Protein 8PFB (pdb70)

B-factor: mean 104.8, std 16.03, range [74.6, 156.17]

Organism: Streptococcus sanguinis (NCBI:txid1305)

Foldseek 3Di:
DDPVPPCVVVVVVVVVVVDDDDDDQVVVQVVVVVCQVVVVVVVVVQVVVVVVPVFVVVSWVSDDDDPVDDDTCQVVADAVPPPGHQWGDDPVQQWIKGWGDDPVRDDIDIDIDHPDPPDDD/DDVVVVVVVVVVCVVVVPPDDDDPPPPPPCVLVVVLVVVVVVVVVQVVVVLPPDPDSVDDAFDDVVNSLVPDDADPVNHRDCLVVQDDDVPSQWDADRVQQKIKGWDDDPVPDDIDIDIDHPPDD/DDDVVVVVVVVVVVVVVPDDDDDDDDDVQVVLVVLLVVVVVVVVVLVVVVLVPDPDSQDDDWDFVQVSQVVDDADPVNHRDPQVVADQAVVDGHQWGAPRVQQKIKGKHADPVRDDIDMDIDGDDPVRDDD/DVVVCVCVVPPPCVVPVPDDDDDPQPVCQVVLVVLLVVVVVVVVVQVVVVLVVDPDSVCDPWDDCQVSQPPDDADPVRPPDRQVVADDDVVCNHQWDADRVQQKIKGKDDRPVGDDIDIDIDHPDPVGDD/DDPVVVCVVVVVCVVVVPDDDDDDQQVVQVVVVVLLVVVVVVVVVQVVVVCVPDPDSVDDAFDFVVNSPPPDDDDPVPDDGPQVVADQEPVPRHQWGADRPQQKIKGKHARPVRDDIDIDIDHDDPPDDD/DCVVVVVVVVVVVVPVVVDDDDDPPPPVPCVVVVLQVVVVVVVVVLVVVVCPPDDCNVDGDFDDVVVSWPPDDCAPDPDDTCLVPADQPVVVRHQWDAPRVQQKIKGKDDDPVPDDIDIDIDHPDDDDDD/DVVVVVCVVVVVVVVVPDDDDDDDPCPFVVVVVVLVVVVVVLVVLVVVVCPPDPDSVDGDQDFVVVSWVVDDADPVRDDTCVVPADADDDCGHQWGDDRVQQKIKGWDATPVRDDIDIDIDHPPDDDDDD/DVVVVVVPPDDDDDPLVPCQVVVVVLQVVVVVQVVVLVVVVCCPDPDNPDGDQDDVQVSQVPDDADPVNDDDDQVPADQDPVDGHQWGQPRVQQKIKGKDARPVGDDIDMDIDHDPPDDPPDD/DVPDDDDDPQVVVQVVVVVLLVVVVVVVVVLVVVVLVDPPDSVDDDQDADQVSWVVDDDDPVNDDGCLVVADQEPVCGGQWGAPRVQQKIKGWRDGPVPDDIDIDIDHDPPPPDPD

Radius of gyration: 39.3 Å; Cα contacts (8 Å, |Δi|>4): 1617; chains: 9; bounding box: 60×65×153 Å

Secondary structure (DSSP, 8-state):
-HHHHHIIIIIIHHHHH----B-TTGGGHHHHHHHHHHHHHHHHHHHHHHGGGSSSTT------HHHHGGGBPPPTT---SHHHHS-B-TT--BSEEEETTTTEEEEEE--TTT---EEEEEE-STTSB-/--HHHHHHHHHHHHHHTT---B-HHHHHHHHHHHHHHHHHHHHHHHHHHHHHHSSSTTS-----HHHHGGGBPPPTT----HHHHS-B-TT--BSEEEETTTTEEEEEE--TTS---EEEEEE-SS----/--HHHHHHHHHHHHHHTT-----S--SHHHHHHHHHHHHHHHHHHHHHHHHTTSS-TTS-----TTTTGGGSBPPTTS---GGGTSPB-TT--BSEEEEGGGTEEEEEE--TTS---EEEEEE-SGGG---/-HHHHHHTT-----GGGGSHHHHHHHHHHHHHHHHHHHHHHTTTSS-TTS-----HHHHGGGBPPPTT---SSTTTSPB-TT--BSEEEEGGGTEEEEEE--TT----EEEEEE-SS-B----/-TT-----HHHHHHHHHHHHHHHHHHHHHHHHHHHHHHSSSTTS-----HHHHGGGBPPPTT--SSGGGTS-B-----BSEEEEGGGTEEEEEE--SSSPPPEEEEEE-SS-----/--HHHHHHHHHHHHHHTTPPPB-SSSSTTHHHHHHHHHHHHHHHHHHHHHTTTSS-TTS-----HHHHGGGSPPPTTS---GGGTS-------EEEETTTTEEEEEE--TTS---EEEEEESS--/--HHHHHHHHHHHHHHTT---B-HHHHHHHHHHHHHHHHHHHHHHHHHHHTT---HHHHGGGSPPPTT--SSGGGTS-B-S---BSEEEETTTTEEEEEE--TTS---EEEEEESS-----/-HHHHHHHHHHHHHHTT-----S-GGGTHHHHHHHHHHHHHHHHHHHHHTTTSS-TTS-----HHHHGGGBBPPTT--SSGGGTSPB-----BSEEEEGGGTEEEEEE--TT----EEEEEESS--PPP-/-HHHHHHHHHHHHHHHTT---BPTTSSTTHHHHHHHHHHHHHHHHHHHHHHHHSS-TTS-----TTTT-TTSGGGGSS-SSGGGTS---TT---SEEEETTTTEEEEEE--TT-PPPEEEEEE-SS----

Nearest PDB structures (foldseek):
  8pfb-assembly1_F  TM=1.008E+00  e=1.434E-21  Streptococcus sanguinis
  8pfb-assembly1_B  TM=8.711E-01  e=1.705E-17  Streptococcus sanguinis
  8pfb-assembly1_E  TM=9.285E-01  e=1.800E-15  Streptococcus sanguinis
  8pfb-assembly1_D  TM=8.856E-01  e=1.920E-15  Streptococcus sanguinis
  8pfb-assembly1_G  TM=8.428E-01  e=4.288E-14  Streptococcus sanguinis

Structure (mmCIF, N/CA/C/O backbone):
data_8PFB
#
_entry.id   8PFB
#
_cell.length_a   1.00
_cell.length_b   1.00
_cell.length_c   1.00
_cell.angle_alpha   90.00
_cell.angle_beta   90.00
_cell.angle_gamma   90.00
#
_symmetry.space_group_name_H-M   'P 1'
#
loop_
_atom_site.group_PDB
_atom_site.id
_atom_site.type_symbol
_atom_site.label_atom_id
_atom_site.label_alt_id
_atom_site.label_comp_id
_atom_site.label_asym_id
_atom_site.label_entity_id
_atom_site.label_seq_id
_atom_site.pdbx_PDB_ins_code
_atom_site.Cartn_x
_atom_site.Cartn_y
_atom_site.Cartn_z
_atom_site.occupancy
_atom_site.B_iso_or_equiv
_atom_site.auth_seq_id
_atom_site.auth_comp_id
_atom_site.auth_asym_id
_atom_site.auth_atom_id
_atom_site.pdbx_PDB_model_num
ATOM 1 N N . PHE A 1 1 ? 144.973 139.982 137.141 1.00 94.58 1 PHE G N 1
ATOM 2 C CA . PHE A 1 1 ? 145.256 141.400 137.512 1.00 94.58 1 PHE G CA 1
ATOM 3 C C . PHE A 1 1 ? 145.883 142.224 136.391 1.00 94.58 1 PHE G C 1
ATOM 4 O O . PHE A 1 1 ? 146.579 141.704 135.520 1.00 94.58 1 PHE G O 1
ATOM 23 N N . THR A 1 2 ? 145.621 143.528 136.443 1.00 97.06 2 THR G N 1
ATOM 24 C CA . THR A 1 2 ? 146.169 144.489 135.502 1.00 97.06 2 THR G CA 1
ATOM 25 C C . THR A 1 2 ? 146.573 145.732 136.286 1.00 97.06 2 THR G C 1
ATOM 26 O O . THR A 1 2 ? 146.130 145.942 137.418 1.00 97.06 2 THR G O 1
ATOM 37 N N . LEU A 1 3 ? 147.423 146.559 135.672 1.00 95.30 3 LEU G N 1
ATOM 38 C CA . LEU A 1 3 ? 148.027 147.672 136.399 1.00 95.30 3 LEU G CA 1
ATOM 39 C C . LEU A 1 3 ? 146.978 148.530 137.088 1.00 95.30 3 LEU G C 1
ATOM 40 O O . LEU A 1 3 ? 147.159 148.919 138.254 1.00 95.30 3 LEU G O 1
ATOM 56 N N . VAL A 1 4 ? 145.862 148.795 136.404 1.00 97.17 4 VAL G N 1
ATOM 57 C CA . VAL A 1 4 ? 144.804 149.611 136.987 1.00 97.17 4 VAL G CA 1
ATOM 58 C C . VAL A 1 4 ? 144.356 149.006 138.304 1.00 97.17 4 VAL G C 1
ATOM 59 O O . VAL A 1 4 ? 143.983 149.725 139.238 1.00 97.17 4 VAL G O 1
ATOM 72 N N . GLU A 1 5 ? 144.398 147.681 138.403 1.00 98.19 5 GLU G N 1
ATOM 73 C CA . GLU A 1 5 ? 144.113 146.974 139.640 1.00 98.19 5 GLU G CA 1
ATOM 74 C C . GLU A 1 5 ? 145.338 146.906 140.543 1.00 98.19 5 GLU G C 1
ATOM 75 O O . GLU A 1 5 ? 145.236 147.115 141.755 1.00 98.19 5 GLU G O 1
ATOM 87 N N . LEU A 1 6 ? 146.500 146.596 139.968 1.00 91.83 6 LEU G N 1
ATOM 88 C CA . LEU A 1 6 ? 147.643 146.211 140.784 1.00 91.83 6 LEU G CA 1
ATOM 89 C C . LEU A 1 6 ? 148.218 147.377 141.580 1.00 91.83 6 LEU G C 1
ATOM 90 O O . LEU A 1 6 ? 148.807 147.155 142.640 1.00 91.83 6 LEU G O 1
ATOM 106 N N . ILE A 1 7 ? 148.109 148.615 141.091 1.00 91.98 7 ILE G N 1
ATOM 107 C CA . ILE A 1 7 ? 148.755 149.705 141.829 1.00 91.98 7 ILE G CA 1
ATOM 108 C C . ILE A 1 7 ? 147.974 150.134 143.076 1.00 91.98 7 ILE G C 1
ATOM 109 O O . ILE A 1 7 ? 148.522 150.829 143.953 1.00 91.98 7 ILE G O 1
ATOM 125 N N . VAL A 1 8 ? 146.711 149.725 143.206 1.00 92.70 8 VAL G N 1
ATOM 126 C CA . VAL A 1 8 ? 145.955 150.125 144.390 1.00 92.70 8 VAL G CA 1
ATOM 127 C C . VAL A 1 8 ? 146.492 149.438 145.642 1.00 92.70 8 VAL G C 1
ATOM 128 O O . VAL A 1 8 ? 146.381 149.985 146.744 1.00 92.70 8 VAL G O 1
ATOM 141 N N . VAL A 1 9 ? 147.068 148.238 145.517 1.00 89.49 9 VAL G N 1
ATOM 142 C CA . VAL A 1 9 ? 147.661 147.623 146.701 1.00 89.49 9 VAL G CA 1
ATOM 143 C C . VAL A 1 9 ? 148.888 148.409 147.140 1.00 89.49 9 VAL G C 1
ATOM 144 O O . VAL A 1 9 ? 149.166 148.518 148.340 1.00 89.49 9 VAL G O 1
ATOM 157 N N . ILE A 1 10 ? 149.641 148.968 146.192 1.00 88.46 10 ILE G N 1
ATOM 158 C CA . ILE A 1 10 ? 150.743 149.845 146.563 1.00 88.46 10 ILE G CA 1
ATOM 159 C C . ILE A 1 10 ? 150.212 151.056 147.317 1.00 88.46 10 ILE G C 1
ATOM 160 O O . ILE A 1 10 ? 150.768 151.460 148.346 1.00 88.46 10 ILE G O 1
ATOM 176 N N . ILE A 1 11 ? 149.112 151.637 146.835 1.00 91.26 11 ILE G N 1
ATOM 177 C CA . ILE A 1 11 ? 148.492 152.747 147.561 1.00 91.26 11 ILE G CA 1
ATOM 178 C C . ILE A 1 11 ? 148.152 152.324 148.989 1.00 91.26 11 ILE G C 1
ATOM 179 O O . ILE A 1 11 ? 148.479 153.015 149.966 1.00 91.26 11 ILE G O 1
ATOM 195 N N . ILE A 1 12 ? 147.483 151.180 149.125 1.00 87.21 12 ILE G N 1
ATOM 196 C CA . ILE A 1 12 ? 146.964 150.759 150.423 1.00 87.21 12 ILE G CA 1
ATOM 197 C C . ILE A 1 12 ? 148.106 150.487 151.395 1.00 87.21 12 ILE G C 1
ATOM 198 O O . ILE A 1 12 ? 148.030 150.833 152.578 1.00 87.21 12 ILE G O 1
ATOM 214 N N . ILE A 1 13 ? 149.168 149.830 150.924 1.00 86.69 13 ILE G N 1
ATOM 215 C CA . ILE A 1 13 ? 150.314 149.575 151.792 1.00 86.69 13 ILE G CA 1
ATOM 216 C C . ILE A 1 13 ? 150.965 150.889 152.201 1.00 86.69 13 ILE G C 1
ATOM 217 O O . ILE A 1 13 ? 151.319 151.087 153.372 1.00 86.69 13 ILE G O 1
ATOM 233 N N . ALA A 1 14 ? 151.136 151.810 151.248 1.00 88.76 14 ALA G N 1
ATOM 234 C CA . ALA A 1 14 ? 151.735 153.092 151.582 1.00 88.76 14 ALA G CA 1
ATOM 235 C C . ALA A 1 14 ? 150.907 153.860 152.601 1.00 88.76 14 ALA G C 1
ATOM 236 O O . ALA A 1 14 ? 151.463 154.683 153.335 1.00 88.76 14 ALA G O 1
ATOM 243 N N . ILE A 1 15 ? 149.599 153.610 152.668 1.00 91.83 15 ILE G N 1
ATOM 244 C CA . ILE A 1 15 ? 148.781 154.270 153.685 1.00 91.83 15 ILE G CA 1
ATOM 245 C C . ILE A 1 15 ? 148.887 153.547 155.025 1.00 91.83 15 ILE G C 1
ATOM 246 O O . ILE A 1 15 ? 149.114 154.172 156.067 1.00 91.83 15 ILE G O 1
ATOM 262 N N . ILE A 1 16 ? 148.731 152.221 155.022 1.00 89.75 16 ILE G N 1
ATOM 263 C CA . ILE A 1 16 ? 148.707 151.455 156.269 1.00 89.75 16 ILE G CA 1
ATOM 264 C C . ILE A 1 16 ? 150.035 151.535 157.007 1.00 89.75 16 ILE G C 1
ATOM 265 O O . ILE A 1 16 ? 150.065 151.522 158.243 1.00 89.75 16 ILE G O 1
ATOM 281 N N . ALA A 1 17 ? 151.150 151.607 156.284 1.00 88.98 17 ALA G N 1
ATOM 282 C CA . ALA A 1 17 ? 152.444 151.728 156.949 1.00 88.98 17 ALA G CA 1
ATOM 283 C C . ALA A 1 17 ? 152.693 153.084 157.606 1.00 88.98 17 ALA G C 1
ATOM 284 O O . ALA A 1 17 ? 153.653 153.199 158.373 1.00 88.98 17 ALA G O 1
ATOM 291 N N . ALA A 1 18 ? 151.884 154.106 157.335 1.00 90.68 18 ALA G N 1
ATOM 292 C CA . ALA A 1 18 ? 152.113 155.425 157.922 1.00 90.68 18 ALA G CA 1
ATOM 293 C C . ALA A 1 18 ? 151.654 155.568 159.375 1.00 90.68 18 ALA G C 1
ATOM 294 O O . ALA A 1 18 ? 151.955 156.595 159.992 1.00 90.68 18 ALA G O 1
ATOM 301 N N . VAL A 1 19 ? 150.937 154.591 159.937 1.00 91.38 19 VAL G N 1
ATOM 302 C CA . VAL A 1 19 ? 150.420 154.721 161.300 1.00 91.38 19 VAL G CA 1
ATOM 303 C C . VAL A 1 19 ? 151.537 155.053 162.285 1.00 91.38 19 VAL G C 1
ATOM 304 O O . VAL A 1 19 ? 152.604 154.430 162.275 1.00 91.38 19 VAL G O 1
ATOM 317 N N . ALA A 1 20 ? 151.288 156.053 163.133 1.00 93.39 20 ALA G N 1
ATOM 318 C CA . ALA A 1 20 ? 152.212 156.465 164.186 1.00 93.39 20 ALA G CA 1
ATOM 319 C C . ALA A 1 20 ? 152.394 155.365 165.233 1.00 93.39 20 ALA G C 1
ATOM 320 O O . ALA A 1 20 ? 151.565 154.464 165.375 1.00 93.39 20 ALA G O 1
ATOM 327 N N . ILE A 1 21 ? 153.501 155.448 165.974 1.00 91.88 21 ILE G N 1
ATOM 328 C CA . ILE A 1 21 ? 153.844 154.450 166.991 1.00 91.88 21 ILE G CA 1
ATOM 329 C C . ILE A 1 21 ? 154.314 155.086 168.301 1.00 91.88 21 ILE G C 1
ATOM 330 O O . ILE A 1 21 ? 155.004 156.114 168.283 1.00 91.88 21 ILE G O 1
ATOM 346 N N . PRO A 1 22 ? 153.968 154.505 169.452 1.00 92.19 22 PRO G N 1
ATOM 347 C CA . PRO A 1 22 ? 154.327 155.100 170.747 1.00 92.19 22 PRO G CA 1
ATOM 348 C C . PRO A 1 22 ? 155.807 154.971 171.102 1.00 92.19 22 PRO G C 1
ATOM 349 O O . PRO A 1 22 ? 156.508 154.069 170.637 1.00 92.19 22 PRO G O 1
ATOM 360 N N . ALA A 1 23 ? 156.277 155.900 171.944 1.00 96.21 23 ALA G N 1
ATOM 361 C CA . ALA A 1 23 ? 157.665 155.936 172.414 1.00 96.21 23 ALA G CA 1
ATOM 362 C C . ALA A 1 23 ? 157.835 155.105 173.689 1.00 96.21 23 ALA G C 1
ATOM 363 O O . ALA A 1 23 ? 157.173 155.358 174.699 1.00 96.21 23 ALA G O 1
ATOM 370 N N . ILE A 1 24 ? 158.737 154.121 173.628 1.00 91.86 24 ILE G N 1
ATOM 371 C CA . ILE A 1 24 ? 158.962 153.181 174.729 1.00 91.86 24 ILE G CA 1
ATOM 372 C C . ILE A 1 24 ? 159.386 153.882 176.025 1.00 91.86 24 ILE G C 1
ATOM 373 O O . ILE A 1 24 ? 158.779 153.682 177.083 1.00 91.86 24 ILE G O 1
ATOM 389 N N . THR A 1 25 ? 160.432 154.712 175.962 1.00 97.34 25 THR G N 1
ATOM 390 C CA . THR A 1 25 ? 161.073 155.239 177.173 1.00 97.34 25 THR G CA 1
ATOM 391 C C . THR A 1 25 ? 160.194 156.195 177.977 1.00 97.34 25 THR G C 1
ATOM 392 O O . THR A 1 25 ? 160.327 156.278 179.215 1.00 97.34 25 THR G O 1
ATOM 403 N N . SER A 1 26 ? 159.249 156.858 177.313 1.00 98.78 26 SER G N 1
ATOM 404 C CA . SER A 1 26 ? 158.379 157.826 177.969 1.00 98.78 26 SER G CA 1
ATOM 405 C C . SER A 1 26 ? 157.327 157.188 178.865 1.00 98.78 26 SER G C 1
ATOM 406 O O . SER A 1 26 ? 156.784 157.875 179.735 1.00 98.78 26 SER G O 1
ATOM 414 N N . PHE A 1 27 ? 157.011 155.909 178.677 1.00 95.09 27 PHE G N 1
ATOM 415 C CA . PHE A 1 27 ? 156.317 155.186 179.738 1.00 95.09 27 PHE G CA 1
ATOM 416 C C . PHE A 1 27 ? 157.291 154.697 180.809 1.00 95.09 27 PHE G C 1
ATOM 417 O O . PHE A 1 27 ? 156.962 154.696 182.002 1.00 95.09 27 PHE G O 1
ATOM 434 N N . GLN A 1 28 ? 158.454 154.197 180.385 1.00 98.74 28 GLN G N 1
ATOM 435 C CA . GLN A 1 28 ? 159.322 153.417 181.265 1.00 98.74 28 GLN G CA 1
ATOM 436 C C . GLN A 1 28 ? 159.854 154.235 182.444 1.00 98.74 28 GLN G C 1
ATOM 437 O O . GLN A 1 28 ? 159.862 153.761 183.595 1.00 98.74 28 GLN G O 1
ATOM 451 N N . ASP A 1 29 ? 160.209 155.504 182.215 1.00 106.91 29 ASP G N 1
ATOM 452 C CA . ASP A 1 29 ? 160.656 156.265 183.382 1.00 106.91 29 ASP G CA 1
ATOM 453 C C . ASP A 1 29 ? 159.514 156.763 184.259 1.00 106.91 29 ASP G C 1
ATOM 454 O O . ASP A 1 29 ? 159.696 156.918 185.477 1.00 106.91 29 ASP G O 1
ATOM 463 N N . ASN A 1 30 ? 158.329 156.950 183.688 1.00 104.32 30 ASN G N 1
ATOM 464 C CA . ASN A 1 30 ? 157.168 157.284 184.496 1.00 104.32 30 ASN G CA 1
ATOM 465 C C . ASN A 1 30 ? 156.692 156.092 185.315 1.00 104.32 30 ASN G C 1
ATOM 466 O O . ASN A 1 30 ? 155.968 156.275 186.299 1.00 104.32 30 ASN G O 1
ATOM 477 N N . ALA A 1 31 ? 157.088 154.879 184.924 1.00 104.35 31 ALA G N 1
ATOM 478 C CA . ALA A 1 31 ? 156.988 153.729 185.822 1.00 104.35 31 ALA G CA 1
ATOM 479 C C . ALA A 1 31 ? 158.006 153.795 186.956 1.00 104.35 31 ALA G C 1
ATOM 480 O O . ALA A 1 31 ? 157.661 153.571 188.121 1.00 104.35 31 ALA G O 1
ATOM 487 N N . ARG A 1 32 ? 159.269 154.078 186.637 1.00 111.45 32 ARG G N 1
ATOM 488 C CA . ARG A 1 32 ? 160.296 154.133 187.686 1.00 111.45 32 ARG G CA 1
ATOM 489 C C . ARG A 1 32 ? 159.938 155.150 188.782 1.00 111.45 32 ARG G C 1
ATOM 490 O O . ARG A 1 32 ? 160.200 154.933 189.986 1.00 111.45 32 ARG G O 1
ATOM 511 N N . LYS A 1 33 ? 159.327 156.261 188.376 1.00 111.24 33 LYS G N 1
ATOM 512 C CA . LYS A 1 33 ? 158.760 157.244 189.296 1.00 111.24 33 LYS G CA 1
ATOM 513 C C . LYS A 1 33 ? 157.981 156.632 190.461 1.00 111.24 33 LYS G C 1
ATOM 514 O O . LYS A 1 33 ? 158.118 157.072 191.613 1.00 111.24 33 LYS G O 1
ATOM 533 N N . SER A 1 34 ? 157.146 155.631 190.172 1.00 110.95 34 SER G N 1
ATOM 534 C CA . SER A 1 34 ? 156.324 155.035 191.219 1.00 110.95 34 SER G CA 1
ATOM 535 C C . SER A 1 34 ? 157.143 154.321 192.288 1.00 110.95 34 SER G C 1
ATOM 536 O O . SER A 1 34 ? 156.824 154.419 193.478 1.00 110.95 34 SER G O 1
ATOM 544 N N . ARG A 1 35 ? 158.200 153.597 191.905 1.00 113.56 35 ARG G N 1
ATOM 545 C CA . ARG A 1 35 ? 158.995 152.964 192.953 1.00 113.56 35 ARG G CA 1
ATOM 546 C C . ARG A 1 35 ? 159.761 153.990 193.769 1.00 113.56 35 ARG G C 1
ATOM 547 O O . ARG A 1 35 ? 159.943 153.797 194.977 1.00 113.56 35 ARG G O 1
ATOM 568 N N . ILE A 1 36 ? 160.084 155.144 193.187 1.00 113.00 36 ILE G N 1
ATOM 569 C CA . ILE A 1 36 ? 160.662 156.204 194.020 1.00 113.00 36 ILE G CA 1
ATOM 570 C C . ILE A 1 36 ? 159.645 156.680 195.057 1.00 113.00 36 ILE G C 1
ATOM 571 O O . ILE A 1 36 ? 159.895 156.635 196.274 1.00 113.00 36 ILE G O 1
ATOM 587 N N . GLN A 1 37 ? 158.469 157.108 194.592 1.00 113.35 37 GLN G N 1
ATOM 588 C CA . GLN A 1 37 ? 157.478 157.672 195.510 1.00 113.35 37 GLN G CA 1
ATOM 589 C C . GLN A 1 37 ? 157.039 156.668 196.572 1.00 113.35 37 GLN G C 1
ATOM 590 O O . GLN A 1 37 ? 156.799 157.049 197.723 1.00 113.35 37 GLN G O 1
ATOM 604 N N . SER A 1 38 ? 156.922 155.388 196.219 1.00 114.35 38 SER G N 1
ATOM 605 C CA . SER A 1 38 ? 156.510 154.398 197.211 1.00 114.35 38 SER G CA 1
ATOM 606 C C . SER A 1 38 ? 157.623 154.066 198.199 1.00 114.35 38 SER G C 1
ATOM 607 O O . SER A 1 38 ? 157.408 154.118 199.415 1.00 114.35 38 SER G O 1
ATOM 615 N N . GLU A 1 39 ? 158.820 153.728 197.716 1.00 117.83 39 GLU G N 1
ATOM 616 C CA . GLU A 1 39 ? 159.883 153.301 198.619 1.00 117.83 39 GLU G CA 1
ATOM 617 C C . GLU A 1 39 ? 160.325 154.416 199.561 1.00 117.83 39 GLU G C 1
ATOM 618 O O . GLU A 1 39 ? 160.889 154.131 200.631 1.00 117.83 39 GLU G O 1
ATOM 630 N N . HIS A 1 40 ? 160.094 155.678 199.187 1.00 112.69 40 HIS G N 1
ATOM 631 C CA . HIS A 1 40 ? 160.279 156.767 200.143 1.00 112.69 40 HIS G CA 1
ATOM 632 C C . HIS A 1 40 ? 159.535 156.545 201.463 1.00 112.69 40 HIS G C 1
ATOM 633 O O . HIS A 1 40 ? 160.110 156.735 202.543 1.00 112.69 40 HIS G O 1
ATOM 647 N N . ARG A 1 41 ? 158.275 156.103 201.408 1.00 115.79 41 ARG G N 1
ATOM 648 C CA . ARG A 1 41 ? 157.551 155.827 202.649 1.00 115.79 41 ARG G CA 1
ATOM 649 C C . ARG A 1 41 ? 158.090 154.615 203.405 1.00 115.79 41 ARG G C 1
ATOM 650 O O . ARG A 1 41 ? 158.056 154.603 204.641 1.00 115.79 41 ARG G O 1
ATOM 671 N N . GLU A 1 42 ? 158.620 153.610 202.711 1.00 119.49 42 GLU G N 1
ATOM 672 C CA . GLU A 1 42 ? 159.252 152.500 203.416 1.00 119.49 42 GLU G CA 1
ATOM 673 C C . GLU A 1 42 ? 160.447 152.980 204.230 1.00 119.49 42 GLU G C 1
ATOM 674 O O . GLU A 1 42 ? 160.568 152.676 205.426 1.00 119.49 42 GLU G O 1
ATOM 686 N N . LEU A 1 43 ? 161.338 153.741 203.596 1.00 121.14 43 LEU G N 1
ATOM 687 C CA . LEU A 1 43 ? 162.473 154.300 204.326 1.00 121.14 43 LEU G CA 1
ATOM 688 C C . LEU A 1 43 ? 162.027 155.180 205.490 1.00 121.14 43 LEU G C 1
ATOM 689 O O . LEU A 1 43 ? 162.604 155.112 206.584 1.00 121.14 43 LEU G O 1
ATOM 705 N N . VAL A 1 44 ? 161.029 156.040 205.270 1.00 120.41 44 VAL G N 1
ATOM 706 C CA . VAL A 1 44 ? 160.534 156.891 206.351 1.00 120.41 44 VAL G CA 1
ATOM 707 C C . VAL A 1 44 ? 160.053 156.056 207.532 1.00 120.41 44 VAL G C 1
ATOM 708 O O . VAL A 1 44 ? 160.411 156.322 208.684 1.00 120.41 44 VAL G O 1
ATOM 721 N N . SER A 1 45 ? 159.231 155.038 207.270 1.00 122.94 45 SER G N 1
ATOM 722 C CA . SER A 1 45 ? 158.725 154.203 208.357 1.00 122.94 45 SER G CA 1
ATOM 723 C C . SER A 1 45 ? 159.852 153.495 209.100 1.00 122.94 45 SER G C 1
ATOM 724 O O . SER A 1 45 ? 159.865 153.460 210.338 1.00 122.94 45 SER G O 1
ATOM 732 N N . ALA A 1 46 ? 160.857 153.013 208.370 1.00 125.80 46 ALA G N 1
ATOM 733 C CA . ALA A 1 46 ? 161.980 152.346 209.023 1.00 125.80 46 ALA G CA 1
ATOM 734 C C . ALA A 1 46 ? 162.749 153.302 209.928 1.00 125.80 46 ALA G C 1
ATOM 735 O O . ALA A 1 46 ? 162.974 153.011 211.107 1.00 125.80 46 ALA G O 1
ATOM 742 N N . ILE A 1 47 ? 163.208 154.427 209.383 1.00 125.66 47 ILE G N 1
ATOM 743 C CA . ILE A 1 47 ? 164.047 155.328 210.171 1.00 125.66 47 ILE G CA 1
ATOM 744 C C . ILE A 1 47 ? 163.268 155.973 211.320 1.00 125.66 47 ILE G C 1
ATOM 745 O O . ILE A 1 47 ? 163.820 156.195 212.410 1.00 125.66 47 ILE G O 1
ATOM 761 N N . GLN A 1 48 ? 161.978 156.264 211.118 1.00 127.55 48 GLN G N 1
ATOM 762 C CA . GLN A 1 48 ? 161.132 156.729 212.213 1.00 127.55 48 GLN G CA 1
ATOM 763 C C . GLN A 1 48 ? 160.967 155.675 213.298 1.00 127.55 48 GLN G C 1
ATOM 764 O O . GLN A 1 48 ? 160.862 156.019 214.480 1.00 127.55 48 GLN G O 1
ATOM 778 N N . SER A 1 49 ? 160.942 154.393 212.930 1.00 126.81 49 SER G N 1
ATOM 779 C CA . SER A 1 49 ? 160.941 153.355 213.954 1.00 126.81 49 SER G CA 1
ATOM 780 C C . SER A 1 49 ? 162.282 153.290 214.678 1.00 126.81 49 SER G C 1
ATOM 781 O O . SER A 1 49 ? 162.327 153.125 215.902 1.00 126.81 49 SER G O 1
ATOM 789 N N . TYR A 1 50 ? 163.383 153.417 213.935 1.00 131.68 50 TYR G N 1
ATOM 790 C CA . TYR A 1 50 ? 164.707 153.338 214.546 1.00 131.68 50 TYR G CA 1
ATOM 791 C C . TYR A 1 50 ? 164.927 154.439 215.572 1.00 131.68 50 TYR G C 1
ATOM 792 O O . TYR A 1 50 ? 165.476 154.189 216.651 1.00 131.68 50 TYR G O 1
ATOM 810 N N . ILE A 1 51 ? 164.516 155.670 215.260 1.00 132.77 51 ILE G N 1
ATOM 811 C CA . ILE A 1 51 ? 164.674 156.750 216.232 1.00 132.77 51 ILE G CA 1
ATOM 812 C C . ILE A 1 51 ? 163.786 156.579 217.457 1.00 132.77 51 ILE G C 1
ATOM 813 O O . ILE A 1 51 ? 163.912 157.350 218.413 1.00 132.77 51 ILE G O 1
ATOM 829 N N . GLY A 1 52 ? 162.911 155.577 217.471 1.00 131.51 52 GLY G N 1
ATOM 830 C CA . GLY A 1 52 ? 162.199 155.175 218.663 1.00 131.51 52 GLY G CA 1
ATOM 831 C C . GLY A 1 52 ? 162.750 153.964 219.386 1.00 131.51 52 GLY G C 1
ATOM 832 O O . GLY A 1 52 ? 162.182 153.559 220.406 1.00 131.51 52 GLY G O 1
ATOM 836 N N . ALA A 1 53 ? 163.837 153.365 218.892 1.00 131.82 53 ALA G N 1
ATOM 837 C CA . ALA A 1 53 ? 164.247 152.050 219.375 1.00 131.82 53 ALA G CA 1
ATOM 838 C C . ALA A 1 53 ? 165.006 152.099 220.699 1.00 131.82 53 ALA G C 1
ATOM 839 O O . ALA A 1 53 ? 164.980 151.116 221.447 1.00 131.82 53 ALA G O 1
ATOM 846 N N . GLN A 1 54 ? 165.675 153.202 221.020 1.00 133.24 54 GLN G N 1
ATOM 847 C CA . GLN A 1 54 ? 166.454 153.237 222.257 1.00 133.24 54 GLN G CA 1
ATOM 848 C C . GLN A 1 54 ? 165.516 153.167 223.457 1.00 133.24 54 GLN G C 1
ATOM 849 O O . GLN A 1 54 ? 164.411 153.708 223.423 1.00 133.24 54 GLN G O 1
ATOM 863 N N . THR A 1 64 ? 172.646 157.685 209.418 1.00 127.84 64 THR G N 1
ATOM 864 C CA . THR A 1 64 ? 173.008 157.265 208.072 1.00 127.84 64 THR G CA 1
ATOM 865 C C . THR A 1 64 ? 172.366 155.920 207.753 1.00 127.84 64 THR G C 1
ATOM 866 O O . THR A 1 64 ? 172.134 155.106 208.646 1.00 127.84 64 THR G O 1
ATOM 877 N N . LEU A 1 65 ? 172.086 155.690 206.469 1.00 129.33 65 LEU G N 1
ATOM 878 C CA . LEU A 1 65 ? 171.400 154.470 206.062 1.00 129.33 65 LEU G CA 1
ATOM 879 C C . LEU A 1 65 ? 172.238 153.223 206.311 1.00 129.33 65 LEU G C 1
ATOM 880 O O . LEU A 1 65 ? 171.682 152.123 206.389 1.00 129.33 65 LEU G O 1
ATOM 896 N N . ALA A 1 66 ? 173.556 153.367 206.442 1.00 132.12 66 ALA G N 1
ATOM 897 C CA . ALA A 1 66 ? 174.384 152.248 206.885 1.00 132.12 66 ALA G CA 1
ATOM 898 C C . ALA A 1 66 ? 173.985 151.778 208.280 1.00 132.12 66 ALA G C 1
ATOM 899 O O . ALA A 1 66 ? 174.016 150.578 208.574 1.00 132.12 66 ALA G O 1
ATOM 906 N N . LYS A 1 67 ? 173.609 152.713 209.154 1.00 131.00 67 LYS G N 1
ATOM 907 C CA . LYS A 1 67 ? 173.090 152.354 210.471 1.00 131.00 67 LYS G CA 1
ATOM 908 C C . LYS A 1 67 ? 171.694 151.743 210.387 1.00 131.00 67 LYS G C 1
ATOM 909 O O . LYS A 1 67 ? 171.355 150.862 211.184 1.00 131.00 67 LYS G O 1
ATOM 928 N N . LEU A 1 68 ? 170.881 152.198 209.434 1.00 129.65 68 LEU G N 1
ATOM 929 C CA . LEU A 1 68 ? 169.523 151.703 209.228 1.00 129.65 68 LEU G CA 1
ATOM 930 C C . LEU A 1 68 ? 169.471 150.325 208.567 1.00 129.65 68 LEU G C 1
ATOM 931 O O . LEU A 1 68 ? 168.462 149.624 208.699 1.00 129.65 68 LEU G O 1
ATOM 947 N N . ALA A 1 69 ? 170.534 149.933 207.869 1.00 133.04 69 ALA G N 1
ATOM 948 C CA . ALA A 1 69 ? 170.530 148.745 207.016 1.00 133.04 69 ALA G CA 1
ATOM 949 C C . ALA A 1 69 ? 169.896 147.481 207.592 1.00 133.04 69 ALA G C 1
ATOM 950 O O . ALA A 1 69 ? 169.161 146.809 206.849 1.00 133.04 69 ALA G O 1
ATOM 957 N N . PRO A 1 70 ? 170.117 147.088 208.850 1.00 137.62 70 PRO G N 1
ATOM 958 C CA . PRO A 1 70 ? 169.491 145.849 209.343 1.00 137.62 70 PRO G CA 1
ATOM 959 C C . PRO A 1 70 ? 167.985 145.924 209.522 1.00 137.62 70 PRO G C 1
ATOM 960 O O . PRO A 1 70 ? 167.364 144.886 209.784 1.00 137.62 70 PRO G O 1
ATOM 971 N N . TYR A 1 71 ? 167.379 147.094 209.391 1.00 135.10 71 TYR G N 1
ATOM 972 C CA . TYR A 1 71 ? 165.950 147.249 209.617 1.00 135.10 71 TYR G CA 1
ATOM 973 C C . TYR A 1 71 ? 165.080 146.829 208.433 1.00 135.10 71 TYR G C 1
ATOM 974 O O . TYR A 1 71 ? 163.853 146.904 208.548 1.00 135.10 71 TYR G O 1
ATOM 992 N N . MET A 1 72 ? 165.655 146.405 207.304 1.00 137.56 72 MET G N 1
ATOM 993 C CA . MET A 1 72 ? 164.864 146.164 206.103 1.00 137.56 72 MET G CA 1
ATOM 994 C C . MET A 1 72 ? 165.383 144.950 205.341 1.00 137.56 72 MET G C 1
ATOM 995 O O . MET A 1 72 ? 166.574 144.634 205.369 1.00 137.56 72 MET G O 1
ATOM 1009 N N . SER A 1 73 ? 164.458 144.276 204.655 1.00 137.70 73 SER G N 1
ATOM 1010 C CA . SER A 1 73 ? 164.741 143.014 203.978 1.00 137.70 73 SER G CA 1
ATOM 1011 C C . SER A 1 73 ? 165.659 143.183 202.771 1.00 137.70 73 SER G C 1
ATOM 1012 O O . SER A 1 73 ? 165.549 144.146 202.009 1.00 137.70 73 SER G O 1
ATOM 1020 N N . LYS A 1 74 ? 166.571 142.225 202.612 1.00 135.83 74 LYS G N 1
ATOM 1021 C CA . LYS A 1 74 ? 167.486 142.162 201.478 1.00 135.83 74 LYS G CA 1
ATOM 1022 C C . LYS A 1 74 ? 166.778 141.739 200.188 1.00 135.83 74 LYS G C 1
ATOM 1023 O O . LYS A 1 74 ? 165.692 141.155 200.196 1.00 135.83 74 LYS G O 1
ATOM 1042 N N . ASN A 1 75 ? 167.435 142.041 199.067 1.00 130.52 75 ASN G N 1
ATOM 1043 C CA . ASN A 1 75 ? 166.893 141.785 197.737 1.00 130.52 75 ASN G CA 1
ATOM 1044 C C . ASN A 1 75 ? 166.733 140.294 197.447 1.00 130.52 75 ASN G C 1
ATOM 1045 O O . ASN A 1 75 ? 167.430 139.443 198.005 1.00 130.52 75 ASN G O 1
ATOM 1056 N N . ALA A 1 76 ? 165.786 139.996 196.553 1.00 124.23 76 ALA G N 1
ATOM 1057 C CA . ALA A 1 76 ? 165.474 138.630 196.144 1.00 124.23 76 ALA G CA 1
ATOM 1058 C C . ALA A 1 76 ? 166.651 137.884 195.522 1.00 124.23 76 ALA G C 1
ATOM 1059 O O . ALA A 1 76 ? 166.627 136.649 195.494 1.00 124.23 76 ALA G O 1
ATOM 1066 N N . LYS A 1 77 ? 167.673 138.580 195.017 1.00 124.95 77 LYS G N 1
ATOM 1067 C CA . LYS A 1 77 ? 168.829 137.910 194.430 1.00 124.95 77 LYS G CA 1
ATOM 1068 C C . LYS A 1 77 ? 170.024 137.849 195.378 1.00 124.95 77 LYS G C 1
ATOM 1069 O O . LYS A 1 77 ? 171.153 137.619 194.933 1.00 124.95 77 LYS G O 1
ATOM 1088 N N . ASN A 1 78 ? 169.794 138.055 196.672 1.00 132.19 78 ASN G N 1
ATOM 1089 C CA . ASN A 1 78 ? 170.832 137.965 197.694 1.00 132.19 78 ASN G CA 1
ATOM 1090 C C . ASN A 1 78 ? 171.997 138.912 197.399 1.00 132.19 78 ASN G C 1
ATOM 1091 O O . ASN A 1 78 ? 173.159 138.508 197.319 1.00 132.19 78 ASN G O 1
ATOM 1102 N N . GLU A 1 79 ? 171.667 140.189 197.233 1.00 137.05 79 GLU G N 1
ATOM 1103 C CA . GLU A 1 79 ? 172.686 141.222 197.289 1.00 137.05 79 GLU G CA 1
ATOM 1104 C C . GLU A 1 79 ? 173.251 141.311 198.705 1.00 137.05 79 GLU G C 1
ATOM 1105 O O . GLU A 1 79 ? 172.745 140.695 199.647 1.00 137.05 79 GLU G O 1
ATOM 1117 N N . ASP A 1 80 ? 174.330 142.079 198.850 1.00 141.60 80 ASP G N 1
ATOM 1118 C CA . ASP A 1 80 ? 175.051 142.144 200.113 1.00 141.60 80 ASP G CA 1
ATOM 1119 C C . ASP A 1 80 ? 174.529 143.218 201.058 1.00 141.60 80 ASP G C 1
ATOM 1120 O O . ASP A 1 80 ? 174.887 143.201 202.240 1.00 141.60 80 ASP G O 1
ATOM 1129 N N . GLY A 1 81 ? 173.702 144.143 200.585 1.00 137.42 81 GLY G N 1
ATOM 1130 C CA . GLY A 1 81 ? 173.202 145.189 201.462 1.00 137.42 81 GLY G CA 1
ATOM 1131 C C . GLY A 1 81 ? 172.230 146.101 200.745 1.00 137.42 81 GLY G C 1
ATOM 1132 O O . GLY A 1 81 ? 172.115 146.093 199.514 1.00 137.42 81 GLY G O 1
ATOM 1136 N N . ILE A 1 82 ? 171.528 146.896 201.556 1.00 133.86 82 ILE G N 1
ATOM 1137 C CA . ILE A 1 82 ? 170.397 147.691 201.078 1.00 133.86 82 ILE G CA 1
ATOM 1138 C C . ILE A 1 82 ? 170.813 148.700 200.013 1.00 133.86 82 ILE G C 1
ATOM 1139 O O . ILE A 1 82 ? 169.997 149.096 199.171 1.00 133.86 82 ILE G O 1
ATOM 1155 N N . VAL A 1 83 ? 172.075 149.133 200.023 1.00 133.38 83 VAL G N 1
ATOM 1156 C CA . VAL A 1 83 ? 172.554 150.064 199.007 1.00 133.38 83 VAL G CA 1
ATOM 1157 C C . VAL A 1 83 ? 172.417 149.509 197.596 1.00 133.38 83 VAL G C 1
ATOM 1158 O O . VAL A 1 83 ? 172.460 150.273 196.627 1.00 133.38 83 VAL G O 1
ATOM 1171 N N . ASN A 1 84 ? 172.256 148.195 197.450 1.00 134.93 84 ASN G N 1
ATOM 1172 C CA . ASN A 1 84 ? 171.983 147.577 196.159 1.00 134.93 84 ASN G CA 1
ATOM 1173 C C . ASN A 1 84 ? 170.503 147.322 195.895 1.00 134.93 84 ASN G C 1
ATOM 1174 O O . ASN A 1 84 ? 170.146 146.988 194.760 1.00 134.93 84 ASN G O 1
ATOM 1185 N N . SER A 1 85 ? 169.638 147.460 196.901 1.00 132.31 85 SER G N 1
ATOM 1186 C CA . SER A 1 85 ? 168.199 147.309 196.700 1.00 132.31 85 SER G CA 1
ATOM 1187 C C . SER A 1 85 ? 167.486 148.629 196.414 1.00 132.31 85 SER G C 1
ATOM 1188 O O . SER A 1 85 ? 166.528 148.654 195.634 1.00 132.31 85 SER G O 1
ATOM 1196 N N . LEU A 1 86 ? 167.918 149.723 197.035 1.00 126.50 86 LEU G N 1
ATOM 1197 C CA . LEU A 1 86 ? 167.368 151.035 196.720 1.00 126.50 86 LEU G CA 1
ATOM 1198 C C . LEU A 1 86 ? 167.670 151.436 195.276 1.00 126.50 86 LEU G C 1
ATOM 1199 O O . LEU A 1 86 ? 168.655 151.000 194.673 1.00 126.50 86 LEU G O 1
ATOM 1215 N N . ALA A 1 87 ? 166.797 152.282 194.730 1.00 123.69 87 ALA G N 1
ATOM 1216 C CA . ALA A 1 87 ? 166.778 152.638 193.316 1.00 123.69 87 ALA G CA 1
ATOM 1217 C C . ALA A 1 87 ? 168.007 153.454 192.903 1.00 123.69 87 ALA G C 1
ATOM 1218 O O . ALA A 1 87 ? 168.782 153.948 193.726 1.00 123.69 87 ALA G O 1
ATOM 1225 N N . LYS A 1 88 ? 168.161 153.581 191.584 1.00 130.31 88 LYS G N 1
ATOM 1226 C CA . LYS A 1 88 ? 169.341 154.149 190.939 1.00 130.31 88 LYS G CA 1
ATOM 1227 C C . LYS A 1 88 ? 169.088 155.560 190.412 1.00 130.31 88 LYS G C 1
ATOM 1228 O O . LYS A 1 88 ? 168.151 155.782 189.639 1.00 130.31 88 LYS G O 1
ATOM 1247 N N . ASP A 1 89 ? 169.934 156.501 190.830 1.00 134.36 89 ASP G N 1
ATOM 1248 C CA . ASP A 1 89 ? 169.922 157.860 190.293 1.00 134.36 89 ASP G CA 1
ATOM 1249 C C . ASP A 1 89 ? 170.492 157.927 188.877 1.00 134.36 89 ASP G C 1
ATOM 1250 O O . ASP A 1 89 ? 171.563 157.380 188.601 1.00 134.36 89 ASP G O 1
ATOM 1259 N N . LYS A 1 90 ? 169.770 158.608 187.979 1.00 137.25 90 LYS G N 1
ATOM 1260 C CA . LYS A 1 90 ? 170.256 158.800 186.613 1.00 137.25 90 LYS G CA 1
ATOM 1261 C C . LYS A 1 90 ? 171.397 159.806 186.529 1.00 137.25 90 LYS G C 1
ATOM 1262 O O . LYS A 1 90 ? 172.214 159.731 185.603 1.00 137.25 90 LYS G O 1
ATOM 1281 N N . SER A 1 91 ? 171.477 160.748 187.463 1.00 144.16 91 SER G N 1
ATOM 1282 C CA . SER A 1 91 ? 172.457 161.816 187.340 1.00 144.16 91 SER G CA 1
ATOM 1283 C C . SER A 1 91 ? 173.836 161.358 187.807 1.00 144.16 91 SER G C 1
ATOM 1284 O O . SER A 1 91 ? 173.992 160.344 188.493 1.00 144.16 91 SER G O 1
ATOM 1292 N N . GLY A 1 92 ? 174.845 162.129 187.416 1.00 152.26 92 GLY G N 1
ATOM 1293 C CA . GLY A 1 92 ? 176.216 161.871 187.811 1.00 152.26 92 GLY G CA 1
ATOM 1294 C C . GLY A 1 92 ? 177.145 162.981 187.357 1.00 152.26 92 GLY G C 1
ATOM 1295 O O . GLY A 1 92 ? 176.758 163.844 186.567 1.00 152.26 92 GLY G O 1
ATOM 1299 N N . GLY A 1 100 ? 175.428 156.311 193.592 1.00 127.82 100 GLY G N 1
ATOM 1300 C CA . GLY A 1 100 ? 174.351 156.355 192.621 1.00 127.82 100 GLY G CA 1
ATOM 1301 C C . GLY A 1 100 ? 172.972 156.177 193.227 1.00 127.82 100 GLY G C 1
ATOM 1302 O O . GLY A 1 100 ? 171.977 156.123 192.507 1.00 127.82 100 GLY G O 1
ATOM 1306 N N . SER A 1 101 ? 172.909 156.085 194.553 1.00 123.31 101 SER G N 1
ATOM 1307 C CA . SER A 1 101 ? 171.634 155.867 195.222 1.00 123.31 101 SER G CA 1
ATOM 1308 C C . SER A 1 101 ? 170.710 157.057 195.003 1.00 123.31 101 SER G C 1
ATOM 1309 O O . SER A 1 101 ? 171.113 158.212 195.160 1.00 123.31 101 SER G O 1
ATOM 1317 N N . ALA A 1 102 ? 169.465 156.769 194.624 1.00 121.20 102 ALA G N 1
ATOM 1318 C CA . ALA A 1 102 ? 168.446 157.804 194.496 1.00 121.20 102 ALA G CA 1
ATOM 1319 C C . ALA A 1 102 ? 167.981 158.358 195.838 1.00 121.20 102 ALA G C 1
ATOM 1320 O O . ALA A 1 102 ? 167.287 159.379 195.854 1.00 121.20 102 ALA G O 1
ATOM 1327 N N . HIS A 1 103 ? 168.338 157.725 196.952 1.00 119.25 103 HIS G N 1
ATOM 1328 C CA . HIS A 1 103 ? 167.997 158.213 198.280 1.00 119.25 103 HIS G CA 1
ATOM 1329 C C . HIS A 1 103 ? 169.269 158.549 199.046 1.00 119.25 103 HIS G C 1
ATOM 1330 O O . HIS A 1 103 ? 170.274 157.842 198.929 1.00 119.25 103 HIS G O 1
ATOM 1344 N N . GLN A 1 104 ? 169.228 159.629 199.827 1.00 117.60 104 GLN G N 1
ATOM 1345 C CA . GLN A 1 104 ? 170.365 160.028 200.646 1.00 117.60 104 GLN G CA 1
ATOM 1346 C C . GLN A 1 104 ? 169.900 160.528 202.007 1.00 117.60 104 GLN G C 1
ATOM 1347 O O . GLN A 1 104 ? 168.757 160.952 202.185 1.00 117.60 104 GLN G O 1
ATOM 1361 N N . ILE A 1 105 ? 170.813 160.452 202.972 1.00 116.65 105 ILE G N 1
ATOM 1362 C CA . ILE A 1 105 ? 170.624 160.944 204.330 1.00 116.65 105 ILE G CA 1
ATOM 1363 C C . ILE A 1 105 ? 171.719 161.966 204.596 1.00 116.65 105 ILE G C 1
ATOM 1364 O O . ILE A 1 105 ? 172.814 161.875 204.034 1.00 116.65 105 ILE G O 1
ATOM 1380 N N . ASP A 1 106 ? 171.424 162.956 205.441 1.00 117.58 106 ASP G N 1
ATOM 1381 C CA . ASP A 1 106 ? 172.474 163.812 206.001 1.00 117.58 106 ASP G CA 1
ATOM 1382 C C . ASP A 1 106 ? 172.189 164.087 207.476 1.00 117.58 106 ASP G C 1
ATOM 1383 O O . ASP A 1 106 ? 171.307 164.885 207.806 1.00 117.58 106 ASP G O 1
ATOM 1392 N N . THR A 1 107 ? 172.941 163.421 208.357 1.00 121.51 107 THR G N 1
ATOM 1393 C CA . THR A 1 107 ? 172.804 163.587 209.802 1.00 121.51 107 THR G CA 1
ATOM 1394 C C . THR A 1 107 ? 173.315 164.930 210.321 1.00 121.51 107 THR G C 1
ATOM 1395 O O . THR A 1 107 ? 173.119 165.222 211.505 1.00 121.51 107 THR G O 1
ATOM 1406 N N . THR A 1 108 ? 173.972 165.744 209.492 1.00 121.54 108 THR G N 1
ATOM 1407 C CA . THR A 1 108 ? 174.238 167.128 209.869 1.00 121.54 108 THR G CA 1
ATOM 1408 C C . THR A 1 108 ? 173.011 168.019 209.722 1.00 121.54 108 THR G C 1
ATOM 1409 O O . THR A 1 108 ? 173.024 169.150 210.220 1.00 121.54 108 THR G O 1
ATOM 1420 N N . ASN A 1 109 ? 171.964 167.539 209.052 1.00 118.89 109 ASN G N 1
ATOM 1421 C CA . ASN A 1 109 ? 170.776 168.328 208.758 1.00 118.89 109 ASN G CA 1
ATOM 1422 C C . ASN A 1 109 ? 169.537 167.613 209.290 1.00 118.89 109 ASN G C 1
ATOM 1423 O O . ASN A 1 109 ? 168.440 168.177 209.263 1.00 118.89 109 ASN G O 1
ATOM 1434 N N . HIS A 1 110 ? 169.702 166.421 209.867 1.00 116.59 110 HIS G N 1
ATOM 1435 C CA . HIS A 1 110 ? 168.580 165.593 210.303 1.00 116.59 110 HIS G CA 1
ATOM 1436 C C . HIS A 1 110 ? 167.597 165.332 209.166 1.00 116.59 110 HIS G C 1
ATOM 1437 O O . HIS A 1 110 ? 166.386 165.257 209.375 1.00 116.59 110 HIS G O 1
ATOM 1451 N N . LYS A 1 111 ? 168.113 165.176 207.951 1.00 115.85 111 LYS G N 1
ATOM 1452 C CA . LYS A 1 111 ? 167.299 165.306 206.753 1.00 115.85 111 LYS G CA 1
ATOM 1453 C C . LYS A 1 111 ? 167.406 164.050 205.901 1.00 115.85 111 LYS G C 1
ATOM 1454 O O . LYS A 1 111 ? 168.475 163.444 205.798 1.00 115.85 111 LYS G O 1
ATOM 1473 N N . LEU A 1 112 ? 166.285 163.662 205.301 1.00 111.53 112 LEU G N 1
ATOM 1474 C CA . LEU A 1 112 ? 166.237 162.635 204.270 1.00 111.53 112 LEU G CA 1
ATOM 1475 C C . LEU A 1 112 ? 165.763 163.272 202.970 1.00 111.53 112 LEU G C 1
ATOM 1476 O O . LEU A 1 112 ? 164.813 164.060 202.974 1.00 111.53 112 LEU G O 1
ATOM 1492 N N . ILE A 1 113 ? 166.425 162.944 201.859 1.00 111.07 113 ILE G N 1
ATOM 1493 C CA . ILE A 1 113 ? 166.044 163.449 200.542 1.00 111.07 113 ILE G CA 1
ATOM 1494 C C . ILE A 1 113 ? 165.880 162.307 199.546 1.00 111.07 113 ILE G C 1
ATOM 1495 O O . ILE A 1 113 ? 166.602 161.306 199.605 1.00 111.07 113 ILE G O 1
ATOM 1511 N N . SER A 1 114 ? 164.912 162.460 198.640 1.00 112.10 114 SER G N 1
ATOM 1512 C CA . SER A 1 114 ? 164.707 161.580 197.495 1.00 112.10 114 SER G CA 1
ATOM 1513 C C . SER A 1 114 ? 164.452 162.443 196.264 1.00 112.10 114 SER G C 1
ATOM 1514 O O . SER A 1 114 ? 163.923 163.551 196.377 1.00 112.10 114 SER G O 1
ATOM 1522 N N . THR A 1 115 ? 164.824 161.938 195.086 1.00 112.29 115 THR G N 1
ATOM 1523 C CA . THR A 1 115 ? 164.779 162.742 193.869 1.00 112.29 115 THR G CA 1
ATOM 1524 C C . THR A 1 115 ? 164.457 161.863 192.667 1.00 112.29 115 THR G C 1
ATOM 1525 O O . THR A 1 115 ? 164.795 160.677 192.634 1.00 112.29 115 THR G O 1
ATOM 1536 N N . PHE A 1 116 ? 163.786 162.466 191.683 1.00 113.58 116 PHE G N 1
ATOM 1537 C CA . PHE A 1 116 ? 163.563 161.879 190.367 1.00 113.58 116 PHE G CA 1
ATOM 1538 C C . PHE A 1 116 ? 163.855 162.915 189.289 1.00 113.58 116 PHE G C 1
ATOM 1539 O O . PHE A 1 116 ? 163.355 164.041 189.362 1.00 113.58 116 PHE G O 1
ATOM 1556 N N . THR A 1 117 ? 164.659 162.537 188.293 1.00 119.34 117 THR G N 1
ATOM 1557 C CA . THR A 1 117 ? 164.965 163.395 187.150 1.00 119.34 117 THR G CA 1
ATOM 1558 C C . THR A 1 117 ? 164.457 162.780 185.850 1.00 119.34 117 THR G C 1
ATOM 1559 O O . THR A 1 117 ? 164.883 161.668 185.494 1.00 119.34 117 THR G O 1
ATOM 1570 N N . PRO A 1 118 ? 163.563 163.437 185.111 1.00 122.91 118 PRO G N 1
ATOM 1571 C CA . PRO A 1 118 ? 163.033 162.830 183.886 1.00 122.91 118 PRO G CA 1
ATOM 1572 C C . PRO A 1 118 ? 164.059 162.798 182.761 1.00 122.91 118 PRO G C 1
ATOM 1573 O O . PRO A 1 118 ? 164.988 163.607 182.707 1.00 122.91 118 PRO G O 1
ATOM 1584 N N . SER A 1 119 ? 163.877 161.834 181.852 1.00 124.26 119 SER G N 1
ATOM 1585 C CA . SER A 1 119 ? 164.816 161.637 180.751 1.00 124.26 119 SER G CA 1
ATOM 1586 C C . SER A 1 119 ? 164.784 162.768 179.731 1.00 124.26 119 SER G C 1
ATOM 1587 O O . SER A 1 119 ? 165.770 162.962 179.012 1.00 124.26 119 SER G O 1
ATOM 1595 N N . ASN A 1 120 ? 163.683 163.513 179.645 1.00 126.92 120 ASN G N 1
ATOM 1596 C CA . ASN A 1 120 ? 163.538 164.555 178.636 1.00 126.92 120 ASN G CA 1
ATOM 1597 C C . ASN A 1 120 ? 164.330 165.815 178.958 1.00 126.92 120 ASN G C 1
ATOM 1598 O O . ASN A 1 120 ? 164.417 166.704 178.104 1.00 126.92 120 ASN G O 1
ATOM 1609 N N . GLY A 1 121 ? 164.909 165.917 180.152 1.00 128.79 121 GLY G N 1
ATOM 1610 C CA . GLY A 1 121 ? 165.424 167.187 180.611 1.00 128.79 121 GLY G CA 1
ATOM 1611 C C . GLY A 1 121 ? 164.360 168.163 181.056 1.00 128.79 121 GLY G C 1
ATOM 1612 O O . GLY A 1 121 ? 164.658 169.347 181.240 1.00 128.79 121 GLY G O 1
ATOM 1616 N N . GLY A 1 122 ? 163.126 167.699 181.234 1.00 131.62 122 GLY G N 1
ATOM 1617 C CA . GLY A 1 122 ? 162.081 168.488 181.852 1.00 131.62 122 GLY G CA 1
ATOM 1618 C C . GLY A 1 122 ? 162.248 168.683 183.347 1.00 131.62 122 GLY G C 1
ATOM 1619 O O . GLY A 1 122 ? 163.338 168.494 183.896 1.00 131.62 122 GLY G O 1
ATOM 1623 N N . GLN A 1 123 ? 161.161 169.070 184.010 1.00 128.15 123 GLN G N 1
ATOM 1624 C CA . GLN A 1 123 ? 161.204 169.483 185.409 1.00 128.15 123 GLN G CA 1
ATOM 1625 C C . GLN A 1 123 ? 161.540 168.314 186.333 1.00 128.15 123 GLN G C 1
ATOM 1626 O O . GLN A 1 123 ? 160.846 167.292 186.337 1.00 128.15 123 GLN G O 1
ATOM 1640 N N . ALA A 1 124 ? 162.614 168.467 187.105 1.00 122.84 124 ALA G N 1
ATOM 1641 C CA . ALA A 1 124 ? 162.965 167.519 188.155 1.00 122.84 124 ALA G CA 1
ATOM 1642 C C . ALA A 1 124 ? 162.036 167.657 189.361 1.00 122.84 124 ALA G C 1
ATOM 1643 O O . ALA A 1 124 ? 161.502 168.733 189.641 1.00 122.84 124 ALA G O 1
ATOM 1650 N N . THR A 1 125 ? 161.855 166.549 190.087 1.00 118.38 125 THR G N 1
ATOM 1651 C CA . THR A 1 125 ? 160.926 166.463 191.209 1.00 118.38 125 THR G CA 1
ATOM 1652 C C . THR A 1 125 ? 161.648 165.947 192.446 1.00 118.38 125 THR G C 1
ATOM 1653 O O . THR A 1 125 ? 162.444 165.007 192.364 1.00 118.38 125 THR G O 1
ATOM 1664 N N . VAL A 1 126 ? 161.364 166.568 193.591 1.00 114.06 126 VAL G N 1
ATOM 1665 C CA . VAL A 1 126 ? 162.069 166.304 194.841 1.00 114.06 126 VAL G CA 1
ATOM 1666 C C . VAL A 1 126 ? 161.061 166.110 195.966 1.00 114.06 126 VAL G C 1
ATOM 1667 O O . VAL A 1 126 ? 160.122 166.901 196.105 1.00 114.06 126 VAL G O 1
ATOM 1680 N N . LEU A 1 127 ? 161.257 165.063 196.762 1.00 110.55 127 LEU G N 1
ATOM 1681 C CA . LEU A 1 127 ? 160.580 164.883 198.040 1.00 110.55 127 LEU G CA 1
ATOM 1682 C C . LEU A 1 127 ? 161.530 165.225 199.185 1.00 110.55 127 LEU G C 1
ATOM 1683 O O . LEU A 1 127 ? 162.740 165.360 199.000 1.00 110.55 127 LEU G O 1
ATOM 1699 N N . THR A 1 128 ? 160.965 165.387 200.381 1.00 109.55 128 THR G N 1
ATOM 1700 C CA . THR A 1 128 ? 161.769 165.672 201.562 1.00 109.55 128 THR G CA 1
ATOM 1701 C C . THR A 1 128 ? 161.046 165.163 202.802 1.00 109.55 128 THR G C 1
ATOM 1702 O O . THR A 1 128 ? 159.817 165.080 202.830 1.00 109.55 128 THR G O 1
ATOM 1713 N N . TYR A 1 129 ? 161.826 164.803 203.819 1.00 109.26 129 TYR G N 1
ATOM 1714 C CA . TYR A 1 129 ? 161.304 164.587 205.159 1.00 109.26 129 TYR G CA 1
ATOM 1715 C C . TYR A 1 129 ? 162.352 164.984 206.185 1.00 109.26 129 TYR G C 1
ATOM 1716 O O . TYR A 1 129 ? 163.555 164.869 205.941 1.00 109.26 129 TYR G O 1
ATOM 1734 N N . ASP A 1 130 ? 161.879 165.466 207.333 1.00 112.06 130 ASP G N 1
ATOM 1735 C CA . ASP A 1 130 ? 162.725 165.758 208.480 1.00 112.06 130 ASP G CA 1
ATOM 1736 C C . ASP A 1 130 ? 162.034 165.259 209.739 1.00 112.06 130 ASP G C 1
ATOM 1737 O O . ASP A 1 130 ? 160.816 165.392 209.878 1.00 112.06 130 ASP G O 1
ATOM 1746 N N . TRP A 1 131 ? 162.808 164.674 210.646 1.00 113.54 131 TRP G N 1
ATOM 1747 C CA . TRP A 1 131 ? 162.322 164.339 211.979 1.00 113.54 131 TRP G CA 1
ATOM 1748 C C . TRP A 1 131 ? 162.392 165.517 212.952 1.00 113.54 131 TRP G C 1
ATOM 1749 O O . TRP A 1 131 ? 162.329 165.307 214.168 1.00 113.54 131 TRP G O 1
ATOM 1770 N N . SER A 1 132 ? 162.531 166.742 212.446 1.00 118.33 132 SER G N 1
ATOM 1771 C CA . SER A 1 132 ? 162.386 167.940 213.261 1.00 118.33 132 SER G CA 1
ATOM 1772 C C . SER A 1 132 ? 161.878 169.084 212.397 1.00 118.33 132 SER G C 1
ATOM 1773 O O . SER A 1 132 ? 162.070 169.094 211.178 1.00 118.33 132 SER G O 1
ATOM 1781 N N . ALA A 1 133 ? 161.224 170.048 213.045 1.00 122.08 133 ALA G N 1
ATOM 1782 C CA . ALA A 1 133 ? 160.780 171.276 212.385 1.00 122.08 133 ALA G CA 1
ATOM 1783 C C . ALA A 1 133 ? 159.759 171.024 211.275 1.00 122.08 133 ALA G C 1
ATOM 1784 O O . ALA A 1 133 ? 159.778 171.686 210.236 1.00 122.08 133 ALA G O 1
ATOM 1791 N N . ASN A 1 134 ? 158.872 170.054 211.474 1.00 128.00 134 ASN G N 1
ATOM 1792 C CA . ASN A 1 134 ? 157.616 170.098 210.738 1.00 128.00 134 ASN G CA 1
ATOM 1793 C C . ASN A 1 134 ? 156.729 171.215 211.288 1.00 128.00 134 ASN G C 1
ATOM 1794 O O . ASN A 1 134 ? 156.919 171.706 212.403 1.00 128.00 134 ASN G O 1
ATOM 1805 N N . GLY A 1 135 ? 155.745 171.612 210.485 1.00 135.72 135 GLY G N 1
ATOM 1806 C CA . GLY A 1 135 ? 154.863 172.703 210.849 1.00 135.72 135 GLY G CA 1
ATOM 1807 C C . GLY A 1 135 ? 155.389 174.046 210.387 1.00 135.72 135 GLY G C 1
ATOM 1808 O O . GLY A 1 135 ? 156.603 174.235 210.266 1.00 135.72 135 GLY G O 1
ATOM 1812 N N . VAL A 1 136 ? 154.485 174.993 210.127 1.00 148.83 136 VAL G N 1
ATOM 1813 C CA . VAL A 1 136 ? 154.842 176.291 209.571 1.00 148.83 136 VAL G CA 1
ATOM 1814 C C . VAL A 1 136 ? 153.984 177.366 210.224 1.00 148.83 136 VAL G C 1
ATOM 1815 O O . VAL A 1 136 ? 153.002 177.078 210.911 1.00 148.83 136 VAL G O 1
ATOM 1828 N N . ASN A 1 137 ? 154.386 178.617 210.002 1.00 154.32 137 ASN G N 1
ATOM 1829 C CA . ASN A 1 137 ? 153.719 179.810 210.535 1.00 154.32 137 ASN G CA 1
ATOM 1830 C C . ASN A 1 137 ? 152.930 179.539 211.813 1.00 154.32 137 ASN G C 1
ATOM 1831 O O . ASN A 1 137 ? 152.154 180.381 212.265 1.00 154.32 137 ASN G O 1
ATOM 1842 N N . PHE B 1 1 ? 145.183 146.356 127.300 1.00 99.81 1 PHE F N 1
ATOM 1843 C CA . PHE B 1 1 ? 146.299 147.193 126.768 1.00 99.81 1 PHE F CA 1
ATOM 1844 C C . PHE B 1 1 ? 147.086 146.482 125.680 1.00 99.81 1 PHE F C 1
ATOM 1845 O O . PHE B 1 1 ? 146.856 145.309 125.393 1.00 99.81 1 PHE F O 1
ATOM 1864 N N . THR B 1 2 ? 148.017 147.215 125.076 1.00 96.94 2 THR F N 1
ATOM 1865 C CA . THR B 1 2 ? 148.963 146.605 124.157 1.00 96.94 2 THR F CA 1
ATOM 1866 C C . THR B 1 2 ? 150.072 145.888 124.930 1.00 96.94 2 THR F C 1
ATOM 1867 O O . THR B 1 2 ? 150.202 146.004 126.151 1.00 96.94 2 THR F O 1
ATOM 1878 N N . LEU B 1 3 ? 150.877 145.136 124.181 1.00 95.29 3 LEU F N 1
ATOM 1879 C CA . LEU B 1 3 ? 151.746 144.110 124.753 1.00 95.29 3 LEU F CA 1
ATOM 1880 C C . LEU B 1 3 ? 152.704 144.646 125.823 1.00 95.29 3 LEU F C 1
ATOM 1881 O O . LEU B 1 3 ? 153.052 143.928 126.775 1.00 95.29 3 LEU F O 1
ATOM 1897 N N . VAL B 1 4 ? 153.171 145.887 125.675 1.00 98.36 4 VAL F N 1
ATOM 1898 C CA . VAL B 1 4 ? 154.193 146.398 126.588 1.00 98.36 4 VAL F CA 1
ATOM 1899 C C . VAL B 1 4 ? 153.657 146.459 128.015 1.00 98.36 4 VAL F C 1
ATOM 1900 O O . VAL B 1 4 ? 154.375 146.161 128.981 1.00 98.36 4 VAL F O 1
ATOM 1913 N N . GLU B 1 5 ? 152.394 146.858 128.178 1.00 98.16 5 GLU F N 1
ATOM 1914 C CA . GLU B 1 5 ? 151.803 146.872 129.511 1.00 98.16 5 GLU F CA 1
ATOM 1915 C C . GLU B 1 5 ? 151.759 145.470 130.098 1.00 98.16 5 GLU F C 1
ATOM 1916 O O . GLU B 1 5 ? 151.946 145.292 131.308 1.00 98.16 5 GLU F O 1
ATOM 1928 N N . LEU B 1 6 ? 151.548 144.463 129.254 1.00 90.47 6 LEU F N 1
ATOM 1929 C CA . LEU B 1 6 ? 151.498 143.086 129.716 1.00 90.47 6 LEU F CA 1
ATOM 1930 C C . LEU B 1 6 ? 152.869 142.505 130.023 1.00 90.47 6 LEU F C 1
ATOM 1931 O O . LEU B 1 6 ? 152.940 141.494 130.727 1.00 90.47 6 LEU F O 1
ATOM 1947 N N . ILE B 1 7 ? 153.953 143.090 129.521 1.00 96.64 7 ILE F N 1
ATOM 1948 C CA . ILE B 1 7 ? 155.265 142.679 130.026 1.00 96.64 7 ILE F CA 1
ATOM 1949 C C . ILE B 1 7 ? 155.628 143.444 131.296 1.00 96.64 7 ILE F C 1
ATOM 1950 O O . ILE B 1 7 ? 156.320 142.917 132.172 1.00 96.64 7 ILE F O 1
ATOM 1966 N N . VAL B 1 8 ? 155.176 144.694 131.421 1.00 94.51 8 VAL F N 1
ATOM 1967 C CA . VAL B 1 8 ? 155.400 145.425 132.667 1.00 94.51 8 VAL F CA 1
ATOM 1968 C C . VAL B 1 8 ? 154.701 144.724 133.827 1.00 94.51 8 VAL F C 1
ATOM 1969 O O . VAL B 1 8 ? 155.250 144.621 134.934 1.00 94.51 8 VAL F O 1
ATOM 1982 N N . VAL B 1 9 ? 153.464 144.268 133.611 1.00 91.77 9 VAL F N 1
ATOM 1983 C CA . VAL B 1 9 ? 152.725 143.603 134.679 1.00 91.77 9 VAL F CA 1
ATOM 1984 C C . VAL B 1 9 ? 153.332 142.262 135.066 1.00 91.77 9 VAL F C 1
ATOM 1985 O O . VAL B 1 9 ? 153.014 141.743 136.140 1.00 91.77 9 VAL F O 1
ATOM 1998 N N . ILE B 1 10 ? 154.188 141.683 134.227 1.00 89.85 10 ILE F N 1
ATOM 1999 C CA . ILE B 1 10 ? 154.944 140.497 134.623 1.00 89.85 10 ILE F CA 1
ATOM 2000 C C . ILE B 1 10 ? 156.235 140.885 135.328 1.00 89.85 10 ILE F C 1
ATOM 2001 O O . ILE B 1 10 ? 156.672 140.200 136.255 1.00 89.85 10 ILE F O 1
ATOM 2017 N N . ILE B 1 11 ? 156.872 141.973 134.896 1.00 95.37 11 ILE F N 1
ATOM 2018 C CA . ILE B 1 11 ? 158.111 142.402 135.537 1.00 95.37 11 ILE F CA 1
ATOM 2019 C C . ILE B 1 11 ? 157.845 142.816 136.981 1.00 95.37 11 ILE F C 1
ATOM 2020 O O . ILE B 1 11 ? 158.664 142.571 137.874 1.00 95.37 11 ILE F O 1
ATOM 2036 N N . ILE B 1 12 ? 156.701 143.455 137.232 1.00 91.16 12 ILE F N 1
ATOM 2037 C CA . ILE B 1 12 ? 156.446 144.041 138.549 1.00 91.16 12 ILE F CA 1
ATOM 2038 C C . ILE B 1 12 ? 156.223 142.959 139.610 1.00 91.16 12 ILE F C 1
ATOM 2039 O O . ILE B 1 12 ? 156.643 143.106 140.771 1.00 91.16 12 ILE F O 1
ATOM 2055 N N . ILE B 1 13 ? 155.539 141.872 139.244 1.00 87.09 13 ILE F N 1
ATOM 2056 C CA . ILE B 1 13 ? 155.177 140.851 140.223 1.00 87.09 13 ILE F CA 1
ATOM 2057 C C . ILE B 1 13 ? 156.422 140.230 140.839 1.00 87.09 13 ILE F C 1
ATOM 2058 O O . ILE B 1 13 ? 156.443 139.905 142.035 1.00 87.09 13 ILE F O 1
ATOM 2074 N N . ALA B 1 14 ? 157.472 140.042 140.039 1.00 86.06 14 ALA F N 1
ATOM 2075 C CA . ALA B 1 14 ? 158.658 139.349 140.516 1.00 86.06 14 ALA F CA 1
ATOM 2076 C C . ALA B 1 14 ? 159.350 140.093 141.648 1.00 86.06 14 ALA F C 1
ATOM 2077 O O . ALA B 1 14 ? 160.131 139.483 142.385 1.00 86.06 14 ALA F O 1
ATOM 2084 N N . ILE B 1 15 ? 159.087 141.389 141.805 1.00 88.83 15 ILE F N 1
ATOM 2085 C CA . ILE B 1 15 ? 159.687 142.183 142.868 1.00 88.83 15 ILE F CA 1
ATOM 2086 C C . ILE B 1 15 ? 158.663 142.706 143.860 1.00 88.83 15 ILE F C 1
ATOM 2087 O O . ILE B 1 15 ? 159.044 143.363 144.833 1.00 88.83 15 ILE F O 1
ATOM 2103 N N . ILE B 1 16 ? 157.373 142.449 143.645 1.00 81.96 16 ILE F N 1
ATOM 2104 C CA . ILE B 1 16 ? 156.434 142.570 144.761 1.00 81.96 16 ILE F CA 1
ATOM 2105 C C . ILE B 1 16 ? 156.458 141.307 145.622 1.00 81.96 16 ILE F C 1
ATOM 2106 O O . ILE B 1 16 ? 156.456 141.382 146.855 1.00 81.96 16 ILE F O 1
ATOM 2122 N N . ALA B 1 17 ? 156.474 140.131 144.990 1.00 84.07 17 ALA F N 1
ATOM 2123 C CA . ALA B 1 17 ? 156.420 138.844 145.685 1.00 84.07 17 ALA F CA 1
ATOM 2124 C C . ALA B 1 17 ? 157.655 138.518 146.527 1.00 84.07 17 ALA F C 1
ATOM 2125 O O . ALA B 1 17 ? 157.615 137.541 147.282 1.00 84.07 17 ALA F O 1
ATOM 2132 N N . ALA B 1 18 ? 158.745 139.274 146.417 1.00 82.53 18 ALA F N 1
ATOM 2133 C CA . ALA B 1 18 ? 159.981 138.988 147.143 1.00 82.53 18 ALA F CA 1
ATOM 2134 C C . ALA B 1 18 ? 160.039 139.534 148.572 1.00 82.53 18 ALA F C 1
ATOM 2135 O O . ALA B 1 18 ? 160.991 139.216 149.291 1.00 82.53 18 ALA F O 1
ATOM 2142 N N . VAL B 1 19 ? 159.072 140.346 149.003 1.00 83.34 19 VAL F N 1
ATOM 2143 C CA . VAL B 1 19 ? 159.108 140.923 150.347 1.00 83.34 19 VAL F CA 1
ATOM 2144 C C . VAL B 1 19 ? 159.249 139.836 151.409 1.00 83.34 19 VAL F C 1
ATOM 2145 O O . VAL B 1 19 ? 158.533 138.826 151.394 1.00 83.34 19 VAL F O 1
ATOM 2158 N N . ALA B 1 20 ? 160.192 140.042 152.333 1.00 81.69 20 ALA F N 1
ATOM 2159 C CA . ALA B 1 20 ? 160.580 139.037 153.322 1.00 81.69 20 ALA F CA 1
ATOM 2160 C C . ALA B 1 20 ? 159.423 138.654 154.247 1.00 81.69 20 ALA F C 1
ATOM 2161 O O . ALA B 1 20 ? 158.520 139.449 154.514 1.00 81.69 20 ALA F O 1
ATOM 2168 N N . ILE B 1 21 ? 159.462 137.417 154.732 1.00 81.37 21 ILE F N 1
ATOM 2169 C CA . ILE B 1 21 ? 158.416 136.848 155.582 1.00 81.37 21 ILE F CA 1
ATOM 2170 C C . ILE B 1 21 ? 158.886 136.831 157.035 1.00 81.37 21 ILE F C 1
ATOM 2171 O O . ILE B 1 21 ? 159.898 136.180 157.335 1.00 81.37 21 ILE F O 1
ATOM 2187 N N . PRO B 1 22 ? 158.201 137.515 157.955 1.00 85.67 22 PRO F N 1
ATOM 2188 C CA . PRO B 1 22 ? 158.538 137.395 159.381 1.00 85.67 22 PRO F CA 1
ATOM 2189 C C . PRO B 1 22 ? 158.133 136.045 159.972 1.00 85.67 22 PRO F C 1
ATOM 2190 O O . PRO B 1 22 ? 157.137 135.440 159.570 1.00 85.67 22 PRO F O 1
ATOM 2201 N N . ALA B 1 23 ? 158.922 135.574 160.943 1.00 92.61 23 ALA F N 1
ATOM 2202 C CA . ALA B 1 23 ? 158.695 134.279 161.579 1.00 92.61 23 ALA F CA 1
ATOM 2203 C C . ALA B 1 23 ? 157.532 134.321 162.581 1.00 92.61 23 ALA F C 1
ATOM 2204 O O . ALA B 1 23 ? 156.888 135.351 162.793 1.00 92.61 23 ALA F O 1
ATOM 2211 N N . ILE B 1 24 ? 157.265 133.164 163.206 1.00 98.44 24 ILE F N 1
ATOM 2212 C CA . ILE B 1 24 ? 156.301 132.998 164.295 1.00 98.44 24 ILE F CA 1
ATOM 2213 C C . ILE B 1 24 ? 156.976 132.419 165.536 1.00 98.44 24 ILE F C 1
ATOM 2214 O O . ILE B 1 24 ? 157.970 131.692 165.442 1.00 98.44 24 ILE F O 1
ATOM 2230 N N . THR B 1 25 ? 156.419 132.743 166.710 1.00 107.97 25 THR F N 1
ATOM 2231 C CA . THR B 1 25 ? 156.895 132.273 168.017 1.00 107.97 25 THR F CA 1
ATOM 2232 C C . THR B 1 25 ? 158.252 132.833 168.421 1.00 107.97 25 THR F C 1
ATOM 2233 O O . THR B 1 25 ? 158.924 132.265 169.287 1.00 107.97 25 THR F O 1
ATOM 2244 N N . SER B 1 26 ? 158.678 133.927 167.801 1.00 103.46 26 SER F N 1
ATOM 2245 C CA . SER B 1 26 ? 159.967 134.528 168.125 1.00 103.46 26 SER F CA 1
ATOM 2246 C C . SER B 1 26 ? 160.030 135.088 169.548 1.00 103.46 26 SER F C 1
ATOM 2247 O O . SER B 1 26 ? 161.116 135.139 170.135 1.00 103.46 26 SER F O 1
ATOM 2255 N N . PHE B 1 27 ? 158.897 135.513 170.121 1.00 100.54 27 PHE F N 1
ATOM 2256 C CA . PHE B 1 27 ? 158.893 136.230 171.395 1.00 100.54 27 PHE F CA 1
ATOM 2257 C C . PHE B 1 27 ? 158.004 135.595 172.472 1.00 100.54 27 PHE F C 1
ATOM 2258 O O . PHE B 1 27 ? 157.832 136.182 173.546 1.00 100.54 27 PHE F O 1
ATOM 2275 N N . GLN B 1 28 ? 157.454 134.409 172.213 1.00 111.63 28 GLN F N 1
ATOM 2276 C CA . GLN B 1 28 ? 156.456 133.771 173.076 1.00 111.63 28 GLN F CA 1
ATOM 2277 C C . GLN B 1 28 ? 156.847 133.671 174.557 1.00 111.63 28 GLN F C 1
ATOM 2278 O O . GLN B 1 28 ? 156.124 134.154 175.434 1.00 111.63 28 GLN F O 1
ATOM 2292 N N . ASP B 1 29 ? 157.989 133.046 174.857 1.00 118.79 29 ASP F N 1
ATOM 2293 C CA . ASP B 1 29 ? 158.258 132.543 176.211 1.00 118.79 29 ASP F CA 1
ATOM 2294 C C . ASP B 1 29 ? 158.465 133.596 177.303 1.00 118.79 29 ASP F C 1
ATOM 2295 O O . ASP B 1 29 ? 158.326 133.260 178.483 1.00 118.79 29 ASP F O 1
ATOM 2304 N N . ASN B 1 30 ? 158.799 134.840 176.972 1.00 113.00 30 ASN F N 1
ATOM 2305 C CA . ASN B 1 30 ? 159.028 135.844 178.014 1.00 113.00 30 ASN F CA 1
ATOM 2306 C C . ASN B 1 30 ? 157.769 136.255 178.793 1.00 113.00 30 ASN F C 1
ATOM 2307 O O . ASN B 1 30 ? 157.886 136.812 179.899 1.00 113.00 30 ASN F O 1
ATOM 2318 N N . ALA B 1 31 ? 156.574 135.941 178.291 1.00 113.09 31 ALA F N 1
ATOM 2319 C CA . ALA B 1 31 ? 155.371 136.096 179.107 1.00 113.09 31 ALA F CA 1
ATOM 2320 C C . ALA B 1 31 ? 155.380 135.200 180.342 1.00 113.09 31 ALA F C 1
ATOM 2321 O O . ALA B 1 31 ? 154.876 135.598 181.403 1.00 113.09 31 ALA F O 1
ATOM 2328 N N . ARG B 1 32 ? 155.994 134.022 180.253 1.00 114.60 32 ARG F N 1
ATOM 2329 C CA . ARG B 1 32 ? 156.162 133.198 181.443 1.00 114.60 32 ARG F CA 1
ATOM 2330 C C . ARG B 1 32 ? 157.105 133.882 182.421 1.00 114.60 32 ARG F C 1
ATOM 2331 O O . ARG B 1 32 ? 156.839 133.935 183.626 1.00 114.60 32 ARG F O 1
ATOM 2352 N N . LYS B 1 33 ? 158.241 134.362 181.922 1.00 114.97 33 LYS F N 1
ATOM 2353 C CA . LYS B 1 33 ? 159.181 135.106 182.750 1.00 114.97 33 LYS F CA 1
ATOM 2354 C C . LYS B 1 33 ? 158.495 136.214 183.546 1.00 114.97 33 LYS F C 1
ATOM 2355 O O . LYS B 1 33 ? 158.790 136.410 184.730 1.00 114.97 33 LYS F O 1
ATOM 2374 N N . SER B 1 34 ? 157.580 136.956 182.914 1.00 111.97 34 SER F N 1
ATOM 2375 C CA . SER B 1 34 ? 156.865 138.016 183.636 1.00 111.97 34 SER F CA 1
ATOM 2376 C C . SER B 1 34 ? 155.823 137.501 184.638 1.00 111.97 34 SER F C 1
ATOM 2377 O O . SER B 1 34 ? 155.774 137.959 185.797 1.00 111.97 34 SER F O 1
ATOM 2385 N N . ARG B 1 35 ? 154.955 136.578 184.221 1.00 109.08 35 ARG F N 1
ATOM 2386 C CA . ARG B 1 35 ? 153.931 136.125 185.162 1.00 109.08 35 ARG F CA 1
ATOM 2387 C C . ARG B 1 35 ? 154.498 135.303 186.316 1.00 109.08 35 ARG F C 1
ATOM 2388 O O . ARG B 1 35 ? 153.892 135.276 187.395 1.00 109.08 35 ARG F O 1
ATOM 2409 N N . ILE B 1 36 ? 155.685 134.715 186.155 1.00 111.17 36 ILE F N 1
ATOM 2410 C CA . ILE B 1 36 ? 156.399 134.129 187.289 1.00 111.17 36 ILE F CA 1
ATOM 2411 C C . ILE B 1 36 ? 156.707 135.179 188.348 1.00 111.17 36 ILE F C 1
ATOM 2412 O O . ILE B 1 36 ? 156.524 134.942 189.548 1.00 111.17 36 ILE F O 1
ATOM 2428 N N . GLN B 1 37 ? 157.127 136.372 187.927 1.00 113.54 37 GLN F N 1
ATOM 2429 C CA . GLN B 1 37 ? 157.444 137.421 188.891 1.00 113.54 37 GLN F CA 1
ATOM 2430 C C . GLN B 1 37 ? 156.192 137.933 189.587 1.00 113.54 37 GLN F C 1
ATOM 2431 O O . GLN B 1 37 ? 156.196 138.160 190.808 1.00 113.54 37 GLN F O 1
ATOM 2445 N N . SER B 1 38 ? 155.112 138.131 188.834 1.00 112.78 38 SER F N 1
ATOM 2446 C CA . SER B 1 38 ? 153.899 138.619 189.488 1.00 112.78 38 SER F CA 1
ATOM 2447 C C . SER B 1 38 ? 153.331 137.597 190.476 1.00 112.78 38 SER F C 1
ATOM 2448 O O . SER B 1 38 ? 152.917 137.959 191.592 1.00 112.78 38 SER F O 1
ATOM 2456 N N . GLU B 1 39 ? 153.362 136.311 190.123 1.00 112.35 39 GLU F N 1
ATOM 2457 C CA . GLU B 1 39 ? 152.944 135.287 191.076 1.00 112.35 39 GLU F CA 1
ATOM 2458 C C . GLU B 1 39 ? 153.878 135.200 192.280 1.00 112.35 39 GLU F C 1
ATOM 2459 O O . GLU B 1 39 ? 153.424 134.941 193.400 1.00 112.35 39 GLU F O 1
ATOM 2471 N N . HIS B 1 40 ? 155.182 135.402 192.081 1.00 111.98 40 HIS F N 1
ATOM 2472 C CA . HIS B 1 40 ? 156.090 135.484 193.221 1.00 111.98 40 HIS F CA 1
ATOM 2473 C C . HIS B 1 40 ? 155.687 136.586 194.191 1.00 111.98 40 HIS F C 1
ATOM 2474 O O . HIS B 1 40 ? 155.614 136.363 195.405 1.00 111.98 40 HIS F O 1
ATOM 2488 N N . ARG B 1 41 ? 155.464 137.797 193.682 1.00 112.17 41 ARG F N 1
ATOM 2489 C CA . ARG B 1 41 ? 155.038 138.885 194.562 1.00 112.17 41 ARG F CA 1
ATOM 2490 C C . ARG B 1 41 ? 153.763 138.543 195.329 1.00 112.17 41 ARG F C 1
ATOM 2491 O O . ARG B 1 41 ? 153.684 138.757 196.550 1.00 112.17 41 ARG F O 1
ATOM 2512 N N . GLU B 1 42 ? 152.767 137.974 194.648 1.00 114.23 42 GLU F N 1
ATOM 2513 C CA . GLU B 1 42 ? 151.523 137.647 195.344 1.00 114.23 42 GLU F CA 1
ATOM 2514 C C . GLU B 1 42 ? 151.701 136.551 196.394 1.00 114.23 42 GLU F C 1
ATOM 2515 O O . GLU B 1 42 ? 151.152 136.656 197.499 1.00 114.23 42 GLU F O 1
ATOM 2527 N N . LEU B 1 43 ? 152.453 135.495 196.086 1.00 114.27 43 LEU F N 1
ATOM 2528 C CA . LEU B 1 43 ? 152.729 134.484 197.106 1.00 114.27 43 LEU F CA 1
ATOM 2529 C C . LEU B 1 43 ? 153.511 135.046 198.288 1.00 114.27 43 LEU F C 1
ATOM 2530 O O . LEU B 1 43 ? 153.279 134.640 199.432 1.00 114.27 43 LEU F O 1
ATOM 2546 N N . VAL B 1 44 ? 154.458 135.953 198.042 1.00 116.42 44 VAL F N 1
ATOM 2547 C CA . VAL B 1 44 ? 155.168 136.588 199.150 1.00 116.42 44 VAL F CA 1
ATOM 2548 C C . VAL B 1 44 ? 154.201 137.337 200.055 1.00 116.42 44 VAL F C 1
ATOM 2549 O O . VAL B 1 44 ? 154.261 137.220 201.287 1.00 116.42 44 VAL F O 1
ATOM 2562 N N . SER B 1 45 ? 153.262 138.076 199.462 1.00 117.54 45 SER F N 1
ATOM 2563 C CA . SER B 1 45 ? 152.254 138.755 200.275 1.00 117.54 45 SER F CA 1
ATOM 2564 C C . SER B 1 45 ? 151.381 137.763 201.037 1.00 117.54 45 SER F C 1
ATOM 2565 O O . SER B 1 45 ? 151.018 138.005 202.195 1.00 117.54 45 SER F O 1
ATOM 2573 N N . ALA B 1 46 ? 151.077 136.618 200.429 1.00 118.33 46 ALA F N 1
ATOM 2574 C CA . ALA B 1 46 ? 150.258 135.617 201.110 1.00 118.33 46 ALA F CA 1
ATOM 2575 C C . ALA B 1 46 ? 150.972 135.008 202.316 1.00 118.33 46 ALA F C 1
ATOM 2576 O O . ALA B 1 46 ? 150.398 134.925 203.408 1.00 118.33 46 ALA F O 1
ATOM 2583 N N . ILE B 1 47 ? 152.211 134.549 202.137 1.00 119.42 47 ILE F N 1
ATOM 2584 C CA . ILE B 1 47 ? 152.944 133.971 203.266 1.00 119.42 47 ILE F CA 1
ATOM 2585 C C . ILE B 1 47 ? 153.208 135.016 204.345 1.00 119.42 47 ILE F C 1
ATOM 2586 O O . ILE B 1 47 ? 153.225 134.691 205.538 1.00 119.42 47 ILE F O 1
ATOM 2602 N N . GLN B 1 48 ? 153.414 136.281 203.961 1.00 122.04 48 GLN F N 1
ATOM 2603 C CA . GLN B 1 48 ? 153.500 137.346 204.958 1.00 122.04 48 GLN F CA 1
ATOM 2604 C C . GLN B 1 48 ? 152.201 137.493 205.744 1.00 122.04 48 GLN F C 1
ATOM 2605 O O . GLN B 1 48 ? 152.225 137.648 206.970 1.00 122.04 48 GLN F O 1
ATOM 2619 N N . SER B 1 49 ? 151.059 137.443 205.061 1.00 117.25 49 SER F N 1
ATOM 2620 C CA . SER B 1 49 ? 149.776 137.482 205.757 1.00 117.25 49 SER F CA 1
ATOM 2621 C C . SER B 1 49 ? 149.604 136.295 206.701 1.00 117.25 49 SER F C 1
ATOM 2622 O O . SER B 1 49 ? 149.032 136.435 207.787 1.00 117.25 49 SER F O 1
ATOM 2630 N N . TYR B 1 50 ? 150.090 135.119 206.302 1.00 122.32 50 TYR F N 1
ATOM 2631 C CA . TYR B 1 50 ? 149.916 133.920 207.123 1.00 122.32 50 TYR F CA 1
ATOM 2632 C C . TYR B 1 50 ? 150.450 134.087 208.543 1.00 122.32 50 TYR F C 1
ATOM 2633 O O . TYR B 1 50 ? 149.895 133.501 209.479 1.00 122.32 50 TYR F O 1
ATOM 2651 N N . ILE B 1 51 ? 151.517 134.864 208.732 1.00 128.71 51 ILE F N 1
ATOM 2652 C CA . ILE B 1 51 ? 152.099 135.018 210.063 1.00 128.71 51 ILE F CA 1
ATOM 2653 C C . ILE B 1 51 ? 151.115 135.596 211.076 1.00 128.71 51 ILE F C 1
ATOM 2654 O O . ILE B 1 51 ? 151.286 135.391 212.282 1.00 128.71 51 ILE F O 1
ATOM 2670 N N . GLY B 1 52 ? 150.088 136.307 210.627 1.00 129.99 52 GLY F N 1
ATOM 2671 C CA . GLY B 1 52 ? 149.084 136.842 211.527 1.00 129.99 52 GLY F CA 1
ATOM 2672 C C . GLY B 1 52 ? 147.962 135.914 211.946 1.00 129.99 52 GLY F C 1
ATOM 2673 O O . GLY B 1 52 ? 147.087 136.335 212.709 1.00 129.99 52 GLY F O 1
ATOM 2677 N N . ALA B 1 53 ? 147.946 134.666 211.478 1.00 138.15 53 ALA F N 1
ATOM 2678 C CA . ALA B 1 53 ? 146.798 133.792 211.710 1.00 138.15 53 ALA F CA 1
ATOM 2679 C C . ALA B 1 53 ? 146.820 133.143 213.094 1.00 138.15 53 ALA F C 1
ATOM 2680 O O . ALA B 1 53 ? 145.865 133.278 213.867 1.00 138.15 53 ALA F O 1
ATOM 2687 N N . GLN B 1 54 ? 147.897 132.437 213.430 1.00 141.74 54 GLN F N 1
ATOM 2688 C CA . GLN B 1 54 ? 147.938 131.739 214.707 1.00 141.74 54 GLN F CA 1
ATOM 2689 C C . GLN B 1 54 ? 148.106 132.716 215.871 1.00 141.74 54 GLN F C 1
ATOM 2690 O O . GLN B 1 54 ? 148.319 133.920 215.698 1.00 141.74 54 GLN F O 1
ATOM 2704 N N . ASP B 1 55 ? 148.003 132.160 217.082 1.00 150.20 55 ASP F N 1
ATOM 2705 C CA . ASP B 1 55 ? 147.855 132.962 218.291 1.00 150.20 55 ASP F CA 1
ATOM 2706 C C . ASP B 1 55 ? 149.072 133.828 218.582 1.00 150.20 55 ASP F C 1
ATOM 2707 O O . ASP B 1 55 ? 148.934 134.865 219.242 1.00 150.20 55 ASP F O 1
ATOM 2716 N N . ASP B 1 56 ? 150.252 133.438 218.114 1.00 145.00 56 ASP F N 1
ATOM 2717 C CA . ASP B 1 56 ? 151.490 134.155 218.416 1.00 145.00 56 ASP F CA 1
ATOM 2718 C C . ASP B 1 56 ? 152.234 134.446 217.121 1.00 145.00 56 ASP F C 1
ATOM 2719 O O . ASP B 1 56 ? 152.817 133.516 216.525 1.00 145.00 56 ASP F O 1
ATOM 2728 N N . PRO B 1 57 ? 152.250 135.695 216.643 1.00 141.62 57 PRO F N 1
ATOM 2729 C CA . PRO B 1 57 ? 152.973 135.995 215.398 1.00 141.62 57 PRO F CA 1
ATOM 2730 C C . PRO B 1 57 ? 154.486 136.016 215.542 1.00 141.62 57 PRO F C 1
ATOM 2731 O O . PRO B 1 57 ? 155.178 136.090 214.518 1.00 141.62 57 PRO F O 1
ATOM 2742 N N . THR B 1 58 ? 155.024 135.956 216.759 1.00 147.88 58 THR F N 1
ATOM 2743 C CA . THR B 1 58 ? 156.466 135.992 216.962 1.00 147.88 58 THR F CA 1
ATOM 2744 C C . THR B 1 58 ? 157.122 134.619 216.892 1.00 147.88 58 THR F C 1
ATOM 2745 O O . THR B 1 58 ? 158.355 134.543 216.830 1.00 147.88 58 THR F O 1
ATOM 2756 N N . ASN B 1 59 ? 156.344 133.535 216.909 1.00 146.45 59 ASN F N 1
ATOM 2757 C CA . ASN B 1 59 ? 156.887 132.174 216.873 1.00 146.45 59 ASN F CA 1
ATOM 2758 C C . ASN B 1 59 ? 156.092 131.329 215.882 1.00 146.45 59 ASN F C 1
ATOM 2759 O O . ASN B 1 59 ? 155.408 130.373 216.258 1.00 146.45 59 ASN F O 1
ATOM 2770 N N . PRO B 1 60 ? 156.165 131.658 214.593 1.00 140.33 60 PRO F N 1
ATOM 2771 C CA . PRO B 1 60 ? 155.390 130.914 213.593 1.00 140.33 60 PRO F CA 1
ATOM 2772 C C . PRO B 1 60 ? 155.915 129.500 213.377 1.00 140.33 60 PRO F C 1
ATOM 2773 O O . PRO B 1 60 ? 157.083 129.196 213.635 1.00 140.33 60 PRO F O 1
ATOM 2784 N N . SER B 1 61 ? 155.024 128.629 212.906 1.00 141.37 61 SER F N 1
ATOM 2785 C CA . SER B 1 61 ? 155.347 127.226 212.673 1.00 141.37 61 SER F CA 1
ATOM 2786 C C . SER B 1 61 ? 155.782 127.008 211.220 1.00 141.37 61 SER F C 1
ATOM 2787 O O . SER B 1 61 ? 156.067 127.951 210.476 1.00 141.37 61 SER F O 1
ATOM 2795 N N . GLU B 1 62 ? 155.858 125.740 210.811 1.00 134.46 62 GLU F N 1
ATOM 2796 C CA . GLU B 1 62 ? 156.198 125.375 209.441 1.00 134.46 62 GLU F CA 1
ATOM 2797 C C . GLU B 1 62 ? 155.098 125.815 208.476 1.00 134.46 62 GLU F C 1
ATOM 2798 O O . GLU B 1 62 ? 153.961 126.089 208.870 1.00 134.46 62 GLU F O 1
ATOM 2810 N N . ILE B 1 63 ? 155.448 125.885 207.193 1.00 127.38 63 ILE F N 1
ATOM 2811 C CA . ILE B 1 63 ? 154.513 126.295 206.150 1.00 127.38 63 ILE F CA 1
ATOM 2812 C C . ILE B 1 63 ? 154.760 125.472 204.894 1.00 127.38 63 ILE F C 1
ATOM 2813 O O . ILE B 1 63 ? 155.905 125.147 204.564 1.00 127.38 63 ILE F O 1
ATOM 2829 N N . THR B 1 64 ? 153.675 125.131 204.200 1.00 129.12 64 THR F N 1
ATOM 2830 C CA . THR B 1 64 ? 153.733 124.550 202.869 1.00 129.12 64 THR F CA 1
ATOM 2831 C C . THR B 1 64 ? 152.596 125.151 202.056 1.00 129.12 64 THR F C 1
ATOM 2832 O O . THR B 1 64 ? 151.621 125.663 202.610 1.00 129.12 64 THR F O 1
ATOM 2843 N N . LEU B 1 65 ? 152.716 125.079 200.728 1.00 122.57 65 LEU F N 1
ATOM 2844 C CA . LEU B 1 65 ? 151.682 125.662 199.879 1.00 122.57 65 LEU F CA 1
ATOM 2845 C C . LEU B 1 65 ? 150.334 124.986 200.079 1.00 122.57 65 LEU F C 1
ATOM 2846 O O . LEU B 1 65 ? 149.297 125.610 199.838 1.00 122.57 65 LEU F O 1
ATOM 2862 N N . ALA B 1 66 ? 150.326 123.736 200.539 1.00 122.20 66 ALA F N 1
ATOM 2863 C CA . ALA B 1 66 ? 149.072 123.098 200.924 1.00 122.20 66 ALA F CA 1
ATOM 2864 C C . ALA B 1 66 ? 148.418 123.806 202.105 1.00 122.20 66 ALA F C 1
ATOM 2865 O O . ALA B 1 66 ? 147.205 124.044 202.100 1.00 122.20 66 ALA F O 1
ATOM 2872 N N . LYS B 1 67 ? 149.202 124.147 203.126 1.00 123.88 67 LYS F N 1
ATOM 2873 C CA . LYS B 1 67 ? 148.689 124.971 204.216 1.00 123.88 67 LYS F CA 1
ATOM 2874 C C . LYS B 1 67 ? 148.282 126.362 203.738 1.00 123.88 67 LYS F C 1
ATOM 2875 O O . LYS B 1 67 ? 147.302 126.933 204.231 1.00 123.88 67 LYS F O 1
ATOM 2894 N N . LEU B 1 68 ? 149.019 126.922 202.778 1.00 119.51 68 LEU F N 1
ATOM 2895 C CA . LEU B 1 68 ? 148.820 128.292 202.312 1.00 119.51 68 LEU F CA 1
ATOM 2896 C C . LEU B 1 68 ? 147.700 128.453 201.284 1.00 119.51 68 LEU F C 1
ATOM 2897 O O . LEU B 1 68 ? 147.311 129.590 200.995 1.00 119.51 68 LEU F O 1
ATOM 2913 N N . ALA B 1 69 ? 147.194 127.368 200.724 1.00 124.82 69 ALA F N 1
ATOM 2914 C CA . ALA B 1 69 ? 146.162 127.370 199.691 1.00 124.82 69 ALA F CA 1
ATOM 2915 C C . ALA B 1 69 ? 144.894 128.152 200.025 1.00 124.82 69 ALA F C 1
ATOM 2916 O O . ALA B 1 69 ? 144.249 128.682 199.113 1.00 124.82 69 ALA F O 1
ATOM 2923 N N . PRO B 1 70 ? 144.485 128.238 201.288 1.00 123.46 70 PRO F N 1
ATOM 2924 C CA . PRO B 1 70 ? 143.278 129.021 201.603 1.00 123.46 70 PRO F CA 1
ATOM 2925 C C . PRO B 1 70 ? 143.324 130.516 201.310 1.00 123.46 70 PRO F C 1
ATOM 2926 O O . PRO B 1 70 ? 142.330 131.208 201.552 1.00 123.46 70 PRO F O 1
ATOM 2937 N N . TYR B 1 71 ? 144.440 131.033 200.800 1.00 123.18 71 TYR F N 1
ATOM 2938 C CA . TYR B 1 71 ? 144.613 132.467 200.592 1.00 123.18 71 TYR F CA 1
ATOM 2939 C C . TYR B 1 71 ? 144.456 132.943 199.151 1.00 123.18 71 TYR F C 1
ATOM 2940 O O . TYR B 1 71 ? 144.535 134.154 198.920 1.00 123.18 71 TYR F O 1
ATOM 2958 N N . MET B 1 72 ? 144.260 132.059 198.173 1.00 123.75 72 MET F N 1
ATOM 2959 C CA . MET B 1 72 ? 144.001 132.550 196.824 1.00 123.75 72 MET F CA 1
ATOM 2960 C C . MET B 1 72 ? 143.097 131.595 196.058 1.00 123.75 72 MET F C 1
ATOM 2961 O O . MET B 1 72 ? 143.079 130.386 196.303 1.00 123.75 72 MET F O 1
ATOM 2975 N N . SER B 1 73 ? 142.349 132.175 195.119 1.00 127.72 73 SER F N 1
ATOM 2976 C CA . SER B 1 73 ? 141.131 131.586 194.580 1.00 127.72 73 SER F CA 1
ATOM 2977 C C . SER B 1 73 ? 141.392 130.427 193.619 1.00 127.72 73 SER F C 1
ATOM 2978 O O . SER B 1 73 ? 142.490 130.238 193.091 1.00 127.72 73 SER F O 1
ATOM 2986 N N . LYS B 1 74 ? 140.324 129.655 193.400 1.00 126.30 74 LYS F N 1
ATOM 2987 C CA . LYS B 1 74 ? 140.215 128.595 192.400 1.00 126.30 74 LYS F CA 1
ATOM 2988 C C . LYS B 1 74 ? 140.586 129.005 190.979 1.00 126.30 74 LYS F C 1
ATOM 2989 O O . LYS B 1 74 ? 140.556 130.188 190.625 1.00 126.30 74 LYS F O 1
ATOM 3008 N N . ASN B 1 75 ? 140.928 128.009 190.163 1.00 125.36 75 ASN F N 1
ATOM 3009 C CA . ASN B 1 75 ? 141.276 128.228 188.765 1.00 125.36 75 ASN F CA 1
ATOM 3010 C C . ASN B 1 75 ? 140.123 128.856 187.991 1.00 125.36 75 ASN F C 1
ATOM 3011 O O . ASN B 1 75 ? 138.950 128.703 188.338 1.00 125.36 75 ASN F O 1
ATOM 3022 N N . ALA B 1 76 ? 140.480 129.590 186.935 1.00 117.87 76 ALA F N 1
ATOM 3023 C CA . ALA B 1 76 ? 139.481 130.110 186.010 1.00 117.87 76 ALA F CA 1
ATOM 3024 C C . ALA B 1 76 ? 138.658 128.994 185.379 1.00 117.87 76 ALA F C 1
ATOM 3025 O O . ALA B 1 76 ? 137.514 129.224 184.973 1.00 117.87 76 ALA F O 1
ATOM 3032 N N . LYS B 1 77 ? 139.218 127.787 185.278 1.00 122.75 77 LYS F N 1
ATOM 3033 C CA . LYS B 1 77 ? 138.438 126.627 184.865 1.00 122.75 77 LYS F CA 1
ATOM 3034 C C . LYS B 1 77 ? 137.433 126.190 185.924 1.00 122.75 77 LYS F C 1
ATOM 3035 O O . LYS B 1 77 ? 136.655 125.269 185.662 1.00 122.75 77 LYS F O 1
ATOM 3054 N N . ASN B 1 78 ? 137.456 126.807 187.106 1.00 125.51 78 ASN F N 1
ATOM 3055 C CA . ASN B 1 78 ? 136.741 126.409 188.318 1.00 125.51 78 ASN F CA 1
ATOM 3056 C C . ASN B 1 78 ? 137.188 125.056 188.857 1.00 125.51 78 ASN F C 1
ATOM 3057 O O . ASN B 1 78 ? 136.535 124.508 189.754 1.00 125.51 78 ASN F O 1
ATOM 3068 N N . GLU B 1 79 ? 138.279 124.499 188.342 1.00 128.62 79 GLU F N 1
ATOM 3069 C CA . GLU B 1 79 ? 138.966 123.443 189.063 1.00 128.62 79 GLU F CA 1
ATOM 3070 C C . GLU B 1 79 ? 139.724 124.075 190.224 1.00 128.62 79 GLU F C 1
ATOM 3071 O O . GLU B 1 79 ? 139.986 125.280 190.233 1.00 128.62 79 GLU F O 1
ATOM 3083 N N . ASP B 1 80 ? 140.087 123.259 191.215 1.00 132.28 80 ASP F N 1
ATOM 3084 C CA . ASP B 1 80 ? 140.494 123.813 192.501 1.00 132.28 80 ASP F CA 1
ATOM 3085 C C . ASP B 1 80 ? 141.838 123.312 193.022 1.00 132.28 80 ASP F C 1
ATOM 3086 O O . ASP B 1 80 ? 142.201 123.646 194.155 1.00 132.28 80 ASP F O 1
ATOM 3095 N N . GLY B 1 81 ? 142.581 122.520 192.252 1.00 129.67 81 GLY F N 1
ATOM 3096 C CA . GLY B 1 81 ? 143.929 122.169 192.667 1.00 129.67 81 GLY F CA 1
ATOM 3097 C C . GLY B 1 81 ? 144.943 123.251 192.342 1.00 129.67 81 GLY F C 1
ATOM 3098 O O . GLY B 1 81 ? 145.253 123.475 191.169 1.00 129.67 81 GLY F O 1
ATOM 3102 N N . ILE B 1 82 ? 145.462 123.937 193.366 1.00 123.84 82 ILE F N 1
ATOM 3103 C CA . ILE B 1 82 ? 146.300 125.108 193.117 1.00 123.84 82 ILE F CA 1
ATOM 3104 C C . ILE B 1 82 ? 147.617 124.757 192.430 1.00 123.84 82 ILE F C 1
ATOM 3105 O O . ILE B 1 82 ? 148.237 125.629 191.809 1.00 123.84 82 ILE F O 1
ATOM 3121 N N . VAL B 1 83 ? 148.065 123.501 192.518 1.00 127.17 83 VAL F N 1
ATOM 3122 C CA . VAL B 1 83 ? 149.262 123.071 191.801 1.00 127.17 83 VAL F CA 1
ATOM 3123 C C . VAL B 1 83 ? 149.140 123.257 190.300 1.00 127.17 83 VAL F C 1
ATOM 3124 O O . VAL B 1 83 ? 150.150 123.223 189.591 1.00 127.17 83 VAL F O 1
ATOM 3137 N N . ASN B 1 84 ? 147.928 123.452 189.791 1.00 127.79 84 ASN F N 1
ATOM 3138 C CA . ASN B 1 84 ? 147.729 123.847 188.405 1.00 127.79 84 ASN F CA 1
ATOM 3139 C C . ASN B 1 84 ? 147.323 125.304 188.236 1.00 127.79 84 ASN F C 1
ATOM 3140 O O . ASN B 1 84 ? 147.305 125.793 187.101 1.00 127.79 84 ASN F O 1
ATOM 3151 N N . SER B 1 85 ? 146.999 126.009 189.321 1.00 120.83 85 SER F N 1
ATOM 3152 C CA . SER B 1 85 ? 146.715 127.435 189.219 1.00 120.83 85 SER F CA 1
ATOM 3153 C C . SER B 1 85 ? 147.981 128.283 189.245 1.00 120.83 85 SER F C 1
ATOM 3154 O O . SER B 1 85 ? 148.019 129.344 188.615 1.00 120.83 85 SER F O 1
ATOM 3162 N N . LEU B 1 86 ? 149.015 127.845 189.958 1.00 119.17 86 LEU F N 1
ATOM 3163 C CA . LEU B 1 86 ? 150.338 128.426 189.791 1.00 119.17 86 LEU F CA 1
ATOM 3164 C C . LEU B 1 86 ? 150.849 128.217 188.365 1.00 119.17 86 LEU F C 1
ATOM 3165 O O . LEU B 1 86 ? 150.395 127.335 187.632 1.00 119.17 86 LEU F O 1
ATOM 3181 N N . ALA B 1 87 ? 151.798 129.065 187.971 1.00 114.94 87 ALA F N 1
ATOM 3182 C CA . ALA B 1 87 ? 152.568 128.848 186.755 1.00 114.94 87 ALA F CA 1
ATOM 3183 C C . ALA B 1 87 ? 153.286 127.501 186.790 1.00 114.94 87 ALA F C 1
ATOM 3184 O O . ALA B 1 87 ? 153.531 126.922 187.851 1.00 114.94 87 ALA F O 1
ATOM 3191 N N . LYS B 1 88 ? 153.612 126.999 185.600 1.00 121.68 88 LYS F N 1
ATOM 3192 C CA . LYS B 1 88 ? 154.159 125.663 185.420 1.00 121.68 88 LYS F CA 1
ATOM 3193 C C . LYS B 1 88 ? 155.492 125.726 184.684 1.00 121.68 88 LYS F C 1
ATOM 3194 O O . LYS B 1 88 ? 155.664 126.534 183.766 1.00 121.68 88 LYS F O 1
ATOM 3213 N N . ASP B 1 89 ? 156.429 124.867 185.082 1.00 126.27 89 ASP F N 1
ATOM 3214 C CA . ASP B 1 89 ? 157.761 124.857 184.490 1.00 126.27 89 ASP F CA 1
ATOM 3215 C C . ASP B 1 89 ? 158.400 123.491 184.699 1.00 126.27 89 ASP F C 1
ATOM 3216 O O . ASP B 1 89 ? 157.941 122.679 185.506 1.00 126.27 89 ASP F O 1
ATOM 3225 N N . LYS B 1 90 ? 159.476 123.251 183.947 1.00 127.92 90 LYS F N 1
ATOM 3226 C CA . LYS B 1 90 ? 160.324 122.083 184.168 1.00 127.92 90 LYS F CA 1
ATOM 3227 C C . LYS B 1 90 ? 160.899 122.097 185.578 1.00 127.92 90 LYS F C 1
ATOM 3228 O O . LYS B 1 90 ? 161.512 123.081 186.003 1.00 127.92 90 LYS F O 1
ATOM 3247 N N . SER B 1 91 ? 160.705 120.999 186.300 1.00 129.59 91 SER F N 1
ATOM 3248 C CA . SER B 1 91 ? 160.884 120.991 187.749 1.00 129.59 91 SER F CA 1
ATOM 3249 C C . SER B 1 91 ? 161.181 119.583 188.258 1.00 129.59 91 SER F C 1
ATOM 3250 O O . SER B 1 91 ? 161.077 118.608 187.515 1.00 129.59 91 SER F O 1
ATOM 3258 N N . SER B 1 101 ? 156.294 121.940 189.500 1.00 122.86 101 SER F N 1
ATOM 3259 C CA . SER B 1 101 ? 156.008 123.227 190.122 1.00 122.86 101 SER F CA 1
ATOM 3260 C C . SER B 1 101 ? 157.146 124.206 189.881 1.00 122.86 101 SER F C 1
ATOM 3261 O O . SER B 1 101 ? 158.318 123.863 190.028 1.00 122.86 101 SER F O 1
ATOM 3269 N N . ALA B 1 102 ? 156.787 125.429 189.498 1.00 117.40 102 ALA F N 1
ATOM 3270 C CA . ALA B 1 102 ? 157.755 126.507 189.358 1.00 117.40 102 ALA F CA 1
ATOM 3271 C C . ALA B 1 102 ? 158.176 127.113 190.689 1.00 117.40 102 ALA F C 1
ATOM 3272 O O . ALA B 1 102 ? 159.127 127.901 190.714 1.00 117.40 102 ALA F O 1
ATOM 3279 N N . HIS B 1 103 ? 157.504 126.778 191.787 1.00 111.56 103 HIS F N 1
ATOM 3280 C CA . HIS B 1 103 ? 157.797 127.350 193.092 1.00 111.56 103 HIS F CA 1
ATOM 3281 C C . HIS B 1 103 ? 158.087 126.237 194.093 1.00 111.56 103 HIS F C 1
ATOM 3282 O O . HIS B 1 103 ? 157.570 125.123 193.971 1.00 111.56 103 HIS F O 1
ATOM 3296 N N . GLN B 1 104 ? 158.921 126.549 195.084 1.00 117.48 104 GLN F N 1
ATOM 3297 C CA . GLN B 1 104 ? 159.326 125.585 196.098 1.00 117.48 104 GLN F CA 1
ATOM 3298 C C . GLN B 1 104 ? 159.319 126.229 197.477 1.00 117.48 104 GLN F C 1
ATOM 3299 O O . GLN B 1 104 ? 159.522 127.437 197.616 1.00 117.48 104 GLN F O 1
ATOM 3313 N N . ILE B 1 105 ? 159.065 125.407 198.495 1.00 122.79 105 ILE F N 1
ATOM 3314 C CA . ILE B 1 105 ? 159.208 125.790 199.896 1.00 122.79 105 ILE F CA 1
ATOM 3315 C C . ILE B 1 105 ? 160.099 124.768 200.593 1.00 122.79 105 ILE F C 1
ATOM 3316 O O . ILE B 1 105 ? 159.910 123.559 200.425 1.00 122.79 105 ILE F O 1
ATOM 3332 N N . ASP B 1 106 ? 161.067 125.253 201.374 1.00 133.71 106 ASP F N 1
ATOM 3333 C CA . ASP B 1 106 ? 161.930 124.409 202.204 1.00 133.71 106 ASP F CA 1
ATOM 3334 C C . ASP B 1 106 ? 161.577 124.630 203.674 1.00 133.71 106 ASP F C 1
ATOM 3335 O O . ASP B 1 106 ? 162.013 125.606 204.290 1.00 133.71 106 ASP F O 1
ATOM 3344 N N . THR B 1 107 ? 160.783 123.711 204.231 1.00 132.30 107 THR F N 1
ATOM 3345 C CA . THR B 1 107 ? 160.428 123.754 205.647 1.00 132.30 107 THR F CA 1
ATOM 3346 C C . THR B 1 107 ? 161.636 123.689 206.576 1.00 132.30 107 THR F C 1
ATOM 3347 O O . THR B 1 107 ? 161.528 124.103 207.735 1.00 132.30 107 THR F O 1
ATOM 3358 N N . THR B 1 108 ? 162.779 123.178 206.110 1.00 136.72 108 THR F N 1
ATOM 3359 C CA . THR B 1 108 ? 163.949 123.041 206.972 1.00 136.72 108 THR F CA 1
ATOM 3360 C C . THR B 1 108 ? 164.781 124.316 207.064 1.00 136.72 108 THR F C 1
ATOM 3361 O O . THR B 1 108 ? 165.633 124.413 207.954 1.00 136.72 108 THR F O 1
ATOM 3372 N N . ASN B 1 109 ? 164.558 125.288 206.178 1.00 134.99 109 ASN F N 1
ATOM 3373 C CA . ASN B 1 109 ? 165.325 126.527 206.163 1.00 134.99 109 ASN F CA 1
ATOM 3374 C C . ASN B 1 109 ? 164.443 127.764 206.070 1.00 134.99 109 ASN F C 1
ATOM 3375 O O . ASN B 1 109 ? 164.972 128.880 206.011 1.00 134.99 109 ASN F O 1
ATOM 3386 N N . HIS B 1 110 ? 163.121 127.600 206.048 1.00 130.14 110 HIS F N 1
ATOM 3387 C CA . HIS B 1 110 ? 162.186 128.717 205.942 1.00 130.14 110 HIS F CA 1
ATOM 3388 C C . HIS B 1 110 ? 162.416 129.535 204.673 1.00 130.14 110 HIS F C 1
ATOM 3389 O O . HIS B 1 110 ? 162.302 130.762 204.678 1.00 130.14 110 HIS F O 1
ATOM 3403 N N . LYS B 1 111 ? 162.739 128.858 203.574 1.00 126.65 111 LYS F N 1
ATOM 3404 C CA . LYS B 1 111 ? 163.139 129.516 202.338 1.00 126.65 111 LYS F CA 1
ATOM 3405 C C . LYS B 1 111 ? 162.077 129.277 201.273 1.00 126.65 111 LYS F C 1
ATOM 3406 O O . LYS B 1 111 ? 161.630 128.142 201.080 1.00 126.65 111 LYS F O 1
ATOM 3425 N N . LEU B 1 112 ? 161.670 130.346 200.593 1.00 117.67 112 LEU F N 1
ATOM 3426 C CA . LEU B 1 112 ? 160.800 130.270 199.424 1.00 117.67 112 LEU F CA 1
ATOM 3427 C C . LEU B 1 112 ? 161.597 130.619 198.173 1.00 117.67 112 LEU F C 1
ATOM 3428 O O . LEU B 1 112 ? 162.341 131.605 198.167 1.00 117.67 112 LEU F O 1
ATOM 3444 N N . ILE B 1 113 ? 161.440 129.818 197.117 1.00 116.59 113 ILE F N 1
ATOM 3445 C CA . ILE B 1 113 ? 162.207 129.972 195.884 1.00 116.59 113 ILE F CA 1
ATOM 3446 C C . ILE B 1 113 ? 161.290 129.911 194.667 1.00 116.59 113 ILE F C 1
ATOM 3447 O O . ILE B 1 113 ? 160.352 129.107 194.624 1.00 116.59 113 ILE F O 1
ATOM 3463 N N . SER B 1 114 ? 161.562 130.773 193.684 1.00 115.82 114 SER F N 1
ATOM 3464 C CA . SER B 1 114 ? 160.990 130.707 192.343 1.00 115.82 114 SER F CA 1
ATOM 3465 C C . SER B 1 114 ? 162.117 130.640 191.316 1.00 115.82 114 SER F C 1
ATOM 3466 O O . SER B 1 114 ? 163.190 131.212 191.523 1.00 115.82 114 SER F O 1
ATOM 3474 N N . THR B 1 115 ? 161.876 129.947 190.201 1.00 116.99 115 THR F N 1
ATOM 3475 C CA . THR B 1 115 ? 162.920 129.714 189.208 1.00 116.99 115 THR F CA 1
ATOM 3476 C C . THR B 1 115 ? 162.297 129.633 187.820 1.00 116.99 115 THR F C 1
ATOM 3477 O O . THR B 1 115 ? 161.181 129.134 187.654 1.00 116.99 115 THR F O 1
ATOM 3488 N N . PHE B 1 116 ? 163.037 130.119 186.820 1.00 120.54 116 PHE F N 1
ATOM 3489 C CA . PHE B 1 116 ? 162.648 130.001 185.418 1.00 120.54 116 PHE F CA 1
ATOM 3490 C C . PHE B 1 116 ? 163.870 129.778 184.537 1.00 120.54 116 PHE F C 1
ATOM 3491 O O . PHE B 1 116 ? 164.872 130.485 184.678 1.00 120.54 116 PHE F O 1
ATOM 3508 N N . THR B 1 117 ? 163.780 128.811 183.622 1.00 127.24 117 THR F N 1
ATOM 3509 C CA . THR B 1 117 ? 164.855 128.514 182.674 1.00 127.24 117 THR F CA 1
ATOM 3510 C C . THR B 1 117 ? 164.345 128.536 181.237 1.00 127.24 117 THR F C 1
ATOM 3511 O O . THR B 1 117 ? 163.469 127.720 180.883 1.00 127.24 117 THR F O 1
ATOM 3522 N N . PRO B 1 118 ? 164.846 129.424 180.377 1.00 125.00 118 PRO F N 1
ATOM 3523 C CA . PRO B 1 118 ? 164.326 129.494 179.003 1.00 125.00 118 PRO F CA 1
ATOM 3524 C C . PRO B 1 118 ? 164.777 128.317 178.150 1.00 125.00 118 PRO F C 1
ATOM 3525 O O . PRO B 1 118 ? 165.739 127.614 178.461 1.00 125.00 118 PRO F O 1
ATOM 3536 N N . SER B 1 119 ? 164.036 128.098 177.057 1.00 131.87 119 SER F N 1
ATOM 3537 C CA . SER B 1 119 ? 164.318 126.981 176.159 1.00 131.87 119 SER F CA 1
ATOM 3538 C C . SER B 1 119 ? 165.567 127.187 175.306 1.00 131.87 119 SER F C 1
ATOM 3539 O O . SER B 1 119 ? 166.123 126.203 174.808 1.00 131.87 119 SER F O 1
ATOM 3547 N N . ASN B 1 120 ? 166.026 128.426 175.123 1.00 138.48 120 ASN F N 1
ATOM 3548 C CA . ASN B 1 120 ? 167.163 128.664 174.238 1.00 138.48 120 ASN F CA 1
ATOM 3549 C C . ASN B 1 120 ? 168.487 128.174 174.815 1.00 138.48 120 ASN F C 1
ATOM 3550 O O . ASN B 1 120 ? 169.511 128.273 174.129 1.00 138.48 120 ASN F O 1
ATOM 3561 N N . GLY B 1 121 ? 168.497 127.650 176.039 1.00 139.04 121 GLY F N 1
ATOM 3562 C CA . GLY B 1 121 ? 169.720 127.148 176.631 1.00 139.04 121 GLY F CA 1
ATOM 3563 C C . GLY B 1 121 ? 170.589 128.191 177.290 1.00 139.04 121 GLY F C 1
ATOM 3564 O O . GLY B 1 121 ? 171.726 127.881 177.662 1.00 139.04 121 GLY F O 1
ATOM 3568 N N . GLY B 1 122 ? 170.098 129.414 177.443 1.00 142.39 122 GLY F N 1
ATOM 3569 C CA . GLY B 1 122 ? 170.824 130.428 178.167 1.00 142.39 122 GLY F CA 1
ATOM 3570 C C . GLY B 1 122 ? 170.819 130.198 179.670 1.00 142.39 122 GLY F C 1
ATOM 3571 O O . GLY B 1 122 ? 170.401 129.164 180.192 1.00 142.39 122 GLY F O 1
ATOM 3575 N N . GLN B 1 123 ? 171.314 131.212 180.370 1.00 140.21 123 GLN F N 1
ATOM 3576 C CA . GLN B 1 123 ? 171.431 131.177 181.821 1.00 140.21 123 GLN F CA 1
ATOM 3577 C C . GLN B 1 123 ? 170.071 131.138 182.516 1.00 140.21 123 GLN F C 1
ATOM 3578 O O . GLN B 1 123 ? 169.107 131.765 182.073 1.00 140.21 123 GLN F O 1
ATOM 3592 N N . ALA B 1 124 ? 170.007 130.385 183.614 1.00 131.57 124 ALA F N 1
ATOM 3593 C CA . ALA B 1 124 ? 168.831 130.302 184.471 1.00 131.57 124 ALA F CA 1
ATOM 3594 C C . ALA B 1 124 ? 168.684 131.544 185.356 1.00 131.57 124 ALA F C 1
ATOM 3595 O O . ALA B 1 124 ? 169.639 132.284 185.603 1.00 131.57 124 ALA F O 1
ATOM 3602 N N . THR B 1 125 ? 167.455 131.757 185.841 1.00 122.31 125 THR F N 1
ATOM 3603 C CA . THR B 1 125 ? 167.083 132.910 186.656 1.00 122.31 125 THR F CA 1
ATOM 3604 C C . THR B 1 125 ? 166.437 132.458 187.965 1.00 122.31 125 THR F C 1
ATOM 3605 O O . THR B 1 125 ? 165.640 131.516 187.975 1.00 122.31 125 THR F O 1
ATOM 3616 N N . VAL B 1 126 ? 166.775 133.137 189.068 1.00 118.59 126 VAL F N 1
ATOM 3617 C CA . VAL B 1 126 ? 166.437 132.695 190.421 1.00 118.59 126 VAL F CA 1
ATOM 3618 C C . VAL B 1 126 ? 165.889 133.866 191.232 1.00 118.59 126 VAL F C 1
ATOM 3619 O O . VAL B 1 126 ? 166.376 134.996 191.117 1.00 118.59 126 VAL F O 1
ATOM 3632 N N . LEU B 1 127 ? 164.867 133.589 192.051 1.00 115.84 127 LEU F N 1
ATOM 3633 C CA . LEU B 1 127 ? 164.330 134.520 193.039 1.00 115.84 127 LEU F CA 1
ATOM 3634 C C . LEU B 1 127 ? 164.172 133.808 194.379 1.00 115.84 127 LEU F C 1
ATOM 3635 O O . LEU B 1 127 ? 163.855 132.617 194.421 1.00 115.84 127 LEU F O 1
ATOM 3651 N N . THR B 1 128 ? 164.382 134.538 195.479 1.00 120.29 128 THR F N 1
ATOM 3652 C CA . THR B 1 128 ? 164.425 133.913 196.798 1.00 120.29 128 THR F CA 1
ATOM 3653 C C . THR B 1 128 ? 163.868 134.850 197.863 1.00 120.29 128 THR F C 1
ATOM 3654 O O . THR B 1 128 ? 163.963 136.074 197.748 1.00 120.29 128 THR F O 1
ATOM 3665 N N . TYR B 1 129 ? 163.287 134.253 198.907 1.00 120.14 129 TYR F N 1
ATOM 3666 C CA . TYR B 1 129 ? 162.713 134.991 200.025 1.00 120.14 129 TYR F CA 1
ATOM 3667 C C . TYR B 1 129 ? 162.855 134.180 201.308 1.00 120.14 129 TYR F C 1
ATOM 3668 O O . TYR B 1 129 ? 162.904 132.948 201.276 1.00 120.14 129 TYR F O 1
ATOM 3686 N N . ASP B 1 130 ? 162.905 134.883 202.441 1.00 126.35 130 ASP F N 1
ATOM 3687 C CA . ASP B 1 130 ? 163.142 134.255 203.741 1.00 126.35 130 ASP F CA 1
ATOM 3688 C C . ASP B 1 130 ? 162.380 135.034 204.802 1.00 126.35 130 ASP F C 1
ATOM 3689 O O . ASP B 1 130 ? 162.669 136.214 205.017 1.00 126.35 130 ASP F O 1
ATOM 3698 N N . TRP B 1 131 ? 161.425 134.387 205.470 1.00 125.39 131 TRP F N 1
ATOM 3699 C CA . TRP B 1 131 ? 160.615 135.050 206.486 1.00 125.39 131 TRP F CA 1
ATOM 3700 C C . TRP B 1 131 ? 161.149 134.867 207.907 1.00 125.39 131 TRP F C 1
ATOM 3701 O O . TRP B 1 131 ? 160.463 135.250 208.859 1.00 125.39 131 TRP F O 1
ATOM 3722 N N . SER B 1 132 ? 162.339 134.291 208.078 1.00 131.28 132 SER F N 1
ATOM 3723 C CA . SER B 1 132 ? 162.848 133.911 209.395 1.00 131.28 132 SER F CA 1
ATOM 3724 C C . SER B 1 132 ? 164.056 134.719 209.836 1.00 131.28 132 SER F C 1
ATOM 3725 O O . SER B 1 132 ? 164.165 135.055 211.018 1.00 131.28 132 SER F O 1
ATOM 3733 N N . ALA B 1 133 ? 164.978 135.032 208.931 1.00 131.27 133 ALA F N 1
ATOM 3734 C CA . ALA B 1 133 ? 166.194 135.740 209.300 1.00 131.27 133 ALA F CA 1
ATOM 3735 C C . ALA B 1 133 ? 166.689 136.522 208.094 1.00 131.27 133 ALA F C 1
ATOM 3736 O O . ALA B 1 133 ? 166.351 136.215 206.947 1.00 131.27 133 ALA F O 1
ATOM 3743 N N . ASN B 1 134 ? 167.500 137.535 208.370 1.00 133.33 134 ASN F N 1
ATOM 3744 C CA . ASN B 1 134 ? 168.026 138.402 207.322 1.00 133.33 134 ASN F CA 1
ATOM 3745 C C . ASN B 1 134 ? 169.356 139.013 207.745 1.00 133.33 134 ASN F C 1
ATOM 3746 O O . ASN B 1 134 ? 169.393 139.949 208.544 1.00 133.33 134 ASN F O 1
ATOM 3757 N N . PHE C 1 1 ? 150.429 146.305 116.227 1.00 98.18 1 PHE C N 1
ATOM 3758 C CA . PHE C 1 1 ? 150.796 146.639 114.821 1.00 98.18 1 PHE C CA 1
ATOM 3759 C C . PHE C 1 1 ? 150.291 145.550 113.869 1.00 98.18 1 PHE C C 1
ATOM 3760 O O . PHE C 1 1 ? 149.198 145.672 113.319 1.00 98.18 1 PHE C O 1
ATOM 3779 N N . THR C 1 2 ? 151.076 144.493 113.670 1.00 95.84 2 THR C N 1
ATOM 3780 C CA . THR C 1 2 ? 150.650 143.397 112.815 1.00 95.84 2 THR C CA 1
ATOM 3781 C C . THR C 1 2 ? 149.869 142.353 113.618 1.00 95.84 2 THR C C 1
ATOM 3782 O O . THR C 1 2 ? 149.807 142.388 114.850 1.00 95.84 2 THR C O 1
ATOM 3793 N N . LEU C 1 3 ? 149.265 141.408 112.892 1.00 93.03 3 LEU C N 1
ATOM 3794 C CA . LEU C 1 3 ? 148.300 140.491 113.498 1.00 93.03 3 LEU C CA 1
ATOM 3795 C C . LEU C 1 3 ? 148.917 139.639 114.608 1.00 93.03 3 LEU C C 1
ATOM 3796 O O . LEU C 1 3 ? 148.292 139.433 115.654 1.00 93.03 3 LEU C O 1
ATOM 3812 N N . VAL C 1 4 ? 150.129 139.121 114.398 1.00 96.89 4 VAL C N 1
ATOM 3813 C CA . VAL C 1 4 ? 150.667 138.079 115.276 1.00 96.89 4 VAL C CA 1
ATOM 3814 C C . VAL C 1 4 ? 150.807 138.600 116.705 1.00 96.89 4 VAL C C 1
ATOM 3815 O O . VAL C 1 4 ? 150.425 137.936 117.683 1.00 96.89 4 VAL C O 1
ATOM 3828 N N . GLU C 1 5 ? 151.373 139.797 116.841 1.00 97.22 5 GLU C N 1
ATOM 3829 C CA . GLU C 1 5 ? 151.519 140.426 118.146 1.00 97.22 5 GLU C CA 1
ATOM 3830 C C . GLU C 1 5 ? 150.163 140.590 118.823 1.00 97.22 5 GLU C C 1
ATOM 3831 O O . GLU C 1 5 ? 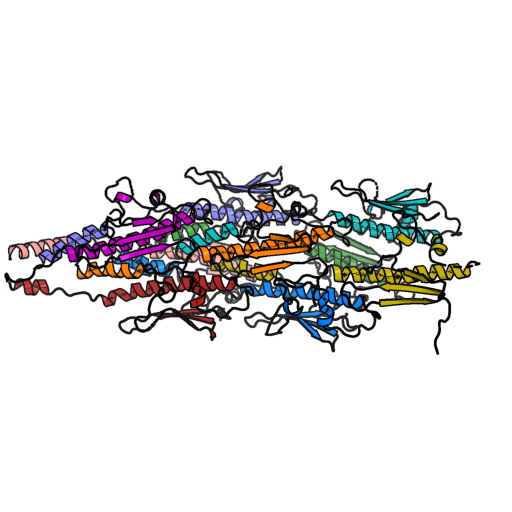150.002 140.312 120.023 1.00 97.22 5 GLU C O 1
ATOM 3843 N N . LEU C 1 6 ? 149.165 141.006 118.053 1.00 90.91 6 LEU C N 1
ATOM 3844 C CA . LEU C 1 6 ? 147.842 141.266 118.585 1.00 90.91 6 LEU C CA 1
ATOM 3845 C C . LEU C 1 6 ? 147.089 139.978 118.899 1.00 90.91 6 LEU C C 1
ATOM 3846 O O . LEU C 1 6 ? 146.064 140.023 119.587 1.00 90.91 6 LEU C O 1
ATOM 3862 N N . ILE C 1 7 ? 147.567 138.839 118.390 1.00 91.47 7 ILE C N 1
ATOM 3863 C CA . ILE C 1 7 ? 147.056 137.539 118.817 1.00 91.47 7 ILE C CA 1
ATOM 3864 C C . ILE C 1 7 ? 147.668 137.154 120.161 1.00 91.47 7 ILE C C 1
ATOM 3865 O O . ILE C 1 7 ? 146.974 136.705 121.091 1.00 91.47 7 ILE C O 1
ATOM 3881 N N . VAL C 1 8 ? 148.992 137.288 120.270 1.00 92.20 8 VAL C N 1
ATOM 3882 C CA . VAL C 1 8 ? 149.637 136.890 121.517 1.00 92.20 8 VAL C CA 1
ATOM 3883 C C . VAL C 1 8 ? 149.131 137.745 122.673 1.00 92.20 8 VAL C C 1
ATOM 3884 O O . VAL C 1 8 ? 149.136 137.300 123.826 1.00 92.20 8 VAL C O 1
ATOM 3897 N N . VAL C 1 9 ? 148.685 138.975 122.399 1.00 91.01 9 VAL C N 1
ATOM 3898 C CA . VAL C 1 9 ? 148.030 139.745 123.461 1.00 91.01 9 VAL C CA 1
ATOM 3899 C C . VAL C 1 9 ? 146.844 138.969 124.032 1.00 91.01 9 VAL C C 1
ATOM 3900 O O . VAL C 1 9 ? 146.705 138.818 125.256 1.00 91.01 9 VAL C O 1
ATOM 3913 N N . ILE C 1 10 ? 145.975 138.455 123.155 1.00 88.36 10 ILE C N 1
ATOM 3914 C CA . ILE C 1 10 ? 144.809 137.708 123.620 1.00 88.36 10 ILE C CA 1
ATOM 3915 C C . ILE C 1 10 ? 145.251 136.494 124.418 1.00 88.36 10 ILE C C 1
ATOM 3916 O O . ILE C 1 10 ? 144.674 136.171 125.466 1.00 88.36 10 ILE C O 1
ATOM 3932 N N . ILE C 1 11 ? 146.280 135.799 123.938 1.00 86.67 11 ILE C N 1
ATOM 3933 C CA . ILE C 1 11 ? 146.705 134.587 124.635 1.00 86.67 11 ILE C CA 1
ATOM 3934 C C . ILE C 1 11 ? 147.196 134.923 126.044 1.00 86.67 11 ILE C C 1
ATOM 3935 O O . ILE C 1 11 ? 146.842 134.249 127.028 1.00 86.67 11 ILE C O 1
ATOM 3951 N N . ILE C 1 12 ? 148.005 135.977 126.168 1.00 86.59 12 ILE C N 1
ATOM 3952 C CA . ILE C 1 12 ? 148.570 136.328 127.467 1.00 86.59 12 ILE C CA 1
ATOM 3953 C C . ILE C 1 12 ? 147.462 136.725 128.433 1.00 86.59 12 ILE C C 1
ATOM 3954 O O . ILE C 1 12 ? 147.507 136.391 129.622 1.00 86.59 12 ILE C O 1
ATOM 3970 N N . ILE C 1 13 ? 146.472 137.484 127.953 1.00 87.13 13 ILE C N 1
ATOM 3971 C CA . ILE C 1 13 ? 145.369 137.848 128.839 1.00 87.13 13 ILE C CA 1
ATOM 3972 C C . ILE C 1 13 ? 144.632 136.597 129.297 1.00 87.13 13 ILE C C 1
ATOM 3973 O O . ILE C 1 13 ? 144.302 136.448 130.484 1.00 87.13 13 ILE C O 1
ATOM 3989 N N . ALA C 1 14 ? 144.361 135.676 128.368 1.00 85.00 14 ALA C N 1
ATOM 3990 C CA . ALA C 1 14 ? 143.640 134.464 128.741 1.00 85.00 14 ALA C CA 1
ATOM 3991 C C . ALA C 1 14 ? 144.376 133.682 129.819 1.00 85.00 14 ALA C C 1
ATOM 3992 O O . ALA C 1 14 ? 143.738 133.058 130.673 1.00 85.00 14 ALA C O 1
ATOM 3999 N N . ILE C 1 15 ? 145.710 133.701 129.807 1.00 84.19 15 ILE C N 1
ATOM 4000 C CA . ILE C 1 15 ? 146.446 133.008 130.868 1.00 84.19 15 ILE C CA 1
ATOM 4001 C C . ILE C 1 15 ? 146.415 133.803 132.173 1.00 84.19 15 ILE C C 1
ATOM 4002 O O . ILE C 1 15 ? 146.058 133.272 133.230 1.00 84.19 15 ILE C O 1
ATOM 4018 N N . ILE C 1 16 ? 146.779 135.086 132.123 1.00 86.49 16 ILE C N 1
ATOM 4019 C CA . ILE C 1 16 ? 146.951 135.882 133.339 1.00 86.49 16 ILE C CA 1
ATOM 4020 C C . ILE C 1 16 ? 145.651 136.029 134.121 1.00 86.49 16 ILE C C 1
ATOM 4021 O O . ILE C 1 16 ? 145.671 136.137 135.353 1.00 86.49 16 ILE C O 1
ATOM 4037 N N . ALA C 1 17 ? 144.508 136.045 133.438 1.00 87.75 17 ALA C N 1
ATOM 4038 C CA . ALA C 1 17 ? 143.223 136.095 134.135 1.00 87.75 17 ALA C CA 1
ATOM 4039 C C . ALA C 1 17 ? 142.911 134.861 134.984 1.00 87.75 17 ALA C C 1
ATOM 4040 O O . ALA C 1 17 ? 142.010 134.932 135.824 1.00 87.75 17 ALA C O 1
ATOM 4047 N N . ALA C 1 18 ? 143.608 133.740 134.799 1.00 85.57 18 ALA C N 1
ATOM 4048 C CA . ALA C 1 18 ? 143.270 132.491 135.477 1.00 85.57 18 ALA C CA 1
ATOM 4049 C C . ALA C 1 18 ? 144.059 132.230 136.768 1.00 85.57 18 ALA C C 1
ATOM 4050 O O . ALA C 1 18 ? 144.140 131.075 137.200 1.00 85.57 18 ALA C O 1
ATOM 4057 N N . VAL C 1 19 ? 144.654 133.252 137.391 1.00 87.12 19 VAL C N 1
ATOM 4058 C CA . VAL C 1 19 ? 145.088 133.095 138.780 1.00 87.12 19 VAL C CA 1
ATOM 4059 C C . VAL C 1 19 ? 143.881 132.843 139.680 1.00 87.12 19 VAL C C 1
ATOM 4060 O O . VAL C 1 19 ? 142.801 133.412 139.480 1.00 87.12 19 VAL C O 1
ATOM 4073 N N . ALA C 1 20 ? 144.060 131.977 140.682 1.00 84.93 20 ALA C N 1
ATOM 4074 C CA . ALA C 1 20 ? 143.028 131.756 141.689 1.00 84.93 20 ALA C CA 1
ATOM 4075 C C . ALA C 1 20 ? 142.748 133.038 142.477 1.00 84.93 20 ALA C C 1
ATOM 4076 O O . ALA C 1 20 ? 143.473 134.030 142.384 1.00 84.93 20 ALA C O 1
ATOM 4083 N N . ILE C 1 21 ? 141.681 132.999 143.274 1.00 85.39 21 ILE C N 1
ATOM 4084 C CA . ILE C 1 21 ? 141.264 134.153 144.073 1.00 85.39 21 ILE C CA 1
ATOM 4085 C C . ILE C 1 21 ? 140.964 133.753 145.519 1.00 85.39 21 ILE C C 1
ATOM 4086 O O . ILE C 1 21 ? 140.212 132.795 145.747 1.00 85.39 21 ILE C O 1
ATOM 4102 N N . PRO C 1 22 ? 141.522 134.437 146.520 1.00 85.41 22 PRO C N 1
ATOM 4103 C CA . PRO C 1 22 ? 141.318 134.021 147.915 1.00 85.41 22 PRO C CA 1
ATOM 4104 C C . PRO C 1 22 ? 139.918 134.332 148.435 1.00 85.41 22 PRO C C 1
ATOM 4105 O O . PRO C 1 22 ? 139.225 135.227 147.950 1.00 85.41 22 PRO C O 1
ATOM 4116 N N . ALA C 1 23 ? 139.504 133.561 149.445 1.00 88.56 23 ALA C N 1
ATOM 4117 C CA . ALA C 1 23 ? 138.211 133.766 150.089 1.00 88.56 23 ALA C CA 1
ATOM 4118 C C . ALA C 1 23 ? 138.200 135.017 150.971 1.00 88.56 23 ALA C C 1
ATOM 4119 O O . ALA C 1 23 ? 139.235 135.498 151.440 1.00 88.56 23 ALA C O 1
ATOM 4126 N N . ILE C 1 24 ? 136.988 135.539 151.191 1.00 92.77 24 ILE C N 1
ATOM 4127 C CA . ILE C 1 24 ? 136.777 136.701 152.058 1.00 92.77 24 ILE C CA 1
ATOM 4128 C C . ILE C 1 24 ? 137.030 136.391 153.534 1.00 92.77 24 ILE C C 1
ATOM 4129 O O . ILE C 1 24 ? 137.586 137.221 154.261 1.00 92.77 24 ILE C O 1
ATOM 4145 N N . THR C 1 25 ? 136.637 135.206 154.002 1.00 93.90 25 THR C N 1
ATOM 4146 C CA . THR C 1 25 ? 136.480 134.941 155.431 1.00 93.90 25 THR C CA 1
ATOM 4147 C C . THR C 1 25 ? 137.581 134.064 156.012 1.00 93.90 25 THR C C 1
ATOM 4148 O O . THR C 1 25 ? 137.882 132.996 155.470 1.00 93.90 25 THR C O 1
ATOM 4159 N N . SER C 1 26 ? 138.175 134.523 157.116 1.00 91.61 26 SER C N 1
ATOM 4160 C CA . SER C 1 26 ? 139.123 133.714 157.870 1.00 91.61 26 SER C CA 1
ATOM 4161 C C . SER C 1 26 ? 139.283 134.253 159.291 1.00 91.61 26 SER C C 1
ATOM 4162 O O . SER C 1 26 ? 139.058 135.437 159.552 1.00 91.61 26 SER C O 1
ATOM 4170 N N . PHE C 1 27 ? 139.669 133.352 160.200 1.00 88.55 27 PHE C N 1
ATOM 4171 C CA . PHE C 1 27 ? 140.401 133.680 161.429 1.00 88.55 27 PHE C CA 1
ATOM 4172 C C . PHE C 1 27 ? 139.642 134.593 162.418 1.00 88.55 27 PHE C C 1
ATOM 4173 O O . PHE C 1 27 ? 140.268 135.270 163.239 1.00 88.55 27 PHE C O 1
ATOM 4190 N N . GLN C 1 28 ? 138.304 134.636 162.366 1.00 98.79 28 GLN C N 1
ATOM 4191 C CA . GLN C 1 28 ? 137.504 135.551 163.191 1.00 98.79 28 GLN C CA 1
ATOM 4192 C C . GLN C 1 28 ? 137.278 135.078 164.637 1.00 98.79 28 GLN C C 1
ATOM 4193 O O . GLN C 1 28 ? 137.218 135.902 165.572 1.00 98.79 28 GLN C O 1
ATOM 4207 N N . ASP C 1 29 ? 137.181 133.763 164.837 1.00 105.99 29 ASP C N 1
ATOM 4208 C CA . ASP C 1 29 ? 136.799 133.214 166.136 1.00 105.99 29 ASP C CA 1
ATOM 4209 C C . ASP C 1 29 ? 137.806 133.540 167.229 1.00 105.99 29 ASP C C 1
ATOM 4210 O O . ASP C 1 29 ? 137.425 133.895 168.351 1.00 105.99 29 ASP C O 1
ATOM 4219 N N . ASN C 1 30 ? 139.095 133.388 166.943 1.00 98.16 30 ASN C N 1
ATOM 4220 C CA . ASN C 1 30 ? 140.093 133.686 167.963 1.00 98.16 30 ASN C CA 1
ATOM 4221 C C . ASN C 1 30 ? 140.148 135.170 168.307 1.00 98.16 30 ASN C C 1
ATOM 4222 O O . ASN C 1 30 ? 140.428 135.520 169.456 1.00 98.16 30 ASN C O 1
ATOM 4233 N N . ALA C 1 31 ? 139.827 136.051 167.361 1.00 96.16 31 ALA C N 1
ATOM 4234 C CA . ALA C 1 31 ? 139.716 137.471 167.682 1.00 96.16 31 ALA C CA 1
ATOM 4235 C C . ALA C 1 31 ? 138.587 137.735 168.673 1.00 96.16 31 ALA C C 1
ATOM 4236 O O . ALA C 1 31 ? 138.779 138.410 169.703 1.00 96.16 31 ALA C O 1
ATOM 4243 N N . ARG C 1 32 ? 137.412 137.156 168.419 1.00 102.14 32 ARG C N 1
ATOM 4244 C CA . ARG C 1 32 ? 136.332 137.313 169.391 1.00 102.14 32 ARG C CA 1
ATOM 4245 C C . ARG C 1 32 ? 136.718 136.731 170.748 1.00 102.14 32 ARG C C 1
ATOM 4246 O O . ARG C 1 32 ? 136.576 137.397 171.778 1.00 102.14 32 ARG C O 1
ATOM 4267 N N . LYS C 1 33 ? 137.187 135.485 170.767 1.00 97.25 33 LYS C N 1
ATOM 4268 C CA . LYS C 1 33 ? 137.588 134.826 172.009 1.00 97.25 33 LYS C CA 1
ATOM 4269 C C . LYS C 1 33 ? 138.629 135.617 172.807 1.00 97.25 33 LYS C C 1
ATOM 4270 O O . LYS C 1 33 ? 138.555 135.696 174.044 1.00 97.25 33 LYS C O 1
ATOM 4289 N N . SER C 1 34 ? 139.581 136.247 172.116 1.00 92.63 34 SER C N 1
ATOM 4290 C CA . SER C 1 34 ? 140.549 137.111 172.784 1.00 92.63 34 SER C CA 1
ATOM 4291 C C . SER C 1 34 ? 139.910 138.327 173.440 1.00 92.63 34 SER C C 1
ATOM 4292 O O . SER C 1 34 ? 140.220 138.648 174.601 1.00 92.63 34 SER C O 1
ATOM 4300 N N . ARG C 1 35 ? 138.976 138.991 172.755 1.00 90.19 35 ARG C N 1
ATOM 4301 C CA . ARG C 1 35 ? 138.315 140.097 173.445 1.00 90.19 35 ARG C CA 1
ATOM 4302 C C . ARG C 1 35 ? 137.478 139.604 174.621 1.00 90.19 35 ARG C C 1
ATOM 4303 O O . ARG C 1 35 ? 137.432 140.259 175.666 1.00 90.19 35 ARG C O 1
ATOM 4324 N N . ILE C 1 36 ? 136.821 138.455 174.485 1.00 91.03 36 ILE C N 1
ATOM 4325 C CA . ILE C 1 36 ? 136.056 137.907 175.606 1.00 91.03 36 ILE C CA 1
ATOM 4326 C C . ILE C 1 36 ? 136.942 137.731 176.837 1.00 91.03 36 ILE C C 1
ATOM 4327 O O . ILE C 1 36 ? 136.606 138.200 177.930 1.00 91.03 36 ILE C O 1
ATOM 4343 N N . GLN C 1 37 ? 138.085 137.061 176.683 1.00 93.56 37 GLN C N 1
ATOM 4344 C CA . GLN C 1 37 ? 138.924 136.770 177.849 1.00 93.56 37 GLN C CA 1
ATOM 4345 C C . GLN C 1 37 ? 139.530 138.034 178.468 1.00 93.56 37 GLN C C 1
ATOM 4346 O O . GLN C 1 37 ? 139.517 138.206 179.707 1.00 93.56 37 GLN C O 1
ATOM 4360 N N . SER C 1 38 ? 139.968 138.981 177.632 1.00 92.04 38 SER C N 1
ATOM 4361 C CA . SER C 1 38 ? 140.538 140.202 178.195 1.00 92.04 38 SER C CA 1
ATOM 4362 C C . SER C 1 38 ? 139.476 141.082 178.845 1.00 92.04 38 SER C C 1
ATOM 4363 O O . SER C 1 38 ? 139.752 141.746 179.850 1.00 92.04 38 SER C O 1
ATOM 4371 N N . GLU C 1 39 ? 138.264 141.116 178.296 1.00 92.23 39 GLU C N 1
ATOM 4372 C CA . GLU C 1 39 ? 137.185 141.857 178.939 1.00 92.23 39 GLU C CA 1
ATOM 4373 C C . GLU C 1 39 ? 136.759 141.197 180.251 1.00 92.23 39 GLU C C 1
ATOM 4374 O O . GLU C 1 39 ? 136.385 141.884 181.216 1.00 92.23 39 GLU C O 1
ATOM 4386 N N . HIS C 1 40 ? 136.788 139.863 180.295 1.00 88.86 40 HIS C N 1
ATOM 4387 C CA . HIS C 1 40 ? 136.488 139.143 181.528 1.00 88.86 40 HIS C CA 1
ATOM 4388 C C . HIS C 1 40 ? 137.389 139.584 182.668 1.00 88.86 40 HIS C C 1
ATOM 4389 O O . HIS C 1 40 ? 136.917 139.838 183.785 1.00 88.86 40 HIS C O 1
ATOM 4403 N N . ARG C 1 41 ? 138.700 139.623 182.429 1.00 90.77 41 ARG C N 1
ATOM 4404 C CA . ARG C 1 41 ? 139.577 140.081 183.509 1.00 90.77 41 ARG C CA 1
ATOM 4405 C C . ARG C 1 41 ? 139.193 141.477 184.007 1.00 90.77 41 ARG C C 1
ATOM 4406 O O . ARG C 1 41 ? 139.249 141.754 185.215 1.00 90.77 41 ARG C O 1
ATOM 4427 N N . GLU C 1 42 ? 138.757 142.357 183.103 1.00 94.41 42 GLU C N 1
ATOM 4428 C CA . GLU C 1 42 ? 138.380 143.709 183.508 1.00 94.41 42 GLU C CA 1
ATOM 4429 C C . GLU C 1 42 ? 137.122 143.737 184.370 1.00 94.41 42 GLU C C 1
ATOM 4430 O O . GLU C 1 42 ? 137.055 144.481 185.358 1.00 94.41 42 GLU C O 1
ATOM 4442 N N . LEU C 1 43 ? 136.135 142.900 184.053 1.00 92.29 43 LEU C N 1
ATOM 4443 C CA . LEU C 1 43 ? 134.972 142.804 184.936 1.00 92.29 43 LEU C CA 1
ATOM 4444 C C . LEU C 1 43 ? 135.315 142.196 186.293 1.00 92.29 43 LEU C C 1
ATOM 4445 O O . LEU C 1 43 ? 134.757 142.610 187.320 1.00 92.29 43 LEU C O 1
ATOM 4461 N N . VAL C 1 44 ? 136.208 141.207 186.331 1.00 92.94 44 VAL C N 1
ATOM 4462 C CA . VAL C 1 44 ? 136.623 140.670 187.627 1.00 92.94 44 VAL C CA 1
ATOM 4463 C C . VAL C 1 44 ? 137.279 141.747 188.484 1.00 92.94 44 VAL C C 1
ATOM 4464 O O . VAL C 1 44 ? 136.978 141.877 189.678 1.00 92.94 44 VAL C O 1
ATOM 4477 N N . SER C 1 45 ? 138.152 142.561 187.887 1.00 90.11 45 SER C N 1
ATOM 4478 C CA . SER C 1 45 ? 138.735 143.679 188.630 1.00 90.11 45 SER C CA 1
ATOM 4479 C C . SER C 1 45 ? 137.682 144.678 189.106 1.00 90.11 45 SER C C 1
ATOM 4480 O O . SER C 1 45 ? 137.729 145.138 190.256 1.00 90.11 45 SER C O 1
ATOM 4488 N N . ALA C 1 46 ? 136.698 144.990 188.263 1.00 91.32 46 ALA C N 1
ATOM 4489 C CA . ALA C 1 46 ? 135.656 145.929 188.674 1.00 91.32 46 ALA C CA 1
ATOM 4490 C C . ALA C 1 46 ? 134.855 145.418 189.868 1.00 91.32 46 ALA C C 1
ATOM 4491 O O . ALA C 1 46 ? 134.677 146.138 190.857 1.00 91.32 46 ALA C O 1
ATOM 4498 N N . ILE C 1 47 ? 134.355 144.184 189.801 1.00 97.01 47 ILE C N 1
ATOM 4499 C CA . ILE C 1 47 ? 133.569 143.663 190.921 1.00 97.01 47 ILE C CA 1
ATOM 4500 C C . ILE C 1 47 ? 134.417 143.507 192.182 1.00 97.01 47 ILE C C 1
ATOM 4501 O O . ILE C 1 47 ? 133.949 143.783 193.299 1.00 97.01 47 ILE C O 1
ATOM 4517 N N . GLN C 1 48 ? 135.667 143.063 192.042 1.00 94.52 48 GLN C N 1
ATOM 4518 C CA . GLN C 1 48 ? 136.529 142.949 193.213 1.00 94.52 48 GLN C CA 1
ATOM 4519 C C . GLN C 1 48 ? 136.731 144.300 193.888 1.00 94.52 48 GLN C C 1
ATOM 4520 O O . GLN C 1 48 ? 136.733 144.390 195.121 1.00 94.52 48 GLN C O 1
ATOM 4534 N N . SER C 1 49 ? 136.894 145.365 193.103 1.00 96.54 49 SER C N 1
ATOM 4535 C CA . SER C 1 49 ? 136.976 146.698 193.696 1.00 96.54 49 SER C CA 1
ATOM 4536 C C . SER C 1 49 ? 135.654 147.124 194.333 1.00 96.54 49 SER C C 1
ATOM 4537 O O . SER C 1 49 ? 135.650 147.738 195.405 1.00 96.54 49 SER C O 1
ATOM 4545 N N . TYR C 1 50 ? 134.526 146.813 193.693 1.00 97.45 50 TYR C N 1
ATOM 4546 C CA . TYR C 1 50 ? 133.227 147.186 194.255 1.00 97.45 50 TYR C CA 1
ATOM 4547 C C . TYR C 1 50 ? 132.971 146.566 195.625 1.00 97.45 50 TYR C C 1
ATOM 4548 O O . TYR C 1 50 ? 132.389 147.216 196.500 1.00 97.45 50 TYR C O 1
ATOM 4566 N N . ILE C 1 51 ? 133.382 145.315 195.838 1.00 102.94 51 ILE C N 1
ATOM 4567 C CA . ILE C 1 51 ? 133.191 144.723 197.166 1.00 102.94 51 ILE C CA 1
ATOM 4568 C C . ILE C 1 51 ? 133.860 145.564 198.249 1.00 102.94 51 ILE C C 1
ATOM 4569 O O . ILE C 1 51 ? 133.313 145.731 199.345 1.00 102.94 51 ILE C O 1
ATOM 4585 N N . GLY C 1 52 ? 135.037 146.112 197.969 1.00 104.15 52 GLY C N 1
ATOM 4586 C CA . GLY C 1 52 ? 135.713 146.968 198.933 1.00 104.15 52 GLY C CA 1
ATOM 4587 C C . GLY C 1 52 ? 135.034 148.295 199.218 1.00 104.15 52 GLY C C 1
ATOM 4588 O O . GLY C 1 52 ? 135.455 148.990 200.149 1.00 104.15 52 GLY C O 1
ATOM 4592 N N . ALA C 1 53 ? 134.016 148.673 198.445 1.00 108.21 53 ALA C N 1
ATOM 4593 C CA . ALA C 1 53 ? 133.356 149.964 198.606 1.00 108.21 53 ALA C CA 1
ATOM 4594 C C . ALA C 1 53 ? 132.046 149.913 199.386 1.00 108.21 53 ALA C C 1
ATOM 4595 O O . ALA C 1 53 ? 131.556 150.970 199.798 1.00 108.21 53 ALA C O 1
ATOM 4602 N N . GLN C 1 54 ? 131.461 148.739 199.597 1.00 112.78 54 GLN C N 1
ATOM 4603 C CA . GLN C 1 54 ? 130.249 148.673 200.400 1.00 112.78 54 GLN C CA 1
ATOM 4604 C C . GLN C 1 54 ? 130.541 148.976 201.867 1.00 112.78 54 GLN C C 1
ATOM 4605 O O . GLN C 1 54 ? 131.687 148.956 202.322 1.00 112.78 54 GLN C O 1
ATOM 4619 N N . ASP C 1 55 ? 129.469 149.270 202.609 1.00 121.25 55 ASP C N 1
ATOM 4620 C CA . ASP C 1 55 ? 129.599 149.639 204.014 1.00 121.25 55 ASP C CA 1
ATOM 4621 C C . ASP C 1 55 ? 130.229 148.534 204.848 1.00 121.25 55 ASP C C 1
ATOM 4622 O O . ASP C 1 55 ? 130.830 148.822 205.890 1.00 121.25 55 ASP C O 1
ATOM 4631 N N . ASP C 1 56 ? 130.107 147.280 204.421 1.00 120.74 56 ASP C N 1
ATOM 4632 C CA . ASP C 1 56 ? 130.746 146.164 205.101 1.00 120.74 56 ASP C CA 1
ATOM 4633 C C . ASP C 1 56 ? 131.217 145.172 204.044 1.00 120.74 56 ASP C C 1
ATOM 4634 O O . ASP C 1 56 ? 130.396 144.447 203.467 1.00 120.74 56 ASP C O 1
ATOM 4643 N N . PRO C 1 57 ? 132.521 145.098 203.765 1.00 119.95 57 PRO C N 1
ATOM 4644 C CA . PRO C 1 57 ? 132.989 144.225 202.681 1.00 119.95 57 PRO C CA 1
ATOM 4645 C C . PRO C 1 57 ? 132.779 142.745 202.941 1.00 119.95 57 PRO C C 1
ATOM 4646 O O . PRO C 1 57 ? 132.933 141.949 202.007 1.00 119.95 57 PRO C O 1
ATOM 4657 N N . THR C 1 58 ? 132.441 142.346 204.166 1.00 126.91 58 THR C N 1
ATOM 4658 C CA . THR C 1 58 ? 132.255 140.940 204.491 1.00 126.91 58 THR C CA 1
ATOM 4659 C C . THR C 1 58 ? 130.837 140.435 204.226 1.00 126.91 58 THR C C 1
ATOM 4660 O O . THR C 1 58 ? 130.611 139.221 204.303 1.00 126.91 58 THR C O 1
ATOM 4671 N N . ASN C 1 59 ? 129.878 141.315 203.924 1.00 124.27 59 ASN C N 1
ATOM 4672 C CA . ASN C 1 59 ? 128.491 140.907 203.683 1.00 124.27 59 ASN C CA 1
ATOM 4673 C C . ASN C 1 59 ? 127.816 141.891 202.735 1.00 124.27 59 ASN C C 1
ATOM 4674 O O . ASN C 1 59 ? 126.928 142.656 203.131 1.00 124.27 59 ASN C O 1
ATOM 4685 N N . PRO C 1 60 ? 128.214 141.900 201.465 1.00 117.50 60 PRO C N 1
ATOM 4686 C CA . PRO C 1 60 ? 127.530 142.758 200.490 1.00 117.50 60 PRO C CA 1
ATOM 4687 C C . PRO C 1 60 ? 126.135 142.249 200.159 1.00 117.50 60 PRO C C 1
ATOM 4688 O O . PRO C 1 60 ? 125.817 141.071 200.340 1.00 117.50 60 PRO C O 1
ATOM 4699 N N . SER C 1 61 ? 125.297 143.160 199.672 1.00 122.09 61 SER C N 1
ATOM 4700 C CA . SER C 1 61 ? 123.974 142.803 199.178 1.00 122.09 61 SER C CA 1
ATOM 4701 C C . SER C 1 61 ? 124.072 142.381 197.709 1.00 122.09 61 SER C C 1
ATOM 4702 O O . SER C 1 61 ? 125.155 142.114 197.182 1.00 122.09 61 SER C O 1
ATOM 4710 N N . GLU C 1 62 ? 122.925 142.306 197.033 1.00 118.88 62 GLU C N 1
ATOM 4711 C CA . GLU C 1 62 ? 122.874 141.785 195.672 1.00 118.88 62 GLU C CA 1
ATOM 4712 C C . GLU C 1 62 ? 123.732 142.622 194.731 1.00 118.88 62 GLU C C 1
ATOM 4713 O O . GLU C 1 62 ? 123.782 143.850 194.841 1.00 118.88 62 GLU C O 1
ATOM 4725 N N . ILE C 1 63 ? 124.412 141.948 193.805 1.00 104.52 63 ILE C N 1
ATOM 4726 C CA . ILE C 1 63 ? 125.185 142.593 192.750 1.00 104.52 63 ILE C CA 1
ATOM 4727 C C . ILE C 1 63 ? 124.597 142.202 191.404 1.00 104.52 63 ILE C C 1
ATOM 4728 O O . ILE C 1 63 ? 124.240 141.039 191.183 1.00 104.52 63 ILE C O 1
ATOM 4744 N N . THR C 1 64 ? 124.497 143.177 190.506 1.00 106.90 64 THR C N 1
ATOM 4745 C CA . THR C 1 64 ? 124.116 142.938 189.126 1.00 106.90 64 THR C CA 1
ATOM 4746 C C . THR C 1 64 ? 124.992 143.821 188.251 1.00 106.90 64 THR C C 1
ATOM 4747 O O . THR C 1 64 ? 125.473 144.867 188.692 1.00 106.90 64 THR C O 1
ATOM 4758 N N . LEU C 1 65 ? 125.197 143.397 187.003 1.00 102.98 65 LEU C N 1
ATOM 4759 C CA . LEU C 1 65 ? 126.027 144.182 186.096 1.00 102.98 65 LEU C CA 1
ATOM 4760 C C . LEU C 1 65 ? 125.380 145.509 185.725 1.00 102.98 65 LEU C C 1
ATOM 4761 O O . LEU C 1 65 ? 126.082 146.429 185.293 1.00 102.98 65 LEU C O 1
ATOM 4777 N N . ALA C 1 66 ? 124.062 145.627 185.881 1.00 105.04 66 ALA C N 1
ATOM 4778 C CA . ALA C 1 66 ? 123.412 146.928 185.771 1.00 105.04 66 ALA C CA 1
ATOM 4779 C C . ALA C 1 66 ? 123.785 147.862 186.919 1.00 105.04 66 ALA C C 1
ATOM 4780 O O . ALA C 1 66 ? 123.888 149.076 186.717 1.00 105.04 66 ALA C O 1
ATOM 4787 N N . LYS C 1 67 ? 123.983 147.325 188.125 1.00 102.98 67 LYS C N 1
ATOM 4788 C CA . LYS C 1 67 ? 124.518 148.128 189.223 1.00 102.98 67 LYS C CA 1
ATOM 4789 C C . LYS C 1 67 ? 125.992 148.478 189.023 1.00 102.98 67 LYS C C 1
ATOM 4790 O O . LYS C 1 67 ? 126.446 149.522 189.503 1.00 102.98 67 LYS C O 1
ATOM 4809 N N . LEU C 1 68 ? 126.750 147.627 188.337 1.00 97.32 68 LEU C N 1
ATOM 4810 C CA . LEU C 1 68 ? 128.168 147.842 188.059 1.00 97.32 68 LEU C CA 1
ATOM 4811 C C . LEU C 1 68 ? 128.415 148.891 186.969 1.00 97.32 68 LEU C C 1
ATOM 4812 O O . LEU C 1 68 ? 129.569 149.153 186.628 1.00 97.32 68 LEU C O 1
ATOM 4828 N N . ALA C 1 69 ? 127.372 149.580 186.516 1.00 99.81 69 ALA C N 1
ATOM 4829 C CA . ALA C 1 69 ? 127.500 150.478 185.371 1.00 99.81 69 ALA C CA 1
ATOM 4830 C C . ALA C 1 69 ? 128.517 151.606 185.530 1.00 99.81 69 ALA C C 1
ATOM 4831 O O . ALA C 1 69 ? 129.273 151.846 184.573 1.00 99.81 69 ALA C O 1
ATOM 4838 N N . PRO C 1 70 ? 128.600 152.328 186.651 1.00 94.32 70 PRO C N 1
ATOM 4839 C CA . PRO C 1 70 ? 129.482 153.503 186.694 1.00 94.32 70 PRO C CA 1
ATOM 4840 C C . PRO C 1 70 ? 130.970 153.194 186.646 1.00 94.32 70 PRO C C 1
ATOM 4841 O O . PRO C 1 70 ? 131.772 154.134 186.683 1.00 94.32 70 PRO C O 1
ATOM 4852 N N . TYR C 1 71 ? 131.380 151.928 186.579 1.00 96.35 71 TYR C N 1
ATOM 4853 C CA . TYR C 1 71 ? 132.791 151.604 186.390 1.00 96.35 71 TYR C CA 1
ATOM 4854 C C . TYR C 1 71 ? 133.252 151.600 184.932 1.00 96.35 71 TYR C C 1
ATOM 4855 O O . TYR C 1 71 ? 134.462 151.678 184.693 1.00 96.35 71 TYR C O 1
ATOM 4873 N N . MET C 1 72 ? 132.347 151.503 183.960 1.00 100.01 72 MET C N 1
ATOM 4874 C CA . MET C 1 72 ? 132.719 151.376 182.553 1.00 100.01 72 MET C CA 1
ATOM 4875 C C . MET C 1 72 ? 132.386 152.646 181.783 1.00 100.01 72 MET C C 1
ATOM 4876 O O . MET C 1 72 ? 131.279 153.181 181.900 1.00 100.01 72 MET C O 1
ATOM 4890 N N . SER C 1 73 ? 133.352 153.117 180.996 1.00 98.29 73 SER C N 1
ATOM 4891 C CA . SER C 1 73 ? 133.147 154.261 180.119 1.00 98.29 73 SER C CA 1
ATOM 4892 C C . SER C 1 73 ? 132.080 153.961 179.067 1.00 98.29 73 SER C C 1
ATOM 4893 O O . SER C 1 73 ? 131.822 152.809 178.710 1.00 98.29 73 SER C O 1
ATOM 4901 N N . LYS C 1 74 ? 131.458 155.027 178.568 1.00 99.12 74 LYS C N 1
ATOM 4902 C CA . LYS C 1 74 ? 130.548 154.928 177.435 1.00 99.12 74 LYS C CA 1
ATOM 4903 C C . LYS C 1 74 ? 131.220 154.307 176.213 1.00 99.12 74 LYS C C 1
ATOM 4904 O O . LYS C 1 74 ? 132.442 154.329 176.055 1.00 99.12 74 LYS C O 1
ATOM 4923 N N . ASN C 1 75 ? 130.385 153.743 175.341 1.00 104.77 75 ASN C N 1
ATOM 4924 C CA . ASN C 1 75 ? 130.840 153.240 174.052 1.00 104.77 75 ASN C CA 1
ATOM 4925 C C . ASN C 1 75 ? 131.499 154.346 173.239 1.00 104.77 75 ASN C C 1
ATOM 4926 O O . ASN C 1 75 ? 131.164 155.526 173.364 1.00 104.77 75 ASN C O 1
ATOM 4937 N N . ALA C 1 76 ? 132.454 153.951 172.395 1.00 99.92 76 ALA C N 1
ATOM 4938 C CA . ALA C 1 76 ? 133.178 154.921 171.581 1.00 99.92 76 ALA C CA 1
ATOM 4939 C C . ALA C 1 76 ? 132.261 155.739 170.682 1.00 99.92 76 ALA C C 1
ATOM 4940 O O . ALA C 1 76 ? 132.642 156.839 170.271 1.00 99.92 76 ALA C O 1
ATOM 4947 N N . LYS C 1 77 ? 131.074 155.233 170.361 1.00 105.25 77 LYS C N 1
ATOM 4948 C CA . LYS C 1 77 ? 130.069 156.014 169.648 1.00 105.25 77 LYS C CA 1
ATOM 4949 C C . LYS C 1 77 ? 129.228 156.890 170.575 1.00 105.25 77 LYS C C 1
ATOM 4950 O O . LYS C 1 77 ? 128.203 157.424 170.139 1.00 105.25 77 LYS C O 1
ATOM 4969 N N . ASN C 1 78 ? 129.632 157.039 171.834 1.00 105.83 78 ASN C N 1
ATOM 4970 C CA . ASN C 1 78 ? 128.940 157.827 172.847 1.00 105.83 78 ASN C CA 1
ATOM 4971 C C . ASN C 1 78 ? 127.574 157.272 173.239 1.00 105.83 78 ASN C C 1
ATOM 4972 O O . ASN C 1 78 ? 126.820 157.953 173.944 1.00 105.83 78 ASN C O 1
ATOM 4983 N N . GLU C 1 79 ? 127.219 156.065 172.810 1.00 106.87 79 GLU C N 1
ATOM 4984 C CA . GLU C 1 79 ? 126.065 155.396 173.392 1.00 106.87 79 GLU C CA 1
ATOM 4985 C C . GLU C 1 79 ? 126.408 154.939 174.807 1.00 106.87 79 GLU C C 1
ATOM 4986 O O . GLU C 1 79 ? 127.566 154.658 175.124 1.00 106.87 79 GLU C O 1
ATOM 4998 N N . ASP C 1 80 ? 125.389 154.864 175.670 1.00 104.13 80 ASP C N 1
ATOM 4999 C CA . ASP C 1 80 ? 125.620 154.928 177.107 1.00 104.13 80 ASP C CA 1
ATOM 5000 C C . ASP C 1 80 ? 125.290 153.652 177.867 1.00 104.13 80 ASP C C 1
ATOM 5001 O O . ASP C 1 80 ? 125.774 153.491 178.991 1.00 104.13 80 ASP C O 1
ATOM 5010 N N . GLY C 1 81 ? 124.481 152.755 177.312 1.00 104.16 81 GLY C N 1
ATOM 5011 C CA . GLY C 1 81 ? 124.157 151.542 178.038 1.00 104.16 81 GLY C CA 1
ATOM 5012 C C . GLY C 1 81 ? 125.360 150.618 178.135 1.00 104.16 81 GLY C C 1
ATOM 5013 O O . GLY C 1 81 ? 126.098 150.415 177.170 1.00 104.16 81 GLY C O 1
ATOM 5017 N N . ILE C 1 82 ? 125.561 150.062 179.330 1.00 100.61 82 ILE C N 1
ATOM 5018 C CA . ILE C 1 82 ? 126.704 149.183 179.559 1.00 100.61 82 ILE C CA 1
ATOM 5019 C C . ILE C 1 82 ? 126.664 147.976 178.630 1.00 100.61 82 ILE C C 1
ATOM 5020 O O . ILE C 1 82 ? 127.697 147.536 178.114 1.00 100.61 82 ILE C O 1
ATOM 5036 N N . VAL C 1 83 ? 125.470 147.428 178.392 1.00 101.52 83 VAL C N 1
ATOM 5037 C CA . VAL C 1 83 ? 125.326 146.275 177.512 1.00 101.52 83 VAL C CA 1
ATOM 5038 C C . VAL C 1 83 ? 125.753 146.585 176.086 1.00 101.52 83 VAL C C 1
ATOM 5039 O O . VAL C 1 83 ? 126.101 145.669 175.335 1.00 101.52 83 VAL C O 1
ATOM 5052 N N . ASN C 1 84 ? 125.743 147.853 175.687 1.00 104.95 84 ASN C N 1
ATOM 5053 C CA . ASN C 1 84 ? 126.222 148.221 174.362 1.00 104.95 84 ASN C CA 1
ATOM 5054 C C . ASN C 1 84 ? 127.739 148.328 174.290 1.00 104.95 84 ASN C C 1
ATOM 5055 O O . ASN C 1 84 ? 128.276 148.571 173.204 1.00 104.95 84 ASN C O 1
ATOM 5066 N N . SER C 1 85 ? 128.440 148.163 175.411 1.00 103.13 85 SER C N 1
ATOM 5067 C CA . SER C 1 85 ? 129.895 148.067 175.434 1.00 103.13 85 SER C CA 1
ATOM 5068 C C . SER C 1 85 ? 130.397 146.626 175.433 1.00 103.13 85 SER C C 1
ATOM 5069 O O . SER C 1 85 ? 131.322 146.294 174.687 1.00 103.13 85 SER C O 1
ATOM 5077 N N . LEU C 1 86 ? 129.814 145.764 176.262 1.00 99.24 86 LEU C N 1
ATOM 5078 C CA . LEU C 1 86 ? 130.268 144.381 176.347 1.00 99.24 86 LEU C CA 1
ATOM 5079 C C . LEU C 1 86 ? 130.055 143.638 175.030 1.00 99.24 86 LEU C C 1
ATOM 5080 O O . LEU C 1 86 ? 129.158 143.950 174.244 1.00 99.24 86 LEU C O 1
ATOM 5096 N N . ALA C 1 87 ? 130.911 142.642 174.801 1.00 99.21 87 ALA C N 1
ATOM 5097 C CA . ALA C 1 87 ? 130.824 141.791 173.621 1.00 99.21 87 ALA C CA 1
ATOM 5098 C C . ALA C 1 87 ? 129.518 141.004 173.594 1.00 99.21 87 ALA C C 1
ATOM 5099 O O . ALA C 1 87 ? 128.913 140.719 174.630 1.00 99.21 87 ALA C O 1
ATOM 5106 N N . LYS C 1 88 ? 129.082 140.660 172.384 1.00 107.91 88 LYS C N 1
ATOM 5107 C CA . LYS C 1 88 ? 127.887 139.855 172.171 1.00 107.91 88 LYS C CA 1
ATOM 5108 C C . LYS C 1 88 ? 128.238 138.383 171.985 1.00 107.91 88 LYS C C 1
ATOM 5109 O O . LYS C 1 88 ? 129.185 138.046 171.268 1.00 107.91 88 LYS C O 1
ATOM 5128 N N . ASP C 1 89 ? 127.467 137.511 172.635 1.00 112.57 89 ASP C N 1
ATOM 5129 C CA . ASP C 1 89 ? 127.462 136.080 172.339 1.00 112.57 89 ASP C CA 1
ATOM 5130 C C . ASP C 1 89 ? 126.484 135.827 171.195 1.00 112.57 89 ASP C C 1
ATOM 5131 O O . ASP C 1 89 ? 125.266 135.923 171.379 1.00 112.57 89 ASP C O 1
ATOM 5140 N N . LYS C 1 90 ? 127.012 135.497 170.019 1.00 115.04 90 LYS C N 1
ATOM 5141 C CA . LYS C 1 90 ? 126.190 135.323 168.828 1.00 115.04 90 LYS C CA 1
ATOM 5142 C C . LYS C 1 90 ? 125.438 133.996 168.783 1.00 115.04 90 LYS C C 1
ATOM 5143 O O . LYS C 1 90 ? 124.807 133.707 167.760 1.00 115.04 90 LYS C O 1
ATOM 5162 N N . SER C 1 91 ? 125.495 133.176 169.834 1.00 118.19 91 SER C N 1
ATOM 5163 C CA . SER C 1 91 ? 124.476 132.148 170.007 1.00 118.19 91 SER C CA 1
ATOM 5164 C C . SER C 1 91 ? 123.193 132.692 170.622 1.00 118.19 91 SER C C 1
ATOM 5165 O O . SER C 1 91 ? 122.175 131.990 170.609 1.00 118.19 91 SER C O 1
ATOM 5173 N N . GLY C 1 92 ? 123.213 133.909 171.157 1.00 116.04 92 GLY C N 1
ATOM 5174 C CA . GLY C 1 92 ? 122.026 134.518 171.731 1.00 116.04 92 GLY C CA 1
ATOM 5175 C C . GLY C 1 92 ? 121.753 134.072 173.155 1.00 116.04 92 GLY C C 1
ATOM 5176 O O . GLY C 1 92 ? 121.788 134.876 174.087 1.00 116.04 92 GLY C O 1
ATOM 5180 N N . GLY C 1 100 ? 121.800 139.527 174.885 1.00 106.40 100 GLY C N 1
ATOM 5181 C CA . GLY C 1 100 ? 122.828 139.078 173.964 1.00 106.40 100 GLY C CA 1
ATOM 5182 C C . GLY C 1 100 ? 124.232 139.171 174.525 1.00 106.40 100 GLY C C 1
ATOM 5183 O O . GLY C 1 100 ? 125.203 138.899 173.823 1.00 106.40 100 GLY C O 1
ATOM 5187 N N . SER C 1 101 ? 124.348 139.560 175.792 1.00 104.91 101 SER C N 1
ATOM 5188 C CA . SER C 1 101 ? 125.661 139.715 176.401 1.00 104.91 101 SER C CA 1
ATOM 5189 C C . SER C 1 101 ? 126.346 138.366 176.575 1.00 104.91 101 SER C C 1
ATOM 5190 O O . SER C 1 101 ? 125.736 137.389 177.017 1.00 104.91 101 SER C O 1
ATOM 5198 N N . ALA C 1 102 ? 127.629 138.317 176.217 1.00 99.82 102 ALA C N 1
ATOM 5199 C CA . ALA C 1 102 ? 128.460 137.162 176.528 1.00 99.82 102 ALA C CA 1
ATOM 5200 C C . ALA C 1 102 ? 128.787 137.064 178.013 1.00 99.82 102 ALA C C 1
ATOM 5201 O O . ALA C 1 102 ? 129.292 136.024 178.449 1.00 99.82 102 ALA C O 1
ATOM 5208 N N . HIS C 1 103 ? 128.520 138.111 178.792 1.00 93.29 103 HIS C N 1
ATOM 5209 C CA . HIS C 1 103 ? 128.729 138.105 180.232 1.00 93.29 103 HIS C CA 1
ATOM 5210 C C . HIS C 1 103 ? 127.385 138.144 180.949 1.00 93.29 103 HIS C C 1
ATOM 5211 O O . HIS C 1 103 ? 126.492 138.905 180.565 1.00 93.29 103 HIS C O 1
ATOM 5225 N N . GLN C 1 104 ? 127.236 137.313 181.983 1.00 94.54 104 GLN C N 1
ATOM 5226 C CA . GLN C 1 104 ? 126.048 137.337 182.827 1.00 94.54 104 GLN C CA 1
ATOM 5227 C C . GLN C 1 104 ? 126.435 137.104 184.281 1.00 94.54 104 GLN C C 1
ATOM 5228 O O . GLN C 1 104 ? 127.479 136.523 184.582 1.00 94.54 104 GLN C O 1
ATOM 5242 N N . ILE C 1 105 ? 125.581 137.582 185.184 1.00 99.99 105 ILE C N 1
ATOM 5243 C CA . ILE C 1 105 ? 125.742 137.407 186.625 1.00 99.99 105 ILE C CA 1
ATOM 5244 C C . ILE C 1 105 ? 124.614 136.534 187.155 1.00 99.99 105 ILE C C 1
ATOM 5245 O O . ILE C 1 105 ? 123.434 136.840 186.947 1.00 99.99 105 ILE C O 1
ATOM 5261 N N . ASP C 1 106 ? 124.977 135.451 187.843 1.00 112.17 106 ASP C N 1
ATOM 5262 C CA . ASP C 1 106 ? 124.012 134.599 188.543 1.00 112.17 106 ASP C CA 1
ATOM 5263 C C . ASP C 1 106 ? 123.734 135.194 189.922 1.00 112.17 106 ASP C C 1
ATOM 5264 O O . ASP C 1 106 ? 124.221 134.729 190.956 1.00 112.17 106 ASP C O 1
ATOM 5273 N N . THR C 1 107 ? 122.923 136.254 189.923 1.00 111.97 107 THR C N 1
ATOM 5274 C CA . THR C 1 107 ? 122.900 137.191 191.042 1.00 111.97 107 THR C CA 1
ATOM 5275 C C . THR C 1 107 ? 122.547 136.511 192.360 1.00 111.97 107 THR C C 1
ATOM 5276 O O . THR C 1 107 ? 123.011 136.944 193.421 1.00 111.97 107 THR C O 1
ATOM 5287 N N . THR C 1 108 ? 121.730 135.458 192.322 1.00 115.84 108 THR C N 1
ATOM 5288 C CA . THR C 1 108 ? 121.340 134.759 193.543 1.00 115.84 108 THR C CA 1
ATOM 5289 C C . THR C 1 108 ? 122.436 133.853 194.089 1.00 115.84 108 THR C C 1
ATOM 5290 O O . THR C 1 108 ? 122.323 133.400 195.233 1.00 115.84 108 THR C O 1
ATOM 5301 N N . ASN C 1 109 ? 123.488 133.577 193.311 1.00 114.47 109 ASN C N 1
ATOM 5302 C CA . ASN C 1 109 ? 124.503 132.602 193.699 1.00 114.47 109 ASN C CA 1
ATOM 5303 C C . ASN C 1 109 ? 125.915 133.135 193.468 1.00 114.47 109 ASN C C 1
ATOM 5304 O O . ASN C 1 109 ? 126.862 132.350 193.356 1.00 114.47 109 ASN C O 1
ATOM 5315 N N . HIS C 1 110 ? 126.064 134.457 193.396 1.00 112.60 110 HIS C N 1
ATOM 5316 C CA . HIS C 1 110 ? 127.352 135.135 193.543 1.00 112.60 110 HIS C CA 1
ATOM 5317 C C . HIS C 1 110 ? 128.374 134.742 192.478 1.00 112.60 110 HIS C C 1
ATOM 5318 O O . HIS C 1 110 ? 129.578 134.750 192.744 1.00 112.60 110 HIS C O 1
ATOM 5332 N N . LYS C 1 111 ? 127.942 134.407 191.262 1.00 104.06 111 LYS C N 1
ATOM 5333 C CA . LYS C 1 111 ? 128.850 133.838 190.273 1.00 104.06 111 LYS C CA 1
ATOM 5334 C C . LYS C 1 111 ? 128.783 134.646 188.986 1.00 104.06 111 LYS C C 1
ATOM 5335 O O . LYS C 1 111 ? 127.693 134.986 188.516 1.00 104.06 111 LYS C O 1
ATOM 5354 N N . LEU C 1 112 ? 129.951 134.957 188.429 1.00 94.18 112 LEU C N 1
ATOM 5355 C CA . LEU C 1 112 ? 130.081 135.605 187.128 1.00 94.18 112 LEU C CA 1
ATOM 5356 C C . LEU C 1 112 ? 130.520 134.576 186.090 1.00 94.18 112 LEU C C 1
ATOM 5357 O O . LEU C 1 112 ? 131.450 133.803 186.341 1.00 94.18 112 LEU C O 1
ATOM 5373 N N . ILE C 1 113 ? 129.858 134.566 184.931 1.00 95.77 113 ILE C N 1
ATOM 5374 C CA . ILE C 1 113 ? 130.134 133.597 183.871 1.00 95.77 113 ILE C CA 1
ATOM 5375 C C . ILE C 1 113 ? 130.301 134.306 182.529 1.00 95.77 113 ILE C C 1
ATOM 5376 O O . ILE C 1 113 ? 129.433 135.086 182.124 1.00 95.77 113 ILE C O 1
ATOM 5392 N N . SER C 1 114 ? 131.414 134.031 181.844 1.00 96.17 114 SER C N 1
ATOM 5393 C CA . SER C 1 114 ? 131.685 134.503 180.486 1.00 96.17 114 SER C CA 1
ATOM 5394 C C . SER C 1 114 ? 131.813 133.313 179.536 1.00 96.17 114 SER C C 1
ATOM 5395 O O . SER C 1 114 ? 132.617 132.410 179.785 1.00 96.17 114 SER C O 1
ATOM 5403 N N . THR C 1 115 ? 131.040 133.313 178.444 1.00 100.89 115 THR C N 1
ATOM 5404 C CA . THR C 1 115 ? 130.900 132.157 177.562 1.00 100.89 115 THR C CA 1
ATOM 5405 C C . THR C 1 115 ? 131.355 132.503 176.146 1.00 100.89 115 THR C C 1
ATOM 5406 O O . THR C 1 115 ? 131.207 133.641 175.693 1.00 100.89 115 THR C O 1
ATOM 5417 N N . PHE C 1 116 ? 131.924 131.510 175.450 1.00 104.17 116 PHE C N 1
ATOM 5418 C CA . PHE C 1 116 ? 132.186 131.586 174.014 1.00 104.17 116 PHE C CA 1
ATOM 5419 C C . PHE C 1 116 ? 131.786 130.297 173.303 1.00 104.17 116 PHE C C 1
ATOM 5420 O O . PHE C 1 116 ? 132.066 129.199 173.792 1.00 104.17 116 PHE C O 1
ATOM 5437 N N . THR C 1 117 ? 131.137 130.440 172.144 1.00 113.16 117 THR C N 1
ATOM 5438 C CA . THR C 1 117 ? 130.751 129.318 171.286 1.00 113.16 117 THR C CA 1
ATOM 5439 C C . THR C 1 117 ? 131.383 129.435 169.901 1.00 113.16 117 THR C C 1
ATOM 5440 O O . THR C 1 117 ? 131.125 130.425 169.194 1.00 113.16 117 THR C O 1
ATOM 5451 N N . PRO C 1 118 ? 132.201 128.472 169.464 1.00 120.32 118 PRO C N 1
ATOM 5452 C CA . PRO C 1 118 ? 132.809 128.562 168.128 1.00 120.32 118 PRO C CA 1
ATOM 5453 C C . PRO C 1 118 ? 131.777 128.646 167.010 1.00 120.32 118 PRO C C 1
ATOM 5454 O O . PRO C 1 118 ? 130.695 128.061 167.082 1.00 120.32 118 PRO C O 1
ATOM 5465 N N . SER C 1 119 ? 132.133 129.398 165.963 1.00 125.87 119 SER C N 1
ATOM 5466 C CA . SER C 1 119 ? 131.203 129.652 164.864 1.00 125.87 119 SER C CA 1
ATOM 5467 C C . SER C 1 119 ? 130.843 128.380 164.102 1.00 125.87 119 SER C C 1
ATOM 5468 O O . SER C 1 119 ? 129.752 128.293 163.528 1.00 125.87 119 SER C O 1
ATOM 5476 N N . ASN C 1 120 ? 131.735 127.391 164.078 1.00 131.12 120 ASN C N 1
ATOM 5477 C CA . ASN C 1 120 ? 131.448 126.115 163.430 1.00 131.12 120 ASN C CA 1
ATOM 5478 C C . ASN C 1 120 ? 130.631 125.172 164.304 1.00 131.12 120 ASN C C 1
ATOM 5479 O O . ASN C 1 120 ? 130.331 124.055 163.868 1.00 131.12 120 ASN C O 1
ATOM 5490 N N . GLY C 1 121 ? 130.267 125.583 165.517 1.00 130.76 121 GLY C N 1
ATOM 5491 C CA . GLY C 1 121 ? 129.497 124.734 166.401 1.00 130.76 121 GLY C CA 1
ATOM 5492 C C . GLY C 1 121 ? 130.294 123.693 167.151 1.00 130.76 121 GLY C C 1
ATOM 5493 O O . GLY C 1 121 ? 129.700 122.758 167.699 1.00 130.76 121 GLY C O 1
ATOM 5497 N N . GLY C 1 122 ? 131.615 123.818 167.189 1.00 127.92 122 GLY C N 1
ATOM 5498 C CA . GLY C 1 122 ? 132.432 122.983 168.038 1.00 127.92 122 GLY C CA 1
ATOM 5499 C C . GLY C 1 122 ? 132.220 123.263 169.521 1.00 127.92 122 GLY C C 1
ATOM 5500 O O . GLY C 1 122 ? 131.293 123.953 169.948 1.00 127.92 122 GLY C O 1
ATOM 5504 N N . GLN C 1 123 ? 133.121 122.692 170.316 1.00 123.21 123 GLN C N 1
ATOM 5505 C CA . GLN C 1 123 ? 133.000 122.720 171.769 1.00 123.21 123 GLN C CA 1
ATOM 5506 C C . GLN C 1 123 ? 133.145 124.135 172.329 1.00 123.21 123 GLN C C 1
ATOM 5507 O O . GLN C 1 123 ? 134.076 124.866 171.977 1.00 123.21 123 GLN C O 1
ATOM 5521 N N . ALA C 1 124 ? 132.208 124.518 173.197 1.00 112.95 124 ALA C N 1
ATOM 5522 C CA . ALA C 1 124 ? 132.209 125.802 173.886 1.00 112.95 124 ALA C CA 1
ATOM 5523 C C . ALA C 1 124 ? 133.233 125.836 175.023 1.00 112.95 124 ALA C C 1
ATOM 5524 O O . ALA C 1 124 ? 133.669 124.802 175.535 1.00 112.95 124 ALA C O 1
ATOM 5531 N N . THR C 1 125 ? 133.611 127.057 175.418 1.00 107.81 125 THR C N 1
ATOM 5532 C CA . THR C 1 125 ? 134.484 127.302 176.561 1.00 107.81 125 THR C CA 1
ATOM 5533 C C . THR C 1 125 ? 133.855 128.334 177.491 1.00 107.81 125 THR C C 1
ATOM 5534 O O . THR C 1 125 ? 133.275 129.321 177.029 1.00 107.81 125 THR C O 1
ATOM 5545 N N . VAL C 1 126 ? 133.973 128.107 178.803 1.00 98.39 126 VAL C N 1
ATOM 5546 C CA . VAL C 1 126 ? 133.388 128.973 179.824 1.00 98.39 126 VAL C CA 1
ATOM 5547 C C . VAL C 1 126 ? 134.457 129.382 180.831 1.00 98.39 126 VAL C C 1
ATOM 5548 O O . VAL C 1 126 ? 135.263 128.551 181.263 1.00 98.39 126 VAL C O 1
ATOM 5561 N N . LEU C 1 127 ? 134.463 130.662 181.202 1.00 93.19 127 LEU C N 1
ATOM 5562 C CA . LEU C 1 127 ? 135.274 131.180 182.300 1.00 93.19 127 LEU C CA 1
ATOM 5563 C C . LEU C 1 127 ? 134.401 131.510 183.507 1.00 93.19 127 LEU C C 1
ATOM 5564 O O . LEU C 1 127 ? 133.335 132.115 183.361 1.00 93.19 127 LEU C O 1
ATOM 5580 N N . THR C 1 128 ? 134.850 131.109 184.696 1.00 102.23 128 THR C N 1
ATOM 5581 C CA . THR C 1 128 ? 134.097 131.277 185.933 1.00 102.23 128 THR C CA 1
ATOM 5582 C C . THR C 1 128 ? 134.838 132.192 186.901 1.00 102.23 128 THR C C 1
ATOM 5583 O O . THR C 1 128 ? 136.071 132.182 186.956 1.00 102.23 128 THR C O 1
ATOM 5594 N N . TYR C 1 129 ? 134.084 133.000 187.646 1.00 98.31 129 TYR C N 1
ATOM 5595 C CA . TYR C 1 129 ? 134.584 133.632 188.861 1.00 98.31 129 TYR C CA 1
ATOM 5596 C C . TYR C 1 129 ? 133.439 133.766 189.852 1.00 98.31 129 TYR C C 1
ATOM 5597 O O . TYR C 1 129 ? 132.285 133.949 189.460 1.00 98.31 129 TYR C O 1
ATOM 5615 N N . ASP C 1 130 ? 133.763 133.672 191.141 1.00 103.73 130 ASP C N 1
ATOM 5616 C CA . ASP C 1 130 ? 132.804 133.965 192.198 1.00 103.73 130 ASP C CA 1
ATOM 5617 C C . ASP C 1 130 ? 133.515 134.604 193.379 1.00 103.73 130 ASP C C 1
ATOM 5618 O O . ASP C 1 130 ? 134.674 134.294 193.664 1.00 103.73 130 ASP C O 1
ATOM 5627 N N . TRP C 1 131 ? 132.811 135.508 194.059 1.00 104.46 131 TRP C N 1
ATOM 5628 C CA . TRP C 1 131 ? 133.374 136.266 195.169 1.00 104.46 131 TRP C CA 1
ATOM 5629 C C . TRP C 1 131 ? 132.935 135.749 196.533 1.00 104.46 131 TRP C C 1
ATOM 5630 O O . TRP C 1 131 ? 133.416 136.257 197.549 1.00 104.46 131 TRP C O 1
ATOM 5651 N N . SER C 1 132 ? 132.037 134.769 196.582 1.00 115.90 132 SER C N 1
ATOM 5652 C CA . SER C 1 132 ? 131.686 134.131 197.841 1.00 115.90 132 SER C CA 1
ATOM 5653 C C . SER C 1 132 ? 132.857 133.315 198.389 1.00 115.90 132 SER C C 1
ATOM 5654 O O . SER C 1 132 ? 133.850 133.050 197.707 1.00 115.90 132 SER C O 1
ATOM 5662 N N . ALA C 1 133 ? 132.724 132.925 199.659 1.00 119.45 133 ALA C N 1
ATOM 5663 C CA . ALA C 1 133 ? 133.754 132.140 200.329 1.00 119.45 133 ALA C CA 1
ATOM 5664 C C . ALA C 1 133 ? 133.989 130.793 199.659 1.00 119.45 133 ALA C C 1
ATOM 5665 O O . ALA C 1 133 ? 135.071 130.219 199.816 1.00 119.45 133 ALA C O 1
ATOM 5672 N N . ASN C 1 134 ? 133.010 130.275 198.916 1.00 126.06 134 ASN C N 1
ATOM 5673 C CA . ASN C 1 134 ? 133.192 129.013 198.207 1.00 126.06 134 ASN C CA 1
ATOM 5674 C C . ASN C 1 134 ? 134.193 129.113 197.061 1.00 126.06 134 ASN C C 1
ATOM 5675 O O . ASN C 1 134 ? 134.414 128.114 196.367 1.00 126.06 134 ASN C O 1
ATOM 5686 N N . GLY C 1 135 ? 134.795 130.280 196.841 1.00 123.59 135 GLY C N 1
ATOM 5687 C CA . GLY C 1 135 ? 135.833 130.446 195.846 1.00 123.59 135 GLY C CA 1
ATOM 5688 C C . GLY C 1 135 ? 137.207 129.963 196.264 1.00 123.59 135 GLY C C 1
ATOM 5689 O O . GLY C 1 135 ? 138.184 130.265 195.573 1.00 123.59 135 GLY C O 1
ATOM 5693 N N . VAL C 1 136 ? 137.319 129.257 197.385 1.00 127.90 136 VAL C N 1
ATOM 5694 C CA . VAL C 1 136 ? 138.602 128.797 197.901 1.00 127.90 136 VAL C CA 1
ATOM 5695 C C . VAL C 1 136 ? 138.444 127.372 198.420 1.00 127.90 136 VAL C C 1
ATOM 5696 O O . VAL C 1 136 ? 137.406 127.022 198.989 1.00 127.90 136 VAL C O 1
ATOM 5709 N N . ASN C 1 137 ? 139.475 126.550 198.220 1.00 132.51 137 ASN C N 1
ATOM 5710 C CA . ASN C 1 137 ? 139.495 125.194 198.756 1.00 132.51 137 ASN C CA 1
ATOM 5711 C C . ASN C 1 137 ? 140.928 124.805 199.089 1.00 132.51 137 ASN C C 1
ATOM 5712 O O . ASN C 1 137 ? 141.887 125.403 198.595 1.00 132.51 137 ASN C O 1
ATOM 5723 N N . SER C 1 138 ? 141.060 123.794 199.944 1.00 132.54 138 SER C N 1
ATOM 5724 C CA . SER C 1 138 ? 142.366 123.273 200.337 1.00 132.54 138 SER C CA 1
ATOM 5725 C C . SER C 1 138 ? 143.080 122.627 199.153 1.00 132.54 138 SER C C 1
ATOM 5726 O O . SER C 1 138 ? 142.554 121.710 198.522 1.00 132.54 138 SER C O 1
ATOM 5734 N N . PHE D 1 1 ? 145.643 144.519 100.675 1.00 94.64 1 PHE A N 1
ATOM 5735 C CA . PHE D 1 1 ? 146.276 145.191 101.846 1.00 94.64 1 PHE A CA 1
ATOM 5736 C C . PHE D 1 1 ? 145.342 146.062 102.673 1.00 94.64 1 PHE A C 1
ATOM 5737 O O . PHE D 1 1 ? 145.261 145.894 103.887 1.00 94.64 1 PHE A O 1
ATOM 5756 N N . THR D 1 2 ? 144.638 146.991 102.026 1.00 91.89 2 THR A N 1
ATOM 5757 C CA . THR D 1 2 ? 143.997 148.066 102.774 1.00 91.89 2 THR A CA 1
ATOM 5758 C C . THR D 1 2 ? 143.163 147.530 103.930 1.00 91.89 2 THR A C 1
ATOM 5759 O O . THR D 1 2 ? 143.127 148.133 105.006 1.00 91.89 2 THR A O 1
ATOM 5770 N N . LEU D 1 3 ? 142.480 146.402 103.731 1.00 92.26 3 LEU A N 1
ATOM 5771 C CA . LEU D 1 3 ? 141.568 145.926 104.764 1.00 92.26 3 LEU A CA 1
ATOM 5772 C C . LEU D 1 3 ? 142.298 145.261 105.929 1.00 92.26 3 LEU A C 1
ATOM 5773 O O . LEU D 1 3 ? 141.786 145.270 107.055 1.00 92.26 3 LEU A O 1
ATOM 5789 N N . VAL D 1 4 ? 143.491 144.698 105.709 1.00 92.30 4 VAL A N 1
ATOM 5790 C CA . VAL D 1 4 ? 144.227 144.151 106.849 1.00 92.30 4 VAL A CA 1
ATOM 5791 C C . VAL D 1 4 ? 144.975 145.231 107.613 1.00 92.30 4 VAL A C 1
ATOM 5792 O O . VAL D 1 4 ? 145.410 144.981 108.743 1.00 92.30 4 VAL A O 1
ATOM 5805 N N . GLU D 1 5 ? 145.139 146.424 107.039 1.00 91.34 5 GLU A N 1
ATOM 5806 C CA . GLU D 1 5 ? 145.287 147.607 107.875 1.00 91.34 5 GLU A CA 1
ATOM 5807 C C . GLU D 1 5 ? 143.991 147.871 108.622 1.00 91.34 5 GLU A C 1
ATOM 5808 O O . GLU D 1 5 ? 143.930 147.737 109.846 1.00 91.34 5 GLU A O 1
ATOM 5820 N N . LEU D 1 6 ? 142.918 148.132 107.876 1.00 90.80 6 LEU A N 1
ATOM 5821 C CA . LEU D 1 6 ? 141.649 148.549 108.459 1.00 90.80 6 LEU A CA 1
ATOM 5822 C C . LEU D 1 6 ? 141.335 147.785 109.738 1.00 90.80 6 LEU A C 1
ATOM 5823 O O . LEU D 1 6 ? 141.063 148.388 110.782 1.00 90.80 6 LEU A O 1
ATOM 5839 N N . ILE D 1 7 ? 141.386 146.453 109.689 1.00 89.76 7 ILE A N 1
ATOM 5840 C CA . ILE D 1 7 ? 140.920 145.697 110.848 1.00 89.76 7 ILE A CA 1
ATOM 5841 C C . ILE D 1 7 ? 141.776 146.012 112.071 1.00 89.76 7 ILE A C 1
ATOM 5842 O O . ILE D 1 7 ? 141.254 146.484 113.082 1.00 89.76 7 ILE A O 1
ATOM 5858 N N . VAL D 1 8 ? 143.098 145.890 111.967 1.00 89.35 8 VAL A N 1
ATOM 5859 C CA . VAL D 1 8 ? 143.915 146.100 113.159 1.00 89.35 8 VAL A CA 1
ATOM 5860 C C . VAL D 1 8 ? 143.937 147.574 113.551 1.00 89.35 8 VAL A C 1
ATOM 5861 O O . VAL D 1 8 ? 143.980 147.912 114.738 1.00 89.35 8 VAL A O 1
ATOM 5874 N N . VAL D 1 9 ? 143.912 148.473 112.570 1.00 92.05 9 VAL A N 1
ATOM 5875 C CA . VAL D 1 9 ? 144.022 149.897 112.852 1.00 92.05 9 VAL A CA 1
ATOM 5876 C C . VAL D 1 9 ? 142.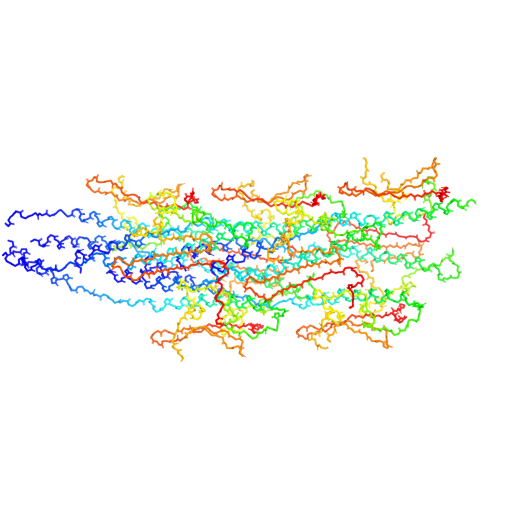792 150.399 113.596 1.00 92.05 9 VAL A C 1
ATOM 5877 O O . VAL D 1 9 ? 142.906 151.213 114.520 1.00 92.05 9 VAL A O 1
ATOM 5890 N N . ILE D 1 10 ? 141.600 149.942 113.211 1.00 92.87 10 ILE A N 1
ATOM 5891 C CA . ILE D 1 10 ? 140.384 150.437 113.840 1.00 92.87 10 ILE A CA 1
ATOM 5892 C C . ILE D 1 10 ? 139.747 149.380 114.736 1.00 92.87 10 ILE A C 1
ATOM 5893 O O . ILE D 1 10 ? 139.654 149.564 115.953 1.00 92.87 10 ILE A O 1
ATOM 5909 N N . ILE D 1 11 ? 139.342 148.252 114.151 1.00 89.96 11 ILE A N 1
ATOM 5910 C CA . ILE D 1 11 ? 138.336 147.404 114.781 1.00 89.96 11 ILE A CA 1
ATOM 5911 C C . ILE D 1 11 ? 138.889 146.769 116.052 1.00 89.96 11 ILE A C 1
ATOM 5912 O O . ILE D 1 11 ? 138.346 146.950 117.149 1.00 89.96 11 ILE A O 1
ATOM 5928 N N . ILE D 1 12 ? 139.965 145.994 115.919 1.00 89.42 12 ILE A N 1
ATOM 5929 C CA . ILE D 1 12 ? 140.420 145.188 117.045 1.00 89.42 12 ILE A CA 1
ATOM 5930 C C . ILE D 1 12 ? 140.988 146.080 118.140 1.00 89.42 12 ILE A C 1
ATOM 5931 O O . ILE D 1 12 ? 140.775 145.832 119.332 1.00 89.42 12 ILE A O 1
ATOM 5947 N N . ILE D 1 13 ? 141.717 147.131 117.762 1.00 88.43 13 ILE A N 1
ATOM 5948 C CA . ILE D 1 13 ? 142.246 148.049 118.765 1.00 88.43 13 ILE A CA 1
ATOM 5949 C C . ILE D 1 13 ? 141.109 148.736 119.511 1.00 88.43 13 ILE A C 1
ATOM 5950 O O . ILE D 1 13 ? 141.150 148.862 120.741 1.00 88.43 13 ILE A O 1
ATOM 5966 N N . ALA D 1 14 ? 140.067 149.176 118.798 1.00 88.62 14 ALA A N 1
ATOM 5967 C CA . ALA D 1 14 ? 138.952 149.828 119.470 1.00 88.62 14 ALA A CA 1
ATOM 5968 C C . ALA D 1 14 ? 138.244 148.871 120.418 1.00 88.62 14 ALA A C 1
ATOM 5969 O O . ALA D 1 14 ? 137.831 149.266 121.512 1.00 88.62 14 ALA A O 1
ATOM 5976 N N . ILE D 1 15 ? 138.088 147.610 120.014 1.00 87.71 15 ILE A N 1
ATOM 5977 C CA . ILE D 1 15 ? 137.406 146.645 120.870 1.00 87.71 15 ILE A CA 1
ATOM 5978 C C . ILE D 1 15 ? 138.235 146.361 122.120 1.00 87.71 15 ILE A C 1
ATOM 5979 O O . ILE D 1 15 ? 137.717 146.368 123.242 1.00 87.71 15 ILE A O 1
ATOM 5995 N N . ILE D 1 16 ? 139.536 146.129 121.949 1.00 89.54 16 ILE A N 1
ATOM 5996 C CA . ILE D 1 16 ? 140.366 145.638 123.045 1.00 89.54 16 ILE A CA 1
ATOM 5997 C C . ILE D 1 16 ? 140.739 146.759 124.012 1.00 89.54 16 ILE A C 1
ATOM 5998 O O . ILE D 1 16 ? 140.744 146.563 125.232 1.00 89.54 16 ILE A O 1
ATOM 6014 N N . ALA D 1 17 ? 141.059 147.946 123.491 1.00 91.97 17 ALA A N 1
ATOM 6015 C CA . ALA D 1 17 ? 141.617 149.011 124.321 1.00 91.97 17 ALA A CA 1
ATOM 6016 C C . ALA D 1 17 ? 140.592 149.661 125.246 1.00 91.97 17 ALA A C 1
ATOM 6017 O O . ALA D 1 17 ? 140.958 150.121 126.332 1.00 91.97 17 ALA A O 1
ATOM 6024 N N . ALA D 1 18 ? 139.326 149.729 124.849 1.00 91.18 18 ALA A N 1
ATOM 6025 C CA . ALA D 1 18 ? 138.334 150.497 125.605 1.00 91.18 18 ALA A CA 1
ATOM 6026 C C . ALA D 1 18 ? 137.599 149.663 126.658 1.00 91.18 18 ALA A C 1
ATOM 6027 O O . ALA D 1 18 ? 136.372 149.683 126.741 1.00 91.18 18 ALA A O 1
ATOM 6034 N N . VAL D 1 19 ? 138.347 148.903 127.464 1.00 89.91 19 VAL A N 1
ATOM 6035 C CA . VAL D 1 19 ? 137.770 148.292 128.667 1.00 89.91 19 VAL A CA 1
ATOM 6036 C C . VAL D 1 19 ? 137.576 149.351 129.755 1.00 89.91 19 VAL A C 1
ATOM 6037 O O . VAL D 1 19 ? 138.224 150.403 129.770 1.00 89.91 19 VAL A O 1
ATOM 6050 N N . ALA D 1 20 ? 136.652 149.066 130.675 1.00 90.65 20 ALA A N 1
ATOM 6051 C CA . ALA D 1 20 ? 136.311 149.993 131.751 1.00 90.65 20 ALA A CA 1
ATOM 6052 C C . ALA D 1 20 ? 137.467 150.189 132.733 1.00 90.65 20 ALA A C 1
ATOM 6053 O O . ALA D 1 20 ? 138.293 149.299 132.943 1.00 90.65 20 ALA A O 1
ATOM 6060 N N . ILE D 1 21 ? 137.512 151.369 133.337 1.00 94.74 21 ILE A N 1
ATOM 6061 C CA . ILE D 1 21 ? 138.610 151.798 134.205 1.00 94.74 21 ILE A CA 1
ATOM 6062 C C . ILE D 1 21 ? 138.125 151.878 135.650 1.00 94.74 21 ILE A C 1
ATOM 6063 O O . ILE D 1 21 ? 137.134 152.566 135.920 1.00 94.74 21 ILE A O 1
ATOM 6079 N N . PRO D 1 22 ? 138.781 151.199 136.595 1.00 92.28 22 PRO A N 1
ATOM 6080 C CA . PRO D 1 22 ? 138.462 151.387 138.019 1.00 92.28 22 PRO A CA 1
ATOM 6081 C C . PRO D 1 22 ? 138.777 152.793 138.516 1.00 92.28 22 PRO A C 1
ATOM 6082 O O . PRO D 1 22 ? 139.746 153.421 138.084 1.00 92.28 22 PRO A O 1
ATOM 6093 N N . ALA D 1 23 ? 137.947 153.289 139.436 1.00 95.64 23 ALA A N 1
ATOM 6094 C CA . ALA D 1 23 ? 138.153 154.612 140.021 1.00 95.64 23 ALA A CA 1
ATOM 6095 C C . ALA D 1 23 ? 139.192 154.535 141.139 1.00 95.64 23 ALA A C 1
ATOM 6096 O O . ALA D 1 23 ? 139.041 153.757 142.087 1.00 95.64 23 ALA A O 1
ATOM 6103 N N . ILE D 1 24 ? 140.245 155.349 141.023 1.00 95.18 24 ILE A N 1
ATOM 6104 C CA . ILE D 1 24 ? 141.377 155.313 141.946 1.00 95.18 24 ILE A CA 1
ATOM 6105 C C . ILE D 1 24 ? 141.070 155.842 143.348 1.00 95.18 24 ILE A C 1
ATOM 6106 O O . ILE D 1 24 ? 141.821 155.552 144.286 1.00 95.18 24 ILE A O 1
ATOM 6122 N N . THR D 1 25 ? 139.990 156.601 143.528 1.00 98.00 25 THR A N 1
ATOM 6123 C CA . THR D 1 25 ? 139.659 157.151 144.844 1.00 98.00 25 THR A CA 1
ATOM 6124 C C . THR D 1 25 ? 138.987 156.151 145.780 1.00 98.00 25 THR A C 1
ATOM 6125 O O . THR D 1 25 ? 139.437 155.952 146.914 1.00 98.00 25 THR A O 1
ATOM 6136 N N . SER D 1 26 ? 137.912 155.513 145.325 1.00 95.12 26 SER A N 1
ATOM 6137 C CA . SER D 1 26 ? 137.009 154.807 146.231 1.00 95.12 26 SER A CA 1
ATOM 6138 C C . SER D 1 26 ? 137.662 153.636 146.962 1.00 95.12 26 SER A C 1
ATOM 6139 O O . SER D 1 26 ? 137.196 153.255 148.040 1.00 95.12 26 SER A O 1
ATOM 6147 N N . PHE D 1 27 ? 138.715 153.040 146.406 1.00 93.08 27 PHE A N 1
ATOM 6148 C CA . PHE D 1 27 ? 139.453 151.995 147.117 1.00 93.08 27 PHE A CA 1
ATOM 6149 C C . PHE D 1 27 ? 140.280 152.476 148.319 1.00 93.08 27 PHE A C 1
ATOM 6150 O O . PHE D 1 27 ? 140.729 151.629 149.097 1.00 93.08 27 PHE A O 1
ATOM 6167 N N . GLN D 1 28 ? 140.508 153.783 148.494 1.00 98.29 28 GLN A N 1
ATOM 6168 C CA . GLN D 1 28 ? 141.322 154.300 149.603 1.00 98.29 28 GLN A CA 1
ATOM 6169 C C . GLN D 1 28 ? 140.583 154.398 150.944 1.00 98.29 28 GLN A C 1
ATOM 6170 O O . GLN D 1 28 ? 141.233 154.491 152.007 1.00 98.29 28 GLN A O 1
ATOM 6184 N N . ASP D 1 29 ? 139.250 154.430 150.909 1.00 102.76 29 ASP A N 1
ATOM 6185 C CA . ASP D 1 29 ? 138.473 154.846 152.070 1.00 102.76 29 ASP A CA 1
ATOM 6186 C C . ASP D 1 29 ? 138.671 153.920 153.263 1.00 102.76 29 ASP A C 1
ATOM 6187 O O . ASP D 1 29 ? 138.771 154.383 154.404 1.00 102.76 29 ASP A O 1
ATOM 6196 N N . ASN D 1 30 ? 138.703 152.607 153.030 1.00 100.93 30 ASN A N 1
ATOM 6197 C CA . ASN D 1 30 ? 138.898 151.671 154.136 1.00 100.93 30 ASN A CA 1
ATOM 6198 C C . ASN D 1 30 ? 140.268 151.803 154.796 1.00 100.93 30 ASN A C 1
ATOM 6199 O O . ASN D 1 30 ? 140.377 151.667 156.019 1.00 100.93 30 ASN A O 1
ATOM 6210 N N . ALA D 1 31 ? 141.300 152.161 154.034 1.00 97.34 31 ALA A N 1
ATOM 6211 C CA . ALA D 1 31 ? 142.618 152.375 154.627 1.00 97.34 31 ALA A CA 1
ATOM 6212 C C . ALA D 1 31 ? 142.654 153.625 155.498 1.00 97.34 31 ALA A C 1
ATOM 6213 O O . ALA D 1 31 ? 143.173 153.597 156.629 1.00 97.34 31 ALA A O 1
ATOM 6220 N N . ARG D 1 32 ? 142.054 154.712 155.018 1.00 101.31 32 ARG A N 1
ATOM 6221 C CA . ARG D 1 32 ? 141.961 155.909 155.853 1.00 101.31 32 ARG A CA 1
ATOM 6222 C C . ARG D 1 32 ? 141.144 155.636 157.117 1.00 101.31 32 ARG A C 1
ATOM 6223 O O . ARG D 1 32 ? 141.575 155.947 158.241 1.00 101.31 32 ARG A O 1
ATOM 6244 N N . LYS D 1 33 ? 139.948 155.075 156.942 1.00 99.93 33 LYS A N 1
ATOM 6245 C CA . LYS D 1 33 ? 139.087 154.692 158.055 1.00 99.93 33 LYS A CA 1
ATOM 6246 C C . LYS D 1 33 ? 139.801 153.835 159.100 1.00 99.93 33 LYS A C 1
ATOM 6247 O O . LYS D 1 33 ? 139.588 154.018 160.303 1.00 99.93 33 LYS A O 1
ATOM 6266 N N . SER D 1 34 ? 140.638 152.883 158.674 1.00 96.55 34 SER A N 1
ATOM 6267 C CA . SER D 1 34 ? 141.389 152.076 159.639 1.00 96.55 34 SER A CA 1
ATOM 6268 C C . SER D 1 34 ? 142.438 152.881 160.406 1.00 96.55 34 SER A C 1
ATOM 6269 O O . SER D 1 34 ? 142.507 152.813 161.649 1.00 96.55 34 SER A O 1
ATOM 6277 N N . ARG D 1 35 ? 143.304 153.604 159.692 1.00 93.28 35 ARG A N 1
ATOM 6278 C CA . ARG D 1 35 ? 144.394 154.274 160.397 1.00 93.28 35 ARG A CA 1
ATOM 6279 C C . ARG D 1 35 ? 143.878 155.332 161.372 1.00 93.28 35 ARG A C 1
ATOM 6280 O O . ARG D 1 35 ? 144.487 155.552 162.432 1.00 93.28 35 ARG A O 1
ATOM 6301 N N . ILE D 1 36 ? 142.728 155.944 161.075 1.00 92.58 36 ILE A N 1
ATOM 6302 C CA . ILE D 1 36 ? 142.089 156.822 162.058 1.00 92.58 36 ILE A CA 1
ATOM 6303 C C . ILE D 1 36 ? 141.862 156.097 163.384 1.00 92.58 36 ILE A C 1
ATOM 6304 O O . ILE D 1 36 ? 142.251 156.588 164.452 1.00 92.58 36 ILE A O 1
ATOM 6320 N N . GLN D 1 37 ? 141.221 154.926 163.344 1.00 92.49 37 GLN A N 1
ATOM 6321 C CA . GLN D 1 37 ? 140.928 154.209 164.584 1.00 92.49 37 GLN A CA 1
ATOM 6322 C C . GLN D 1 37 ? 142.195 153.817 165.334 1.00 92.49 37 GLN A C 1
ATOM 6323 O O . GLN D 1 37 ? 142.252 153.916 166.571 1.00 92.49 37 GLN A O 1
ATOM 6337 N N . SER D 1 38 ? 143.212 153.340 164.614 1.00 92.90 38 SER A N 1
ATOM 6338 C CA . SER D 1 38 ? 144.424 152.907 165.311 1.00 92.90 38 SER A CA 1
ATOM 6339 C C . SER D 1 38 ? 145.122 154.072 166.016 1.00 92.90 38 SER A C 1
ATOM 6340 O O . SER D 1 38 ? 145.543 153.951 167.184 1.00 92.90 38 SER A O 1
ATOM 6348 N N . GLU D 1 39 ? 145.120 155.251 165.390 1.00 93.30 39 GLU A N 1
ATOM 6349 C CA . GLU D 1 39 ? 145.693 156.411 166.065 1.00 93.30 39 GLU A CA 1
ATOM 6350 C C . GLU D 1 39 ? 144.826 156.870 167.228 1.00 93.30 39 GLU A C 1
ATOM 6351 O O . GLU D 1 39 ? 145.350 157.324 168.253 1.00 93.30 39 GLU A O 1
ATOM 6363 N N . HIS D 1 40 ? 143.505 156.772 167.099 1.00 88.72 40 HIS A N 1
ATOM 6364 C CA . HIS D 1 40 ? 142.644 157.122 168.223 1.00 88.72 40 HIS A CA 1
ATOM 6365 C C . HIS D 1 40 ? 142.959 156.282 169.455 1.00 88.72 40 HIS A C 1
ATOM 6366 O O . HIS D 1 40 ? 143.149 156.817 170.557 1.00 88.72 40 HIS A O 1
ATOM 6380 N N . ARG D 1 41 ? 142.975 154.957 169.301 1.00 89.85 41 ARG A N 1
ATOM 6381 C CA . ARG D 1 41 ? 143.251 154.104 170.455 1.00 89.85 41 ARG A CA 1
ATOM 6382 C C . ARG D 1 41 ? 144.626 154.373 171.063 1.00 89.85 41 ARG A C 1
ATOM 6383 O O . ARG D 1 41 ? 144.778 154.387 172.297 1.00 89.85 41 ARG A O 1
ATOM 6404 N N . GLU D 1 42 ? 145.628 154.681 170.234 1.00 92.01 42 GLU A N 1
ATOM 6405 C CA . GLU D 1 42 ? 146.929 154.949 170.847 1.00 92.01 42 GLU A CA 1
ATOM 6406 C C . GLU D 1 42 ? 147.016 156.319 171.522 1.00 92.01 42 GLU A C 1
ATOM 6407 O O . GLU D 1 42 ? 147.686 156.454 172.558 1.00 92.01 42 GLU A O 1
ATOM 6419 N N . LEU D 1 43 ? 146.293 157.321 171.022 1.00 90.30 43 LEU A N 1
ATOM 6420 C CA . LEU D 1 43 ? 146.180 158.580 171.755 1.00 90.30 43 LEU A CA 1
ATOM 6421 C C . LEU D 1 43 ? 145.457 158.419 173.087 1.00 90.30 43 LEU A C 1
ATOM 6422 O O . LEU D 1 43 ? 145.839 159.052 174.081 1.00 90.30 43 LEU A O 1
ATOM 6438 N N . VAL D 1 44 ? 144.411 157.592 173.139 1.00 89.89 44 VAL A N 1
ATOM 6439 C CA . VAL D 1 44 ? 143.769 157.332 174.427 1.00 89.89 44 VAL A CA 1
ATOM 6440 C C . VAL D 1 44 ? 144.743 156.697 175.411 1.00 89.89 44 VAL A C 1
ATOM 6441 O O . VAL D 1 44 ? 144.820 157.111 176.576 1.00 89.89 44 VAL A O 1
ATOM 6454 N N . SER D 1 45 ? 145.524 155.709 174.966 1.00 90.72 45 SER A N 1
ATOM 6455 C CA . SER D 1 45 ? 146.498 155.108 175.881 1.00 90.72 45 SER A CA 1
ATOM 6456 C C . SER D 1 45 ? 147.530 156.123 176.368 1.00 90.72 45 SER A C 1
ATOM 6457 O O . SER D 1 45 ? 147.877 156.154 177.561 1.00 90.72 45 SER A O 1
ATOM 6465 N N . ALA D 1 46 ? 147.948 157.037 175.496 1.00 91.22 46 ALA A N 1
ATOM 6466 C CA . ALA D 1 46 ? 148.910 158.046 175.927 1.00 91.22 46 ALA A CA 1
ATOM 6467 C C . ALA D 1 46 ? 148.318 159.007 176.958 1.00 91.22 46 ALA A C 1
ATOM 6468 O O . ALA D 1 46 ? 148.937 159.256 177.996 1.00 91.22 46 ALA A O 1
ATOM 6475 N N . ILE D 1 47 ? 147.163 159.610 176.679 1.00 88.66 47 ILE A N 1
ATOM 6476 C CA . ILE D 1 47 ? 146.611 160.565 177.647 1.00 88.66 47 ILE A CA 1
ATOM 6477 C C . ILE D 1 47 ? 146.303 159.868 178.973 1.00 88.66 47 ILE A C 1
ATOM 6478 O O . ILE D 1 47 ? 146.497 160.440 180.065 1.00 88.66 47 ILE A O 1
ATOM 6494 N N . GLN D 1 48 ? 145.828 158.619 178.902 1.00 87.83 48 GLN A N 1
ATOM 6495 C CA . GLN D 1 48 ? 145.554 157.830 180.095 1.00 87.83 48 GLN A CA 1
ATOM 6496 C C . GLN D 1 48 ? 146.817 157.446 180.845 1.00 87.83 48 GLN A C 1
ATOM 6497 O O . GLN D 1 48 ? 146.722 157.000 181.993 1.00 87.83 48 GLN A O 1
ATOM 6511 N N . SER D 1 49 ? 147.990 157.599 180.232 1.00 90.56 49 SER A N 1
ATOM 6512 C CA . SER D 1 49 ? 149.230 157.469 180.987 1.00 90.56 49 SER A CA 1
ATOM 6513 C C . SER D 1 49 ? 149.796 158.817 181.419 1.00 90.56 49 SER A C 1
ATOM 6514 O O . SER D 1 49 ? 150.632 158.860 182.327 1.00 90.56 49 SER A O 1
ATOM 6522 N N . TYR D 1 50 ? 149.370 159.907 180.778 1.00 92.85 50 TYR A N 1
ATOM 6523 C CA . TYR D 1 50 ? 149.795 161.242 181.194 1.00 92.85 50 TYR A CA 1
ATOM 6524 C C . TYR D 1 50 ? 149.147 161.658 182.507 1.00 92.85 50 TYR A C 1
ATOM 6525 O O . TYR D 1 50 ? 149.792 162.290 183.350 1.00 92.85 50 TYR A O 1
ATOM 6543 N N . ILE D 1 51 ? 147.873 161.314 182.702 1.00 93.58 51 ILE A N 1
ATOM 6544 C CA . ILE D 1 51 ? 147.202 161.696 183.950 1.00 93.58 51 ILE A CA 1
ATOM 6545 C C . ILE D 1 51 ? 147.868 161.058 185.168 1.00 93.58 51 ILE A C 1
ATOM 6546 O O . ILE D 1 51 ? 148.087 161.722 186.187 1.00 93.58 51 ILE A O 1
ATOM 6562 N N . GLY D 1 52 ? 148.213 159.777 185.084 1.00 94.47 52 GLY A N 1
ATOM 6563 C CA . GLY D 1 52 ? 148.843 159.068 186.191 1.00 94.47 52 GLY A CA 1
ATOM 6564 C C . GLY D 1 52 ? 150.228 159.544 186.596 1.00 94.47 52 GLY A C 1
ATOM 6565 O O . GLY D 1 52 ? 150.729 159.085 187.628 1.00 94.47 52 GLY A O 1
ATOM 6569 N N . ALA D 1 53 ? 150.866 160.419 185.826 1.00 97.27 53 ALA A N 1
ATOM 6570 C CA . ALA D 1 53 ? 152.167 160.955 186.217 1.00 97.27 53 ALA A CA 1
ATOM 6571 C C . ALA D 1 53 ? 152.093 162.241 187.038 1.00 97.27 53 ALA A C 1
ATOM 6572 O O . ALA D 1 53 ? 153.103 162.625 187.638 1.00 97.27 53 ALA A O 1
ATOM 6579 N N . GLN D 1 54 ? 150.945 162.913 187.087 1.00 102.35 54 GLN A N 1
ATOM 6580 C CA . GLN D 1 54 ? 150.882 164.246 187.673 1.00 102.35 54 GLN A CA 1
ATOM 6581 C C . GLN D 1 54 ? 151.132 164.227 189.178 1.00 102.35 54 GLN A C 1
ATOM 6582 O O . GLN D 1 54 ? 151.066 163.191 189.843 1.00 102.35 54 GLN A O 1
ATOM 6596 N N . ASP D 1 55 ? 151.426 165.417 189.707 1.00 111.36 55 ASP A N 1
ATOM 6597 C CA . ASP D 1 55 ? 151.618 165.580 191.141 1.00 111.36 55 ASP A CA 1
ATOM 6598 C C . ASP D 1 55 ? 150.315 165.396 191.909 1.00 111.36 55 ASP A C 1
ATOM 6599 O O . ASP D 1 55 ? 150.331 164.912 193.048 1.00 111.36 55 ASP A O 1
ATOM 6608 N N . ASP D 1 56 ? 149.186 165.762 191.307 1.00 110.56 56 ASP A N 1
ATOM 6609 C CA . ASP D 1 56 ? 147.880 165.660 191.955 1.00 110.56 56 ASP A CA 1
ATOM 6610 C C . ASP D 1 56 ? 146.931 164.973 190.985 1.00 110.56 56 ASP A C 1
ATOM 6611 O O . ASP D 1 56 ? 146.187 165.631 190.246 1.00 110.56 56 ASP A O 1
ATOM 6620 N N . PRO D 1 57 ? 146.915 163.644 190.971 1.00 103.99 57 PRO A N 1
ATOM 6621 C CA . PRO D 1 57 ? 146.108 162.935 189.965 1.00 103.99 57 PRO A CA 1
ATOM 6622 C C . PRO D 1 57 ? 144.604 163.126 190.106 1.00 103.99 57 PRO A C 1
ATOM 6623 O O . PRO D 1 57 ? 143.840 162.492 189.370 1.00 103.99 57 PRO A O 1
ATOM 6634 N N . THR D 1 58 ? 144.150 163.968 191.037 1.00 109.82 58 THR A N 1
ATOM 6635 C CA . THR D 1 58 ? 142.741 164.351 191.073 1.00 109.82 58 THR A CA 1
ATOM 6636 C C . THR D 1 58 ? 142.444 165.592 190.243 1.00 109.82 58 THR A C 1
ATOM 6637 O O . THR D 1 58 ? 141.272 165.855 189.949 1.00 109.82 58 THR A O 1
ATOM 6648 N N . ASN D 1 59 ? 143.464 166.369 189.863 1.00 110.89 59 ASN A N 1
ATOM 6649 C CA . ASN D 1 59 ? 143.260 167.614 189.115 1.00 110.89 59 ASN A CA 1
ATOM 6650 C C . ASN D 1 59 ? 144.458 167.871 188.211 1.00 110.89 59 ASN A C 1
ATOM 6651 O O . ASN D 1 59 ? 145.292 168.741 188.483 1.00 110.89 59 ASN A O 1
ATOM 6662 N N . PRO D 1 60 ? 144.572 167.131 187.110 1.00 106.56 60 PRO A N 1
ATOM 6663 C CA . PRO D 1 60 ? 145.553 167.507 186.084 1.00 106.56 60 PRO A CA 1
ATOM 6664 C C . PRO D 1 60 ? 145.234 168.892 185.543 1.00 106.56 60 PRO A C 1
ATOM 6665 O O . PRO D 1 60 ? 144.100 169.174 185.146 1.00 106.56 60 PRO A O 1
ATOM 6676 N N . SER D 1 61 ? 146.247 169.760 185.522 1.00 116.15 61 SER A N 1
ATOM 6677 C CA . SER D 1 61 ? 145.994 171.181 185.297 1.00 116.15 61 SER A CA 1
ATOM 6678 C C . SER D 1 61 ? 145.244 171.417 183.990 1.00 116.15 61 SER A C 1
ATOM 6679 O O . SER D 1 61 ? 144.185 172.054 183.976 1.00 116.15 61 SER A O 1
ATOM 6687 N N . GLU D 1 62 ? 145.772 170.903 182.883 1.00 111.25 62 GLU A N 1
ATOM 6688 C CA . GLU D 1 62 ? 145.098 170.995 181.596 1.00 111.25 62 GLU A CA 1
ATOM 6689 C C . GLU D 1 62 ? 145.751 169.996 180.657 1.00 111.25 62 GLU A C 1
ATOM 6690 O O . GLU D 1 62 ? 146.882 169.559 180.880 1.00 111.25 62 GLU A O 1
ATOM 6702 N N . ILE D 1 63 ? 145.030 169.641 179.598 1.00 97.80 63 ILE A N 1
ATOM 6703 C CA . ILE D 1 63 ? 145.557 168.752 178.573 1.00 97.80 63 ILE A CA 1
ATOM 6704 C C . ILE D 1 63 ? 145.292 169.352 177.203 1.00 97.80 63 ILE A C 1
ATOM 6705 O O . ILE D 1 63 ? 144.137 169.581 176.828 1.00 97.80 63 ILE A O 1
ATOM 6721 N N . THR D 1 64 ? 146.368 169.602 176.464 1.00 101.50 64 THR A N 1
ATOM 6722 C CA . THR D 1 64 ? 146.318 169.857 175.036 1.00 101.50 64 THR A CA 1
ATOM 6723 C C . THR D 1 64 ? 147.519 169.144 174.441 1.00 101.50 64 THR A C 1
ATOM 6724 O O . THR D 1 64 ? 148.555 169.001 175.095 1.00 101.50 64 THR A O 1
ATOM 6735 N N . LEU D 1 65 ? 147.377 168.697 173.197 1.00 98.89 65 LEU A N 1
ATOM 6736 C CA . LEU D 1 65 ? 148.246 167.634 172.714 1.00 98.89 65 LEU A CA 1
ATOM 6737 C C . LEU D 1 65 ? 149.691 168.080 172.544 1.00 98.89 65 LEU A C 1
ATOM 6738 O O . LEU D 1 65 ? 150.575 167.224 172.431 1.00 98.89 65 LEU A O 1
ATOM 6754 N N . ALA D 1 66 ? 149.960 169.383 172.570 1.00 100.94 66 ALA A N 1
ATOM 6755 C CA . ALA D 1 66 ? 151.343 169.838 172.665 1.00 100.94 66 ALA A CA 1
ATOM 6756 C C . ALA D 1 66 ? 152.002 169.339 173.948 1.00 100.94 66 ALA A C 1
ATOM 6757 O O . ALA D 1 66 ? 153.187 168.991 173.949 1.00 100.94 66 ALA A O 1
ATOM 6764 N N . LYS D 1 67 ? 151.249 169.294 175.050 1.00 103.63 67 LYS A N 1
ATOM 6765 C CA . LYS D 1 67 ? 151.752 168.678 176.275 1.00 103.63 67 LYS A CA 1
ATOM 6766 C C . LYS D 1 67 ? 151.890 167.166 176.142 1.00 103.63 67 LYS A C 1
ATOM 6767 O O . LYS D 1 67 ? 152.784 166.569 176.751 1.00 103.63 67 LYS A O 1
ATOM 6786 N N . LEU D 1 68 ? 151.015 166.538 175.362 1.00 95.83 68 LEU A N 1
ATOM 6787 C CA . LEU D 1 68 ? 151.026 165.104 175.099 1.00 95.83 68 LEU A CA 1
ATOM 6788 C C . LEU D 1 68 ? 152.103 164.687 174.102 1.00 95.83 68 LEU A C 1
ATOM 6789 O O . LEU D 1 68 ? 152.323 163.489 173.905 1.00 95.83 68 LEU A O 1
ATOM 6805 N N . ALA D 1 69 ? 152.790 165.642 173.487 1.00 99.06 69 ALA A N 1
ATOM 6806 C CA . ALA D 1 69 ? 153.684 165.324 172.377 1.00 99.06 69 ALA A CA 1
ATOM 6807 C C . ALA D 1 69 ? 154.769 164.288 172.667 1.00 99.06 69 ALA A C 1
ATOM 6808 O O . ALA D 1 69 ? 154.978 163.411 171.811 1.00 99.06 69 ALA A O 1
ATOM 6815 N N . PRO D 1 70 ? 155.476 164.302 173.802 1.00 96.85 70 PRO A N 1
ATOM 6816 C CA . PRO D 1 70 ? 156.666 163.445 173.929 1.00 96.85 70 PRO A CA 1
ATOM 6817 C C . PRO D 1 70 ? 156.389 161.959 174.096 1.00 96.85 70 PRO A C 1
ATOM 6818 O O . PRO D 1 70 ? 157.344 161.194 174.272 1.00 96.85 70 PRO A O 1
ATOM 6829 N N . TYR D 1 71 ? 155.139 161.513 174.064 1.00 93.69 71 TYR A N 1
ATOM 6830 C CA . TYR D 1 71 ? 154.808 160.098 174.194 1.00 93.69 71 TYR A CA 1
ATOM 6831 C C . TYR D 1 71 ? 154.761 159.340 172.870 1.00 93.69 71 TYR A C 1
ATOM 6832 O O . TYR D 1 71 ? 154.526 158.128 172.886 1.00 93.69 71 TYR A O 1
ATOM 6850 N N . MET D 1 72 ? 154.947 160.007 171.732 1.00 97.96 72 MET A N 1
ATOM 6851 C CA . MET D 1 72 ? 155.006 159.331 170.442 1.00 97.96 72 MET A CA 1
ATOM 6852 C C . MET D 1 72 ? 156.263 159.766 169.705 1.00 97.96 72 MET A C 1
ATOM 6853 O O . MET D 1 72 ? 156.647 160.937 169.756 1.00 97.96 72 MET A O 1
ATOM 6867 N N . SER D 1 73 ? 156.901 158.814 169.025 1.00 97.90 73 SER A N 1
ATOM 6868 C CA . SER D 1 73 ? 158.177 159.055 168.369 1.00 97.90 73 SER A CA 1
ATOM 6869 C C . SER D 1 73 ? 158.001 159.795 167.047 1.00 97.90 73 SER A C 1
ATOM 6870 O O . SER D 1 73 ? 156.950 159.745 166.406 1.00 97.90 73 SER A O 1
ATOM 6878 N N . LYS D 1 74 ? 159.066 160.486 166.644 1.00 104.45 74 LYS A N 1
ATOM 6879 C CA . LYS D 1 74 ? 159.031 161.320 165.451 1.00 104.45 74 LYS A CA 1
ATOM 6880 C C . LYS D 1 74 ? 158.896 160.491 164.177 1.00 104.45 74 LYS A C 1
ATOM 6881 O O . LYS D 1 74 ? 159.505 159.429 164.034 1.00 104.45 74 LYS A O 1
ATOM 6900 N N . ASN D 1 75 ? 158.091 161.002 163.247 1.00 105.66 75 ASN A N 1
ATOM 6901 C CA . ASN D 1 75 ? 157.785 160.315 162.000 1.00 105.66 75 ASN A CA 1
ATOM 6902 C C . ASN D 1 75 ? 159.030 160.108 161.140 1.00 105.66 75 ASN A C 1
ATOM 6903 O O . ASN D 1 75 ? 160.078 160.727 161.339 1.00 105.66 75 ASN A O 1
ATOM 6914 N N . ALA D 1 76 ? 158.890 159.212 160.166 1.00 103.61 76 ALA A N 1
ATOM 6915 C CA . ALA D 1 76 ? 159.849 159.105 159.074 1.00 103.61 76 ALA A CA 1
ATOM 6916 C C . ALA D 1 76 ? 159.968 160.424 158.317 1.00 103.61 76 ALA A C 1
ATOM 6917 O O . ALA D 1 76 ? 159.003 161.179 158.177 1.00 103.61 76 ALA A O 1
ATOM 6924 N N . LYS D 1 77 ? 161.173 160.689 157.815 1.00 111.42 77 LYS A N 1
ATOM 6925 C CA . LYS D 1 77 ? 161.653 161.984 157.336 1.00 111.42 77 LYS A CA 1
ATOM 6926 C C . LYS D 1 77 ? 161.842 162.984 158.475 1.00 111.42 77 LYS A C 1
ATOM 6927 O O . LYS D 1 77 ? 162.145 164.154 158.214 1.00 111.42 77 LYS A O 1
ATOM 6946 N N . ASN D 1 78 ? 161.668 162.562 159.729 1.00 110.05 78 ASN A N 1
ATOM 6947 C CA . ASN D 1 78 ? 162.095 163.323 160.904 1.00 110.05 78 ASN A CA 1
ATOM 6948 C C . ASN D 1 78 ? 161.466 164.712 161.006 1.00 110.05 78 ASN A C 1
ATOM 6949 O O . ASN D 1 78 ? 162.094 165.646 161.509 1.00 110.05 78 ASN A O 1
ATOM 6960 N N . GLU D 1 79 ? 160.233 164.879 160.531 1.00 116.09 79 GLU A N 1
ATOM 6961 C CA . GLU D 1 79 ? 159.520 166.150 160.687 1.00 116.09 79 GLU A CA 1
ATOM 6962 C C . GLU D 1 79 ? 158.967 166.185 162.110 1.00 116.09 79 GLU A C 1
ATOM 6963 O O . GLU D 1 79 ? 157.805 165.874 162.379 1.00 116.09 79 GLU A O 1
ATOM 6975 N N . ASP D 1 80 ? 159.839 166.582 163.039 1.00 116.86 80 ASP A N 1
ATOM 6976 C CA . ASP D 1 80 ? 159.633 166.364 164.471 1.00 116.86 80 ASP A CA 1
ATOM 6977 C C . ASP D 1 80 ? 158.667 167.393 165.075 1.00 116.86 80 ASP A C 1
ATOM 6978 O O . ASP D 1 80 ? 159.003 168.220 165.920 1.00 116.86 80 ASP A O 1
ATOM 6987 N N . GLY D 1 81 ? 157.425 167.319 164.614 1.00 107.66 81 GLY A N 1
ATOM 6988 C CA . GLY D 1 81 ? 156.304 167.822 165.380 1.00 107.66 81 GLY A CA 1
ATOM 6989 C C . GLY D 1 81 ? 155.174 166.814 165.370 1.00 107.66 81 GLY A C 1
ATOM 6990 O O . GLY D 1 81 ? 154.967 166.091 164.397 1.00 107.66 81 GLY A O 1
ATOM 6994 N N . ILE D 1 82 ? 154.446 166.764 166.487 1.00 100.19 82 ILE A N 1
ATOM 6995 C CA . ILE D 1 82 ? 153.426 165.732 166.652 1.00 100.19 82 ILE A CA 1
ATOM 6996 C C . ILE D 1 82 ? 152.358 165.830 165.569 1.00 100.19 82 ILE A C 1
ATOM 6997 O O . ILE D 1 82 ? 151.907 164.812 165.030 1.00 100.19 82 ILE A O 1
ATOM 7013 N N . VAL D 1 83 ? 151.939 167.050 165.227 1.00 102.31 83 VAL A N 1
ATOM 7014 C CA . VAL D 1 83 ? 150.884 167.224 164.235 1.00 102.31 83 VAL A CA 1
ATOM 7015 C C . VAL D 1 83 ? 151.306 166.704 162.869 1.00 102.31 83 VAL A C 1
ATOM 7016 O O . VAL D 1 83 ? 150.453 166.343 162.052 1.00 102.31 83 VAL A O 1
ATOM 7029 N N . ASN D 1 84 ? 152.612 166.653 162.598 1.00 105.43 84 ASN A N 1
ATOM 7030 C CA . ASN D 1 84 ? 153.098 166.037 161.369 1.00 105.43 84 ASN A CA 1
ATOM 7031 C C . ASN D 1 84 ? 152.845 164.535 161.330 1.00 105.43 84 ASN A C 1
ATOM 7032 O O . ASN D 1 84 ? 152.801 163.958 160.239 1.00 105.43 84 ASN A O 1
ATOM 7043 N N . SER D 1 85 ? 152.680 163.889 162.484 1.00 101.33 85 SER A N 1
ATOM 7044 C CA . SER D 1 85 ? 152.516 162.441 162.530 1.00 101.33 85 SER A CA 1
ATOM 7045 C C . SER D 1 85 ? 151.065 161.981 162.446 1.00 101.33 85 SER A C 1
ATOM 7046 O O . SER D 1 85 ? 150.807 160.884 161.938 1.00 101.33 85 SER A O 1
ATOM 7054 N N . LEU D 1 86 ? 150.112 162.771 162.931 1.00 99.16 86 LEU A N 1
ATOM 7055 C CA . LEU D 1 86 ? 148.725 162.330 162.934 1.00 99.16 86 LEU A CA 1
ATOM 7056 C C . LEU D 1 86 ? 148.048 162.546 161.580 1.00 99.16 86 LEU A C 1
ATOM 7057 O O . LEU D 1 86 ? 148.428 163.407 160.783 1.00 99.16 86 LEU A O 1
ATOM 7073 N N . ALA D 1 87 ? 147.016 161.736 161.345 1.00 98.79 87 ALA A N 1
ATOM 7074 C CA . ALA D 1 87 ? 146.220 161.791 160.125 1.00 98.79 87 ALA A CA 1
ATOM 7075 C C . ALA D 1 87 ? 145.592 163.163 159.904 1.00 98.79 87 ALA A C 1
ATOM 7076 O O . ALA D 1 87 ? 145.319 163.911 160.845 1.00 98.79 87 ALA A O 1
ATOM 7083 N N . LYS D 1 88 ? 145.362 163.479 158.630 1.00 108.36 88 LYS A N 1
ATOM 7084 C CA . LYS D 1 88 ? 144.858 164.769 158.183 1.00 108.36 88 LYS A CA 1
ATOM 7085 C C . LYS D 1 88 ? 143.498 164.628 157.509 1.00 108.36 88 LYS A C 1
ATOM 7086 O O . LYS D 1 88 ? 143.214 163.627 156.845 1.00 108.36 88 LYS A O 1
ATOM 7105 N N . ASP D 1 89 ? 142.660 165.647 157.689 1.00 113.93 89 ASP A N 1
ATOM 7106 C CA . ASP D 1 89 ? 141.429 165.778 156.913 1.00 113.93 89 ASP A CA 1
ATOM 7107 C C . ASP D 1 89 ? 141.032 167.248 156.947 1.00 113.93 89 ASP A C 1
ATOM 7108 O O . ASP D 1 89 ? 140.554 167.737 157.975 1.00 113.93 89 ASP A O 1
ATOM 7117 N N . LYS D 1 90 ? 141.226 167.942 155.821 1.00 123.62 90 LYS A N 1
ATOM 7118 C CA . LYS D 1 90 ? 140.882 169.358 155.732 1.00 123.62 90 LYS A CA 1
ATOM 7119 C C . LYS D 1 90 ? 139.388 169.622 155.869 1.00 123.62 90 LYS A C 1
ATOM 7120 O O . LYS D 1 90 ? 138.999 170.771 156.104 1.00 123.62 90 LYS A O 1
ATOM 7139 N N . SER D 1 91 ? 138.543 168.602 155.723 1.00 120.31 91 SER A N 1
ATOM 7140 C CA . SER D 1 91 ? 137.112 168.768 155.937 1.00 120.31 91 SER A CA 1
ATOM 7141 C C . SER D 1 91 ? 136.683 168.523 157.379 1.00 120.31 91 SER A C 1
ATOM 7142 O O . SER D 1 91 ? 135.502 168.708 157.695 1.00 120.31 91 SER A O 1
ATOM 7150 N N . GLY D 1 92 ? 137.597 168.119 158.254 1.00 115.69 92 GLY A N 1
ATOM 7151 C CA . GLY D 1 92 ? 137.260 167.863 159.642 1.00 115.69 92 GLY A CA 1
ATOM 7152 C C . GLY D 1 92 ? 136.748 169.088 160.372 1.00 115.69 92 GLY A C 1
ATOM 7153 O O . GLY D 1 92 ? 137.366 170.151 160.328 1.00 115.69 92 GLY A O 1
ATOM 7157 N N . GLY D 1 100 ? 144.976 170.952 160.708 1.00 107.80 100 GLY A N 1
ATOM 7158 C CA . GLY D 1 100 ? 144.308 170.032 159.808 1.00 107.80 100 GLY A CA 1
ATOM 7159 C C . GLY D 1 100 ? 144.131 168.641 160.383 1.00 107.80 100 GLY A C 1
ATOM 7160 O O . GLY D 1 100 ? 143.659 167.737 159.697 1.00 107.80 100 GLY A O 1
ATOM 7164 N N . SER D 1 101 ? 144.506 168.468 161.647 1.00 103.14 101 SER A N 1
ATOM 7165 C CA . SER D 1 101 ? 144.442 167.155 162.270 1.00 103.14 101 SER A CA 1
ATOM 7166 C C . SER D 1 101 ? 143.018 166.614 162.244 1.00 103.14 101 SER A C 1
ATOM 7167 O O . SER D 1 101 ? 142.048 167.353 162.431 1.00 103.14 101 SER A O 1
ATOM 7175 N N . ALA D 1 102 ? 142.897 165.311 161.992 1.00 100.03 102 ALA A N 1
ATOM 7176 C CA . ALA D 1 102 ? 141.622 164.618 162.123 1.00 100.03 102 ALA A CA 1
ATOM 7177 C C . ALA D 1 102 ? 141.218 164.388 163.573 1.00 100.03 102 ALA A C 1
ATOM 7178 O O . ALA D 1 102 ? 140.067 164.015 163.821 1.00 100.03 102 ALA A O 1
ATOM 7185 N N . HIS D 1 103 ? 142.123 164.596 164.527 1.00 92.85 103 HIS A N 1
ATOM 7186 C CA . HIS D 1 103 ? 141.819 164.502 165.947 1.00 92.85 103 HIS A CA 1
ATOM 7187 C C . HIS D 1 103 ? 141.805 165.893 166.567 1.00 92.85 103 HIS A C 1
ATOM 7188 O O . HIS D 1 103 ? 142.653 166.731 166.249 1.00 92.85 103 HIS A O 1
ATOM 7202 N N . GLN D 1 104 ? 140.838 166.133 167.451 1.00 91.90 104 GLN A N 1
ATOM 7203 C CA . GLN D 1 104 ? 140.686 167.417 168.122 1.00 91.90 104 GLN A CA 1
ATOM 7204 C C . GLN D 1 104 ? 140.452 167.217 169.612 1.00 91.90 104 GLN A C 1
ATOM 7205 O O . GLN D 1 104 ? 139.761 166.280 170.020 1.00 91.90 104 GLN A O 1
ATOM 7219 N N . ILE D 1 105 ? 141.034 168.103 170.418 1.00 90.01 105 ILE A N 1
ATOM 7220 C CA . ILE D 1 105 ? 140.884 168.102 171.870 1.00 90.01 105 ILE A CA 1
ATOM 7221 C C . ILE D 1 105 ? 140.038 169.301 172.275 1.00 90.01 105 ILE A C 1
ATOM 7222 O O . ILE D 1 105 ? 140.323 170.433 171.869 1.00 90.01 105 ILE A O 1
ATOM 7238 N N . ASP D 1 106 ? 139.002 169.054 173.076 1.00 100.37 106 ASP A N 1
ATOM 7239 C CA . ASP D 1 106 ? 138.180 170.114 173.661 1.00 100.37 106 ASP A CA 1
ATOM 7240 C C . ASP D 1 106 ? 138.620 170.312 175.109 1.00 100.37 106 ASP A C 1
ATOM 7241 O O . ASP D 1 106 ? 138.302 169.505 175.985 1.00 100.37 106 ASP A O 1
ATOM 7250 N N . THR D 1 107 ? 139.357 171.398 175.355 1.00 104.31 107 THR A N 1
ATOM 7251 C CA . THR D 1 107 ? 139.826 171.709 176.701 1.00 104.31 107 THR A CA 1
ATOM 7252 C C . THR D 1 107 ? 138.704 172.154 177.630 1.00 104.31 107 THR A C 1
ATOM 7253 O O . THR D 1 107 ? 138.851 172.048 178.852 1.00 104.31 107 THR A O 1
ATOM 7264 N N . THR D 1 108 ? 137.593 172.654 177.086 1.00 104.38 108 THR A N 1
ATOM 7265 C CA . THR D 1 108 ? 136.473 173.072 177.922 1.00 104.38 108 THR A CA 1
ATOM 7266 C C . THR D 1 108 ? 135.658 171.890 178.429 1.00 104.38 108 THR A C 1
ATOM 7267 O O . THR D 1 108 ? 135.141 171.939 179.550 1.00 104.38 108 THR A O 1
ATOM 7278 N N . ASN D 1 109 ? 135.529 170.832 177.630 1.00 100.02 109 ASN A N 1
ATOM 7279 C CA . ASN D 1 109 ? 134.745 169.662 178.000 1.00 100.02 109 ASN A CA 1
ATOM 7280 C C . ASN D 1 109 ? 135.609 168.431 178.254 1.00 100.02 109 ASN A C 1
ATOM 7281 O O . ASN D 1 109 ? 135.074 167.327 178.389 1.00 100.02 109 ASN A O 1
ATOM 7292 N N . HIS D 1 110 ? 136.932 168.591 178.310 1.00 94.23 110 HIS A N 1
ATOM 7293 C CA . HIS D 1 110 ? 137.847 167.484 178.576 1.00 94.23 110 HIS A CA 1
ATOM 7294 C C . HIS D 1 110 ? 137.690 166.334 177.584 1.00 94.23 110 HIS A C 1
ATOM 7295 O O . HIS D 1 110 ? 137.947 165.177 177.923 1.00 94.23 110 HIS A O 1
ATOM 7309 N N . LYS D 1 111 ? 137.276 166.621 176.355 1.00 92.89 111 LYS A N 1
ATOM 7310 C CA . LYS D 1 111 ? 136.773 165.603 175.443 1.00 92.89 111 LYS A CA 1
ATOM 7311 C C . LYS D 1 111 ? 137.732 165.475 174.265 1.00 92.89 111 LYS A C 1
ATOM 7312 O O . LYS D 1 111 ? 138.158 166.485 173.697 1.00 92.89 111 LYS A O 1
ATOM 7331 N N . LEU D 1 112 ? 138.081 164.239 173.912 1.00 86.77 112 LEU A N 1
ATOM 7332 C CA . LEU D 1 112 ? 138.847 163.937 172.705 1.00 86.77 112 LEU A CA 1
ATOM 7333 C C . LEU D 1 112 ? 137.924 163.416 171.608 1.00 86.77 112 LEU A C 1
ATOM 7334 O O . LEU D 1 112 ? 137.108 162.524 171.857 1.00 86.77 112 LEU A O 1
ATOM 7350 N N . ILE D 1 113 ? 138.052 163.973 170.400 1.00 88.57 113 ILE A N 1
ATOM 7351 C CA . ILE D 1 113 ? 137.195 163.627 169.268 1.00 88.57 113 ILE A CA 1
ATOM 7352 C C . ILE D 1 113 ? 138.031 163.211 168.061 1.00 88.57 113 ILE A C 1
ATOM 7353 O O . ILE D 1 113 ? 139.110 163.763 167.821 1.00 88.57 113 ILE A O 1
ATOM 7369 N N . SER D 1 114 ? 137.533 162.218 167.313 1.00 91.77 114 SER A N 1
ATOM 7370 C CA . SER D 1 114 ? 138.011 161.872 165.976 1.00 91.77 114 SER A CA 1
ATOM 7371 C C . SER D 1 114 ? 136.833 161.878 165.007 1.00 91.77 114 SER A C 1
ATOM 7372 O O . SER D 1 114 ? 135.697 161.607 165.402 1.00 91.77 114 SER A O 1
ATOM 7380 N N . THR D 1 115 ? 137.098 162.187 163.734 1.00 96.98 115 THR A N 1
ATOM 7381 C CA . THR D 1 115 ? 136.027 162.311 162.748 1.00 96.98 115 THR A CA 1
ATOM 7382 C C . THR D 1 115 ? 136.526 161.878 161.373 1.00 96.98 115 THR A C 1
ATOM 7383 O O . THR D 1 115 ? 137.709 162.020 161.054 1.00 96.98 115 THR A O 1
ATOM 7394 N N . PHE D 1 116 ? 135.606 161.349 160.562 1.00 104.03 116 PHE A N 1
ATOM 7395 C CA . PHE D 1 116 ? 135.905 160.895 159.208 1.00 104.03 116 PHE A CA 1
ATOM 7396 C C . PHE D 1 116 ? 134.668 161.006 158.318 1.00 104.03 116 PHE A C 1
ATOM 7397 O O . PHE D 1 116 ? 133.535 160.904 158.796 1.00 104.03 116 PHE A O 1
ATOM 7414 N N . THR D 1 117 ? 134.900 161.204 157.004 1.00 111.47 117 THR A N 1
ATOM 7415 C CA . THR D 1 117 ? 133.831 161.326 156.010 1.00 111.47 117 THR A CA 1
ATOM 7416 C C . THR D 1 117 ? 134.259 160.838 154.625 1.00 111.47 117 THR A C 1
ATOM 7417 O O . THR D 1 117 ? 135.215 161.377 154.052 1.00 111.47 117 THR A O 1
ATOM 7428 N N . PRO D 1 118 ? 133.588 159.833 154.053 1.00 114.64 118 PRO A N 1
ATOM 7429 C CA . PRO D 1 118 ? 133.930 159.392 152.693 1.00 114.64 118 PRO A CA 1
ATOM 7430 C C . PRO D 1 118 ? 133.837 160.510 151.662 1.00 114.64 118 PRO A C 1
ATOM 7431 O O . PRO D 1 118 ? 132.976 161.388 151.742 1.00 114.64 118 PRO A O 1
ATOM 7442 N N . SER D 1 119 ? 134.751 160.468 150.686 1.00 117.21 119 SER A N 1
ATOM 7443 C CA . SER D 1 119 ? 134.907 161.576 149.746 1.00 117.21 119 SER A CA 1
ATOM 7444 C C . SER D 1 119 ? 133.661 161.793 148.891 1.00 117.21 119 SER A C 1
ATOM 7445 O O . SER D 1 119 ? 133.417 162.913 148.428 1.00 117.21 119 SER A O 1
ATOM 7453 N N . ASN D 1 120 ? 132.866 160.745 148.667 1.00 119.63 120 ASN A N 1
ATOM 7454 C CA . ASN D 1 120 ? 131.644 160.862 147.875 1.00 119.63 120 ASN A CA 1
ATOM 7455 C C . ASN D 1 120 ? 130.516 161.583 148.602 1.00 119.63 120 ASN A C 1
ATOM 7456 O O . ASN D 1 120 ? 129.416 161.679 148.046 1.00 119.63 120 ASN A O 1
ATOM 7467 N N . GLY D 1 121 ? 130.747 162.093 149.808 1.00 124.67 121 GLY A N 1
ATOM 7468 C CA . GLY D 1 121 ? 129.691 162.770 150.533 1.00 124.67 121 GLY A CA 1
ATOM 7469 C C . GLY D 1 121 ? 128.787 161.853 151.325 1.00 124.67 121 GLY A C 1
ATOM 7470 O O . GLY D 1 121 ? 127.626 162.195 151.568 1.00 124.67 121 GLY A O 1
ATOM 7474 N N . GLY D 1 122 ? 129.289 160.692 151.731 1.00 119.89 122 GLY A N 1
ATOM 7475 C CA . GLY D 1 122 ? 128.540 159.774 152.560 1.00 119.89 122 GLY A CA 1
ATOM 7476 C C . GLY D 1 122 ? 128.378 160.264 153.992 1.00 119.89 122 GLY A C 1
ATOM 7477 O O . GLY D 1 122 ? 128.816 161.347 154.382 1.00 119.89 122 GLY A O 1
ATOM 7481 N N . GLN D 1 123 ? 127.713 159.431 154.787 1.00 118.92 123 GLN A N 1
ATOM 7482 C CA . GLN D 1 123 ? 127.464 159.738 156.190 1.00 118.92 123 GLN A CA 1
ATOM 7483 C C . GLN D 1 123 ? 128.763 159.737 156.994 1.00 118.92 123 GLN A C 1
ATOM 7484 O O . GLN D 1 123 ? 129.657 158.920 156.760 1.00 118.92 123 GLN A O 1
ATOM 7498 N N . ALA D 1 124 ? 128.865 160.665 157.944 1.00 109.33 124 ALA A N 1
ATOM 7499 C CA . ALA D 1 124 ? 130.051 160.783 158.785 1.00 109.33 124 ALA A CA 1
ATOM 7500 C C . ALA D 1 124 ? 130.153 159.630 159.787 1.00 109.33 124 ALA A C 1
ATOM 7501 O O . ALA D 1 124 ? 129.192 158.900 160.042 1.00 109.33 124 ALA A O 1
ATOM 7508 N N . THR D 1 125 ? 131.352 159.478 160.360 1.00 103.32 125 THR A N 1
ATOM 7509 C CA . THR D 1 125 ? 131.598 158.659 161.543 1.00 103.32 125 THR A CA 1
ATOM 7510 C C . THR D 1 125 ? 132.348 159.473 162.590 1.00 103.32 125 THR A C 1
ATOM 7511 O O . THR D 1 125 ? 133.262 160.232 162.257 1.00 103.32 125 THR A O 1
ATOM 7522 N N . VAL D 1 126 ? 131.956 159.314 163.857 1.00 94.81 126 VAL A N 1
ATOM 7523 C CA . VAL D 1 126 ? 132.531 160.060 164.972 1.00 94.81 126 VAL A CA 1
ATOM 7524 C C . VAL D 1 126 ? 132.938 159.102 166.086 1.00 94.81 126 VAL A C 1
ATOM 7525 O O . VAL D 1 126 ? 132.239 158.120 166.358 1.00 94.81 126 VAL A O 1
ATOM 7538 N N . LEU D 1 127 ? 134.075 159.388 166.724 1.00 92.63 127 LEU A N 1
ATOM 7539 C CA . LEU D 1 127 ? 134.550 158.662 167.897 1.00 92.63 127 LEU A CA 1
ATOM 7540 C C . LEU D 1 127 ? 134.784 159.641 169.045 1.00 92.63 127 LEU A C 1
ATOM 7541 O O . LEU D 1 127 ? 135.070 160.818 168.818 1.00 92.63 127 LEU A O 1
ATOM 7557 N N . THR D 1 128 ? 134.659 159.154 170.283 1.00 90.36 128 THR A N 1
ATOM 7558 C CA . THR D 1 128 ? 134.809 160.010 171.457 1.00 90.36 128 THR A CA 1
ATOM 7559 C C . THR D 1 128 ? 135.429 159.240 172.616 1.00 90.36 128 THR A C 1
ATOM 7560 O O . THR D 1 128 ? 135.193 158.041 172.784 1.00 90.36 128 THR A O 1
ATOM 7571 N N . TYR D 1 129 ? 136.232 159.948 173.411 1.00 88.64 129 TYR A N 1
ATOM 7572 C CA . TYR D 1 129 ? 136.698 159.483 174.711 1.00 88.64 129 TYR A CA 1
ATOM 7573 C C . TYR D 1 129 ? 136.691 160.647 175.691 1.00 88.64 129 TYR A C 1
ATOM 7574 O O . TYR D 1 129 ? 136.984 161.783 175.312 1.00 88.64 129 TYR A O 1
ATOM 7592 N N . ASP D 1 130 ? 136.365 160.363 176.951 1.00 91.53 130 ASP A N 1
ATOM 7593 C CA . ASP D 1 130 ? 136.099 161.413 177.930 1.00 91.53 130 ASP A CA 1
ATOM 7594 C C . ASP D 1 130 ? 136.431 160.889 179.314 1.00 91.53 130 ASP A C 1
ATOM 7595 O O . ASP D 1 130 ? 135.795 159.942 179.785 1.00 91.53 130 ASP A O 1
ATOM 7604 N N . TRP D 1 131 ? 137.416 161.504 179.961 1.00 92.56 131 TRP A N 1
ATOM 7605 C CA . TRP D 1 131 ? 137.850 161.105 181.291 1.00 92.56 131 TRP A CA 1
ATOM 7606 C C . TRP D 1 131 ? 137.130 161.864 182.399 1.00 92.56 131 TRP A C 1
ATOM 7607 O O . TRP D 1 131 ? 137.477 161.699 183.571 1.00 92.56 131 TRP A O 1
ATOM 7628 N N . SER D 1 132 ? 136.147 162.694 182.057 1.00 96.11 132 SER A N 1
ATOM 7629 C CA . SER D 1 132 ? 135.342 163.357 183.070 1.00 96.11 132 SER A CA 1
ATOM 7630 C C . SER D 1 132 ? 134.538 162.340 183.875 1.00 96.11 132 SER A C 1
ATOM 7631 O O . SER D 1 132 ? 134.333 161.196 183.462 1.00 96.11 132 SER A O 1
ATOM 7639 N N . ALA D 1 133 ? 134.083 162.776 185.051 1.00 96.49 133 ALA A N 1
ATOM 7640 C CA . ALA D 1 133 ? 133.041 162.054 185.772 1.00 96.49 133 ALA A CA 1
ATOM 7641 C C . ALA D 1 133 ? 131.750 161.918 184.973 1.00 96.49 133 ALA A C 1
ATOM 7642 O O . ALA D 1 133 ? 130.908 161.085 185.323 1.00 96.49 133 ALA A O 1
ATOM 7649 N N . ASN D 1 134 ? 131.563 162.718 183.926 1.00 97.45 134 ASN A N 1
ATOM 7650 C CA . ASN D 1 134 ? 130.442 162.540 183.011 1.00 97.45 134 ASN A CA 1
ATOM 7651 C C . ASN D 1 134 ? 130.655 161.416 182.004 1.00 97.45 134 ASN A C 1
ATOM 7652 O O . ASN D 1 134 ? 129.764 161.162 181.188 1.00 97.45 134 ASN A O 1
ATOM 7663 N N . GLY D 1 135 ? 131.799 160.746 182.033 1.00 96.73 135 GLY A N 1
ATOM 7664 C CA . GLY D 1 135 ? 132.193 159.819 180.994 1.00 96.73 135 GLY A CA 1
ATOM 7665 C C . GLY D 1 135 ? 131.778 158.375 181.179 1.00 96.73 135 GLY A C 1
ATOM 7666 O O . GLY D 1 135 ? 132.350 157.506 180.513 1.00 96.73 135 GLY A O 1
ATOM 7670 N N . VAL D 1 136 ? 130.816 158.073 182.054 1.00 97.04 136 VAL A N 1
ATOM 7671 C CA . VAL D 1 136 ? 130.486 156.692 182.382 1.00 97.04 136 VAL A CA 1
ATOM 7672 C C . VAL D 1 136 ? 128.976 156.490 182.402 1.00 97.04 136 VAL A C 1
ATOM 7673 O O . VAL D 1 136 ? 128.197 157.437 182.522 1.00 97.04 136 VAL A O 1
ATOM 7686 N N . ASN D 1 137 ? 128.575 155.225 182.282 1.00 97.69 137 ASN A N 1
ATOM 7687 C CA . ASN D 1 137 ? 127.167 154.822 182.307 1.00 97.69 137 ASN A CA 1
ATOM 7688 C C . ASN D 1 137 ? 126.364 155.560 181.246 1.00 97.69 137 ASN A C 1
ATOM 7689 O O . ASN D 1 137 ? 125.628 156.497 181.550 1.00 97.69 137 ASN A O 1
ATOM 7700 N N . PHE E 1 1 ? 144.582 147.204 92.264 1.00 108.59 1 PHE B N 1
ATOM 7701 C CA . PHE E 1 1 ? 145.865 147.919 92.515 1.00 108.59 1 PHE B CA 1
ATOM 7702 C C . PHE E 1 1 ? 146.237 148.901 91.416 1.00 108.59 1 PHE B C 1
ATOM 7703 O O . PHE E 1 1 ? 146.458 148.524 90.267 1.00 108.59 1 PHE B O 1
ATOM 7722 N N . THR E 1 2 ? 146.298 150.173 91.795 1.00 108.67 2 THR B N 1
ATOM 7723 C CA . THR E 1 2 ? 146.829 151.223 90.945 1.00 108.67 2 THR B CA 1
ATOM 7724 C C . THR E 1 2 ? 147.628 152.170 91.825 1.00 108.67 2 THR B C 1
ATOM 7725 O O . THR E 1 2 ? 147.325 152.346 93.009 1.00 108.67 2 THR B O 1
ATOM 7736 N N . LEU E 1 3 ? 148.650 152.786 91.230 1.00 106.26 3 LEU B N 1
ATOM 7737 C CA . LEU E 1 3 ? 149.666 153.477 92.018 1.00 106.26 3 LEU B CA 1
ATOM 7738 C C . LEU E 1 3 ? 149.048 154.459 93.006 1.00 106.26 3 LEU B C 1
ATOM 7739 O O . LEU E 1 3 ? 149.440 154.506 94.183 1.00 106.26 3 LEU B O 1
ATOM 7755 N N . VAL E 1 4 ? 148.073 155.250 92.549 1.00 107.02 4 VAL B N 1
ATOM 7756 C CA . VAL E 1 4 ? 147.457 156.234 93.428 1.00 107.02 4 VAL B CA 1
ATOM 7757 C C . VAL E 1 4 ? 146.746 155.561 94.592 1.00 107.02 4 VAL B C 1
ATOM 7758 O O . VAL E 1 4 ? 146.544 156.190 95.636 1.00 107.02 4 VAL B O 1
ATOM 7771 N N . GLU E 1 5 ? 146.350 154.297 94.436 1.00 106.50 5 GLU B N 1
ATOM 7772 C CA . GLU E 1 5 ? 145.868 153.520 95.572 1.00 106.50 5 GLU B CA 1
ATOM 7773 C C . GLU E 1 5 ? 147.031 152.964 96.383 1.00 106.50 5 GLU B C 1
ATOM 7774 O O . GLU E 1 5 ? 146.982 152.925 97.614 1.00 106.50 5 GLU B O 1
ATOM 7786 N N . LEU E 1 6 ? 148.071 152.490 95.703 1.00 102.19 6 LEU B N 1
ATOM 7787 C CA . LEU E 1 6 ? 149.126 151.760 96.390 1.00 102.19 6 LEU B CA 1
ATOM 7788 C C . LEU E 1 6 ? 149.923 152.655 97.335 1.00 102.19 6 LEU B C 1
ATOM 7789 O O . LEU E 1 6 ? 150.512 152.158 98.301 1.00 102.19 6 LEU B O 1
ATOM 7805 N N . ILE E 1 7 ? 149.970 153.967 97.081 1.00 98.74 7 ILE B N 1
ATOM 7806 C CA . ILE E 1 7 ? 150.772 154.830 97.954 1.00 98.74 7 ILE B CA 1
ATOM 7807 C C . ILE E 1 7 ? 150.066 155.127 99.286 1.00 98.74 7 ILE B C 1
ATOM 7808 O O . ILE E 1 7 ? 150.727 155.428 100.297 1.00 98.74 7 ILE B O 1
ATOM 7824 N N . VAL E 1 8 ? 148.733 155.062 99.331 1.00 96.34 8 VAL B N 1
ATOM 7825 C CA . VAL E 1 8 ? 148.077 155.329 100.610 1.00 96.34 8 VAL B CA 1
ATOM 7826 C C . VAL E 1 8 ? 148.381 154.211 101.601 1.00 96.34 8 VAL B C 1
ATOM 7827 O O . VAL E 1 8 ? 148.344 154.424 102.819 1.00 96.34 8 VAL B O 1
ATOM 7840 N N . VAL E 1 9 ? 148.664 153.003 101.109 1.00 96.21 9 VAL B N 1
ATOM 7841 C CA . VAL E 1 9 ? 149.130 151.941 101.994 1.00 96.21 9 VAL B CA 1
ATOM 7842 C C . VAL E 1 9 ? 150.433 152.348 102.665 1.00 96.21 9 VAL B C 1
ATOM 7843 O O . VAL E 1 9 ? 150.676 152.007 103.828 1.00 96.21 9 VAL B O 1
ATOM 7856 N N . ILE E 1 10 ? 151.297 153.069 101.949 1.00 94.74 10 ILE B N 1
ATOM 7857 C CA . ILE E 1 10 ? 152.513 153.590 102.563 1.00 94.74 10 ILE B CA 1
ATOM 7858 C C . ILE E 1 10 ? 152.161 154.629 103.619 1.00 94.74 10 ILE B C 1
ATOM 7859 O O . ILE E 1 10 ? 152.725 154.643 104.723 1.00 94.74 10 ILE B O 1
ATOM 7875 N N . ILE E 1 11 ? 151.227 155.521 103.288 1.00 89.57 11 ILE B N 1
ATOM 7876 C CA . ILE E 1 11 ? 150.901 156.633 104.180 1.00 89.57 11 ILE B CA 1
ATOM 7877 C C . ILE E 1 11 ? 150.332 156.117 105.502 1.00 89.57 11 ILE B C 1
ATOM 7878 O O . ILE E 1 11 ? 150.698 156.588 106.591 1.00 89.57 11 ILE B O 1
ATOM 7894 N N . ILE E 1 12 ? 149.411 155.155 105.426 1.00 88.95 12 ILE B N 1
ATOM 7895 C CA . ILE E 1 12 ? 148.769 154.640 106.634 1.00 88.95 12 ILE B CA 1
ATOM 7896 C C . ILE E 1 12 ? 149.810 154.028 107.566 1.00 88.95 12 ILE B C 1
ATOM 7897 O O . ILE E 1 12 ? 149.761 154.212 108.787 1.00 88.95 12 ILE B O 1
ATOM 7913 N N . ILE E 1 13 ? 150.751 153.268 107.005 1.00 89.22 13 ILE B N 1
ATOM 7914 C CA . ILE E 1 13 ? 151.811 152.682 107.817 1.00 89.22 13 ILE B CA 1
ATOM 7915 C C . ILE E 1 13 ? 152.645 153.782 108.457 1.00 89.22 13 ILE B C 1
ATOM 7916 O O . ILE E 1 13 ? 152.980 153.723 109.651 1.00 89.22 13 ILE B O 1
ATOM 7932 N N . ALA E 1 14 ? 152.997 154.805 107.674 1.00 90.76 14 ALA B N 1
ATOM 7933 C CA . ALA E 1 14 ? 153.818 155.882 108.210 1.00 90.76 14 ALA B CA 1
ATOM 7934 C C . ALA E 1 14 ? 153.142 156.587 109.376 1.00 90.76 14 ALA B C 1
ATOM 7935 O O . ALA E 1 14 ? 153.835 157.071 110.276 1.00 90.76 14 ALA B O 1
ATOM 7942 N N . ILE E 1 15 ? 151.812 156.658 109.383 1.00 89.31 15 ILE B N 1
ATOM 7943 C CA . ILE E 1 15 ? 151.108 157.205 110.544 1.00 89.31 15 ILE B CA 1
ATOM 7944 C C . ILE E 1 15 ? 151.124 156.214 111.707 1.00 89.31 15 ILE B C 1
ATOM 7945 O O . ILE E 1 15 ? 151.553 156.541 112.819 1.00 89.31 15 ILE B O 1
ATOM 7961 N N . ILE E 1 16 ? 150.671 154.984 111.460 1.00 89.40 16 ILE B N 1
ATOM 7962 C CA . ILE E 1 16 ? 150.363 154.052 112.545 1.00 89.40 16 ILE B CA 1
ATOM 7963 C C . ILE E 1 16 ? 151.612 153.568 113.278 1.00 89.40 16 ILE B C 1
ATOM 7964 O O . ILE E 1 16 ? 151.540 153.218 114.462 1.00 89.40 16 ILE B O 1
ATOM 7980 N N . ALA E 1 17 ? 152.766 153.531 112.614 1.00 93.91 17 ALA B N 1
ATOM 7981 C CA . ALA E 1 17 ? 153.996 153.160 113.312 1.00 93.91 17 ALA B CA 1
ATOM 7982 C C . ALA E 1 17 ? 154.437 154.153 114.388 1.00 93.91 17 ALA B C 1
ATOM 7983 O O . ALA E 1 17 ? 155.203 153.770 115.277 1.00 93.91 17 ALA B O 1
ATOM 7990 N N . ALA E 1 18 ? 153.990 155.409 114.339 1.00 92.62 18 ALA B N 1
ATOM 7991 C CA . ALA E 1 18 ? 154.551 156.482 115.156 1.00 92.62 18 ALA B CA 1
ATOM 7992 C C . ALA E 1 18 ? 153.856 156.672 116.511 1.00 92.62 18 ALA B C 1
ATOM 7993 O O . ALA E 1 18 ? 153.868 157.790 117.042 1.00 92.62 18 ALA B O 1
ATOM 8000 N N . VAL E 1 19 ? 153.238 155.636 117.088 1.00 92.19 19 VAL B N 1
ATOM 8001 C CA . VAL E 1 19 ? 152.802 155.759 118.487 1.00 92.19 19 VAL B CA 1
ATOM 8002 C C . VAL E 1 19 ? 154.006 155.936 119.424 1.00 92.19 19 VAL B C 1
ATOM 8003 O O . VAL E 1 19 ? 155.141 155.556 119.113 1.00 92.19 19 VAL B O 1
ATOM 8016 N N . ALA E 1 20 ? 153.741 156.538 120.587 1.00 94.71 20 ALA B N 1
ATOM 8017 C CA . ALA E 1 20 ? 154.689 156.567 121.698 1.00 94.71 20 ALA B CA 1
ATOM 8018 C C . ALA E 1 20 ? 155.016 155.155 122.187 1.00 94.71 20 ALA B C 1
ATOM 8019 O O . ALA E 1 20 ? 154.257 154.207 121.975 1.00 94.71 20 ALA B O 1
ATOM 8026 N N . ILE E 1 21 ? 156.160 155.018 122.856 1.00 99.12 21 ILE B N 1
ATOM 8027 C CA . ILE E 1 21 ? 156.550 153.772 123.506 1.00 99.12 21 ILE B CA 1
ATOM 8028 C C . ILE E 1 21 ? 156.735 153.998 125.006 1.00 99.12 21 ILE B C 1
ATOM 8029 O O . ILE E 1 21 ? 157.521 154.859 125.408 1.00 99.12 21 ILE B O 1
ATOM 8045 N N . PRO E 1 22 ? 156.039 153.256 125.871 1.00 97.90 22 PRO B N 1
ATOM 8046 C CA . PRO E 1 22 ? 156.309 153.323 127.318 1.00 97.90 22 PRO B CA 1
ATOM 8047 C C . PRO E 1 22 ? 157.699 152.815 127.701 1.00 97.90 22 PRO B C 1
ATOM 8048 O O . PRO E 1 22 ? 158.189 151.826 127.153 1.00 97.90 22 PRO B O 1
ATOM 8059 N N . ALA E 1 23 ? 158.337 153.510 128.648 1.00 100.38 23 ALA B N 1
ATOM 8060 C CA . ALA E 1 23 ? 159.668 153.151 129.144 1.00 100.38 23 ALA B CA 1
ATOM 8061 C C . ALA E 1 23 ? 159.568 152.249 130.379 1.00 100.38 23 ALA B C 1
ATOM 8062 O O . ALA E 1 23 ? 159.003 152.645 131.401 1.00 100.38 23 ALA B O 1
ATOM 8069 N N . ILE E 1 24 ? 160.128 151.041 130.272 1.00 98.90 24 ILE B N 1
ATOM 8070 C CA . ILE E 1 24 ? 159.970 150.000 131.293 1.00 98.90 24 ILE B CA 1
ATOM 8071 C C . ILE E 1 24 ? 160.545 150.424 132.651 1.00 98.90 24 ILE B C 1
ATOM 8072 O O . ILE E 1 24 ? 159.916 150.241 133.706 1.00 98.90 24 ILE B O 1
ATOM 8088 N N . THR E 1 25 ? 161.760 150.982 132.646 1.00 101.95 25 THR B N 1
ATOM 8089 C CA . THR E 1 25 ? 162.522 151.173 133.883 1.00 101.95 25 THR B CA 1
ATOM 8090 C C . THR E 1 25 ? 161.840 152.111 134.874 1.00 101.95 25 THR B C 1
ATOM 8091 O O . THR E 1 25 ? 161.930 151.908 136.101 1.00 101.95 25 THR B O 1
ATOM 8102 N N . SER E 1 26 ? 161.130 153.117 134.368 1.00 99.21 26 SER B N 1
ATOM 8103 C CA . SER E 1 26 ? 160.449 154.061 135.242 1.00 99.21 26 SER B CA 1
ATOM 8104 C C . SER E 1 26 ? 159.242 153.437 135.926 1.00 99.21 26 SER B C 1
ATOM 8105 O O . SER E 1 26 ? 158.874 153.859 137.026 1.00 99.21 26 SER B O 1
ATOM 8113 N N . PHE E 1 27 ? 158.609 152.444 135.304 1.00 91.82 27 PHE B N 1
ATOM 8114 C CA . PHE E 1 27 ? 157.621 151.656 136.029 1.00 91.82 27 PHE B CA 1
ATOM 8115 C C . PHE E 1 27 ? 158.268 150.677 137.010 1.00 91.82 27 PHE B C 1
ATOM 8116 O O . PHE E 1 27 ? 157.704 150.413 138.077 1.00 91.82 27 PHE B O 1
ATOM 8133 N N . GLN E 1 28 ? 159.437 150.130 136.670 1.00 94.09 28 GLN B N 1
ATOM 8134 C CA . GLN E 1 28 ? 160.102 149.141 137.527 1.00 94.09 28 GLN B CA 1
ATOM 8135 C C . GLN E 1 28 ? 160.505 149.715 138.893 1.00 94.09 28 GLN B C 1
ATOM 8136 O O . GLN E 1 28 ? 160.289 149.095 139.958 1.00 94.09 28 GLN B O 1
ATOM 8150 N N . ASP E 1 29 ? 161.129 150.888 138.893 1.00 97.40 29 ASP B N 1
ATOM 8151 C CA . ASP E 1 29 ? 161.639 151.375 140.173 1.00 97.40 29 ASP B CA 1
ATOM 8152 C C . ASP E 1 29 ? 160.563 151.924 141.111 1.00 97.40 29 ASP B C 1
ATOM 8153 O O . ASP E 1 29 ? 160.786 151.959 142.329 1.00 97.40 29 ASP B O 1
ATOM 8162 N N . ASN E 1 30 ? 159.383 152.277 140.600 1.00 95.54 30 ASN B N 1
ATOM 8163 C CA . ASN E 1 30 ? 158.224 152.477 141.469 1.00 95.54 30 ASN B CA 1
ATOM 8164 C C . ASN E 1 30 ? 157.853 151.237 142.284 1.00 95.54 30 ASN B C 1
ATOM 8165 O O . ASN E 1 30 ? 157.302 151.366 143.382 1.00 95.54 30 ASN B O 1
ATOM 8176 N N . ALA E 1 31 ? 158.133 150.036 141.774 1.00 91.54 31 ALA B N 1
ATOM 8177 C CA . ALA E 1 31 ? 157.931 148.813 142.552 1.00 91.54 31 ALA B CA 1
ATOM 8178 C C . ALA E 1 31 ? 159.036 148.603 143.579 1.00 91.54 31 ALA B C 1
ATOM 8179 O O . ALA E 1 31 ? 158.777 148.193 144.725 1.00 91.54 31 ALA B O 1
ATOM 8186 N N . ARG E 1 32 ? 160.279 148.822 143.167 1.00 93.96 32 ARG B N 1
ATOM 8187 C CA . ARG E 1 32 ? 161.364 148.680 144.138 1.00 93.96 32 ARG B CA 1
ATOM 8188 C C . ARG E 1 32 ? 161.177 149.632 145.330 1.00 93.96 32 ARG B C 1
ATOM 8189 O O . ARG E 1 32 ? 161.470 149.276 146.487 1.00 93.96 32 ARG B O 1
ATOM 8210 N N . LYS E 1 33 ? 160.656 150.835 145.071 1.00 94.74 33 LYS B N 1
ATOM 8211 C CA . LYS E 1 33 ? 160.227 151.735 146.145 1.00 94.74 33 LYS B CA 1
ATOM 8212 C C . LYS E 1 33 ? 159.270 151.083 147.150 1.00 94.74 33 LYS B C 1
ATOM 8213 O O . LYS E 1 33 ? 159.404 151.280 148.371 1.00 94.74 33 LYS B O 1
ATOM 8232 N N . SER E 1 34 ? 158.334 150.252 146.677 1.00 90.31 34 SER B N 1
ATOM 8233 C CA . SER E 1 34 ? 157.409 149.615 147.611 1.00 90.31 34 SER B CA 1
ATOM 8234 C C . SER E 1 34 ? 157.962 148.374 148.290 1.00 90.31 34 SER B C 1
ATOM 8235 O O . SER E 1 34 ? 157.561 148.090 149.433 1.00 90.31 34 SER B O 1
ATOM 8243 N N . ARG E 1 35 ? 159.023 147.773 147.755 1.00 86.84 35 ARG B N 1
ATOM 8244 C CA . ARG E 1 35 ? 159.783 146.878 148.625 1.00 86.84 35 ARG B CA 1
ATOM 8245 C C . ARG E 1 35 ? 160.357 147.659 149.790 1.00 86.84 35 ARG B C 1
ATOM 8246 O O . ARG E 1 35 ? 160.052 147.370 150.950 1.00 86.84 35 ARG B O 1
ATOM 8267 N N . ILE E 1 36 ? 161.088 148.732 149.507 1.00 90.58 36 ILE B N 1
ATOM 8268 C CA . ILE E 1 36 ? 161.748 149.441 150.603 1.00 90.58 36 ILE B CA 1
ATOM 8269 C C . ILE E 1 36 ? 160.739 149.805 151.691 1.00 90.58 36 ILE B C 1
ATOM 8270 O O . ILE E 1 36 ? 160.947 149.513 152.878 1.00 90.58 36 ILE B O 1
ATOM 8286 N N . GLN E 1 37 ? 159.611 150.413 151.304 1.00 91.56 37 GLN B N 1
ATOM 8287 C CA . GLN E 1 37 ? 158.612 150.788 152.315 1.00 91.56 37 GLN B CA 1
ATOM 8288 C C . GLN E 1 37 ? 157.979 149.601 153.053 1.00 91.56 37 GLN B C 1
ATOM 8289 O O . GLN E 1 37 ? 157.507 149.783 154.180 1.00 91.56 37 GLN B O 1
ATOM 8303 N N . SER E 1 38 ? 157.937 148.395 152.476 1.00 87.52 38 SER B N 1
ATOM 8304 C CA . SER E 1 38 ? 157.384 147.270 153.247 1.00 87.52 38 SER B CA 1
ATOM 8305 C C . SER E 1 38 ? 158.434 146.647 154.175 1.00 87.52 38 SER B C 1
ATOM 8306 O O . SER E 1 38 ? 158.193 146.420 155.377 1.00 87.52 38 SER B O 1
ATOM 8314 N N . GLU E 1 39 ? 159.603 146.366 153.616 1.00 87.52 39 GLU B N 1
ATOM 8315 C CA . GLU E 1 39 ? 160.677 145.730 154.361 1.00 87.52 39 GLU B CA 1
ATOM 8316 C C . GLU E 1 39 ? 161.103 146.578 155.557 1.00 87.52 39 GLU B C 1
ATOM 8317 O O . GLU E 1 39 ? 161.432 146.038 156.622 1.00 87.52 39 GLU B O 1
ATOM 8329 N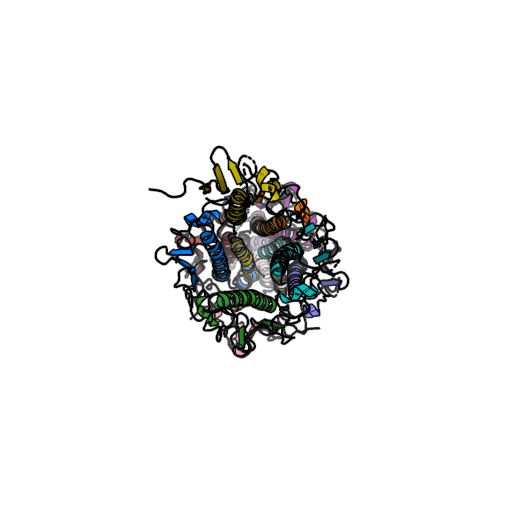 N . HIS E 1 40 ? 161.135 147.906 155.405 1.00 85.28 40 HIS B N 1
ATOM 8330 C CA . HIS E 1 40 ? 161.438 148.759 156.552 1.00 85.28 40 HIS B CA 1
ATOM 8331 C C . HIS E 1 40 ? 160.492 148.519 157.727 1.00 85.28 40 HIS B C 1
ATOM 8332 O O . HIS E 1 40 ? 160.934 148.424 158.879 1.00 85.28 40 HIS B O 1
ATOM 8346 N N . ARG E 1 41 ? 159.185 148.480 157.474 1.00 86.15 41 ARG B N 1
ATOM 8347 C CA . ARG E 1 41 ? 158.244 148.282 158.574 1.00 86.15 41 ARG B CA 1
ATOM 8348 C C . ARG E 1 41 ? 158.331 146.887 159.181 1.00 86.15 41 ARG B C 1
ATOM 8349 O O . ARG E 1 41 ? 158.159 146.738 160.404 1.00 86.15 41 ARG B O 1
ATOM 8370 N N . GLU E 1 42 ? 158.796 145.902 158.412 1.00 86.12 42 GLU B N 1
ATOM 8371 C CA . GLU E 1 42 ? 159.121 144.625 159.049 1.00 86.12 42 GLU B CA 1
ATOM 8372 C C . GLU E 1 42 ? 160.346 144.725 159.956 1.00 86.12 42 GLU B C 1
ATOM 8373 O O . GLU E 1 42 ? 160.360 144.146 161.051 1.00 86.12 42 GLU B O 1
ATOM 8385 N N . LEU E 1 43 ? 161.387 145.434 159.527 1.00 84.89 43 LEU B N 1
ATOM 8386 C CA . LEU E 1 43 ? 162.559 145.576 160.389 1.00 84.89 43 LEU B CA 1
ATOM 8387 C C . LEU E 1 43 ? 162.257 146.371 161.656 1.00 84.89 43 LEU B C 1
ATOM 8388 O O . LEU E 1 43 ? 162.821 146.083 162.718 1.00 84.89 43 LEU B O 1
ATOM 8404 N N . VAL E 1 44 ? 161.385 147.375 161.575 1.00 85.02 44 VAL B N 1
ATOM 8405 C CA . VAL E 1 44 ? 160.924 148.037 162.796 1.00 85.02 44 VAL B CA 1
ATOM 8406 C C . VAL E 1 44 ? 160.235 147.054 163.735 1.00 85.02 44 VAL B C 1
ATOM 8407 O O . VAL E 1 44 ? 160.512 147.038 164.942 1.00 85.02 44 VAL B O 1
ATOM 8420 N N . SER E 1 45 ? 159.361 146.194 163.207 1.00 86.93 45 SER B N 1
ATOM 8421 C CA . SER E 1 45 ? 158.719 145.207 164.078 1.00 86.93 45 SER B CA 1
ATOM 8422 C C . SER E 1 45 ? 159.724 144.248 164.720 1.00 86.93 45 SER B C 1
ATOM 8423 O O . SER E 1 45 ? 159.655 143.972 165.928 1.00 86.93 45 SER B O 1
ATOM 8431 N N . ALA E 1 46 ? 160.734 143.824 163.964 1.00 86.60 46 ALA B N 1
ATOM 8432 C CA . ALA E 1 46 ? 161.750 142.942 164.534 1.00 86.60 46 ALA B CA 1
ATOM 8433 C C . ALA E 1 46 ? 162.581 143.638 165.606 1.00 86.60 46 ALA B C 1
ATOM 8434 O O . ALA E 1 46 ? 162.806 143.076 166.683 1.00 86.60 46 ALA B O 1
ATOM 8441 N N . ILE E 1 47 ? 163.101 144.827 165.316 1.00 88.66 47 ILE B N 1
ATOM 8442 C CA . ILE E 1 47 ? 163.989 145.476 166.274 1.00 88.66 47 ILE B CA 1
ATOM 8443 C C . ILE E 1 47 ? 163.234 145.886 167.536 1.00 88.66 47 ILE B C 1
ATOM 8444 O O . ILE E 1 47 ? 163.769 145.785 168.656 1.00 88.66 47 ILE B O 1
ATOM 8460 N N . GLN E 1 48 ? 161.958 146.262 167.395 1.00 86.33 48 GLN B N 1
ATOM 8461 C CA . GLN E 1 48 ? 161.113 146.558 168.544 1.00 86.33 48 GLN B CA 1
ATOM 8462 C C . GLN E 1 48 ? 160.705 145.315 169.321 1.00 86.33 48 GLN B C 1
ATOM 8463 O O . GLN E 1 48 ? 160.291 145.438 170.478 1.00 86.33 48 GLN B O 1
ATOM 8477 N N . SER E 1 49 ? 160.794 144.127 168.723 1.00 89.97 49 SER B N 1
ATOM 8478 C CA . SER E 1 49 ? 160.641 142.918 169.529 1.00 89.97 49 SER B CA 1
ATOM 8479 C C . SER E 1 49 ? 161.944 142.583 170.255 1.00 89.97 49 SER B C 1
ATOM 8480 O O . SER E 1 49 ? 161.941 142.237 171.447 1.00 89.97 49 SER B O 1
ATOM 8488 N N . TYR E 1 50 ? 163.069 142.665 169.543 1.00 91.42 50 TYR B N 1
ATOM 8489 C CA . TYR E 1 50 ? 164.340 142.271 170.138 1.00 91.42 50 TYR B CA 1
ATOM 8490 C C . TYR E 1 50 ? 164.659 143.114 171.363 1.00 91.42 50 TYR B C 1
ATOM 8491 O O . TYR E 1 50 ? 165.152 142.592 172.369 1.00 91.42 50 TYR B O 1
ATOM 8509 N N . ILE E 1 51 ? 164.405 144.425 171.302 1.00 92.41 51 ILE B N 1
ATOM 8510 C CA . ILE E 1 51 ? 164.601 145.225 172.510 1.00 92.41 51 ILE B CA 1
ATOM 8511 C C . ILE E 1 51 ? 163.726 144.724 173.653 1.00 92.41 51 ILE B C 1
ATOM 8512 O O . ILE E 1 51 ? 164.038 144.972 174.822 1.00 92.41 51 ILE B O 1
ATOM 8528 N N . GLY E 1 52 ? 162.650 144.005 173.351 1.00 95.08 52 GLY B N 1
ATOM 8529 C CA . GLY E 1 52 ? 161.800 143.439 174.382 1.00 95.08 52 GLY B CA 1
ATOM 8530 C C . GLY E 1 52 ? 162.202 142.074 174.899 1.00 95.08 52 GLY B C 1
ATOM 8531 O O . GLY E 1 52 ? 161.784 141.673 175.988 1.00 95.08 52 GLY B O 1
ATOM 8535 N N . ALA E 1 53 ? 163.001 141.342 174.129 1.00 97.69 53 ALA B N 1
ATOM 8536 C CA . ALA E 1 53 ? 163.439 140.008 174.541 1.00 97.69 53 ALA B CA 1
ATOM 8537 C C . ALA E 1 53 ? 164.768 139.977 175.298 1.00 97.69 53 ALA B C 1
ATOM 8538 O O . ALA E 1 53 ? 165.134 138.918 175.818 1.00 97.69 53 ALA B O 1
ATOM 8545 N N . GLN E 1 54 ? 165.498 141.087 175.381 1.00 104.78 54 GLN B N 1
ATOM 8546 C CA . GLN E 1 54 ? 166.780 141.089 176.078 1.00 104.78 54 GLN B CA 1
ATOM 8547 C C . GLN E 1 54 ? 166.636 140.830 177.578 1.00 104.78 54 GLN B C 1
ATOM 8548 O O . GLN E 1 54 ? 165.541 140.838 178.148 1.00 104.78 54 GLN B O 1
ATOM 8562 N N . ASP E 1 55 ? 167.791 140.579 178.207 1.00 113.25 55 ASP B N 1
ATOM 8563 C CA . ASP E 1 55 ? 167.851 140.185 179.612 1.00 113.25 55 ASP B CA 1
ATOM 8564 C C . ASP E 1 55 ? 167.345 141.282 180.538 1.00 113.25 55 ASP B C 1
ATOM 8565 O O . ASP E 1 55 ? 166.698 140.989 181.550 1.00 113.25 55 ASP B O 1
ATOM 8574 N N . ASP E 1 56 ? 167.632 142.542 180.219 1.00 114.73 56 ASP B N 1
ATOM 8575 C CA . ASP E 1 56 ? 167.123 143.679 180.982 1.00 114.73 56 ASP B CA 1
ATOM 8576 C C . ASP E 1 56 ? 166.639 144.703 179.964 1.00 114.73 56 ASP B C 1
ATOM 8577 O O . ASP E 1 56 ? 167.439 145.503 179.453 1.00 114.73 56 ASP B O 1
ATOM 8586 N N . PRO E 1 57 ? 165.340 144.722 179.655 1.00 110.50 57 PRO B N 1
ATOM 8587 C CA . PRO E 1 57 ? 164.860 145.589 178.572 1.00 110.50 57 PRO B CA 1
ATOM 8588 C C . PRO E 1 57 ? 165.053 147.070 178.839 1.00 110.50 57 PRO B C 1
ATOM 8589 O O . PRO E 1 57 ? 164.941 147.864 177.897 1.00 110.50 57 PRO B O 1
ATOM 8600 N N . THR E 1 58 ? 165.340 147.471 180.078 1.00 114.35 58 THR B N 1
ATOM 8601 C CA . THR E 1 58 ? 165.665 148.864 180.352 1.00 114.35 58 THR B CA 1
ATOM 8602 C C . THR E 1 58 ? 167.090 149.219 179.944 1.00 114.35 58 THR B C 1
ATOM 8603 O O . THR E 1 58 ? 167.403 150.409 179.818 1.00 114.35 58 THR B O 1
ATOM 8614 N N . ASN E 1 59 ? 167.954 148.225 179.732 1.00 116.74 59 ASN B N 1
ATOM 8615 C CA . ASN E 1 59 ? 169.382 148.447 179.497 1.00 116.74 59 ASN B CA 1
ATOM 8616 C C . ASN E 1 59 ? 169.810 147.622 178.285 1.00 116.74 59 ASN B C 1
ATOM 8617 O O . ASN E 1 59 ? 170.563 146.651 178.405 1.00 116.74 59 ASN B O 1
ATOM 8628 N N . PRO E 1 60 ? 169.297 147.952 177.100 1.00 109.46 60 PRO B N 1
ATOM 8629 C CA . PRO E 1 60 ? 169.653 147.180 175.901 1.00 109.46 60 PRO B CA 1
ATOM 8630 C C . PRO E 1 60 ? 171.093 147.427 175.470 1.00 109.46 60 PRO B C 1
ATOM 8631 O O . PRO E 1 60 ? 171.619 148.534 175.601 1.00 109.46 60 PRO B O 1
ATOM 8642 N N . SER E 1 61 ? 171.729 146.378 174.953 1.00 109.21 61 SER B N 1
ATOM 8643 C CA . SER E 1 61 ? 173.083 146.477 174.431 1.00 109.21 61 SER B CA 1
ATOM 8644 C C . SER E 1 61 ? 173.067 146.832 172.941 1.00 109.21 61 SER B C 1
ATOM 8645 O O . SER E 1 61 ? 172.021 147.097 172.343 1.00 109.21 61 SER B O 1
ATOM 8653 N N . GLU E 1 62 ? 174.257 146.843 172.338 1.00 106.63 62 GLU B N 1
ATOM 8654 C CA . GLU E 1 62 ? 174.403 147.149 170.919 1.00 106.63 62 GLU B CA 1
ATOM 8655 C C . GLU E 1 62 ? 173.601 146.172 170.065 1.00 106.63 62 GLU B C 1
ATOM 8656 O O . GLU E 1 62 ? 173.344 145.031 170.461 1.00 106.63 62 GLU B O 1
ATOM 8668 N N . ILE E 1 63 ? 173.208 146.628 168.875 1.00 94.79 63 ILE B N 1
ATOM 8669 C CA . ILE E 1 63 ? 172.433 145.835 167.928 1.00 94.79 63 ILE B CA 1
ATOM 8670 C C . ILE E 1 63 ? 173.117 145.854 166.570 1.00 94.79 63 ILE B C 1
ATOM 8671 O O . ILE E 1 63 ? 173.692 146.870 166.166 1.00 94.79 63 ILE B O 1
ATOM 8687 N N . THR E 1 64 ? 173.058 144.720 165.877 1.00 98.47 64 THR B N 1
ATOM 8688 C CA . THR E 1 64 ? 173.350 144.646 164.456 1.00 98.47 64 THR B CA 1
ATOM 8689 C C . THR E 1 64 ? 172.337 143.699 163.832 1.00 98.47 64 THR B C 1
ATOM 8690 O O . THR E 1 64 ? 171.767 142.841 164.512 1.00 98.47 64 THR B O 1
ATOM 8701 N N . LEU E 1 65 ? 172.118 143.842 162.524 1.00 95.34 65 LEU B N 1
ATOM 8702 C CA . LEU E 1 65 ? 171.175 142.947 161.865 1.00 95.34 65 LEU B CA 1
ATOM 8703 C C . LEU E 1 65 ? 171.661 141.507 161.887 1.00 95.34 65 LEU B C 1
ATOM 8704 O O . LEU E 1 65 ? 170.842 140.582 161.838 1.00 95.34 65 LEU B O 1
ATOM 8720 N N . ALA E 1 66 ? 172.968 141.294 162.035 1.00 99.81 66 ALA B N 1
ATOM 8721 C CA . ALA E 1 66 ? 173.466 139.948 162.282 1.00 99.81 66 ALA B CA 1
ATOM 8722 C C . ALA E 1 66 ? 172.962 139.427 163.621 1.00 99.81 66 ALA B C 1
ATOM 8723 O O . ALA E 1 66 ? 172.644 138.240 163.758 1.00 99.81 66 ALA B O 1
ATOM 8730 N N . LYS E 1 67 ? 172.888 140.304 164.624 1.00 99.12 67 LYS B N 1
ATOM 8731 C CA . LYS E 1 67 ? 172.276 139.938 165.896 1.00 99.12 67 LYS B CA 1
ATOM 8732 C C . LYS E 1 67 ? 170.772 139.724 165.744 1.00 99.12 67 LYS B C 1
ATOM 8733 O O . LYS E 1 67 ? 170.192 138.872 166.425 1.00 99.12 67 LYS B O 1
ATOM 8752 N N . LEU E 1 68 ? 170.135 140.496 164.862 1.00 89.08 68 LEU B N 1
ATOM 8753 C CA . LEU E 1 68 ? 168.702 140.449 164.594 1.00 89.08 68 LEU B CA 1
ATOM 8754 C C . LEU E 1 68 ? 168.283 139.277 163.709 1.00 89.08 68 LEU B C 1
ATOM 8755 O O . LEU E 1 68 ? 167.082 139.064 163.515 1.00 89.08 68 LEU B O 1
ATOM 8771 N N . ALA E 1 69 ? 169.240 138.524 163.177 1.00 95.24 69 ALA B N 1
ATOM 8772 C CA . ALA E 1 69 ? 168.989 137.560 162.104 1.00 95.24 69 ALA B CA 1
ATOM 8773 C C . ALA E 1 69 ? 167.834 136.586 162.319 1.00 95.24 69 ALA B C 1
ATOM 8774 O O . ALA E 1 69 ? 167.023 136.424 161.395 1.00 95.24 69 ALA B O 1
ATOM 8781 N N . PRO E 1 70 ? 167.682 135.920 163.469 1.00 92.99 70 PRO B N 1
ATOM 8782 C CA . PRO E 1 70 ? 166.692 134.832 163.557 1.00 92.99 70 PRO B CA 1
ATOM 8783 C C . PRO E 1 70 ? 165.233 135.259 163.525 1.00 92.99 70 PRO B C 1
ATOM 8784 O O . PRO E 1 70 ? 164.359 134.385 163.547 1.00 92.99 70 PRO B O 1
ATOM 8795 N N . TYR E 1 71 ? 164.922 136.549 163.482 1.00 88.20 71 TYR B N 1
ATOM 8796 C CA . TYR E 1 71 ? 163.538 137.002 163.565 1.00 88.20 71 TYR B CA 1
ATOM 8797 C C . TYR E 1 71 ? 162.770 136.994 162.245 1.00 88.20 71 TYR B C 1
ATOM 8798 O O . TYR E 1 71 ? 161.566 137.268 162.270 1.00 88.20 71 TYR B O 1
ATOM 8816 N N . MET E 1 72 ? 163.400 136.721 161.102 1.00 90.68 72 MET B N 1
ATOM 8817 C CA . MET E 1 72 ? 162.625 136.612 159.871 1.00 90.68 72 MET B CA 1
ATOM 8818 C C . MET E 1 72 ? 163.215 135.557 158.945 1.00 90.68 72 MET B C 1
ATOM 8819 O O . MET E 1 72 ? 164.427 135.336 158.913 1.00 90.68 72 MET B O 1
ATOM 8833 N N . SER E 1 73 ? 162.327 134.919 158.183 1.00 89.04 73 SER B N 1
ATOM 8834 C CA . SER E 1 73 ? 162.633 133.660 157.520 1.00 89.04 73 SER B CA 1
ATOM 8835 C C . SER E 1 73 ? 163.591 133.845 156.349 1.00 89.04 73 SER B C 1
ATOM 8836 O O . SER E 1 73 ? 163.668 134.911 155.736 1.00 89.04 73 SER B O 1
ATOM 8844 N N . LYS E 1 74 ? 164.327 132.778 156.049 1.00 92.75 74 LYS B N 1
ATOM 8845 C CA . LYS E 1 74 ? 165.298 132.777 154.965 1.00 92.75 74 LYS B CA 1
ATOM 8846 C C . LYS E 1 74 ? 164.607 132.726 153.602 1.00 92.75 74 LYS B C 1
ATOM 8847 O O . LYS E 1 74 ? 163.489 132.225 153.461 1.00 92.75 74 LYS B O 1
ATOM 8866 N N . ASN E 1 75 ? 165.301 133.253 152.595 1.00 94.42 75 ASN B N 1
ATOM 8867 C CA . ASN E 1 75 ? 164.734 133.547 151.285 1.00 94.42 75 ASN B CA 1
ATOM 8868 C C . ASN E 1 75 ? 164.344 132.285 150.515 1.00 94.42 75 ASN B C 1
ATOM 8869 O O . ASN E 1 75 ? 164.823 131.179 150.777 1.00 94.42 75 ASN B O 1
ATOM 8880 N N . ALA E 1 76 ? 163.454 132.484 149.538 1.00 88.09 76 ALA B N 1
ATOM 8881 C CA . ALA E 1 76 ? 162.748 131.393 148.874 1.00 88.09 76 ALA B CA 1
ATOM 8882 C C . ALA E 1 76 ? 163.667 130.403 148.172 1.00 88.09 76 ALA B C 1
ATOM 8883 O O . ALA E 1 76 ? 163.223 129.297 147.845 1.00 88.09 76 ALA B O 1
ATOM 8890 N N . LYS E 1 77 ? 164.921 130.760 147.920 1.00 94.20 77 LYS B N 1
ATOM 8891 C CA . LYS E 1 77 ? 165.878 129.837 147.324 1.00 94.20 77 LYS B CA 1
ATOM 8892 C C . LYS E 1 77 ? 166.633 129.023 148.365 1.00 94.20 77 LYS B C 1
ATOM 8893 O O . LYS E 1 77 ? 167.586 128.319 148.017 1.00 94.20 77 LYS B O 1
ATOM 8912 N N . ASN E 1 78 ? 166.233 129.113 149.630 1.00 96.33 78 ASN B N 1
ATOM 8913 C CA . ASN E 1 78 ? 166.916 128.444 150.732 1.00 96.33 78 ASN B CA 1
ATOM 8914 C C . ASN E 1 78 ? 168.368 128.890 150.863 1.00 96.33 78 ASN B C 1
ATOM 8915 O O . ASN E 1 78 ? 169.213 128.148 151.368 1.00 96.33 78 ASN B O 1
ATOM 8926 N N . GLU E 1 79 ? 168.668 130.102 150.409 1.00 100.08 79 GLU B N 1
ATOM 8927 C CA . GLU E 1 79 ? 169.933 130.735 150.752 1.00 100.08 79 GLU B CA 1
ATOM 8928 C C . GLU E 1 79 ? 169.881 131.152 152.217 1.00 100.08 79 GLU B C 1
ATOM 8929 O O . GLU E 1 79 ? 168.809 131.422 152.765 1.00 100.08 79 GLU B O 1
ATOM 8941 N N . ASP E 1 80 ? 171.046 131.197 152.860 1.00 103.50 80 ASP B N 1
ATOM 8942 C CA . ASP E 1 80 ? 171.121 131.023 154.305 1.00 103.50 80 ASP B CA 1
ATOM 8943 C C . ASP E 1 80 ? 171.748 132.253 154.970 1.00 103.50 80 ASP B C 1
ATOM 8944 O O . ASP E 1 80 ? 172.382 132.167 156.019 1.00 103.50 80 ASP B O 1
ATOM 8953 N N . GLY E 1 81 ? 171.569 133.428 154.367 1.00 100.84 81 GLY B N 1
ATOM 8954 C CA . GLY E 1 81 ? 171.987 134.640 155.043 1.00 100.84 81 GLY B CA 1
ATOM 8955 C C . GLY E 1 81 ? 170.995 135.776 154.892 1.00 100.84 81 GLY B C 1
ATOM 8956 O O . GLY E 1 81 ? 170.453 136.010 153.807 1.00 100.84 81 GLY B O 1
ATOM 8960 N N . ILE E 1 82 ? 170.750 136.487 155.995 1.00 93.68 82 ILE B N 1
ATOM 8961 C CA . ILE E 1 82 ? 169.713 137.518 156.014 1.00 93.68 82 ILE B CA 1
ATOM 8962 C C . ILE E 1 82 ? 169.979 138.582 154.956 1.00 93.68 82 ILE B C 1
ATOM 8963 O O . ILE E 1 82 ? 169.054 139.078 154.303 1.00 93.68 82 ILE B O 1
ATOM 8979 N N . VAL E 1 83 ? 171.250 138.948 154.770 1.00 94.42 83 VAL B N 1
ATOM 8980 C CA . VAL E 1 83 ? 171.607 140.016 153.840 1.00 94.42 83 VAL B CA 1
ATOM 8981 C C . VAL E 1 83 ? 171.139 139.709 152.424 1.00 94.42 83 VAL B C 1
ATOM 8982 O O . VAL E 1 83 ? 170.831 140.626 151.654 1.00 94.42 83 VAL B O 1
ATOM 8995 N N . ASN E 1 84 ? 171.070 138.431 152.053 1.00 92.50 84 ASN B N 1
ATOM 8996 C CA . ASN E 1 84 ? 170.588 138.084 150.719 1.00 92.50 84 ASN B CA 1
ATOM 8997 C C . ASN E 1 84 ? 169.094 138.349 150.556 1.00 92.50 84 ASN B C 1
ATOM 8998 O O . ASN E 1 84 ? 168.630 138.569 149.432 1.00 92.50 84 ASN B O 1
ATOM 9009 N N . SER E 1 85 ? 168.326 138.331 151.645 1.00 91.06 85 SER B N 1
ATOM 9010 C CA . SER E 1 85 ? 166.882 138.522 151.538 1.00 91.06 85 SER B CA 1
ATOM 9011 C C . SER E 1 85 ? 166.505 139.989 151.347 1.00 91.06 85 SER B C 1
ATOM 9012 O O . SER E 1 85 ? 165.574 140.299 150.597 1.00 91.06 85 SER B O 1
ATOM 9020 N N . LEU E 1 86 ? 167.201 140.900 152.017 1.00 91.90 86 LEU B N 1
ATOM 9021 C CA . LEU E 1 86 ? 166.809 142.301 152.006 1.00 91.90 86 LEU B CA 1
ATOM 9022 C C . LEU E 1 86 ? 167.133 142.964 150.669 1.00 91.90 86 LEU B C 1
ATOM 9023 O O . LEU E 1 86 ? 168.097 142.613 149.986 1.00 91.90 86 LEU B O 1
ATOM 9039 N N . ALA E 1 87 ? 166.303 143.942 150.309 1.00 93.66 87 ALA B N 1
ATOM 9040 C CA . ALA E 1 87 ? 166.433 144.661 149.050 1.00 93.66 87 ALA B CA 1
ATOM 9041 C C . ALA E 1 87 ? 167.777 145.378 148.946 1.00 93.66 87 ALA B C 1
ATOM 9042 O O . ALA E 1 87 ? 168.488 145.582 149.932 1.00 93.66 87 ALA B O 1
ATOM 9049 N N . LYS E 1 88 ? 168.121 145.749 147.713 1.00 98.17 88 LYS B N 1
ATOM 9050 C CA . LYS E 1 88 ? 169.431 146.279 147.369 1.00 98.17 88 LYS B CA 1
ATOM 9051 C C . LYS E 1 88 ? 169.309 147.639 146.693 1.00 98.17 88 LYS B C 1
ATOM 9052 O O . LYS E 1 88 ? 168.360 147.893 145.947 1.00 98.17 88 LYS B O 1
ATOM 9071 N N . ASP E 1 89 ? 170.285 148.513 146.951 1.00 104.45 89 ASP B N 1
ATOM 9072 C CA . ASP E 1 89 ? 170.294 149.842 146.356 1.00 104.45 89 ASP B CA 1
ATOM 9073 C C . ASP E 1 89 ? 171.727 150.307 146.126 1.00 104.45 89 ASP B C 1
ATOM 9074 O O . ASP E 1 89 ? 172.640 149.947 146.873 1.00 104.45 89 ASP B O 1
ATOM 9083 N N . LYS E 1 90 ? 171.910 151.117 145.077 1.00 111.25 90 LYS B N 1
ATOM 9084 C CA . LYS E 1 90 ? 173.230 151.644 144.736 1.00 111.25 90 LYS B CA 1
ATOM 9085 C C . LYS E 1 90 ? 173.830 152.522 145.828 1.00 111.25 90 LYS B C 1
ATOM 9086 O O . LYS E 1 90 ? 175.048 152.727 145.835 1.00 111.25 90 LYS B O 1
ATOM 9105 N N . SER E 1 91 ? 173.017 153.050 146.745 1.00 109.20 91 SER B N 1
ATOM 9106 C CA . SER E 1 91 ? 173.555 153.791 147.881 1.00 109.20 91 SER B CA 1
ATOM 9107 C C . SER E 1 91 ? 174.201 152.894 148.928 1.00 109.20 91 SER B C 1
ATOM 9108 O O . SER E 1 91 ? 174.723 153.412 149.922 1.00 109.20 91 SER B O 1
ATOM 9116 N N . GLY E 1 92 ? 174.177 151.580 148.743 1.00 103.43 92 GLY B N 1
ATOM 9117 C CA . GLY E 1 92 ? 174.826 150.671 149.666 1.00 103.43 92 GLY B CA 1
ATOM 9118 C C . GLY E 1 92 ? 176.325 150.893 149.743 1.00 103.43 92 GLY B C 1
ATOM 9119 O O . GLY E 1 92 ? 177.098 150.228 149.052 1.00 103.43 92 GLY B O 1
ATOM 9123 N N . GLY E 1 100 ? 175.636 146.201 149.628 1.00 98.02 100 GLY B N 1
ATOM 9124 C CA . GLY E 1 100 ? 174.618 146.777 148.771 1.00 98.02 100 GLY B CA 1
ATOM 9125 C C . GLY E 1 100 ? 173.262 146.891 149.438 1.00 98.02 100 GLY B C 1
ATOM 9126 O O . GLY E 1 100 ? 172.281 147.264 148.797 1.00 98.02 100 GLY B O 1
ATOM 9130 N N . SER E 1 101 ? 173.202 146.568 150.728 1.00 97.01 101 SER B N 1
ATOM 9131 C CA . SER E 1 101 ? 171.929 146.570 151.434 1.00 97.01 101 SER B CA 1
ATOM 9132 C C . SER E 1 101 ? 171.334 147.970 151.468 1.00 97.01 101 SER B C 1
ATOM 9133 O O . SER E 1 101 ? 172.030 148.955 151.725 1.00 97.01 101 SER B O 1
ATOM 9141 N N . ALA E 1 102 ? 170.033 148.056 151.191 1.00 93.92 102 ALA B N 1
ATOM 9142 C CA . ALA E 1 102 ? 169.307 149.307 151.364 1.00 93.92 102 ALA B CA 1
ATOM 9143 C C . ALA E 1 102 ? 169.085 149.657 152.830 1.00 93.92 102 ALA B C 1
ATOM 9144 O O . ALA E 1 102 ? 168.738 150.803 153.130 1.00 93.92 102 ALA B O 1
ATOM 9151 N N . HIS E 1 103 ? 169.275 148.707 153.744 1.00 86.48 103 HIS B N 1
ATOM 9152 C CA . HIS E 1 103 ? 169.073 148.928 155.169 1.00 86.48 103 HIS B CA 1
ATOM 9153 C C . HIS E 1 103 ? 170.409 148.826 155.890 1.00 86.48 103 HIS B C 1
ATOM 9154 O O . HIS E 1 103 ? 171.184 147.899 155.634 1.00 86.48 103 HIS B O 1
ATOM 9168 N N . GLN E 1 104 ? 170.680 149.776 156.785 1.00 91.16 104 GLN B N 1
ATOM 9169 C CA . GLN E 1 104 ? 171.882 149.714 157.602 1.00 91.16 104 GLN B CA 1
ATOM 9170 C C . GLN E 1 104 ? 171.615 150.316 158.976 1.00 91.16 104 GLN B C 1
ATOM 9171 O O . GLN E 1 104 ? 170.795 151.225 159.122 1.00 91.16 104 GLN B O 1
ATOM 9185 N N . ILE E 1 105 ? 172.314 149.791 159.981 1.00 88.89 105 ILE B N 1
ATOM 9186 C CA . ILE E 1 105 ? 172.181 150.213 161.373 1.00 88.89 105 ILE B CA 1
ATOM 9187 C C . ILE E 1 105 ? 173.454 150.930 161.802 1.00 88.89 105 ILE B C 1
ATOM 9188 O O . ILE E 1 105 ? 174.563 150.438 161.561 1.00 88.89 105 ILE B O 1
ATOM 9204 N N . ASP E 1 106 ? 173.292 152.087 162.441 1.00 97.61 106 ASP B N 1
ATOM 9205 C CA . ASP E 1 106 ? 174.391 152.789 163.100 1.00 97.61 106 ASP B CA 1
ATOM 9206 C C . ASP E 1 106 ? 174.565 152.222 164.506 1.00 97.61 106 ASP B C 1
ATOM 9207 O O . ASP E 1 106 ? 173.748 152.478 165.396 1.00 97.61 106 ASP B O 1
ATOM 9216 N N . THR E 1 107 ? 175.641 151.456 164.702 1.00 102.79 107 THR B N 1
ATOM 9217 C CA . THR E 1 107 ? 175.844 150.739 165.956 1.00 102.79 107 THR B CA 1
ATOM 9218 C C . THR E 1 107 ? 176.041 151.676 167.142 1.00 102.79 107 THR B C 1
ATOM 9219 O O . THR E 1 107 ? 175.715 151.309 168.277 1.00 102.79 107 THR B O 1
ATOM 9230 N N . THR E 1 108 ? 176.563 152.881 166.915 1.00 104.61 108 THR B N 1
ATOM 9231 C CA . THR E 1 108 ? 176.883 153.791 168.010 1.00 104.61 108 THR B CA 1
ATOM 9232 C C . THR E 1 108 ? 175.789 154.816 168.278 1.00 104.61 108 THR B C 1
ATOM 9233 O O . THR E 1 108 ? 175.568 155.182 169.436 1.00 104.61 108 THR B O 1
ATOM 9244 N N . ASN E 1 109 ? 175.099 155.293 167.244 1.00 99.01 109 ASN B N 1
ATOM 9245 C CA . ASN E 1 109 ? 174.014 156.250 167.417 1.00 99.01 109 ASN B CA 1
ATOM 9246 C C . ASN E 1 109 ? 172.649 155.573 167.480 1.00 99.01 109 ASN B C 1
ATOM 9247 O O . ASN E 1 109 ? 171.634 156.263 167.610 1.00 99.01 109 ASN B O 1
ATOM 9258 N N . HIS E 1 110 ? 172.605 154.245 167.381 1.00 97.10 110 HIS B N 1
ATOM 9259 C CA . HIS E 1 110 ? 171.394 153.476 167.649 1.00 97.10 110 HIS B CA 1
ATOM 9260 C C . HIS E 1 110 ? 170.260 153.820 166.684 1.00 97.10 110 HIS B C 1
ATOM 9261 O O . HIS E 1 110 ? 169.102 153.953 167.088 1.00 97.10 110 HIS B O 1
ATOM 9275 N N . LYS E 1 111 ? 170.584 153.969 165.399 1.00 94.46 111 LYS B N 1
ATOM 9276 C CA . LYS E 1 111 ? 169.642 154.495 164.419 1.00 94.46 111 LYS B CA 1
ATOM 9277 C C . LYS E 1 111 ? 169.534 153.532 163.243 1.00 94.46 111 LYS B C 1
ATOM 9278 O O . LYS E 1 111 ? 170.540 152.980 162.790 1.00 94.46 111 LYS B O 1
ATOM 9297 N N . LEU E 1 112 ? 168.311 153.329 162.758 1.00 87.47 112 LEU B N 1
ATOM 9298 C CA . LEU E 1 112 ? 168.042 152.518 161.573 1.00 87.47 112 LEU B CA 1
ATOM 9299 C C . LEU E 1 112 ? 167.736 153.418 160.381 1.00 87.47 112 LEU B C 1
ATOM 9300 O O . LEU E 1 112 ? 166.874 154.296 160.476 1.00 87.47 112 LEU B O 1
ATOM 9316 N N . ILE E 1 113 ? 168.433 153.201 159.263 1.00 87.86 113 ILE B N 1
ATOM 9317 C CA . ILE E 1 113 ? 168.290 154.040 158.074 1.00 87.86 113 ILE B CA 1
ATOM 9318 C C . ILE E 1 113 ? 168.038 153.183 156.835 1.00 87.86 113 ILE B C 1
ATOM 9319 O O . ILE E 1 113 ? 168.789 152.241 156.563 1.00 87.86 113 ILE B O 1
ATOM 9335 N N . SER E 1 114 ? 166.982 153.516 156.088 1.00 91.43 114 SER B N 1
ATOM 9336 C CA . SER E 1 114 ? 166.669 152.924 154.788 1.00 91.43 114 SER B CA 1
ATOM 9337 C C . SER E 1 114 ? 166.742 154.004 153.711 1.00 91.43 114 SER B C 1
ATOM 9338 O O . SER E 1 114 ? 166.159 155.079 153.879 1.00 91.43 114 SER B O 1
ATOM 9346 N N . THR E 1 115 ? 167.446 153.726 152.608 1.00 97.29 115 THR B N 1
ATOM 9347 C CA . THR E 1 115 ? 167.662 154.697 151.535 1.00 97.29 115 THR B CA 1
ATOM 9348 C C . THR E 1 115 ? 167.192 154.145 150.193 1.00 97.29 115 THR B C 1
ATOM 9349 O O . THR E 1 115 ? 167.342 152.951 149.918 1.00 97.29 115 THR B O 1
ATOM 9360 N N . PHE E 1 116 ? 166.614 155.019 149.361 1.00 99.54 116 PHE B N 1
ATOM 9361 C CA . PHE E 1 116 ? 166.182 154.684 148.005 1.00 99.54 116 PHE B CA 1
ATOM 9362 C C . PHE E 1 116 ? 166.691 155.713 147.000 1.00 99.54 116 PHE B C 1
ATOM 9363 O O . PHE E 1 116 ? 166.520 156.918 147.209 1.00 99.54 116 PHE B O 1
ATOM 9380 N N . THR E 1 117 ? 167.303 155.240 145.911 1.00 104.14 117 THR B N 1
ATOM 9381 C CA . THR E 1 117 ? 167.882 156.101 144.876 1.00 104.14 117 THR B CA 1
ATOM 9382 C C . THR E 1 117 ? 167.176 155.917 143.536 1.00 104.14 117 THR B C 1
ATOM 9383 O O . THR E 1 117 ? 167.182 154.800 142.993 1.00 104.14 117 THR B O 1
ATOM 9394 N N . PRO E 1 118 ? 166.569 156.955 142.957 1.00 107.98 118 PRO B N 1
ATOM 9395 C CA . PRO E 1 118 ? 165.905 156.791 141.658 1.00 107.98 118 PRO B CA 1
ATOM 9396 C C . PRO E 1 118 ? 166.882 156.436 140.545 1.00 107.98 118 PRO B C 1
ATOM 9397 O O . PRO E 1 118 ? 168.037 156.865 140.541 1.00 107.98 118 PRO B O 1
ATOM 9408 N N . SER E 1 119 ? 166.401 155.633 139.590 1.00 111.10 119 SER B N 1
ATOM 9409 C CA . SER E 1 119 ? 167.270 155.153 138.517 1.00 111.10 119 SER B CA 1
ATOM 9410 C C . SER E 1 119 ? 167.736 156.286 137.611 1.00 111.10 119 SER B C 1
ATOM 9411 O O . SER E 1 119 ? 168.834 156.213 137.049 1.00 111.10 119 SER B O 1
ATOM 9419 N N . ASN E 1 120 ? 166.924 157.331 137.450 1.00 119.09 120 ASN B N 1
ATOM 9420 C CA . ASN E 1 120 ? 167.266 158.442 136.570 1.00 119.09 120 ASN B CA 1
ATOM 9421 C C . ASN E 1 120 ? 168.193 159.458 137.228 1.00 119.09 120 ASN B C 1
ATOM 9422 O O . ASN E 1 120 ? 168.518 160.471 136.599 1.00 119.09 120 ASN B O 1
ATOM 9433 N N . GLY E 1 121 ? 168.646 159.206 138.455 1.00 119.48 121 GLY B N 1
ATOM 9434 C CA . GLY E 1 121 ? 169.497 160.149 139.152 1.00 119.48 121 GLY B CA 1
ATOM 9435 C C . GLY E 1 121 ? 168.783 161.316 139.794 1.00 119.48 121 GLY B C 1
ATOM 9436 O O . GLY E 1 121 ? 169.440 162.295 140.164 1.00 119.48 121 GLY B O 1
ATOM 9440 N N . GLY E 1 122 ? 167.463 161.249 139.930 1.00 119.78 122 GLY B N 1
ATOM 9441 C CA . GLY E 1 122 ? 166.712 162.261 140.638 1.00 119.78 122 GLY B CA 1
ATOM 9442 C C . GLY E 1 122 ? 166.932 162.239 142.145 1.00 119.78 122 GLY B C 1
ATOM 9443 O O . GLY E 1 122 ? 167.817 161.575 142.688 1.00 119.78 122 GLY B O 1
ATOM 9447 N N . GLN E 1 123 ? 166.090 163.012 142.825 1.00 117.67 123 GLN B N 1
ATOM 9448 C CA . GLN E 1 123 ? 166.213 163.236 144.262 1.00 117.67 123 GLN B CA 1
ATOM 9449 C C . GLN E 1 123 ? 165.964 161.958 145.064 1.00 117.67 123 GLN B C 1
ATOM 9450 O O . GLN E 1 123 ? 165.000 161.229 144.811 1.00 117.67 123 GLN B O 1
ATOM 9464 N N . ALA E 1 124 ? 166.842 161.688 146.029 1.00 109.34 124 ALA B N 1
ATOM 9465 C CA . ALA E 1 124 ? 166.757 160.492 146.860 1.00 109.34 124 ALA B CA 1
ATOM 9466 C C . ALA E 1 124 ? 165.567 160.567 147.825 1.00 109.34 124 ALA B C 1
ATOM 9467 O O . ALA E 1 124 ? 164.889 161.591 147.948 1.00 109.34 124 ALA B O 1
ATOM 9474 N N . THR E 1 125 ? 165.322 159.450 148.520 1.00 106.03 125 THR B N 1
ATOM 9475 C CA . THR E 1 125 ? 164.370 159.372 149.626 1.00 106.03 125 THR B CA 1
ATOM 9476 C C . THR E 1 125 ? 164.938 158.501 150.741 1.00 106.03 125 THR B C 1
ATOM 9477 O O . THR E 1 125 ? 165.582 157.483 150.473 1.00 106.03 125 THR B O 1
ATOM 9488 N N . VAL E 1 126 ? 164.698 158.907 151.991 1.00 95.12 126 VAL B N 1
ATOM 9489 C CA . VAL E 1 126 ? 165.229 158.227 153.169 1.00 95.12 126 VAL B CA 1
ATOM 9490 C C . VAL E 1 126 ? 164.129 158.017 154.203 1.00 95.12 126 VAL B C 1
ATOM 9491 O O . VAL E 1 126 ? 163.279 158.890 154.409 1.00 95.12 126 VAL B O 1
ATOM 9504 N N . LEU E 1 127 ? 164.144 156.846 154.844 1.00 92.28 127 LEU B N 1
ATOM 9505 C CA . LEU E 1 127 ? 163.298 156.521 155.988 1.00 92.28 127 LEU B CA 1
ATOM 9506 C C . LEU E 1 127 ? 164.175 156.261 157.211 1.00 92.28 127 LEU B C 1
ATOM 9507 O O . LEU E 1 127 ? 165.304 155.781 157.083 1.00 92.28 127 LEU B O 1
ATOM 9523 N N . THR E 1 128 ? 163.657 156.575 158.402 1.00 90.69 128 THR B N 1
ATOM 9524 C CA . THR E 1 128 ? 164.462 156.507 159.617 1.00 90.69 128 THR B CA 1
ATOM 9525 C C . THR E 1 128 ? 163.600 156.152 160.824 1.00 90.69 128 THR B C 1
ATOM 9526 O O . THR E 1 128 ? 162.418 156.496 160.887 1.00 90.69 128 THR B O 1
ATOM 9537 N N . TYR E 1 129 ? 164.214 155.445 161.775 1.00 88.94 129 TYR B N 1
ATOM 9538 C CA . TYR E 1 129 ? 163.618 155.126 163.067 1.00 88.94 129 TYR B CA 1
ATOM 9539 C C . TYR E 1 129 ? 164.725 155.131 164.114 1.00 88.94 129 TYR B C 1
ATOM 9540 O O . TYR E 1 129 ? 165.875 154.806 163.812 1.00 88.94 129 TYR B O 1
ATOM 9558 N N . ASP E 1 130 ? 164.376 155.500 165.347 1.00 95.74 130 ASP B N 1
ATOM 9559 C CA . ASP E 1 130 ? 165.379 155.717 166.393 1.00 95.74 130 ASP B CA 1
ATOM 9560 C C . ASP E 1 130 ? 164.781 155.362 167.746 1.00 95.74 130 ASP B C 1
ATOM 9561 O O . ASP E 1 130 ? 163.921 156.090 168.250 1.00 95.74 130 ASP B O 1
ATOM 9570 N N . TRP E 1 131 ? 165.237 154.256 168.335 1.00 91.33 131 TRP B N 1
ATOM 9571 C CA . TRP E 1 131 ? 164.678 153.761 169.586 1.00 91.33 131 TRP B CA 1
ATOM 9572 C C . TRP E 1 131 ? 165.289 154.400 170.830 1.00 91.33 131 TRP B C 1
ATOM 9573 O O . TRP E 1 131 ? 164.761 154.190 171.927 1.00 91.33 131 TRP B O 1
ATOM 9594 N N . SER E 1 132 ? 166.376 155.164 170.705 1.00 99.16 132 SER B N 1
ATOM 9595 C CA . SER E 1 132 ? 167.180 155.547 171.870 1.00 99.16 132 SER B CA 1
ATOM 9596 C C . SER E 1 132 ? 166.774 156.911 172.437 1.00 99.16 132 SER B C 1
ATOM 9597 O O . SER E 1 132 ? 167.498 157.906 172.358 1.00 99.16 132 SER B O 1
ATOM 9605 N N . ALA E 1 133 ? 165.574 156.940 173.016 1.00 100.20 133 ALA B N 1
ATOM 9606 C CA . ALA E 1 133 ? 165.144 158.044 173.877 1.00 100.20 133 ALA B CA 1
ATOM 9607 C C . ALA E 1 133 ? 165.165 159.408 173.193 1.00 100.20 133 ALA B C 1
ATOM 9608 O O . ALA E 1 133 ? 165.404 160.425 173.850 1.00 100.20 133 ALA B O 1
ATOM 9615 N N . ASN E 1 134 ? 164.946 159.477 171.882 1.00 104.75 134 ASN B N 1
ATOM 9616 C CA . ASN E 1 134 ? 164.956 160.789 171.245 1.00 104.75 134 ASN B CA 1
ATOM 9617 C C . ASN E 1 134 ? 163.574 161.432 171.210 1.00 104.75 134 ASN B C 1
ATOM 9618 O O . ASN E 1 134 ? 163.466 162.651 171.378 1.00 104.75 134 ASN B O 1
ATOM 9629 N N . GLY E 1 135 ? 162.518 160.648 171.008 1.00 101.74 135 GLY B N 1
ATOM 9630 C CA . GLY E 1 135 ? 161.169 161.154 171.212 1.00 101.74 135 GLY B CA 1
ATOM 9631 C C . GLY E 1 135 ? 160.815 162.289 170.272 1.00 101.74 135 GLY B C 1
ATOM 9632 O O . GLY E 1 135 ? 161.345 162.403 169.162 1.00 101.74 135 GLY B O 1
ATOM 9636 N N . VAL E 1 136 ? 159.907 163.155 170.728 1.00 103.66 136 VAL B N 1
ATOM 9637 C CA . VAL E 1 136 ? 159.375 164.244 169.918 1.00 103.66 136 VAL B CA 1
ATOM 9638 C C . VAL E 1 136 ? 159.324 165.510 170.760 1.00 103.66 136 VAL B C 1
ATOM 9639 O O . VAL E 1 136 ? 159.103 165.463 171.973 1.00 103.66 136 VAL B O 1
ATOM 9652 N N . ASN E 1 137 ? 159.538 166.648 170.104 1.00 111.16 137 ASN B N 1
ATOM 9653 C CA . ASN E 1 137 ? 159.432 167.956 170.742 1.00 111.16 137 ASN B CA 1
ATOM 9654 C C . ASN E 1 137 ? 160.156 167.993 172.080 1.00 111.16 137 ASN B C 1
ATOM 9655 O O . ASN E 1 137 ? 161.325 168.365 172.150 1.00 111.16 137 ASN B O 1
ATOM 9666 N N . PHE F 1 1 ? 152.006 155.845 76.735 1.00 148.77 1 PHE I N 1
ATOM 9667 C CA . PHE F 1 1 ? 152.380 156.528 78.016 1.00 148.77 1 PHE I CA 1
ATOM 9668 C C . PHE F 1 1 ? 152.220 155.701 79.306 1.00 148.77 1 PHE I C 1
ATOM 9669 O O . PHE F 1 1 ? 152.988 155.885 80.249 1.00 148.77 1 PHE I O 1
ATOM 9688 N N . THR F 1 2 ? 151.231 154.810 79.364 1.00 140.45 2 THR I N 1
ATOM 9689 C CA . THR F 1 2 ? 150.887 154.166 80.630 1.00 140.45 2 THR I CA 1
ATOM 9690 C C . THR F 1 2 ? 151.855 153.048 81.025 1.00 140.45 2 THR I C 1
ATOM 9691 O O . THR F 1 2 ? 151.964 152.717 82.220 1.00 140.45 2 THR I O 1
ATOM 9702 N N . LEU F 1 3 ? 152.550 152.452 80.056 1.00 135.72 3 LEU I N 1
ATOM 9703 C CA . LEU F 1 3 ? 153.276 151.218 80.326 1.00 135.72 3 LEU I CA 1
ATOM 9704 C C . LEU F 1 3 ? 154.348 151.414 81.395 1.00 135.72 3 LEU I C 1
ATOM 9705 O O . LEU F 1 3 ? 154.603 150.503 82.199 1.00 135.72 3 LEU I O 1
ATOM 9721 N N . VAL F 1 4 ? 154.989 152.586 81.423 1.00 132.48 4 VAL I N 1
ATOM 9722 C CA . VAL F 1 4 ? 155.958 152.869 82.478 1.00 132.48 4 VAL I CA 1
ATOM 9723 C C . VAL F 1 4 ? 155.276 152.848 83.840 1.00 132.48 4 VAL I C 1
ATOM 9724 O O . VAL F 1 4 ? 155.819 152.300 84.810 1.00 132.48 4 VAL I O 1
ATOM 9737 N N . GLU F 1 5 ? 154.067 153.410 83.932 1.00 132.47 5 GLU I N 1
ATOM 9738 C CA . GLU F 1 5 ? 153.320 153.353 85.183 1.00 132.47 5 GLU I CA 1
ATOM 9739 C C . GLU F 1 5 ? 153.097 151.909 85.605 1.00 132.47 5 GLU I C 1
ATOM 9740 O O . GLU F 1 5 ? 153.287 151.548 86.779 1.00 132.47 5 GLU I O 1
ATOM 9752 N N . LEU F 1 6 ? 152.714 151.060 84.652 1.00 130.04 6 LEU I N 1
ATOM 9753 C CA . LEU F 1 6 ? 152.383 149.684 85.003 1.00 130.04 6 LEU I CA 1
ATOM 9754 C C . LEU F 1 6 ? 153.614 148.928 85.498 1.00 130.04 6 LEU I C 1
ATOM 9755 O O . LEU F 1 6 ? 153.552 148.202 86.502 1.00 130.04 6 LEU I O 1
ATOM 9771 N N . ILE F 1 7 ? 154.752 149.094 84.822 1.00 126.21 7 ILE I N 1
ATOM 9772 C CA . ILE F 1 7 ? 155.939 148.381 85.287 1.00 126.21 7 ILE I CA 1
ATOM 9773 C C . ILE F 1 7 ? 156.422 148.940 86.629 1.00 126.21 7 ILE I C 1
ATOM 9774 O O . ILE F 1 7 ? 156.948 148.191 87.470 1.00 126.21 7 ILE I O 1
ATOM 9790 N N . VAL F 1 8 ? 156.228 150.240 86.878 1.00 118.35 8 VAL I N 1
ATOM 9791 C CA . VAL F 1 8 ? 156.541 150.794 88.196 1.00 118.35 8 VAL I CA 1
ATOM 9792 C C . VAL F 1 8 ? 155.739 150.069 89.271 1.00 118.35 8 VAL I C 1
ATOM 9793 O O . VAL F 1 8 ? 156.266 149.692 90.332 1.00 118.35 8 VAL I O 1
ATOM 9806 N N . VAL F 1 9 ? 154.437 149.897 89.025 1.00 111.54 9 VAL I N 1
ATOM 9807 C CA . VAL F 1 9 ? 153.604 149.157 89.969 1.00 111.54 9 VAL I CA 1
ATOM 9808 C C . VAL F 1 9 ? 154.164 147.757 90.177 1.00 111.54 9 VAL I C 1
ATOM 9809 O O . VAL F 1 9 ? 154.234 147.258 91.309 1.00 111.54 9 VAL I O 1
ATOM 9822 N N . ILE F 1 10 ? 154.543 147.090 89.084 1.00 113.22 10 ILE I N 1
ATOM 9823 C CA . ILE F 1 10 ? 155.010 145.710 89.192 1.00 113.22 10 ILE I CA 1
ATOM 9824 C C . ILE F 1 10 ? 156.285 145.623 90.025 1.00 113.22 10 ILE I C 1
ATOM 9825 O O . ILE F 1 10 ? 156.562 144.585 90.637 1.00 113.22 10 ILE I O 1
ATOM 9841 N N . ILE F 1 11 ? 157.084 146.691 90.058 1.00 110.27 11 ILE I N 1
ATOM 9842 C CA . ILE F 1 11 ? 158.287 146.676 90.894 1.00 110.27 11 ILE I CA 1
ATOM 9843 C C . ILE F 1 11 ? 157.935 146.890 92.366 1.00 110.27 11 ILE I C 1
ATOM 9844 O O . ILE F 1 11 ? 158.417 146.168 93.258 1.00 110.27 11 ILE I O 1
ATOM 9860 N N . ILE F 1 12 ? 157.129 147.916 92.653 1.00 104.35 12 ILE I N 1
ATOM 9861 C CA . ILE F 1 12 ? 156.887 148.253 94.056 1.00 104.35 12 ILE I CA 1
ATOM 9862 C C . ILE F 1 12 ? 156.105 147.136 94.744 1.00 104.35 12 ILE I C 1
ATOM 9863 O O . ILE F 1 12 ? 156.331 146.832 95.929 1.00 104.35 12 ILE I O 1
ATOM 9879 N N . ILE F 1 13 ? 155.171 146.508 94.017 1.00 101.43 13 ILE I N 1
ATOM 9880 C CA . ILE F 1 13 ? 154.455 145.362 94.570 1.00 101.43 13 ILE I CA 1
ATOM 9881 C C . ILE F 1 13 ? 155.435 144.274 94.961 1.00 101.43 13 ILE I C 1
ATOM 9882 O O . ILE F 1 13 ? 155.220 143.554 95.944 1.00 101.43 13 ILE I O 1
ATOM 9898 N N . ALA F 1 14 ? 156.517 144.125 94.202 1.00 105.34 14 ALA I N 1
ATOM 9899 C CA . ALA F 1 14 ? 157.510 143.121 94.547 1.00 105.34 14 ALA I CA 1
ATOM 9900 C C . ALA F 1 14 ? 158.216 143.477 95.846 1.00 105.34 14 ALA I C 1
ATOM 9901 O O . ALA F 1 14 ? 158.315 142.646 96.755 1.00 105.34 14 ALA I O 1
ATOM 9908 N N . ILE F 1 15 ? 158.706 144.711 95.962 1.00 103.76 15 ILE I N 1
ATOM 9909 C CA . ILE F 1 15 ? 159.628 144.945 97.078 1.00 103.76 15 ILE I CA 1
ATOM 9910 C C . ILE F 1 15 ? 158.903 145.190 98.408 1.00 103.76 15 ILE I C 1
ATOM 9911 O O . ILE F 1 15 ? 159.495 144.974 99.471 1.00 103.76 15 ILE I O 1
ATOM 9927 N N . ILE F 1 16 ? 157.645 145.642 98.411 1.00 102.12 16 ILE I N 1
ATOM 9928 C CA . ILE F 1 16 ? 156.986 145.838 99.712 1.00 102.12 16 ILE I CA 1
ATOM 9929 C C . ILE F 1 16 ? 156.422 144.545 100.305 1.00 102.12 16 ILE I C 1
ATOM 9930 O O . ILE F 1 16 ? 156.124 144.504 101.505 1.00 102.12 16 ILE I O 1
ATOM 9946 N N . ALA F 1 17 ? 156.259 143.492 99.502 1.00 101.08 17 ALA I N 1
ATOM 9947 C CA . ALA F 1 17 ? 155.804 142.188 99.992 1.00 101.08 17 ALA I CA 1
ATOM 9948 C C . ALA F 1 17 ? 156.852 141.404 100.786 1.00 101.08 17 ALA I C 1
ATOM 9949 O O . ALA F 1 17 ? 156.483 140.465 101.497 1.00 101.08 17 ALA I O 1
ATOM 9956 N N . ALA F 1 18 ? 158.135 141.743 100.681 1.00 98.99 18 ALA I N 1
ATOM 9957 C CA . ALA F 1 18 ? 159.194 140.989 101.351 1.00 98.99 18 ALA I CA 1
ATOM 9958 C C . ALA F 1 18 ? 159.264 141.203 102.863 1.00 98.99 18 ALA I C 1
ATOM 9959 O O . ALA F 1 18 ? 160.070 140.535 103.519 1.00 98.99 18 ALA I O 1
ATOM 9966 N N . VAL F 1 19 ? 158.466 142.108 103.431 1.00 99.27 19 VAL I N 1
ATOM 9967 C CA . VAL F 1 19 ? 158.570 142.439 104.852 1.00 99.27 19 VAL I CA 1
ATOM 9968 C C . VAL F 1 19 ? 158.491 141.182 105.714 1.00 99.27 19 VAL I C 1
ATOM 9969 O O . VAL F 1 19 ? 157.635 140.315 105.508 1.00 99.27 19 VAL I O 1
ATOM 9982 N N . ALA F 1 20 ? 159.406 141.084 106.681 1.00 98.43 20 ALA I N 1
ATOM 9983 C CA . ALA F 1 20 ? 159.502 139.945 107.590 1.00 98.43 20 ALA I CA 1
ATOM 9984 C C . ALA F 1 20 ? 158.274 139.825 108.495 1.00 98.43 20 ALA I C 1
ATOM 9985 O O . ALA F 1 20 ? 157.636 140.819 108.847 1.00 98.43 20 ALA I O 1
ATOM 9992 N N . ILE F 1 21 ? 157.953 138.589 108.870 1.00 99.53 21 ILE I N 1
ATOM 9993 C CA . ILE F 1 21 ? 156.749 138.261 109.625 1.00 99.53 21 ILE I CA 1
ATOM 9994 C C . ILE F 1 21 ? 157.146 137.703 110.987 1.00 99.53 21 ILE I C 1
ATOM 9995 O O . ILE F 1 21 ? 157.958 136.780 111.049 1.00 99.53 21 ILE I O 1
ATOM 10011 N N . PRO F 1 22 ? 156.604 138.220 112.094 1.00 98.01 22 PRO I N 1
ATOM 10012 C CA . PRO F 1 22 ? 156.904 137.653 113.420 1.00 98.01 22 PRO I CA 1
ATOM 10013 C C . PRO F 1 22 ? 156.389 136.226 113.597 1.00 98.01 22 PRO I C 1
ATOM 10014 O O . PRO F 1 22 ? 155.516 135.753 112.866 1.00 98.01 22 PRO I O 1
ATOM 10025 N N . ALA F 1 23 ? 156.956 135.535 114.590 1.00 100.82 23 ALA I N 1
ATOM 10026 C CA . ALA F 1 23 ? 156.581 134.164 114.940 1.00 100.82 23 ALA I CA 1
ATOM 10027 C C . ALA F 1 23 ? 155.604 134.103 116.115 1.00 100.82 23 ALA I C 1
ATOM 10028 O O . ALA F 1 23 ? 155.854 134.688 117.174 1.00 100.82 23 ALA I O 1
ATOM 10035 N N . ILE F 1 24 ? 154.498 133.378 115.915 1.00 101.62 24 ILE I N 1
ATOM 10036 C CA . ILE F 1 24 ? 153.465 133.167 116.946 1.00 101.62 24 ILE I CA 1
ATOM 10037 C C . ILE F 1 24 ? 153.996 132.292 118.085 1.00 101.62 24 ILE I C 1
ATOM 10038 O O . ILE F 1 24 ? 154.990 131.568 117.949 1.00 101.62 24 ILE I O 1
ATOM 10054 N N . THR F 1 25 ? 153.307 132.363 119.232 1.00 107.80 25 THR I N 1
ATOM 10055 C CA . THR F 1 25 ? 153.565 131.552 120.425 1.00 107.80 25 THR I CA 1
ATOM 10056 C C . THR F 1 25 ? 154.923 131.803 121.074 1.00 107.80 25 THR I C 1
ATOM 10057 O O . THR F 1 25 ? 155.309 131.067 121.991 1.00 107.80 25 THR I O 1
ATOM 10068 N N . SER F 1 26 ? 155.664 132.812 120.627 1.00 106.71 26 SER I N 1
ATOM 10069 C CA . SER F 1 26 ? 157.041 132.995 121.078 1.00 106.71 26 SER I CA 1
ATOM 10070 C C . SER F 1 26 ? 157.136 133.435 122.541 1.00 106.71 26 SER I C 1
ATOM 10071 O O . SER F 1 26 ? 157.930 132.881 123.310 1.00 106.71 26 SER I O 1
ATOM 10079 N N . PHE F 1 27 ? 156.350 134.432 122.947 1.00 97.85 27 PHE I N 1
ATOM 10080 C CA . PHE F 1 27 ? 156.343 134.911 124.331 1.00 97.85 27 PHE I CA 1
ATOM 10081 C C . PHE F 1 27 ? 155.375 134.175 125.265 1.00 97.85 27 PHE I C 1
ATOM 10082 O O . PHE F 1 27 ? 155.497 134.305 126.487 1.00 97.85 27 PHE I O 1
ATOM 10099 N N . GLN F 1 28 ? 154.427 133.415 124.717 1.00 96.46 28 GLN I N 1
ATOM 10100 C CA . GLN F 1 28 ? 153.293 132.875 125.471 1.00 96.46 28 GLN I CA 1
ATOM 10101 C C . GLN F 1 28 ? 153.676 132.169 126.779 1.00 96.46 28 GLN I C 1
ATOM 10102 O O . GLN F 1 28 ? 152.998 132.330 127.800 1.00 96.46 28 GLN I O 1
ATOM 10116 N N . ASP F 1 29 ? 154.751 131.382 126.765 1.00 97.28 29 ASP I N 1
ATOM 10117 C CA . ASP F 1 29 ? 155.078 130.479 127.874 1.00 97.28 29 ASP I CA 1
ATOM 10118 C C . ASP F 1 29 ? 155.248 131.151 129.244 1.00 97.28 29 ASP I C 1
ATOM 10119 O O . ASP F 1 29 ? 154.737 130.639 130.246 1.00 97.28 29 ASP I O 1
ATOM 10128 N N . ASN F 1 30 ? 155.950 132.281 129.326 1.00 92.00 30 ASN I N 1
ATOM 10129 C CA . ASN F 1 30 ? 156.299 132.849 130.635 1.00 92.00 30 ASN I CA 1
ATOM 10130 C C . ASN F 1 30 ? 155.139 133.478 131.416 1.00 92.00 30 ASN I C 1
ATOM 10131 O O . ASN F 1 30 ? 155.297 133.753 132.620 1.00 92.00 30 ASN I O 1
ATOM 10142 N N . ALA F 1 31 ? 153.952 133.611 130.828 1.00 88.32 31 ALA I N 1
ATOM 10143 C CA . ALA F 1 31 ? 152.789 133.924 131.651 1.00 88.32 31 ALA I CA 1
ATOM 10144 C C . ALA F 1 31 ? 152.523 132.832 132.679 1.00 88.32 31 ALA I C 1
ATOM 10145 O O . ALA F 1 31 ? 152.070 133.119 133.792 1.00 88.32 31 ALA I O 1
ATOM 10152 N N . ARG F 1 32 ? 152.739 131.571 132.315 1.00 88.79 32 ARG I N 1
ATOM 10153 C CA . ARG F 1 32 ? 152.492 130.494 133.266 1.00 88.79 32 ARG I CA 1
ATOM 10154 C C . ARG F 1 32 ? 153.444 130.586 134.459 1.00 88.79 32 ARG I C 1
ATOM 10155 O O . ARG F 1 32 ? 153.046 130.346 135.604 1.00 88.79 32 ARG I O 1
ATOM 10176 N N . LYS F 1 33 ? 154.716 130.901 134.201 1.00 86.88 33 LYS I N 1
ATOM 10177 C CA . LYS F 1 33 ? 155.666 131.231 135.264 1.00 86.88 33 LYS I CA 1
ATOM 10178 C C . LYS F 1 33 ? 155.175 132.356 136.171 1.00 86.88 33 LYS I C 1
ATOM 10179 O O . LYS F 1 33 ? 155.293 132.278 137.404 1.00 86.88 33 LYS I O 1
ATOM 10198 N N . SER F 1 34 ? 154.576 133.391 135.581 1.00 84.46 34 SER I N 1
ATOM 10199 C CA . SER F 1 34 ? 153.991 134.452 136.402 1.00 84.46 34 SER I CA 1
ATOM 10200 C C . SER F 1 34 ? 152.813 133.973 137.249 1.00 84.46 34 SER I C 1
ATOM 10201 O O . SER F 1 34 ? 152.695 134.347 138.426 1.00 84.46 34 SER I O 1
ATOM 10209 N N . ARG F 1 35 ? 151.948 133.130 136.688 1.00 83.52 35 ARG I N 1
ATOM 10210 C CA . ARG F 1 35 ? 150.879 132.528 137.483 1.00 83.52 35 ARG I CA 1
ATOM 10211 C C . ARG F 1 35 ? 151.422 131.717 138.655 1.00 83.52 35 ARG I C 1
ATOM 10212 O O . ARG F 1 35 ? 150.933 131.840 139.784 1.00 83.52 35 ARG I O 1
ATOM 10233 N N . ILE F 1 36 ? 152.423 130.875 138.408 1.00 79.67 36 ILE I N 1
ATOM 10234 C CA . ILE F 1 36 ? 153.009 130.075 139.486 1.00 79.67 36 ILE I CA 1
ATOM 10235 C C . ILE F 1 36 ? 153.516 130.979 140.601 1.00 79.67 36 ILE I C 1
ATOM 10236 O O . ILE F 1 36 ? 153.226 130.762 141.788 1.00 79.67 36 ILE I O 1
ATOM 10252 N N . GLN F 1 37 ? 154.294 131.999 140.243 1.00 81.70 37 GLN I N 1
ATOM 10253 C CA . GLN F 1 37 ? 154.923 132.804 141.283 1.00 81.70 37 GLN I CA 1
ATOM 10254 C C . GLN F 1 37 ? 153.915 133.657 142.045 1.00 81.70 37 GLN I C 1
ATOM 10255 O O . GLN F 1 37 ? 154.107 133.901 143.240 1.00 81.70 37 GLN I O 1
ATOM 10269 N N . SER F 1 38 ? 152.849 134.132 141.393 1.00 83.00 38 SER I N 1
ATOM 10270 C CA . SER F 1 38 ? 151.826 134.872 142.133 1.00 83.00 38 SER I CA 1
ATOM 10271 C C . SER F 1 38 ? 150.953 133.968 143.004 1.00 83.00 38 SER I C 1
ATOM 10272 O O . SER F 1 38 ? 150.543 134.371 144.098 1.00 83.00 38 SER I O 1
ATOM 10280 N N . GLU F 1 39 ? 150.645 132.754 142.546 1.00 81.26 39 GLU I N 1
ATOM 10281 C CA . GLU F 1 39 ? 149.845 131.805 143.324 1.00 81.26 39 GLU I CA 1
ATOM 10282 C C . GLU F 1 39 ? 150.592 131.203 144.516 1.00 81.26 39 GLU I C 1
ATOM 10283 O O . GLU F 1 39 ? 149.958 130.800 145.507 1.00 81.26 39 GLU I O 1
ATOM 10295 N N . HIS F 1 40 ? 151.923 131.174 144.465 1.00 77.07 40 HIS I N 1
ATOM 10296 C CA . HIS F 1 40 ? 152.695 130.715 145.618 1.00 77.07 40 HIS I CA 1
ATOM 10297 C C . HIS F 1 40 ? 152.497 131.595 146.853 1.00 77.07 40 HIS I C 1
ATOM 10298 O O . HIS F 1 40 ? 152.285 131.082 147.958 1.00 77.07 40 HIS I O 1
ATOM 10312 N N . ARG F 1 41 ? 152.644 132.910 146.712 1.00 81.54 41 ARG I N 1
ATOM 10313 C CA . ARG F 1 41 ? 152.399 133.787 147.854 1.00 81.54 41 ARG I CA 1
ATOM 10314 C C . ARG F 1 41 ? 150.978 133.650 148.402 1.00 81.54 41 ARG I C 1
ATOM 10315 O O . ARG F 1 41 ? 150.764 133.761 149.615 1.00 81.54 41 ARG I O 1
ATOM 10336 N N . GLU F 1 42 ? 149.995 133.406 147.535 1.00 82.92 42 GLU I N 1
ATOM 10337 C CA . GLU F 1 42 ? 148.624 133.198 147.998 1.00 82.92 42 GLU I CA 1
ATOM 10338 C C . GLU F 1 42 ? 148.464 131.928 148.828 1.00 82.92 42 GLU I C 1
ATOM 10339 O O . GLU F 1 42 ? 147.780 131.930 149.862 1.00 82.92 42 GLU I O 1
ATOM 10351 N N . LEU F 1 43 ? 149.140 130.849 148.439 1.00 77.74 43 LEU I N 1
ATOM 10352 C CA . LEU F 1 43 ? 149.154 129.674 149.310 1.00 77.74 43 LEU I CA 1
ATOM 10353 C C . LEU F 1 43 ? 149.950 129.880 150.596 1.00 77.74 43 LEU I C 1
ATOM 10354 O O . LEU F 1 43 ? 149.591 129.310 151.632 1.00 77.74 43 LEU I O 1
ATOM 10370 N N . VAL F 1 44 ? 151.019 130.672 150.567 1.00 78.98 44 VAL I N 1
ATOM 10371 C CA . VAL F 1 44 ? 151.696 131.017 151.819 1.00 78.98 44 VAL I CA 1
ATOM 10372 C C . VAL F 1 44 ? 150.766 131.775 152.764 1.00 78.98 44 VAL I C 1
ATOM 10373 O O . VAL F 1 44 ? 150.715 131.488 153.964 1.00 78.98 44 VAL I O 1
ATOM 10386 N N . SER F 1 45 ? 149.983 132.715 152.234 1.00 78.30 45 SER I N 1
ATOM 10387 C CA . SER F 1 45 ? 148.987 133.409 153.055 1.00 78.30 45 SER I CA 1
ATOM 10388 C C . SER F 1 45 ? 147.935 132.456 153.620 1.00 78.30 45 SER I C 1
ATOM 10389 O O . SER F 1 45 ? 147.600 132.518 154.812 1.00 78.30 45 SER I O 1
ATOM 10397 N N . ALA F 1 46 ? 147.456 131.519 152.808 1.00 77.47 46 ALA I N 1
ATOM 10398 C CA . ALA F 1 46 ? 146.471 130.564 153.311 1.00 77.47 46 ALA I CA 1
ATOM 10399 C C . ALA F 1 46 ? 147.044 129.687 154.422 1.00 77.47 46 ALA I C 1
ATOM 10400 O O . ALA F 1 46 ? 146.401 129.483 155.461 1.00 77.47 46 ALA I O 1
ATOM 10407 N N . ILE F 1 47 ? 148.204 129.080 154.186 1.00 78.36 47 ILE I N 1
ATOM 10408 C CA . ILE F 1 47 ? 148.782 128.188 155.189 1.00 78.36 47 ILE I CA 1
ATOM 10409 C C . ILE F 1 47 ? 149.150 128.953 156.459 1.00 78.36 47 ILE I C 1
ATOM 10410 O O . ILE F 1 47 ? 148.986 128.438 157.570 1.00 78.36 47 ILE I O 1
ATOM 10426 N N . GLN F 1 48 ? 149.621 130.201 156.328 1.00 79.13 48 GLN I N 1
ATOM 10427 C CA . GLN F 1 48 ? 149.908 131.035 157.492 1.00 79.13 48 GLN I CA 1
ATOM 10428 C C . GLN F 1 48 ? 148.662 131.544 158.197 1.00 79.13 48 GLN I C 1
ATOM 10429 O O . GLN F 1 48 ? 148.771 132.063 159.312 1.00 79.13 48 GLN I O 1
ATOM 10443 N N . SER F 1 49 ? 147.490 131.416 157.584 1.00 79.23 49 SER I N 1
ATOM 10444 C CA . SER F 1 49 ? 146.253 131.655 158.319 1.00 79.23 49 SER I CA 1
ATOM 10445 C C . SER F 1 49 ? 145.803 130.396 159.059 1.00 79.23 49 SER I C 1
ATOM 10446 O O . SER F 1 49 ? 145.460 130.446 160.249 1.00 79.23 49 SER I O 1
ATOM 10454 N N . TYR F 1 50 ? 145.793 129.262 158.360 1.00 79.08 50 TYR I N 1
ATOM 10455 C CA . TYR F 1 50 ? 145.426 128.010 159.017 1.00 79.08 50 TYR I CA 1
ATOM 10456 C C . TYR F 1 50 ? 146.317 127.733 160.224 1.00 79.08 50 TYR I C 1
ATOM 10457 O O . TYR F 1 50 ? 145.834 127.270 161.262 1.00 79.08 50 TYR I O 1
ATOM 10475 N N . ILE F 1 51 ? 147.623 127.993 160.110 1.00 84.20 51 ILE I N 1
ATOM 10476 C CA . ILE F 1 51 ? 148.533 127.755 161.227 1.00 84.20 51 ILE I CA 1
ATOM 10477 C C . ILE F 1 51 ? 148.182 128.602 162.439 1.00 84.20 51 ILE I C 1
ATOM 10478 O O . ILE F 1 51 ? 148.594 128.279 163.556 1.00 84.20 51 ILE I O 1
ATOM 10494 N N . GLY F 1 52 ? 147.442 129.689 162.247 1.00 82.29 52 GLY I N 1
ATOM 10495 C CA . GLY F 1 52 ? 147.017 130.524 163.352 1.00 82.29 52 GLY I CA 1
ATOM 10496 C C . GLY F 1 52 ? 145.612 130.264 163.852 1.00 82.29 52 GLY I C 1
ATOM 10497 O O . GLY F 1 52 ? 145.263 130.683 164.959 1.00 82.29 52 GLY I O 1
ATOM 10501 N N . ALA F 1 53 ? 144.786 129.591 163.057 1.00 87.98 53 ALA I N 1
ATOM 10502 C CA . ALA F 1 53 ? 143.429 129.295 163.507 1.00 87.98 53 ALA I CA 1
ATOM 10503 C C . ALA F 1 53 ? 143.301 128.025 164.349 1.00 87.98 53 ALA I C 1
ATOM 10504 O O . ALA F 1 53 ? 142.303 127.882 165.063 1.00 87.98 53 ALA I O 1
ATOM 10511 N N . GLN F 1 54 ? 144.259 127.102 164.292 1.00 99.36 54 GLN I N 1
ATOM 10512 C CA . GLN F 1 54 ? 144.239 125.963 165.203 1.00 99.36 54 GLN I CA 1
ATOM 10513 C C . GLN F 1 54 ? 144.436 126.401 166.657 1.00 99.36 54 GLN I C 1
ATOM 10514 O O . GLN F 1 54 ? 144.848 127.526 166.952 1.00 99.36 54 GLN I O 1
ATOM 10528 N N . ASP F 1 55 ? 144.125 125.475 167.572 1.00 114.83 55 ASP I N 1
ATOM 10529 C CA . ASP F 1 55 ? 144.030 125.798 168.992 1.00 114.83 55 ASP I CA 1
ATOM 10530 C C . ASP F 1 55 ? 145.392 126.055 169.627 1.00 114.83 55 ASP I C 1
ATOM 10531 O O . ASP F 1 55 ? 145.507 126.913 170.511 1.00 114.83 55 ASP I O 1
ATOM 10540 N N . ASP F 1 56 ? 146.428 125.331 169.202 1.00 115.47 56 ASP I N 1
ATOM 10541 C CA . ASP F 1 56 ? 147.754 125.402 169.813 1.00 115.47 56 ASP I CA 1
ATOM 10542 C C . ASP F 1 56 ? 148.760 125.915 168.790 1.00 115.47 56 ASP I C 1
ATOM 10543 O O . ASP F 1 56 ? 149.599 125.155 168.288 1.00 115.47 56 ASP I O 1
ATOM 10552 N N . PRO F 1 57 ? 148.717 127.210 168.473 1.00 104.53 57 PRO I N 1
ATOM 10553 C CA . PRO F 1 57 ? 149.665 127.756 167.492 1.00 104.53 57 PRO I CA 1
ATOM 10554 C C . PRO F 1 57 ? 151.116 127.643 167.913 1.00 104.53 57 PRO I C 1
ATOM 10555 O O . PRO F 1 57 ? 152.001 127.723 167.053 1.00 104.53 57 PRO I O 1
ATOM 10566 N N . THR F 1 58 ? 151.396 127.466 169.205 1.00 111.67 58 THR I N 1
ATOM 10567 C CA . THR F 1 58 ? 152.768 127.248 169.644 1.00 111.67 58 THR I CA 1
ATOM 10568 C C . THR F 1 58 ? 153.268 125.851 169.303 1.00 111.67 58 THR I C 1
ATOM 10569 O O . THR F 1 58 ? 154.481 125.620 169.317 1.00 111.67 58 THR I O 1
ATOM 10580 N N . ASN F 1 59 ? 152.365 124.914 169.011 1.00 111.52 59 ASN I N 1
ATOM 10581 C CA . ASN F 1 59 ? 152.727 123.514 168.778 1.00 111.52 59 ASN I CA 1
ATOM 10582 C C . ASN F 1 59 ? 151.870 122.973 167.637 1.00 111.52 59 ASN I C 1
ATOM 10583 O O . ASN F 1 59 ? 151.012 122.109 167.832 1.00 111.52 59 ASN I O 1
ATOM 10594 N N . PRO F 1 60 ? 152.090 123.467 166.421 1.00 99.04 60 PRO I N 1
ATOM 10595 C CA . PRO F 1 60 ? 151.140 123.221 165.327 1.00 99.04 60 PRO I CA 1
ATOM 10596 C C . PRO F 1 60 ? 151.055 121.755 164.924 1.00 99.04 60 PRO I C 1
ATOM 10597 O O . PRO F 1 60 ? 151.991 120.974 165.111 1.00 99.04 60 PRO I O 1
ATOM 10608 N N . SER F 1 61 ? 149.898 121.388 164.372 1.00 94.10 61 SER I N 1
ATOM 10609 C CA . SER F 1 61 ? 149.651 120.039 163.881 1.00 94.10 61 SER I CA 1
ATOM 10610 C C . SER F 1 61 ? 150.031 119.921 162.402 1.00 94.10 61 SER I C 1
ATOM 10611 O O . SER F 1 61 ? 150.594 120.837 161.798 1.00 94.10 61 SER I O 1
ATOM 10619 N N . GLU F 1 62 ? 149.733 118.759 161.818 1.00 92.72 62 GLU I N 1
ATOM 10620 C CA . GLU F 1 62 ? 150.055 118.482 160.422 1.00 92.72 62 GLU I CA 1
ATOM 10621 C C . GLU F 1 62 ? 149.179 119.311 159.484 1.00 92.72 62 GLU I C 1
ATOM 10622 O O . GLU F 1 62 ? 148.161 119.881 159.883 1.00 92.72 62 GLU I O 1
ATOM 10634 N N . ILE F 1 63 ? 149.590 119.376 158.218 1.00 82.20 63 ILE I N 1
ATOM 10635 C CA . ILE F 1 63 ? 148.840 120.084 157.188 1.00 82.20 63 ILE I CA 1
ATOM 10636 C C . ILE F 1 63 ? 148.921 119.313 155.880 1.00 82.20 63 ILE I C 1
ATOM 10637 O O . ILE F 1 63 ? 149.953 118.728 155.542 1.00 82.20 63 ILE I O 1
ATOM 10653 N N . THR F 1 64 ? 147.812 119.315 155.143 1.00 88.49 64 THR I N 1
ATOM 10654 C CA . THR F 1 64 ? 147.804 118.927 153.743 1.00 88.49 64 THR I CA 1
ATOM 10655 C C . THR F 1 64 ? 146.863 119.871 153.011 1.00 88.49 64 THR I C 1
ATOM 10656 O O . THR F 1 64 ? 145.948 120.448 153.604 1.00 88.49 64 THR I O 1
ATOM 10667 N N . LEU F 1 65 ? 147.087 120.021 151.707 1.00 87.35 65 LEU I N 1
ATOM 10668 C CA . LEU F 1 65 ? 146.300 120.976 150.935 1.00 87.35 65 LEU I CA 1
ATOM 10669 C C . LEU F 1 65 ? 144.862 120.525 150.721 1.00 87.35 65 LEU I C 1
ATOM 10670 O O . LEU F 1 65 ? 144.067 121.295 150.173 1.00 87.35 65 LEU I O 1
ATOM 10686 N N . ALA F 1 66 ? 144.507 119.306 151.128 1.00 86.51 66 ALA I N 1
ATOM 10687 C CA . ALA F 1 66 ? 143.097 118.963 151.282 1.00 86.51 66 ALA I CA 1
ATOM 10688 C C . ALA F 1 66 ? 142.481 119.637 152.505 1.00 86.51 66 ALA I C 1
ATOM 10689 O O . ALA F 1 66 ? 141.406 120.240 152.415 1.00 86.51 66 ALA I O 1
ATOM 10696 N N . LYS F 1 67 ? 143.146 119.551 153.661 1.00 87.36 67 LYS I N 1
ATOM 10697 C CA . LYS F 1 67 ? 142.669 120.267 154.842 1.00 87.36 67 LYS I CA 1
ATOM 10698 C C . LYS F 1 67 ? 142.727 121.779 154.654 1.00 87.36 67 LYS I C 1
ATOM 10699 O O . LYS F 1 67 ? 141.963 122.512 155.289 1.00 87.36 67 LYS I O 1
ATOM 10718 N N . LEU F 1 68 ? 143.623 122.257 153.796 1.00 80.67 68 LEU I N 1
ATOM 10719 C CA . LEU F 1 68 ? 143.742 123.667 153.438 1.00 80.67 68 LEU I CA 1
ATOM 10720 C C . LEU F 1 68 ? 142.667 124.134 152.460 1.00 80.67 68 LEU I C 1
ATOM 10721 O O . LEU F 1 68 ? 142.706 125.289 152.024 1.00 80.67 68 LEU I O 1
ATOM 10737 N N . ALA F 1 69 ? 141.720 123.267 152.111 1.00 87.79 69 ALA I N 1
ATOM 10738 C CA . ALA F 1 69 ? 140.803 123.543 151.008 1.00 87.79 69 ALA I CA 1
ATOM 10739 C C . ALA F 1 69 ? 139.927 124.782 151.163 1.00 87.79 69 ALA I C 1
ATOM 10740 O O . ALA F 1 69 ? 139.806 125.535 150.181 1.00 87.79 69 ALA I O 1
ATOM 10747 N N . PRO F 1 70 ? 139.309 125.067 152.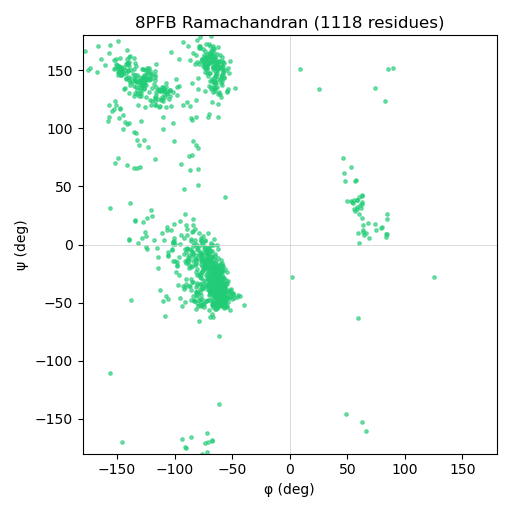305 1.00 85.18 70 PRO I N 1
ATOM 10748 C CA . PRO F 1 70 ? 138.207 126.038 152.345 1.00 85.18 70 PRO I CA 1
ATOM 10749 C C . PRO F 1 70 ? 138.646 127.502 152.359 1.00 85.18 70 PRO I C 1
ATOM 10750 O O . PRO F 1 70 ? 138.215 128.291 153.200 1.00 85.18 70 PRO I O 1
ATOM 10761 N N . TYR F 1 71 ? 139.518 127.862 151.415 1.00 82.69 71 TYR I N 1
ATOM 10762 C CA . TYR F 1 71 ? 140.029 129.222 151.298 1.00 82.69 71 TYR I CA 1
ATOM 10763 C C . TYR F 1 71 ? 140.151 129.742 149.866 1.00 82.69 71 TYR I C 1
ATOM 10764 O O . TYR F 1 71 ? 140.681 130.842 149.687 1.00 82.69 71 TYR I O 1
ATOM 10782 N N . MET F 1 72 ? 139.713 128.996 148.837 1.00 87.61 72 MET I N 1
ATOM 10783 C CA . MET F 1 72 ? 140.140 129.271 147.465 1.00 87.61 72 MET I CA 1
ATOM 10784 C C . MET F 1 72 ? 138.999 129.424 146.452 1.00 87.61 72 MET I C 1
ATOM 10785 O O . MET F 1 72 ? 139.229 129.276 145.250 1.00 87.61 72 MET I O 1
ATOM 10799 N N . SER F 1 73 ? 137.777 129.698 146.900 1.00 87.83 73 SER I N 1
ATOM 10800 C CA . SER F 1 73 ? 136.748 130.362 146.089 1.00 87.83 73 SER I CA 1
ATOM 10801 C C . SER F 1 73 ? 136.292 129.587 144.842 1.00 87.83 73 SER I C 1
ATOM 10802 O O . SER F 1 73 ? 135.688 130.174 143.941 1.00 87.83 73 SER I O 1
ATOM 10810 N N . LYS F 1 74 ? 136.565 128.290 144.745 1.00 95.03 74 LYS I N 1
ATOM 10811 C CA . LYS F 1 74 ? 135.852 127.398 143.816 1.00 95.03 74 LYS I CA 1
ATOM 10812 C C . LYS F 1 74 ? 135.940 127.790 142.331 1.00 95.03 74 LYS I C 1
ATOM 10813 O O . LYS F 1 74 ? 134.963 127.679 141.590 1.00 95.03 74 LYS I O 1
ATOM 10832 N N . ASN F 1 75 ? 137.106 128.263 141.894 1.00 96.45 75 ASN I N 1
ATOM 10833 C CA . ASN F 1 75 ? 137.560 128.163 140.491 1.00 96.45 75 ASN I CA 1
ATOM 10834 C C . ASN F 1 75 ? 136.626 128.748 139.423 1.00 96.45 75 ASN I C 1
ATOM 10835 O O . ASN F 1 75 ? 136.592 128.245 138.298 1.00 96.45 75 ASN I O 1
ATOM 10846 N N . ALA F 1 76 ? 135.848 129.785 139.718 1.00 94.78 76 ALA I N 1
ATOM 10847 C CA . ALA F 1 76 ? 135.125 130.497 138.659 1.00 94.78 76 ALA I CA 1
ATOM 10848 C C . ALA F 1 76 ? 134.124 129.686 137.835 1.00 94.78 76 ALA I C 1
ATOM 10849 O O . ALA F 1 76 ? 133.534 130.223 136.893 1.00 94.78 76 ALA I O 1
ATOM 10856 N N . LYS F 1 77 ? 133.936 128.406 138.134 1.00 101.51 77 LYS I N 1
ATOM 10857 C CA . LYS F 1 77 ? 132.843 127.646 137.538 1.00 101.51 77 LYS I CA 1
ATOM 10858 C C . LYS F 1 77 ? 132.544 126.485 138.473 1.00 101.51 77 LYS I C 1
ATOM 10859 O O . LYS F 1 77 ? 133.271 126.247 139.439 1.00 101.51 77 LYS I O 1
ATOM 10878 N N . ASN F 1 78 ? 131.456 125.770 138.194 1.00 112.20 78 ASN I N 1
ATOM 10879 C CA . ASN F 1 78 ? 131.114 124.651 139.062 1.00 112.20 78 ASN I CA 1
ATOM 10880 C C . ASN F 1 78 ? 132.224 123.609 139.023 1.00 112.20 78 ASN I C 1
ATOM 10881 O O . ASN F 1 78 ? 132.419 122.925 138.013 1.00 112.20 78 ASN I O 1
ATOM 10892 N N . GLU F 1 79 ? 132.952 123.487 140.129 1.00 103.77 79 GLU I N 1
ATOM 10893 C CA . GLU F 1 79 ? 134.094 122.591 140.234 1.00 103.77 79 GLU I CA 1
ATOM 10894 C C . GLU F 1 79 ? 134.197 122.088 141.664 1.00 103.77 79 GLU I C 1
ATOM 10895 O O . GLU F 1 79 ? 133.770 122.760 142.605 1.00 103.77 79 GLU I O 1
ATOM 10907 N N . ASP F 1 80 ? 134.775 120.900 141.817 1.00 106.20 80 ASP I N 1
ATOM 10908 C CA . ASP F 1 80 ? 134.657 120.174 143.073 1.00 106.20 80 ASP I CA 1
ATOM 10909 C C . ASP F 1 80 ? 135.549 120.774 144.156 1.00 106.20 80 ASP I C 1
ATOM 10910 O O . ASP F 1 80 ? 135.078 121.075 145.259 1.00 106.20 80 ASP I O 1
ATOM 10919 N N . GLY F 1 81 ? 136.832 120.968 143.861 1.00 100.88 81 GLY I N 1
ATOM 10920 C CA . GLY F 1 81 ? 137.796 121.289 144.902 1.00 100.88 81 GLY I CA 1
ATOM 10921 C C . GLY F 1 81 ? 139.104 121.775 144.320 1.00 100.88 81 GLY I C 1
ATOM 10922 O O . GLY F 1 81 ? 139.344 121.704 143.112 1.00 100.88 81 GLY I O 1
ATOM 10926 N N . ILE F 1 82 ? 139.957 122.269 145.219 1.00 89.88 82 ILE I N 1
ATOM 10927 C CA . ILE F 1 82 ? 140.976 123.246 144.843 1.00 89.88 82 ILE I CA 1
ATOM 10928 C C . ILE F 1 82 ? 142.002 122.662 143.878 1.00 89.88 82 ILE I C 1
ATOM 10929 O O . ILE F 1 82 ? 142.622 123.403 143.104 1.00 89.88 82 ILE I O 1
ATOM 10945 N N . VAL F 1 83 ? 142.205 121.342 143.893 1.00 90.44 83 VAL I N 1
ATOM 10946 C CA . VAL F 1 83 ? 143.140 120.743 142.946 1.00 90.44 83 VAL I CA 1
ATOM 10947 C C . VAL F 1 83 ? 142.697 120.994 141.513 1.00 90.44 83 VAL I C 1
ATOM 10948 O O . VAL F 1 83 ? 143.517 120.940 140.591 1.00 90.44 83 VAL I O 1
ATOM 10961 N N . ASN F 1 84 ? 141.409 121.265 141.299 1.00 93.70 84 ASN I N 1
ATOM 10962 C CA . ASN F 1 84 ? 140.934 121.656 139.978 1.00 93.70 84 ASN I CA 1
ATOM 10963 C C . ASN F 1 84 ? 141.374 123.064 139.601 1.00 93.70 84 ASN I C 1
ATOM 10964 O O . ASN F 1 84 ? 141.335 123.414 138.417 1.00 93.70 84 ASN I O 1
ATOM 10975 N N . SER F 1 85 ? 141.784 123.878 140.572 1.00 88.73 85 SER I N 1
ATOM 10976 C CA . SER F 1 85 ? 142.050 125.296 140.366 1.00 88.73 85 SER I CA 1
ATOM 10977 C C . SER F 1 85 ? 143.531 125.646 140.379 1.00 88.73 85 SER I C 1
ATOM 10978 O O . SER F 1 85 ? 143.988 126.413 139.528 1.00 88.73 85 SER I O 1
ATOM 10986 N N . LEU F 1 86 ? 144.297 125.114 141.328 1.00 85.91 86 LEU I N 1
ATOM 10987 C CA . LEU F 1 86 ? 145.731 125.368 141.354 1.00 85.91 86 LEU I CA 1
ATOM 10988 C C . LEU F 1 86 ? 146.398 124.884 140.069 1.00 85.91 86 LEU I C 1
ATOM 10989 O O . LEU F 1 86 ? 146.082 123.811 139.549 1.00 85.91 86 LEU I O 1
ATOM 11005 N N . ALA F 1 87 ? 147.335 125.688 139.565 1.00 87.23 87 ALA I N 1
ATOM 11006 C CA . ALA F 1 87 ? 147.921 125.463 138.248 1.00 87.23 87 ALA I CA 1
ATOM 11007 C C . ALA F 1 87 ? 148.513 124.063 138.114 1.00 87.23 87 ALA I C 1
ATOM 11008 O O . ALA F 1 87 ? 148.962 123.453 139.087 1.00 87.23 87 ALA I O 1
ATOM 11015 N N . LYS F 1 88 ? 148.491 123.555 136.879 1.00 95.64 88 LYS I N 1
ATOM 11016 C CA . LYS F 1 88 ? 148.471 122.123 136.591 1.00 95.64 88 LYS I CA 1
ATOM 11017 C C . LYS F 1 88 ? 149.865 121.524 136.369 1.00 95.64 88 LYS I C 1
ATOM 11018 O O . LYS F 1 88 ? 150.224 120.540 137.021 1.00 95.64 88 LYS I O 1
ATOM 11037 N N . ASP F 1 89 ? 150.660 122.102 135.466 1.00 95.76 89 ASP I N 1
ATOM 11038 C CA . ASP F 1 89 ? 152.025 121.644 135.174 1.00 95.76 89 ASP I CA 1
ATOM 11039 C C . ASP F 1 89 ? 152.124 120.128 134.975 1.00 95.76 89 ASP I C 1
ATOM 11040 O O . ASP F 1 89 ? 152.810 119.422 135.715 1.00 95.76 89 ASP I O 1
ATOM 11049 N N . LYS F 1 90 ? 151.422 119.631 133.950 1.00 105.96 90 LYS I N 1
ATOM 11050 C CA . LYS F 1 90 ? 151.421 118.194 133.670 1.00 105.96 90 LYS I CA 1
ATOM 11051 C C . LYS F 1 90 ? 152.824 117.620 133.476 1.00 105.96 90 LYS I C 1
ATOM 11052 O O . LYS F 1 90 ? 153.055 116.445 133.785 1.00 105.96 90 LYS I O 1
ATOM 11071 N N . SER F 1 91 ? 153.767 118.411 132.966 1.00 109.04 91 SER I N 1
ATOM 11072 C CA . SER F 1 91 ? 155.130 117.930 132.771 1.00 109.04 91 SER I CA 1
ATOM 11073 C C . SER F 1 91 ? 155.984 117.926 134.035 1.00 109.04 91 SER I C 1
ATOM 11074 O O . SER F 1 91 ? 157.124 117.448 133.980 1.00 109.04 91 SER I O 1
ATOM 11082 N N . GLY F 1 92 ? 155.489 118.432 135.157 1.00 101.91 92 GLY I N 1
ATOM 11083 C CA . GLY F 1 92 ? 156.264 118.408 136.385 1.00 101.91 92 GLY I CA 1
ATOM 11084 C C . GLY F 1 92 ? 155.409 118.483 137.634 1.00 101.91 92 GLY I C 1
ATOM 11085 O O . GLY F 1 92 ? 155.303 117.512 138.382 1.00 101.91 92 GLY I O 1
ATOM 11089 N N . GLY F 1 100 ? 151.887 116.853 137.425 1.00 97.66 100 GLY I N 1
ATOM 11090 C CA . GLY F 1 100 ? 150.474 116.732 137.736 1.00 97.66 100 GLY I CA 1
ATOM 11091 C C . GLY F 1 100 ? 149.967 117.842 138.634 1.00 97.66 100 GLY I C 1
ATOM 11092 O O . GLY F 1 100 ? 148.789 118.193 138.594 1.00 97.66 100 GLY I O 1
ATOM 11096 N N . SER F 1 101 ? 150.854 118.390 139.462 1.00 86.19 101 SER I N 1
ATOM 11097 C CA . SER F 1 101 ? 150.524 119.560 140.260 1.00 86.19 101 SER I CA 1
ATOM 11098 C C . SER F 1 101 ? 151.746 120.455 140.348 1.00 86.19 101 SER I C 1
ATOM 11099 O O . SER F 1 101 ? 152.858 119.976 140.576 1.00 86.19 101 SER I O 1
ATOM 11107 N N . ALA F 1 102 ? 151.534 121.755 140.151 1.00 81.39 102 ALA I N 1
ATOM 11108 C CA . ALA F 1 102 ? 152.608 122.720 140.334 1.00 81.39 102 ALA I CA 1
ATOM 11109 C C . ALA F 1 102 ? 152.939 122.973 141.796 1.00 81.39 102 ALA I C 1
ATOM 11110 O O . ALA F 1 102 ? 154.001 123.534 142.081 1.00 81.39 102 ALA I O 1
ATOM 11117 N N . HIS F 1 103 ? 15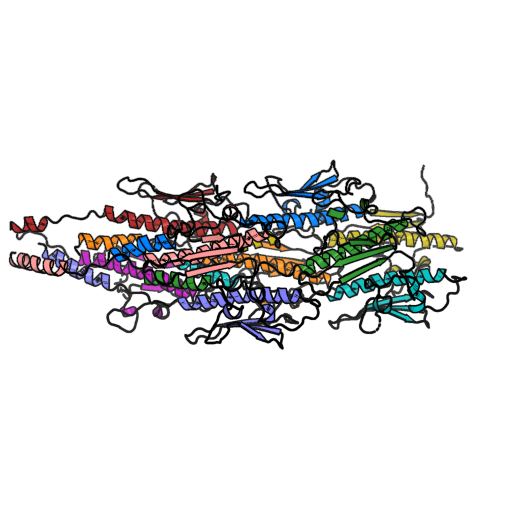2.074 122.578 142.727 1.00 74.60 103 HIS I N 1
ATOM 11118 C CA . HIS F 1 103 ? 152.297 122.812 144.147 1.00 74.60 103 HIS I CA 1
ATOM 11119 C C . HIS F 1 103 ? 152.333 121.504 144.923 1.00 74.60 103 HIS I C 1
ATOM 11120 O O . HIS F 1 103 ? 151.579 120.573 144.626 1.00 74.60 103 HIS I O 1
ATOM 11134 N N . GLN F 1 104 ? 153.215 121.442 145.921 1.00 79.55 104 GLN I N 1
ATOM 11135 C CA . GLN F 1 104 ? 153.460 120.224 146.677 1.00 79.55 104 GLN I CA 1
ATOM 11136 C C . GLN F 1 104 ? 153.693 120.575 148.138 1.00 79.55 104 GLN I C 1
ATOM 11137 O O . GLN F 1 104 ? 154.216 121.644 148.457 1.00 79.55 104 GLN I O 1
ATOM 11151 N N . ILE F 1 105 ? 153.285 119.670 149.024 1.00 81.83 105 ILE I N 1
ATOM 11152 C CA . ILE F 1 105 ? 153.532 119.783 150.457 1.00 81.83 105 ILE I CA 1
ATOM 11153 C C . ILE F 1 105 ? 154.247 118.520 150.909 1.00 81.83 105 ILE I C 1
ATOM 11154 O O . ILE F 1 105 ? 153.771 117.409 150.650 1.00 81.83 105 ILE I O 1
ATOM 11170 N N . ASP F 1 106 ? 155.383 118.683 151.577 1.00 88.47 106 ASP I N 1
ATOM 11171 C CA . ASP F 1 106 ? 155.942 117.608 152.391 1.00 88.47 106 ASP I CA 1
ATOM 11172 C C . ASP F 1 106 ? 155.254 117.667 153.750 1.00 88.47 106 ASP I C 1
ATOM 11173 O O . ASP F 1 106 ? 155.725 118.313 154.687 1.00 88.47 106 ASP I O 1
ATOM 11182 N N . THR F 1 107 ? 154.125 116.962 153.859 1.00 90.57 107 THR I N 1
ATOM 11183 C CA . THR F 1 107 ? 153.352 116.957 155.099 1.00 90.57 107 THR I CA 1
ATOM 11184 C C . THR F 1 107 ? 154.141 116.447 156.298 1.00 90.57 107 THR I C 1
ATOM 11185 O O . THR F 1 107 ? 153.787 116.772 157.435 1.00 90.57 107 THR I O 1
ATOM 11196 N N . THR F 1 108 ? 155.198 115.665 156.082 1.00 92.87 108 THR I N 1
ATOM 11197 C CA . THR F 1 108 ? 155.966 115.126 157.198 1.00 92.87 108 THR I CA 1
ATOM 11198 C C . THR F 1 108 ? 157.045 116.076 157.700 1.00 92.87 108 THR I C 1
ATOM 11199 O O . THR F 1 108 ? 157.385 116.035 158.888 1.00 92.87 108 THR I O 1
ATOM 11210 N N . ASN F 1 109 ? 157.597 116.927 156.831 1.00 89.22 109 ASN I N 1
ATOM 11211 C CA . ASN F 1 109 ? 158.707 117.802 157.194 1.00 89.22 109 ASN I CA 1
ATOM 11212 C C . ASN F 1 109 ? 158.387 119.269 156.929 1.00 89.22 109 ASN I C 1
ATOM 11213 O O . ASN F 1 109 ? 159.297 120.085 156.764 1.00 89.22 109 ASN I O 1
ATOM 11224 N N . HIS F 1 110 ? 157.102 119.612 156.882 1.00 83.47 110 HIS I N 1
ATOM 11225 C CA . HIS F 1 110 ? 156.650 120.990 157.036 1.00 83.47 110 HIS I CA 1
ATOM 11226 C C . HIS F 1 110 ? 157.162 121.921 155.939 1.00 83.47 110 HIS I C 1
ATOM 11227 O O . HIS F 1 110 ? 157.433 123.097 156.194 1.00 83.47 110 HIS I O 1
ATOM 11241 N N . LYS F 1 111 ? 157.297 121.424 154.713 1.00 83.37 111 LYS I N 1
ATOM 11242 C CA . LYS F 1 111 ? 157.923 122.171 153.633 1.00 83.37 111 LYS I CA 1
ATOM 11243 C C . LYS F 1 111 ? 156.925 122.300 152.491 1.00 83.37 111 LYS I C 1
ATOM 11244 O O . LYS F 1 111 ? 156.307 121.309 152.091 1.00 83.37 111 LYS I O 1
ATOM 11263 N N . LEU F 1 112 ? 156.753 123.518 151.984 1.00 75.44 112 LEU I N 1
ATOM 11264 C CA . LEU F 1 112 ? 155.968 123.778 150.782 1.00 75.44 112 LEU I CA 1
ATOM 11265 C C . LEU F 1 112 ? 156.898 124.116 149.622 1.00 75.44 112 LEU I C 1
ATOM 11266 O O . LEU F 1 112 ? 157.774 124.974 149.761 1.00 75.44 112 LEU I O 1
ATOM 11282 N N . ILE F 1 113 ? 156.706 123.450 148.480 1.00 76.85 113 ILE I N 1
ATOM 11283 C CA . ILE F 1 113 ? 157.516 123.673 147.285 1.00 76.85 113 ILE I CA 1
ATOM 11284 C C . ILE F 1 113 ? 156.634 123.897 146.059 1.00 76.85 113 ILE I C 1
ATOM 11285 O O . ILE F 1 113 ? 155.625 123.209 145.873 1.00 76.85 113 ILE I O 1
ATOM 11301 N N . SER F 1 114 ? 157.023 124.864 145.226 1.00 75.56 114 SER I N 1
ATOM 11302 C CA . SER F 1 114 ? 156.446 125.108 143.909 1.00 75.56 114 SER I CA 1
ATOM 11303 C C . SER F 1 114 ? 157.557 125.014 142.868 1.00 75.56 114 SER I C 1
ATOM 11304 O O . SER F 1 114 ? 158.709 125.353 143.151 1.00 75.56 114 SER I O 1
ATOM 11312 N N . THR F 1 115 ? 157.223 124.558 141.657 1.00 86.15 115 THR I N 1
ATOM 11313 C CA . THR F 1 115 ? 158.240 124.333 140.633 1.00 86.15 115 THR I CA 1
ATOM 11314 C C . THR F 1 115 ? 157.672 124.636 139.251 1.00 86.15 115 THR I C 1
ATOM 11315 O O . THR F 1 115 ? 156.470 124.506 139.013 1.00 86.15 115 THR I O 1
ATOM 11326 N N . PHE F 1 116 ? 158.561 125.049 138.345 1.00 92.20 116 PHE I N 1
ATOM 11327 C CA . PHE F 1 116 ? 158.221 125.349 136.960 1.00 92.20 116 PHE I CA 1
ATOM 11328 C C . PHE F 1 116 ? 159.411 125.035 136.058 1.00 92.20 116 PHE I C 1
ATOM 11329 O O . PHE F 1 116 ? 160.566 125.178 136.468 1.00 92.20 116 PHE I O 1
ATOM 11346 N N . THR F 1 117 ? 159.124 124.608 134.813 1.00 100.96 117 THR I N 1
ATOM 11347 C CA . THR F 1 117 ? 160.178 124.187 133.888 1.00 100.96 117 THR I CA 1
ATOM 11348 C C . THR F 1 117 ? 159.838 124.488 132.428 1.00 100.96 117 THR I C 1
ATOM 11349 O O . THR F 1 117 ? 158.870 123.933 131.893 1.00 100.96 117 THR I O 1
ATOM 11360 N N . PRO F 1 118 ? 160.606 125.347 131.750 1.00 109.06 118 PRO I N 1
ATOM 11361 C CA . PRO F 1 118 ? 160.378 125.579 130.317 1.00 109.06 118 PRO I CA 1
ATOM 11362 C C . PRO F 1 118 ? 160.577 124.328 129.471 1.00 109.06 118 PRO I C 1
ATOM 11363 O O . PRO F 1 118 ? 161.320 123.414 129.834 1.00 109.06 118 PRO I O 1
ATOM 11374 N N . SER F 1 119 ? 159.892 124.300 128.322 1.00 121.37 119 SER I N 1
ATOM 11375 C CA . SER F 1 119 ? 160.035 123.201 127.370 1.00 121.37 119 SER I CA 1
ATOM 11376 C C . SER F 1 119 ? 161.366 123.226 126.626 1.00 121.37 119 SER I C 1
ATOM 11377 O O . SER F 1 119 ? 161.781 122.192 126.092 1.00 121.37 119 SER I O 1
ATOM 11385 N N . ASN F 1 120 ? 162.041 124.373 126.571 1.00 128.46 120 ASN I N 1
ATOM 11386 C CA . ASN F 1 120 ? 163.269 124.510 125.794 1.00 128.46 120 ASN I CA 1
ATOM 11387 C C . ASN F 1 120 ? 164.478 123.864 126.461 1.00 128.46 120 ASN I C 1
ATOM 11388 O O . ASN F 1 120 ? 165.580 123.939 125.907 1.00 128.46 120 ASN I O 1
ATOM 11399 N N . GLY F 1 121 ? 164.309 123.236 127.622 1.00 126.13 121 GLY I N 1
ATOM 11400 C CA . GLY F 1 121 ? 165.422 122.581 128.277 1.00 126.13 121 GLY I CA 1
ATOM 11401 C C . GLY F 1 121 ? 166.283 123.471 129.144 1.00 126.13 121 GLY I C 1
ATOM 11402 O O . GLY F 1 121 ? 167.348 123.028 129.588 1.00 126.13 121 GLY I O 1
ATOM 11406 N N . GLY F 1 122 ? 165.867 124.711 129.393 1.00 123.71 122 GLY I N 1
ATOM 11407 C CA . GLY F 1 122 ? 166.482 125.494 130.443 1.00 123.71 122 GLY I CA 1
ATOM 11408 C C . GLY F 1 122 ? 166.203 124.928 131.825 1.00 123.71 122 GLY I C 1
ATOM 11409 O O . GLY F 1 122 ? 165.245 124.188 132.052 1.00 123.71 122 GLY I O 1
ATOM 11413 N N . GLN F 1 123 ? 167.069 125.291 132.769 1.00 118.38 123 GLN I N 1
ATOM 11414 C CA . GLN F 1 123 ? 166.999 124.745 134.119 1.00 118.38 123 GLN I CA 1
ATOM 11415 C C . GLN F 1 123 ? 165.736 125.194 134.854 1.00 118.38 123 GLN I C 1
ATOM 11416 O O . GLN F 1 123 ? 165.168 126.253 134.582 1.00 118.38 123 GLN I O 1
ATOM 11430 N N . ALA F 1 124 ? 165.303 124.356 135.796 1.00 103.65 124 ALA I N 1
ATOM 11431 C CA . ALA F 1 124 ? 164.066 124.563 136.542 1.00 103.65 124 ALA I CA 1
ATOM 11432 C C . ALA F 1 124 ? 164.108 125.814 137.425 1.00 103.65 124 ALA I C 1
ATOM 11433 O O . ALA F 1 124 ? 165.168 126.296 137.832 1.00 103.65 124 ALA I O 1
ATOM 11440 N N . THR F 1 125 ? 162.913 126.334 137.710 1.00 93.48 125 THR I N 1
ATOM 11441 C CA . THR F 1 125 ? 162.643 127.266 138.802 1.00 93.48 125 THR I CA 1
ATOM 11442 C C . THR F 1 125 ? 162.081 126.520 140.009 1.00 93.48 125 THR I C 1
ATOM 11443 O O . THR F 1 125 ? 161.215 125.655 139.861 1.00 93.48 125 THR I O 1
ATOM 11454 N N . VAL F 1 126 ? 162.580 126.847 141.203 1.00 83.10 126 VAL I N 1
ATOM 11455 C CA . VAL F 1 126 ? 162.087 126.267 142.450 1.00 83.10 126 VAL I CA 1
ATOM 11456 C C . VAL F 1 126 ? 161.878 127.361 143.491 1.00 83.10 126 VAL I C 1
ATOM 11457 O O . VAL F 1 126 ? 162.673 128.302 143.584 1.00 83.10 126 VAL I O 1
ATOM 11470 N N . LEU F 1 127 ? 160.800 127.236 144.274 1.00 80.54 127 LEU I N 1
ATOM 11471 C CA . LEU F 1 127 ? 160.513 128.119 145.400 1.00 80.54 127 LEU I CA 1
ATOM 11472 C C . LEU F 1 127 ? 160.195 127.296 146.644 1.00 80.54 127 LEU I C 1
ATOM 11473 O O . LEU F 1 127 ? 159.500 126.280 146.561 1.00 80.54 127 LEU I O 1
ATOM 11489 N N . THR F 1 128 ? 160.703 127.737 147.801 1.00 79.73 128 THR I N 1
ATOM 11490 C CA . THR F 1 128 ? 160.495 127.050 149.073 1.00 79.73 128 THR I CA 1
ATOM 11491 C C . THR F 1 128 ? 159.978 128.002 150.145 1.00 79.73 128 THR I C 1
ATOM 11492 O O . THR F 1 128 ? 160.416 129.153 150.226 1.00 79.73 128 THR I O 1
ATOM 11503 N N . TYR F 1 129 ? 159.041 127.517 150.964 1.00 77.93 129 TYR I N 1
ATOM 11504 C CA . TYR F 1 129 ? 158.718 128.104 152.260 1.00 77.93 129 TYR I CA 1
ATOM 11505 C C . TYR F 1 129 ? 158.687 127.006 153.314 1.00 77.93 129 TYR I C 1
ATOM 11506 O O . TYR F 1 129 ? 158.210 125.901 153.046 1.00 77.93 129 TYR I O 1
ATOM 11524 N N . ASP F 1 130 ? 159.191 127.305 154.512 1.00 81.22 130 ASP I N 1
ATOM 11525 C CA . ASP F 1 130 ? 159.512 126.273 155.502 1.00 81.22 130 ASP I CA 1
ATOM 11526 C C . ASP F 1 130 ? 159.198 126.835 156.885 1.00 81.22 130 ASP I C 1
ATOM 11527 O O . ASP F 1 130 ? 160.000 127.581 157.453 1.00 81.22 130 ASP I O 1
ATOM 11536 N N . TRP F 1 131 ? 158.037 126.467 157.422 1.00 81.60 131 TRP I N 1
ATOM 11537 C CA . TRP F 1 131 ? 157.316 127.301 158.375 1.00 81.60 131 TRP I CA 1
ATOM 11538 C C . TRP F 1 131 ? 157.687 127.061 159.840 1.00 81.60 131 TRP I C 1
ATOM 11539 O O . TRP F 1 131 ? 156.949 127.519 160.718 1.00 81.60 131 TRP I O 1
ATOM 11560 N N . SER F 1 132 ? 158.779 126.356 160.142 1.00 87.43 132 SER I N 1
ATOM 11561 C CA . SER F 1 132 ? 159.177 126.243 161.540 1.00 87.43 132 SER I CA 1
ATOM 11562 C C . SER F 1 132 ? 160.690 126.169 161.706 1.00 87.43 132 SER I C 1
ATOM 11563 O O . SER F 1 132 ? 161.402 125.595 160.878 1.00 87.43 132 SER I O 1
ATOM 11571 N N . ALA F 1 133 ? 161.157 126.755 162.811 1.00 87.29 133 ALA I N 1
ATOM 11572 C CA . ALA F 1 133 ? 162.540 126.642 163.286 1.00 87.29 133 ALA I CA 1
ATOM 11573 C C . ALA F 1 133 ? 163.585 126.924 162.206 1.00 87.29 133 ALA I C 1
ATOM 11574 O O . ALA F 1 133 ? 164.631 126.275 162.150 1.00 87.29 133 ALA I O 1
ATOM 11581 N N . ASN F 1 134 ? 163.313 127.893 161.334 1.00 89.31 134 ASN I N 1
ATOM 11582 C CA . ASN F 1 134 ? 164.232 128.190 160.243 1.00 89.31 134 ASN I CA 1
ATOM 11583 C C . ASN F 1 134 ? 164.291 129.691 159.997 1.00 89.31 134 ASN I C 1
ATOM 11584 O O . ASN F 1 134 ? 163.357 130.433 160.304 1.00 89.31 134 ASN I O 1
ATOM 11595 N N . GLY F 1 135 ? 165.414 130.126 159.419 1.00 93.37 135 GLY I N 1
ATOM 11596 C CA . GLY F 1 135 ? 165.705 131.530 159.186 1.00 93.37 135 GLY I CA 1
ATOM 11597 C C . GLY F 1 135 ? 167.029 131.981 159.775 1.00 93.37 135 GLY I C 1
ATOM 11598 O O . GLY F 1 135 ? 167.637 132.928 159.267 1.00 93.37 135 GLY I O 1
ATOM 11602 N N . VAL F 1 136 ? 167.483 131.325 160.844 1.00 100.63 136 VAL I N 1
ATOM 11603 C CA . VAL F 1 136 ? 168.745 131.700 161.470 1.00 100.63 136 VAL I CA 1
ATOM 11604 C C . VAL F 1 136 ? 169.904 131.326 160.559 1.00 100.63 136 VAL I C 1
ATOM 11605 O O . VAL F 1 136 ? 169.842 130.340 159.812 1.00 100.63 136 VAL I O 1
ATOM 11618 N N . ASN F 1 137 ? 170.968 132.121 160.610 1.00 104.94 137 ASN I N 1
ATOM 11619 C CA . ASN F 1 137 ? 172.171 131.837 159.832 1.00 104.94 137 ASN I CA 1
ATOM 11620 C C . ASN F 1 137 ? 172.933 130.677 160.462 1.00 104.94 137 ASN I C 1
ATOM 11621 O O . ASN F 1 137 ? 172.826 130.437 161.665 1.00 104.94 137 ASN I O 1
ATOM 11632 N N . THR G 1 2 ? 153.407 154.138 68.691 1.00 152.83 2 THR H N 1
ATOM 11633 C CA . THR G 1 2 ? 153.127 153.845 70.090 1.00 152.83 2 THR H CA 1
ATOM 11634 C C . THR G 1 2 ? 151.963 152.866 70.227 1.00 152.83 2 THR H C 1
ATOM 11635 O O . THR G 1 2 ? 151.595 152.483 71.336 1.00 152.83 2 THR H O 1
ATOM 11646 N N . LEU G 1 3 ? 151.380 152.466 69.092 1.00 149.62 3 LEU H N 1
ATOM 11647 C CA . LEU G 1 3 ? 150.204 151.604 69.135 1.00 149.62 3 LEU H CA 1
ATOM 11648 C C . LEU G 1 3 ? 150.516 150.234 69.728 1.00 149.62 3 LEU H C 1
ATOM 11649 O O . LEU G 1 3 ? 149.620 149.583 70.269 1.00 149.62 3 LEU H O 1
ATOM 11665 N N . VAL G 1 4 ? 151.759 149.765 69.623 1.00 147.21 4 VAL H N 1
ATOM 11666 C CA . VAL G 1 4 ? 152.097 148.447 70.158 1.00 147.21 4 VAL H CA 1
ATOM 11667 C C . VAL G 1 4 ? 151.978 148.448 71.681 1.00 147.21 4 VAL H C 1
ATOM 11668 O O . VAL G 1 4 ? 151.297 147.599 72.283 1.00 147.21 4 VAL H O 1
ATOM 11681 N N . GLU G 1 5 ? 152.636 149.413 72.327 1.00 147.15 5 GLU H N 1
ATOM 11682 C CA . GLU G 1 5 ? 152.557 149.513 73.778 1.00 147.15 5 GLU H CA 1
ATOM 11683 C C . GLU G 1 5 ? 151.139 149.845 74.218 1.00 147.15 5 GLU H C 1
ATOM 11684 O O . GLU G 1 5 ? 150.667 149.351 75.248 1.00 147.15 5 GLU H O 1
ATOM 11696 N N . LEU G 1 6 ? 150.445 150.677 73.441 1.00 147.49 6 LEU H N 1
ATOM 11697 C CA . LEU G 1 6 ? 149.054 150.987 73.739 1.00 147.49 6 LEU H CA 1
ATOM 11698 C C . LEU G 1 6 ? 148.193 149.729 73.692 1.00 147.49 6 LEU H C 1
ATOM 11699 O O . LEU G 1 6 ? 147.257 149.575 74.485 1.00 147.49 6 LEU H O 1
ATOM 11715 N N . ILE G 1 7 ? 148.491 148.820 72.762 1.00 144.07 7 ILE H N 1
ATOM 11716 C CA . ILE G 1 7 ? 147.760 147.559 72.686 1.00 144.07 7 ILE H CA 1
ATOM 11717 C C . ILE G 1 7 ? 148.012 146.734 73.940 1.00 144.07 7 ILE H C 1
ATOM 11718 O O . ILE G 1 7 ? 147.075 146.285 74.610 1.00 144.07 7 ILE H O 1
ATOM 11734 N N . VAL G 1 8 ? 149.287 146.530 74.283 1.00 140.43 8 VAL H N 1
ATOM 11735 C CA . VAL G 1 8 ? 149.579 145.643 75.410 1.00 140.43 8 VAL H CA 1
ATOM 11736 C C . VAL G 1 8 ? 149.163 146.254 76.752 1.00 140.43 8 VAL H C 1
ATOM 11737 O O . VAL G 1 8 ? 149.000 145.520 77.739 1.00 140.43 8 VAL H O 1
ATOM 11750 N N . VAL G 1 9 ? 148.994 147.578 76.824 1.00 139.76 9 VAL H N 1
ATOM 11751 C CA . VAL G 1 9 ? 148.495 148.197 78.052 1.00 139.76 9 VAL H CA 1
ATOM 11752 C C . VAL G 1 9 ? 147.134 147.618 78.422 1.00 139.76 9 VAL H C 1
ATOM 11753 O O . VAL G 1 9 ? 146.844 147.365 79.600 1.00 139.76 9 VAL H O 1
ATOM 11766 N N . ILE G 1 10 ? 146.270 147.420 77.425 1.00 137.85 10 ILE H N 1
ATOM 11767 C CA . ILE G 1 10 ? 144.957 146.839 77.687 1.00 137.85 10 ILE H CA 1
ATOM 11768 C C . ILE G 1 10 ? 145.112 145.466 78.327 1.00 137.85 10 ILE H C 1
ATOM 11769 O O . ILE G 1 10 ? 144.393 145.113 79.269 1.00 137.85 10 ILE H O 1
ATOM 11785 N N . ILE G 1 11 ? 146.063 144.675 77.832 1.00 135.54 11 ILE H N 1
ATOM 11786 C CA . ILE G 1 11 ? 146.257 143.326 78.351 1.00 135.54 11 ILE H CA 1
ATOM 11787 C C . ILE G 1 11 ? 146.719 143.380 79.804 1.00 135.54 11 ILE H C 1
ATOM 11788 O O . ILE G 1 11 ? 146.235 142.627 80.662 1.00 135.54 11 ILE H O 1
ATOM 11804 N N . ILE G 1 12 ? 147.670 144.269 80.101 1.00 131.23 12 ILE H N 1
ATOM 11805 C CA . ILE G 1 12 ? 148.164 144.369 81.475 1.00 131.23 12 ILE H CA 1
ATOM 11806 C C . ILE G 1 12 ? 147.046 144.800 82.415 1.00 131.23 12 ILE H C 1
ATOM 11807 O O . ILE G 1 12 ? 146.939 144.297 83.540 1.00 131.23 12 ILE H O 1
ATOM 11823 N N . ILE G 1 13 ? 146.212 145.753 81.992 1.00 133.42 13 ILE H N 1
ATOM 11824 C CA . ILE G 1 13 ? 145.082 146.145 82.832 1.00 133.42 13 ILE H CA 1
ATOM 11825 C C . ILE G 1 13 ? 144.163 144.954 83.062 1.00 133.42 13 ILE H C 1
ATOM 11826 O O . ILE G 1 13 ? 143.724 144.691 84.194 1.00 133.42 13 ILE H O 1
ATOM 11842 N N . ALA G 1 14 ? 143.854 144.213 81.994 1.00 132.80 14 ALA H N 1
ATOM 11843 C CA . ALA G 1 14 ? 142.949 143.080 82.127 1.00 132.80 14 ALA H CA 1
ATOM 11844 C C . ALA G 1 14 ? 143.488 142.053 83.111 1.00 132.80 14 ALA H C 1
ATOM 11845 O O . ALA G 1 14 ? 142.711 141.422 83.835 1.00 132.80 14 ALA H O 1
ATOM 11852 N N . ILE G 1 15 ? 144.807 141.876 83.160 1.00 129.37 15 ILE H N 1
ATOM 11853 C CA . ILE G 1 15 ? 145.380 140.903 84.088 1.00 129.37 15 ILE H CA 1
ATOM 11854 C C . ILE G 1 15 ? 145.387 141.448 85.515 1.00 129.37 15 ILE H C 1
ATOM 11855 O O . ILE G 1 15 ? 144.980 140.762 86.458 1.00 129.37 15 ILE H O 1
ATOM 11871 N N . ILE G 1 16 ? 145.834 142.693 85.693 1.00 124.26 16 ILE H N 1
ATOM 11872 C CA . ILE G 1 16 ? 145.984 143.259 87.033 1.00 124.26 16 ILE H CA 1
ATOM 11873 C C . ILE G 1 16 ? 144.636 143.373 87.736 1.00 124.26 16 ILE H C 1
ATOM 11874 O O . ILE G 1 16 ? 144.541 143.195 88.957 1.00 124.26 16 ILE H O 1
ATOM 11890 N N . ALA G 1 17 ? 143.573 143.673 86.988 1.00 127.85 17 ALA H N 1
ATOM 11891 C CA . ALA G 1 17 ? 142.255 143.846 87.597 1.00 127.85 17 ALA H CA 1
ATOM 11892 C C . ALA G 1 17 ? 141.672 142.575 88.218 1.00 127.85 17 ALA H C 1
ATOM 11893 O O . ALA G 1 17 ? 140.759 142.681 89.044 1.00 127.85 17 ALA H O 1
ATOM 11900 N N . ALA G 1 18 ? 142.155 141.389 87.857 1.00 125.37 18 ALA H N 1
ATOM 11901 C CA . ALA G 1 18 ? 141.489 140.146 88.241 1.00 125.37 18 ALA H CA 1
ATOM 11902 C C . ALA G 1 18 ? 141.846 139.629 89.638 1.00 125.37 18 ALA H C 1
ATOM 11903 O O . ALA G 1 18 ? 141.310 138.590 90.038 1.00 125.37 18 ALA H O 1
ATOM 11910 N N . VAL G 1 19 ? 142.728 140.296 90.388 1.00 114.65 19 VAL H N 1
ATOM 11911 C CA . VAL G 1 19 ? 143.170 139.748 91.669 1.00 114.65 19 VAL H CA 1
ATOM 11912 C C . VAL G 1 19 ? 141.997 139.502 92.630 1.00 114.65 19 VAL H C 1
ATOM 11913 O O . VAL G 1 19 ? 140.984 140.212 92.617 1.00 114.65 19 VAL H O 1
ATOM 11926 N N . ALA G 1 20 ? 142.148 138.472 93.469 1.00 105.09 20 ALA H N 1
ATOM 11927 C CA . ALA G 1 20 ? 141.166 138.129 94.497 1.00 105.09 20 ALA H CA 1
ATOM 11928 C C . ALA G 1 20 ? 141.066 139.227 95.554 1.00 105.09 20 ALA H C 1
ATOM 11929 O O . ALA G 1 20 ? 142.083 139.735 96.030 1.00 105.09 20 ALA H O 1
ATOM 11936 N N . ILE G 1 21 ? 139.843 139.584 95.928 1.00 97.64 21 ILE H N 1
ATOM 11937 C CA . ILE G 1 21 ? 139.564 140.667 96.871 1.00 97.64 21 ILE H CA 1
ATOM 11938 C C . ILE G 1 21 ? 139.092 140.086 98.206 1.00 97.64 21 ILE H C 1
ATOM 11939 O O . ILE G 1 21 ? 138.054 139.413 98.250 1.00 97.64 21 ILE H O 1
ATOM 11955 N N . PRO G 1 22 ? 139.819 140.309 99.306 1.00 90.89 22 PRO H N 1
ATOM 11956 C CA . PRO G 1 22 ? 139.485 139.700 100.603 1.00 90.89 22 PRO H CA 1
ATOM 11957 C C . PRO G 1 22 ? 138.324 140.389 101.323 1.00 90.89 22 PRO H C 1
ATOM 11958 O O . PRO G 1 22 ? 137.865 141.465 100.940 1.00 90.89 22 PRO H O 1
ATOM 11969 N N . ALA G 1 23 ? 137.852 139.731 102.394 1.00 90.07 23 ALA H N 1
ATOM 11970 C CA . ALA G 1 23 ? 136.672 140.141 103.151 1.00 90.07 23 ALA H CA 1
ATOM 11971 C C . ALA G 1 23 ? 137.012 140.522 104.595 1.00 90.07 23 ALA H C 1
ATOM 11972 O O . ALA G 1 23 ? 138.005 140.074 105.175 1.00 90.07 23 ALA H O 1
ATOM 11979 N N . ILE G 1 24 ? 136.137 141.367 105.156 1.00 91.74 24 ILE H N 1
ATOM 11980 C CA . ILE G 1 24 ? 136.431 142.240 106.301 1.00 91.74 24 ILE H CA 1
ATOM 11981 C C . ILE G 1 24 ? 136.491 141.598 107.700 1.00 91.74 24 ILE H C 1
ATOM 11982 O O . ILE G 1 24 ? 137.156 142.153 108.580 1.00 91.74 24 ILE H O 1
ATOM 11998 N N . THR G 1 25 ? 135.840 140.456 107.947 1.00 95.36 25 THR H N 1
ATOM 11999 C CA . THR G 1 25 ? 135.348 140.168 109.303 1.00 95.36 25 THR H CA 1
ATOM 12000 C C . THR G 1 25 ? 136.459 139.896 110.325 1.00 95.36 25 THR H C 1
ATOM 12001 O O . THR G 1 25 ? 136.613 140.641 111.300 1.00 95.36 25 THR H O 1
ATOM 12012 N N . SER G 1 26 ? 137.243 138.849 110.121 1.00 97.49 26 SER H N 1
ATOM 12013 C CA . SER G 1 26 ? 138.336 138.425 111.013 1.00 97.49 26 SER H CA 1
ATOM 12014 C C . SER G 1 26 ? 137.893 138.356 112.493 1.00 97.49 26 SER H C 1
ATOM 12015 O O . SER G 1 26 ? 136.746 138.007 112.791 1.00 97.49 26 SER H O 1
ATOM 12023 N N . PHE G 1 27 ? 138.794 138.684 113.440 1.00 94.64 27 PHE H N 1
ATOM 12024 C CA . PHE G 1 27 ? 138.588 138.536 114.895 1.00 94.64 27 PHE H CA 1
ATOM 12025 C C . PHE G 1 27 ? 137.518 139.433 115.506 1.00 94.64 27 PHE H C 1
ATOM 12026 O O . PHE G 1 27 ? 137.281 139.329 116.723 1.00 94.64 27 PHE H O 1
ATOM 12043 N N . GLN G 1 28 ? 136.839 140.281 114.737 1.00 97.96 28 GLN H N 1
ATOM 12044 C CA . GLN G 1 28 ? 136.012 141.313 115.351 1.00 97.96 28 GLN H CA 1
ATOM 12045 C C . GLN G 1 28 ? 134.964 140.740 116.301 1.00 97.96 28 GLN H C 1
ATOM 12046 O O . GLN G 1 28 ? 134.469 141.468 117.167 1.00 97.96 28 GLN H O 1
ATOM 12060 N N . ASP G 1 29 ? 134.615 139.462 116.165 1.00 100.81 29 ASP H N 1
ATOM 12061 C CA . ASP G 1 29 ? 133.799 138.780 117.173 1.00 100.81 29 ASP H CA 1
ATOM 12062 C C . ASP G 1 29 ? 134.594 138.342 118.405 1.00 100.81 29 ASP H C 1
ATOM 12063 O O . ASP G 1 29 ? 134.379 138.847 119.511 1.00 100.81 29 ASP H O 1
ATOM 12072 N N . ASN G 1 30 ? 135.520 137.401 118.225 1.00 90.79 30 ASN H N 1
ATOM 12073 C CA . ASN G 1 30 ? 136.207 136.749 119.339 1.00 90.79 30 ASN H CA 1
ATOM 12074 C C . ASN G 1 30 ? 137.062 137.688 120.187 1.00 90.79 30 ASN H C 1
ATOM 12075 O O . ASN G 1 30 ? 137.429 137.320 121.307 1.00 90.79 30 ASN H O 1
ATOM 12086 N N . ALA G 1 31 ? 137.421 138.869 119.684 1.00 89.93 31 ALA H N 1
ATOM 12087 C CA . ALA G 1 31 ? 138.089 139.852 120.541 1.00 89.93 31 ALA H CA 1
ATOM 12088 C C . ALA G 1 31 ? 137.233 140.345 121.717 1.00 89.93 31 ALA H C 1
ATOM 12089 O O . ALA G 1 31 ? 137.782 140.678 122.772 1.00 89.93 31 ALA H O 1
ATOM 12096 N N . ARG G 1 32 ? 135.908 140.410 121.565 1.00 91.90 32 ARG H N 1
ATOM 12097 C CA . ARG G 1 32 ? 135.032 140.911 122.633 1.00 91.90 32 ARG H CA 1
ATOM 12098 C C . ARG G 1 32 ? 134.989 140.003 123.869 1.00 91.90 32 ARG H C 1
ATOM 12099 O O . ARG G 1 32 ? 134.864 140.489 125.009 1.00 91.90 32 ARG H O 1
ATOM 12120 N N . LYS G 1 33 ? 135.102 138.693 123.672 1.00 89.53 33 LYS H N 1
ATOM 12121 C CA . LYS G 1 33 ? 135.253 137.768 124.789 1.00 89.53 33 LYS H CA 1
ATOM 12122 C C . LYS G 1 33 ? 136.424 138.135 125.698 1.00 89.53 33 LYS H C 1
ATOM 12123 O O . LYS G 1 33 ? 136.346 137.955 126.924 1.00 89.53 33 LYS H O 1
ATOM 12142 N N . SER G 1 34 ? 137.501 138.686 125.136 1.00 85.61 34 SER H N 1
ATOM 12143 C CA . SER G 1 34 ? 138.609 139.136 125.973 1.00 85.61 34 SER H CA 1
ATOM 12144 C C . SER G 1 34 ? 138.269 140.384 126.781 1.00 85.61 34 SER H C 1
ATOM 12145 O O . SER G 1 34 ? 138.822 140.579 127.867 1.00 85.61 34 SER H O 1
ATOM 12153 N N . ARG G 1 35 ? 137.384 141.247 126.277 1.00 88.15 35 ARG H N 1
ATOM 12154 C CA . ARG G 1 35 ? 136.864 142.328 127.109 1.00 88.15 35 ARG H CA 1
ATOM 12155 C C . ARG G 1 35 ? 136.102 141.774 128.304 1.00 88.15 35 ARG H C 1
ATOM 12156 O O . ARG G 1 35 ? 136.286 142.223 129.446 1.00 88.15 35 ARG H O 1
ATOM 12177 N N . ILE G 1 36 ? 135.266 140.768 128.052 1.00 85.78 36 ILE H N 1
ATOM 12178 C CA . ILE G 1 36 ? 134.489 140.138 129.123 1.00 85.78 36 ILE H CA 1
ATOM 12179 C C . ILE G 1 36 ? 135.395 139.555 130.205 1.00 85.78 36 ILE H C 1
ATOM 12180 O O . ILE G 1 36 ? 135.178 139.777 131.404 1.00 85.78 36 ILE H O 1
ATOM 12196 N N . GLN G 1 37 ? 136.415 138.793 129.806 1.00 88.93 37 GLN H N 1
ATOM 12197 C CA . GLN G 1 37 ? 137.223 138.086 130.803 1.00 88.93 37 GLN H CA 1
ATOM 12198 C C . GLN G 1 37 ? 137.908 139.023 131.798 1.00 88.93 37 GLN H C 1
ATOM 12199 O O . GLN G 1 37 ? 137.994 138.701 132.988 1.00 88.93 37 GLN H O 1
ATOM 12213 N N . SER G 1 38 ? 138.409 140.174 131.349 1.00 85.84 38 SER H N 1
ATOM 12214 C CA . SER G 1 38 ? 139.037 141.103 132.289 1.00 85.84 38 SER H CA 1
ATOM 12215 C C . SER G 1 38 ? 138.029 141.971 133.038 1.00 85.84 38 SER H C 1
ATOM 12216 O O . SER G 1 38 ? 138.220 142.264 134.229 1.00 85.84 38 SER H O 1
ATOM 12224 N N . GLU G 1 39 ? 136.952 142.392 132.377 1.00 86.61 39 GLU H N 1
ATOM 12225 C CA . GLU G 1 39 ? 135.956 143.209 133.062 1.00 86.61 39 GLU H CA 1
ATOM 12226 C C . GLU G 1 39 ? 135.244 142.433 134.169 1.00 86.61 39 GLU H C 1
ATOM 12227 O O . GLU G 1 39 ? 134.845 143.019 135.190 1.00 86.61 39 GLU H O 1
ATOM 12239 N N . HIS G 1 40 ? 135.194 141.105 134.047 1.00 81.27 40 HIS H N 1
ATOM 12240 C CA . HIS G 1 40 ? 134.727 140.270 135.150 1.00 81.27 40 HIS H CA 1
ATOM 12241 C C . HIS G 1 40 ? 135.624 140.360 136.379 1.00 81.27 40 HIS H C 1
ATOM 12242 O O . HIS G 1 40 ? 135.139 140.603 137.489 1.00 81.27 40 HIS H O 1
ATOM 12256 N N . ARG G 1 41 ? 136.922 140.113 136.220 1.00 84.04 41 ARG H N 1
ATOM 12257 C CA . ARG G 1 41 ? 137.810 140.215 137.371 1.00 84.04 41 ARG H CA 1
ATOM 12258 C C . ARG G 1 41 ? 137.788 141.613 137.973 1.00 84.04 41 ARG H C 1
ATOM 12259 O O . ARG G 1 41 ? 137.909 141.770 139.197 1.00 84.04 41 ARG H O 1
ATOM 12280 N N . GLU G 1 42 ? 137.580 142.635 137.144 1.00 86.62 42 GLU H N 1
ATOM 12281 C CA . GLU G 1 42 ? 137.391 143.981 137.675 1.00 86.62 42 GLU H CA 1
ATOM 12282 C C . GLU G 1 42 ? 136.193 144.082 138.619 1.00 86.62 42 GLU H C 1
ATOM 12283 O O . GLU G 1 42 ? 136.315 144.572 139.756 1.00 86.62 42 GLU H O 1
ATOM 12295 N N . LEU G 1 43 ? 135.022 143.620 138.176 1.00 82.69 43 LEU H N 1
ATOM 12296 C CA . LEU G 1 43 ? 133.860 143.661 139.062 1.00 82.69 43 LEU H CA 1
ATOM 12297 C C . LEU G 1 43 ? 134.045 142.798 140.305 1.00 82.69 43 LEU H C 1
ATOM 12298 O O . LEU G 1 43 ? 133.545 143.144 141.381 1.00 82.69 43 LEU H O 1
ATOM 12314 N N . VAL G 1 44 ? 134.726 141.659 140.184 1.00 80.52 44 VAL H N 1
ATOM 12315 C CA . VAL G 1 44 ? 134.958 140.840 141.373 1.00 80.52 44 VAL H CA 1
ATOM 12316 C C . VAL G 1 44 ? 135.840 141.565 142.385 1.00 80.52 44 VAL H C 1
ATOM 12317 O O . VAL G 1 44 ? 135.585 141.508 143.593 1.00 80.52 44 VAL H O 1
ATOM 12330 N N . SER G 1 45 ? 136.859 142.291 141.923 1.00 82.70 45 SER H N 1
ATOM 12331 C CA . SER G 1 45 ? 137.659 143.082 142.860 1.00 82.70 45 SER H CA 1
ATOM 12332 C C . SER G 1 45 ? 136.844 144.187 143.526 1.00 82.70 45 SER H C 1
ATOM 12333 O O . SER G 1 45 ? 136.947 144.401 144.745 1.00 82.70 45 SER H O 1
ATOM 12341 N N . ALA G 1 46 ? 135.961 144.843 142.774 1.00 84.93 46 ALA H N 1
ATOM 12342 C CA . ALA G 1 46 ? 135.133 145.874 143.397 1.00 84.93 46 ALA H CA 1
ATOM 12343 C C . ALA G 1 46 ? 134.183 145.287 144.437 1.00 84.93 46 ALA H C 1
ATOM 12344 O O . ALA G 1 46 ? 134.092 145.793 145.563 1.00 84.93 46 ALA H O 1
ATOM 12351 N N . ILE G 1 47 ? 133.426 144.255 144.065 1.00 83.02 47 ILE H N 1
ATOM 12352 C CA . ILE G 1 47 ? 132.474 143.658 145.000 1.00 83.02 47 ILE H CA 1
ATOM 12353 C C . ILE G 1 47 ? 133.184 143.075 146.218 1.00 83.02 47 ILE H C 1
ATOM 12354 O O . ILE G 1 47 ? 132.650 143.114 147.331 1.00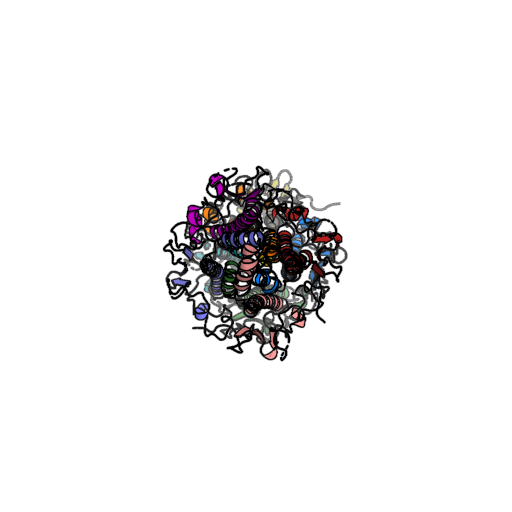 83.02 47 ILE H O 1
ATOM 12370 N N . GLN G 1 48 ? 134.393 142.530 146.039 1.00 84.91 48 GLN H N 1
ATOM 12371 C CA . GLN G 1 48 ? 135.149 141.994 147.166 1.00 84.91 48 GLN H CA 1
ATOM 12372 C C . GLN G 1 48 ? 135.738 143.082 148.047 1.00 84.91 48 GLN H C 1
ATOM 12373 O O . GLN G 1 48 ? 136.109 142.802 149.190 1.00 84.91 48 GLN H O 1
ATOM 12387 N N . SER G 1 49 ? 135.832 144.313 147.551 1.00 84.86 49 SER H N 1
ATOM 12388 C CA . SER G 1 49 ? 136.077 145.426 148.463 1.00 84.86 49 SER H CA 1
ATOM 12389 C C . SER G 1 49 ? 134.801 145.805 149.213 1.00 84.86 49 SER H C 1
ATOM 12390 O O . SER G 1 49 ? 134.799 145.895 150.445 1.00 84.86 49 SER H O 1
ATOM 12398 N N . TYR G 1 50 ? 133.714 146.044 148.478 1.00 86.29 50 TYR H N 1
ATOM 12399 C CA . TYR G 1 50 ? 132.470 146.508 149.094 1.00 86.29 50 TYR H CA 1
ATOM 12400 C C . TYR G 1 50 ? 131.963 145.560 150.177 1.00 86.29 50 TYR H C 1
ATOM 12401 O O . TYR G 1 50 ? 131.494 146.009 151.228 1.00 86.29 50 TYR H O 1
ATOM 12419 N N . ILE G 1 51 ? 132.031 144.247 149.942 1.00 93.08 51 ILE H N 1
ATOM 12420 C CA . ILE G 1 51 ? 131.555 143.277 150.926 1.00 93.08 51 ILE H CA 1
ATOM 12421 C C . ILE G 1 51 ? 132.254 143.396 152.273 1.00 93.08 51 ILE H C 1
ATOM 12422 O O . ILE G 1 51 ? 131.736 142.894 153.275 1.00 93.08 51 ILE H O 1
ATOM 12438 N N . GLY G 1 52 ? 133.416 144.037 152.333 1.00 94.86 52 GLY H N 1
ATOM 12439 C CA . GLY G 1 52 ? 134.127 144.210 153.581 1.00 94.86 52 GLY H CA 1
ATOM 12440 C C . GLY G 1 52 ? 134.023 145.566 154.247 1.00 94.86 52 GLY H C 1
ATOM 12441 O O . GLY G 1 52 ? 134.659 145.774 155.284 1.00 94.86 52 GLY H O 1
ATOM 12445 N N . ALA G 1 53 ? 133.257 146.500 153.688 1.00 101.17 53 ALA H N 1
ATOM 12446 C CA . ALA G 1 53 ? 133.237 147.865 154.203 1.00 101.17 53 ALA H CA 1
ATOM 12447 C C . ALA G 1 53 ? 132.191 148.114 155.286 1.00 101.17 53 ALA H C 1
ATOM 12448 O O . ALA G 1 53 ? 132.443 148.918 156.190 1.00 101.17 53 ALA H O 1
ATOM 12455 N N . GLN G 1 54 ? 131.031 147.464 155.238 1.00 111.00 54 GLN H N 1
ATOM 12456 C CA . GLN G 1 54 ? 130.069 147.659 156.313 1.00 111.00 54 GLN H CA 1
ATOM 12457 C C . GLN G 1 54 ? 130.495 146.904 157.573 1.00 111.00 54 GLN H C 1
ATOM 12458 O O . GLN G 1 54 ? 131.405 146.071 157.566 1.00 111.00 54 GLN H O 1
ATOM 12472 N N . ASP G 1 55 ? 129.805 147.214 158.673 1.00 120.91 55 ASP H N 1
ATOM 12473 C CA . ASP G 1 55 ? 130.232 146.846 160.020 1.00 120.91 55 ASP H CA 1
ATOM 12474 C C . ASP G 1 55 ? 130.175 145.349 160.305 1.00 120.91 55 ASP H C 1
ATOM 12475 O O . ASP G 1 55 ? 130.613 144.940 161.386 1.00 120.91 55 ASP H O 1
ATOM 12484 N N . ASP G 1 56 ? 129.655 144.524 159.397 1.00 119.20 56 ASP H N 1
ATOM 12485 C CA . ASP G 1 56 ? 129.657 143.083 159.606 1.00 119.20 56 ASP H CA 1
ATOM 12486 C C . ASP G 1 56 ? 129.951 142.383 158.284 1.00 119.20 56 ASP H C 1
ATOM 12487 O O . ASP G 1 56 ? 129.071 142.301 157.417 1.00 119.20 56 ASP H O 1
ATOM 12496 N N . PRO G 1 57 ? 131.169 141.869 158.084 1.00 113.04 57 PRO H N 1
ATOM 12497 C CA . PRO G 1 57 ? 131.478 141.179 156.824 1.00 113.04 57 PRO H CA 1
ATOM 12498 C C . PRO G 1 57 ? 130.863 139.794 156.706 1.00 113.04 57 PRO H C 1
ATOM 12499 O O . PRO G 1 57 ? 131.010 139.167 155.649 1.00 113.04 57 PRO H O 1
ATOM 12510 N N . THR G 1 58 ? 130.186 139.296 157.740 1.00 117.52 58 THR H N 1
ATOM 12511 C CA . THR G 1 58 ? 129.555 137.985 157.686 1.00 117.52 58 THR H CA 1
ATOM 12512 C C . THR G 1 58 ? 128.051 138.046 157.448 1.00 117.52 58 THR H C 1
ATOM 12513 O O . THR G 1 58 ? 127.448 137.012 157.143 1.00 117.52 58 THR H O 1
ATOM 12524 N N . ASN G 1 59 ? 127.432 139.216 157.594 1.00 119.45 59 ASN H N 1
ATOM 12525 C CA . ASN G 1 59 ? 126.018 139.419 157.275 1.00 119.45 59 ASN H CA 1
ATOM 12526 C C . ASN G 1 59 ? 125.885 140.650 156.387 1.00 119.45 59 ASN H C 1
ATOM 12527 O O . ASN G 1 59 ? 125.312 141.669 156.789 1.00 119.45 59 ASN H O 1
ATOM 12538 N N . PRO G 1 60 ? 126.408 140.587 155.165 1.00 108.01 60 PRO H N 1
ATOM 12539 C CA . PRO G 1 60 ? 126.364 141.754 154.280 1.00 108.01 60 PRO H CA 1
ATOM 12540 C C . PRO G 1 60 ? 124.953 142.069 153.809 1.00 108.01 60 PRO H C 1
ATOM 12541 O O . PRO G 1 60 ? 124.072 141.207 153.779 1.00 108.01 60 PRO H O 1
ATOM 12552 N N . SER G 1 61 ? 124.746 143.331 153.442 1.00 109.01 61 SER H N 1
ATOM 12553 C CA . SER G 1 61 ? 123.470 143.762 152.892 1.00 109.01 61 SER H CA 1
ATOM 12554 C C . SER G 1 61 ? 123.295 143.243 151.465 1.00 109.01 61 SER H C 1
ATOM 12555 O O . SER G 1 61 ? 124.238 142.776 150.821 1.00 109.01 61 SER H O 1
ATOM 12563 N N . GLU G 1 62 ? 122.059 143.331 150.974 1.00 107.96 62 GLU H N 1
ATOM 12564 C CA . GLU G 1 62 ? 121.721 142.841 149.640 1.00 107.96 62 GLU H CA 1
ATOM 12565 C C . GLU G 1 62 ? 122.352 143.741 148.585 1.00 107.96 62 GLU H C 1
ATOM 12566 O O . GLU G 1 62 ? 121.962 144.903 148.435 1.00 107.96 62 GLU H O 1
ATOM 12578 N N . ILE G 1 63 ? 123.325 143.202 147.851 1.00 91.47 63 ILE H N 1
ATOM 12579 C CA . ILE G 1 63 ? 124.014 143.969 146.822 1.00 91.47 63 ILE H CA 1
ATOM 12580 C C . ILE G 1 63 ? 123.166 144.037 145.561 1.00 91.47 63 ILE H C 1
ATOM 12581 O O . ILE G 1 63 ? 122.632 143.024 145.095 1.00 91.47 63 ILE H O 1
ATOM 12597 N N . THR G 1 64 ? 123.051 145.234 144.999 1.00 92.88 64 THR H N 1
ATOM 12598 C CA . THR G 1 64 ? 122.695 145.406 143.603 1.00 92.88 64 THR H CA 1
ATOM 12599 C C . THR G 1 64 ? 123.752 146.303 142.979 1.00 92.88 64 THR H C 1
ATOM 12600 O O . THR G 1 64 ? 124.346 147.146 143.657 1.00 92.88 64 THR H O 1
ATOM 12611 N N . LEU G 1 65 ? 123.984 146.123 141.679 1.00 92.32 65 LEU H N 1
ATOM 12612 C CA . LEU G 1 65 ? 125.106 146.804 141.044 1.00 92.32 65 LEU H CA 1
ATOM 12613 C C . LEU G 1 65 ? 124.951 148.318 141.060 1.00 92.32 65 LEU H C 1
ATOM 12614 O O . LEU G 1 65 ? 125.945 149.032 140.900 1.00 92.32 65 LEU H O 1
ATOM 12630 N N . ALA G 1 66 ? 123.736 148.826 141.260 1.00 94.33 66 ALA H N 1
ATOM 12631 C CA . ALA G 1 66 ? 123.569 150.249 141.538 1.00 94.33 66 ALA H CA 1
ATOM 12632 C C . ALA G 1 66 ? 124.310 150.688 142.798 1.00 94.33 66 ALA H C 1
ATOM 12633 O O . ALA G 1 66 ? 124.795 151.823 142.863 1.00 94.33 66 ALA H O 1
ATOM 12640 N N . LYS G 1 67 ? 124.406 149.820 143.807 1.00 94.20 67 LYS H N 1
ATOM 12641 C CA . LYS G 1 67 ? 125.218 150.124 144.982 1.00 94.20 67 LYS H CA 1
ATOM 12642 C C . LYS G 1 67 ? 126.712 149.950 144.733 1.00 94.20 67 LYS H C 1
ATOM 12643 O O . LYS G 1 67 ? 127.522 150.625 145.377 1.00 94.20 67 LYS H O 1
ATOM 12662 N N . LEU G 1 68 ? 127.098 149.058 143.822 1.00 89.79 68 LEU H N 1
ATOM 12663 C CA . LEU G 1 68 ? 128.497 148.899 143.435 1.00 89.79 68 LEU H CA 1
ATOM 12664 C C . LEU G 1 68 ? 129.001 150.014 142.518 1.00 89.79 68 LEU H C 1
ATOM 12665 O O . LEU G 1 68 ? 130.213 150.239 142.442 1.00 89.79 68 LEU H O 1
ATOM 12681 N N . ALA G 1 69 ? 128.097 150.703 141.827 1.00 92.90 69 ALA H N 1
ATOM 12682 C CA . ALA G 1 69 ? 128.442 151.665 140.780 1.00 92.90 69 ALA H CA 1
ATOM 12683 C C . ALA G 1 69 ? 129.555 152.651 141.118 1.00 92.90 69 ALA H C 1
ATOM 12684 O O . ALA G 1 69 ? 130.433 152.860 140.266 1.00 92.90 69 ALA H O 1
ATOM 12691 N N . PRO G 1 70 ? 129.600 153.278 142.293 1.00 90.62 70 PRO H N 1
ATOM 12692 C CA . PRO G 1 70 ? 130.622 154.309 142.525 1.00 90.62 70 PRO H CA 1
ATOM 12693 C C . PRO G 1 70 ? 132.045 153.796 142.671 1.00 90.62 70 PRO H C 1
ATOM 12694 O O . PRO G 1 70 ? 132.935 154.558 143.064 1.00 90.62 70 PRO H O 1
ATOM 12705 N N . TYR G 1 71 ? 132.283 152.522 142.377 1.00 90.17 71 TYR H N 1
ATOM 12706 C CA . TYR G 1 71 ? 133.643 152.040 142.183 1.00 90.17 71 TYR H CA 1
ATOM 12707 C C . TYR G 1 71 ? 134.148 152.194 140.749 1.00 90.17 71 TYR H C 1
ATOM 12708 O O . TYR G 1 71 ? 135.362 152.120 140.531 1.00 90.17 71 TYR H O 1
ATOM 12726 N N . MET G 1 72 ? 133.263 152.396 139.773 1.00 95.28 72 MET H N 1
ATOM 12727 C CA . MET G 1 72 ? 133.632 152.459 138.362 1.00 95.28 72 MET H CA 1
ATOM 12728 C C . MET G 1 72 ? 133.753 153.903 137.893 1.00 95.28 72 MET H C 1
ATOM 12729 O O . MET G 1 72 ? 132.973 154.766 138.302 1.00 95.28 72 MET H O 1
ATOM 12743 N N . SER G 1 73 ? 134.734 154.160 137.029 1.00 99.03 73 SER H N 1
ATOM 12744 C CA . SER G 1 73 ? 134.874 155.466 136.402 1.00 99.03 73 SER H CA 1
ATOM 12745 C C . SER G 1 73 ? 133.826 155.654 135.307 1.00 99.03 73 SER H C 1
ATOM 12746 O O . SER G 1 73 ? 133.274 154.692 134.769 1.00 99.03 73 SER H O 1
ATOM 12754 N N . LYS G 1 74 ? 133.552 156.915 134.982 1.00 103.05 74 LYS H N 1
ATOM 12755 C CA . LYS G 1 74 ? 132.699 157.232 133.843 1.00 103.05 74 LYS H CA 1
ATOM 12756 C C . LYS G 1 74 ? 133.276 156.697 132.535 1.00 103.05 74 LYS H C 1
ATOM 12757 O O . LYS G 1 74 ? 134.491 156.555 132.375 1.00 103.05 74 LYS H O 1
ATOM 12776 N N . ASN G 1 75 ? 132.381 156.400 131.593 1.00 108.68 75 ASN H N 1
ATOM 12777 C CA . ASN G 1 75 ? 132.792 156.081 130.231 1.00 108.68 75 ASN H CA 1
ATOM 12778 C C . ASN G 1 75 ? 133.562 157.248 129.627 1.00 108.68 75 ASN H C 1
ATOM 12779 O O . ASN G 1 75 ? 133.245 158.415 129.870 1.00 108.68 75 ASN H O 1
ATOM 12790 N N . ALA G 1 76 ? 134.579 156.924 128.826 1.00 106.05 76 ALA H N 1
ATOM 12791 C CA . ALA G 1 76 ? 135.407 157.950 128.201 1.00 106.05 76 ALA H CA 1
ATOM 12792 C C . ALA G 1 76 ? 134.614 158.972 127.396 1.00 106.05 76 ALA H C 1
ATOM 12793 O O . ALA G 1 76 ? 135.101 160.090 127.193 1.00 106.05 76 ALA H O 1
ATOM 12800 N N . LYS G 1 77 ? 133.421 158.628 126.924 1.00 112.69 77 LYS H N 1
ATOM 12801 C CA . LYS G 1 77 ? 132.543 159.610 126.295 1.00 112.69 77 LYS H CA 1
ATOM 12802 C C . LYS G 1 77 ? 131.739 160.418 127.309 1.00 112.69 77 LYS H C 1
ATOM 12803 O O . LYS G 1 77 ? 130.786 161.103 126.924 1.00 112.69 77 LYS H O 1
ATOM 12822 N N . ASN G 1 78 ? 132.103 160.341 128.588 1.00 112.85 78 ASN H N 1
ATOM 12823 C CA . ASN G 1 78 ? 131.452 161.105 129.648 1.00 112.85 78 ASN H CA 1
ATOM 12824 C C . ASN G 1 78 ? 129.964 160.772 129.768 1.00 112.85 78 ASN H C 1
ATOM 12825 O O . ASN G 1 78 ? 129.124 161.654 129.956 1.00 112.85 78 ASN H O 1
ATOM 12836 N N . GLU G 1 79 ? 129.632 159.491 129.644 1.00 113.66 79 GLU H N 1
ATOM 12837 C CA . GLU G 1 79 ? 128.297 159.019 129.971 1.00 113.66 79 GLU H CA 1
ATOM 12838 C C . GLU G 1 79 ? 128.151 158.903 131.488 1.00 113.66 79 GLU H C 1
ATOM 12839 O O . GLU G 1 79 ? 129.123 159.018 132.238 1.00 113.66 79 GLU H O 1
ATOM 12851 N N . ASP G 1 80 ? 126.918 158.669 131.948 1.00 113.78 80 ASP H N 1
ATOM 12852 C CA . ASP G 1 80 ? 126.563 158.933 133.339 1.00 113.78 80 ASP H CA 1
ATOM 12853 C C . ASP G 1 80 ? 126.089 157.692 134.095 1.00 113.78 80 ASP H C 1
ATOM 12854 O O . ASP G 1 80 ? 125.347 157.820 135.074 1.00 113.78 80 ASP H O 1
ATOM 12863 N N . GLY G 1 81 ? 126.493 156.496 133.672 1.00 107.33 81 GLY H N 1
ATOM 12864 C CA . GLY G 1 81 ? 126.154 155.300 134.426 1.00 107.33 81 GLY H CA 1
ATOM 12865 C C . GLY G 1 81 ? 126.766 154.019 133.891 1.00 107.33 81 GLY H C 1
ATOM 12866 O O . GLY G 1 81 ? 127.002 153.878 132.688 1.00 107.33 81 GLY H O 1
ATOM 12870 N N . ILE G 1 82 ? 127.013 153.066 134.796 1.00 97.95 82 ILE H N 1
ATOM 12871 C CA . ILE G 1 82 ? 127.907 151.955 134.479 1.00 97.95 82 ILE H CA 1
ATOM 12872 C C . ILE G 1 82 ? 127.339 151.053 133.389 1.00 97.95 82 ILE H C 1
ATOM 12873 O O . ILE G 1 82 ? 128.098 150.393 132.669 1.00 97.95 82 ILE H O 1
ATOM 12889 N N . VAL G 1 83 ? 126.014 151.000 133.233 1.00 96.59 83 VAL H N 1
ATOM 12890 C CA . VAL G 1 83 ? 125.464 150.169 132.170 1.00 96.59 83 VAL H CA 1
ATOM 12891 C C . VAL G 1 83 ? 125.855 150.710 130.802 1.00 96.59 83 VAL H C 1
ATOM 12892 O O . VAL G 1 83 ? 125.856 149.962 129.819 1.00 96.59 83 VAL H O 1
ATOM 12905 N N . ASN G 1 84 ? 126.192 151.996 130.713 1.00 101.63 84 ASN H N 1
ATOM 12906 C CA . ASN G 1 84 ? 126.809 152.564 129.523 1.00 101.63 84 ASN H CA 1
ATOM 12907 C C . ASN G 1 84 ? 128.318 152.361 129.488 1.00 101.63 84 ASN H C 1
ATOM 12908 O O . ASN G 1 84 ? 129.012 153.114 128.794 1.00 101.63 84 ASN H O 1
ATOM 12919 N N . SER G 1 85 ? 128.842 151.377 130.219 1.00 94.35 85 SER H N 1
ATOM 12920 C CA . SER G 1 85 ? 130.279 151.134 130.266 1.00 94.35 85 SER H CA 1
ATOM 12921 C C . SER G 1 85 ? 130.601 149.645 130.197 1.00 94.35 85 SER H C 1
ATOM 12922 O O . SER G 1 85 ? 131.475 149.230 129.431 1.00 94.35 85 SER H O 1
ATOM 12930 N N . LEU G 1 86 ? 129.911 148.836 130.995 1.00 92.74 86 LEU H N 1
ATOM 12931 C CA . LEU G 1 86 ? 130.022 147.387 130.874 1.00 92.74 86 LEU H CA 1
ATOM 12932 C C . LEU G 1 86 ? 129.613 146.912 129.482 1.00 92.74 86 LEU H C 1
ATOM 12933 O O . LEU G 1 86 ? 128.713 147.474 128.852 1.00 92.74 86 LEU H O 1
ATOM 12949 N N . ALA G 1 87 ? 130.289 145.867 129.003 1.00 93.04 87 ALA H N 1
ATOM 12950 C CA . ALA G 1 87 ? 130.089 145.383 127.641 1.00 93.04 87 ALA H CA 1
ATOM 12951 C C . ALA G 1 87 ? 128.641 144.976 127.393 1.00 93.04 87 ALA H C 1
ATOM 12952 O O . ALA G 1 87 ? 128.004 144.327 128.226 1.00 93.04 87 ALA H O 1
ATOM 12959 N N . LYS G 1 88 ? 128.130 145.364 126.230 1.00 97.05 88 LYS H N 1
ATOM 12960 C CA . LYS G 1 88 ? 126.793 145.015 125.776 1.00 97.05 88 LYS H CA 1
ATOM 12961 C C . LYS G 1 88 ? 126.749 143.603 125.192 1.00 97.05 88 LYS H C 1
ATOM 12962 O O . LYS G 1 88 ? 127.760 143.049 124.754 1.00 97.05 88 LYS H O 1
ATOM 12981 N N . ASP G 1 89 ? 125.550 143.021 125.194 1.00 107.35 89 ASP H N 1
ATOM 12982 C CA . ASP G 1 89 ? 125.305 141.716 124.584 1.00 107.35 89 ASP H CA 1
ATOM 12983 C C . ASP G 1 89 ? 123.892 141.725 123.999 1.00 107.35 89 ASP H C 1
ATOM 12984 O O . ASP G 1 89 ? 123.246 142.775 123.919 1.00 107.35 89 ASP H O 1
ATOM 12993 N N . LYS G 1 90 ? 123.411 140.551 123.583 1.00 117.59 90 LYS H N 1
ATOM 12994 C CA . LYS G 1 90 ? 122.068 140.423 123.027 1.00 117.59 90 LYS H CA 1
ATOM 12995 C C . LYS G 1 90 ? 121.005 140.986 123.964 1.00 117.59 90 LYS H C 1
ATOM 12996 O O . LYS G 1 90 ? 121.164 141.011 125.187 1.00 117.59 90 LYS H O 1
ATOM 13015 N N . SER G 1 91 ? 119.909 141.442 123.352 1.00 121.69 91 SER H N 1
ATOM 13016 C CA . SER G 1 91 ? 118.904 142.238 124.048 1.00 121.69 91 SER H CA 1
ATOM 13017 C C . SER G 1 91 ? 118.387 141.540 125.300 1.00 121.69 91 SER H C 1
ATOM 13018 O O . SER G 1 91 ? 118.420 142.104 126.400 1.00 121.69 91 SER H O 1
ATOM 13026 N N . GLY G 1 92 ? 117.912 140.308 125.154 1.00 118.83 92 GLY H N 1
ATOM 13027 C CA . GLY G 1 92 ? 117.301 139.599 126.262 1.00 118.83 92 GLY H CA 1
ATOM 13028 C C . GLY G 1 92 ? 116.101 140.328 126.838 1.00 118.83 92 GLY H C 1
ATOM 13029 O O . GLY G 1 92 ? 115.042 140.402 126.213 1.00 118.83 92 GLY H O 1
ATOM 13033 N N . GLY G 1 100 ? 121.229 145.644 128.529 1.00 99.40 100 GLY H N 1
ATOM 13034 C CA . GLY G 1 100 ? 121.800 144.603 127.695 1.00 99.40 100 GLY H CA 1
ATOM 13035 C C . GLY G 1 100 ? 123.150 144.121 128.185 1.00 99.40 100 GLY H C 1
ATOM 13036 O O . GLY G 1 100 ? 123.917 143.530 127.429 1.00 99.40 100 GLY H O 1
ATOM 13040 N N . SER G 1 101 ? 123.440 144.371 129.458 1.00 91.55 101 SER H N 1
ATOM 13041 C CA . SER G 1 101 ? 124.757 144.062 129.994 1.00 91.55 101 SER H CA 1
ATOM 13042 C C . SER G 1 101 ? 125.014 142.561 129.978 1.00 91.55 101 SER H C 1
ATOM 13043 O O . SER G 1 101 ? 124.131 141.754 130.276 1.00 91.55 101 SER H O 1
ATOM 13051 N N . ALA G 1 102 ? 126.239 142.192 129.605 1.00 89.49 102 ALA H N 1
ATOM 13052 C CA . ALA G 1 102 ? 126.692 140.815 129.744 1.00 89.49 102 ALA H CA 1
ATOM 13053 C C . ALA G 1 102 ? 126.817 140.387 131.200 1.00 89.49 102 ALA H C 1
ATOM 13054 O O . ALA G 1 102 ? 126.865 139.184 131.474 1.00 89.49 102 ALA H O 1
ATOM 13061 N N . HIS G 1 103 ? 126.859 141.333 132.134 1.00 83.48 103 HIS H N 1
ATOM 13062 C CA . HIS G 1 103 ? 126.996 141.046 133.556 1.00 83.48 103 HIS H CA 1
ATOM 13063 C C . HIS G 1 103 ? 125.691 141.365 134.272 1.00 83.48 103 HIS H C 1
ATOM 13064 O O . HIS G 1 103 ? 125.110 142.432 134.049 1.00 83.48 103 HIS H O 1
ATOM 13078 N N . GLN G 1 104 ? 125.227 140.449 135.124 1.00 84.78 104 GLN H N 1
ATOM 13079 C 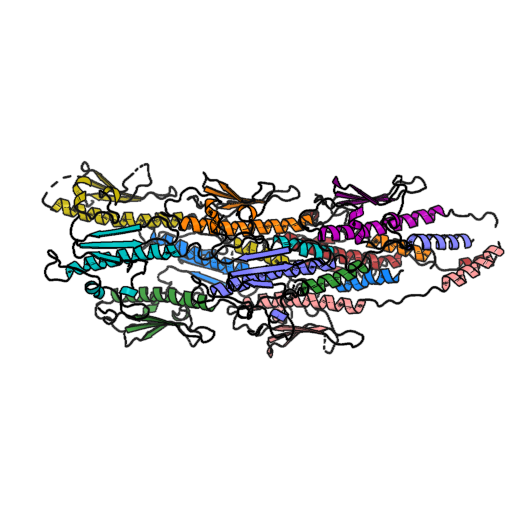CA . GLN G 1 104 ? 124.107 140.751 136.004 1.00 84.78 104 GLN H CA 1
ATOM 13080 C C . GLN G 1 104 ? 124.340 140.168 137.391 1.00 84.78 104 GLN H C 1
ATOM 13081 O O . GLN G 1 104 ? 125.173 139.282 137.592 1.00 84.78 104 GLN H O 1
ATOM 13095 N N . ILE G 1 105 ? 123.586 140.703 138.350 1.00 84.33 105 ILE H N 1
ATOM 13096 C CA . ILE G 1 105 ? 123.470 140.179 139.708 1.00 84.33 105 ILE H CA 1
ATOM 13097 C C . ILE G 1 105 ? 122.073 139.598 139.878 1.00 84.33 105 ILE H C 1
ATOM 13098 O O . ILE G 1 105 ? 121.088 140.213 139.451 1.00 84.33 105 ILE H O 1
ATOM 13114 N N . ASP G 1 106 ? 121.977 138.417 140.488 1.00 90.96 106 ASP H N 1
ATOM 13115 C CA . ASP G 1 106 ? 120.691 137.893 140.964 1.00 90.96 106 ASP H CA 1
ATOM 13116 C C . ASP G 1 106 ? 120.787 137.611 142.466 1.00 90.96 106 ASP H C 1
ATOM 13117 O O . ASP G 1 106 ? 121.043 136.486 142.899 1.00 90.96 106 ASP H O 1
ATOM 13126 N N . THR G 1 107 ? 120.568 138.663 143.262 1.00 94.01 107 THR H N 1
ATOM 13127 C CA . THR G 1 107 ? 121.033 138.683 144.646 1.00 94.01 107 THR H CA 1
ATOM 13128 C C . THR G 1 107 ? 120.405 137.596 145.507 1.00 94.01 107 THR H C 1
ATOM 13129 O O . THR G 1 107 ? 121.014 137.159 146.490 1.00 94.01 107 THR H O 1
ATOM 13140 N N . THR G 1 108 ? 119.193 137.150 145.177 1.00 93.55 108 THR H N 1
ATOM 13141 C CA . THR G 1 108 ? 118.587 136.062 145.940 1.00 93.55 108 THR H CA 1
ATOM 13142 C C . THR G 1 108 ? 119.387 134.765 145.879 1.00 93.55 108 THR H C 1
ATOM 13143 O O . THR G 1 108 ? 119.245 133.930 146.778 1.00 93.55 108 THR H O 1
ATOM 13154 N N . ASN G 1 109 ? 120.216 134.570 144.855 1.00 92.15 109 ASN H N 1
ATOM 13155 C CA . ASN G 1 109 ? 121.137 133.438 144.810 1.00 92.15 109 ASN H CA 1
ATOM 13156 C C . ASN G 1 109 ? 122.565 133.814 145.186 1.00 92.15 109 ASN H C 1
ATOM 13157 O O . ASN G 1 109 ? 123.445 132.948 145.175 1.00 92.15 109 ASN H O 1
ATOM 13168 N N . HIS G 1 110 ? 122.814 135.081 145.507 1.00 87.52 110 HIS H N 1
ATOM 13169 C CA . HIS G 1 110 ? 124.139 135.566 145.889 1.00 87.52 110 HIS H CA 1
ATOM 13170 C C . HIS G 1 110 ? 125.211 135.263 144.842 1.00 87.52 110 HIS H C 1
ATOM 13171 O O . HIS G 1 110 ? 126.348 134.932 145.181 1.00 87.52 110 HIS H O 1
ATOM 13185 N N . LYS G 1 111 ? 124.869 135.368 143.559 1.00 86.35 111 LYS H N 1
ATOM 13186 C CA . LYS G 1 111 ? 125.852 135.105 142.515 1.00 86.35 111 LYS H CA 1
ATOM 13187 C C . LYS G 1 111 ? 125.925 136.253 141.517 1.00 86.35 111 LYS H C 1
ATOM 13188 O O . LYS G 1 111 ? 124.948 136.969 141.287 1.00 86.35 111 LYS H O 1
ATOM 13207 N N . LEU G 1 112 ? 127.110 136.410 140.933 1.00 78.93 112 LEU H N 1
ATOM 13208 C CA . LEU G 1 112 ? 127.355 137.253 139.767 1.00 78.93 112 LEU H CA 1
ATOM 13209 C C . LEU G 1 112 ? 127.606 136.370 138.551 1.00 78.93 112 LEU H C 1
ATOM 13210 O O . LEU G 1 112 ? 128.463 135.484 138.600 1.00 78.93 112 LEU H O 1
ATOM 13226 N N . ILE G 1 113 ? 126.867 136.607 137.469 1.00 80.48 113 ILE H N 1
ATOM 13227 C CA . ILE G 1 113 ? 127.032 135.872 136.215 1.00 80.48 113 ILE H CA 1
ATOM 13228 C C . ILE G 1 113 ? 127.561 136.809 135.133 1.00 80.48 113 ILE H C 1
ATOM 13229 O O . ILE G 1 113 ? 127.042 137.917 134.956 1.00 80.48 113 ILE H O 1
ATOM 13245 N N . SER G 1 114 ? 128.593 136.361 134.411 1.00 83.97 114 SER 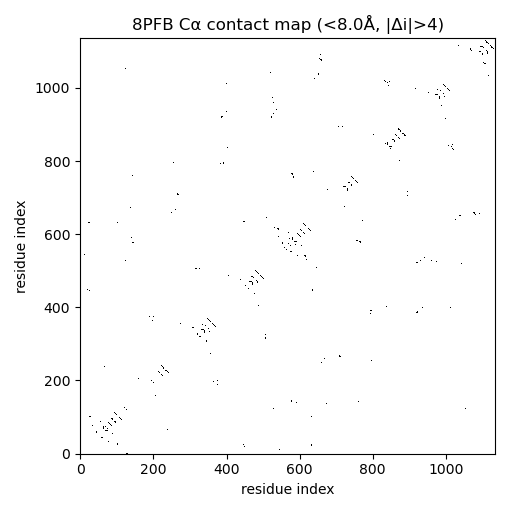H N 1
ATOM 13246 C CA . SER G 1 114 ? 129.079 136.998 133.189 1.00 83.97 114 SER H CA 1
ATOM 13247 C C . SER G 1 114 ? 129.011 136.014 132.025 1.00 83.97 114 SER H C 1
ATOM 13248 O O . SER G 1 114 ? 129.255 134.818 132.205 1.00 83.97 114 SER H O 1
ATOM 13256 N N . THR G 1 115 ? 128.684 136.515 130.830 1.00 88.00 115 THR H N 1
ATOM 13257 C CA . THR G 1 115 ? 128.167 135.696 129.739 1.00 88.00 115 THR H CA 1
ATOM 13258 C C . THR G 1 115 ? 128.883 136.052 128.438 1.00 88.00 115 THR H C 1
ATOM 13259 O O . THR G 1 115 ? 129.421 137.151 128.285 1.00 88.00 115 THR H O 1
ATOM 13270 N N . PHE G 1 116 ? 128.890 135.103 127.497 1.00 94.69 116 PHE H N 1
ATOM 13271 C CA . PHE G 1 116 ? 129.292 135.359 126.116 1.00 94.69 116 PHE H CA 1
ATOM 13272 C C . PHE G 1 116 ? 128.542 134.414 125.183 1.00 94.69 116 PHE H C 1
ATOM 13273 O O . PHE G 1 116 ? 128.119 133.330 125.592 1.00 94.69 116 PHE H O 1
ATOM 13290 N N . THR G 1 117 ? 128.380 134.830 123.916 1.00 103.76 117 THR H N 1
ATOM 13291 C CA . THR G 1 117 ? 127.681 134.011 122.924 1.00 103.76 117 THR H CA 1
ATOM 13292 C C . THR G 1 117 ? 128.140 134.335 121.503 1.00 103.76 117 THR H C 1
ATOM 13293 O O . THR G 1 117 ? 127.914 135.455 121.028 1.00 103.76 117 THR H O 1
ATOM 13304 N N . PRO G 1 118 ? 128.776 133.403 120.793 1.00 111.47 118 PRO H N 1
ATOM 13305 C CA . PRO G 1 118 ? 129.370 133.734 119.494 1.00 111.47 118 PRO H CA 1
ATOM 13306 C C . PRO G 1 118 ? 128.342 133.830 118.372 1.00 111.47 118 PRO H C 1
ATOM 13307 O O . PRO G 1 118 ? 127.240 133.284 118.440 1.00 111.47 118 PRO H O 1
ATOM 13318 N N . SER G 1 119 ? 128.742 134.551 117.317 1.00 114.89 119 SER H N 1
ATOM 13319 C CA . SER G 1 119 ? 127.855 134.808 116.184 1.00 114.89 119 SER H CA 1
ATOM 13320 C C . SER G 1 119 ? 127.478 133.542 115.420 1.00 114.89 119 SER H C 1
ATOM 13321 O O . SER G 1 119 ? 126.397 133.484 114.822 1.00 114.89 119 SER H O 1
ATOM 13329 N N . ASN G 1 120 ? 128.339 132.525 115.416 1.00 123.80 120 ASN H N 1
ATOM 13330 C CA . ASN G 1 120 ? 127.982 131.276 114.750 1.00 123.80 120 ASN H CA 1
ATOM 13331 C C . ASN G 1 120 ? 126.920 130.490 115.507 1.00 123.80 120 ASN H C 1
ATOM 13332 O O . ASN G 1 120 ? 126.473 129.451 115.008 1.00 123.80 120 ASN H O 1
ATOM 13343 N N . GLY G 1 121 ? 126.510 130.952 116.686 1.00 123.34 121 GLY H N 1
ATOM 13344 C CA . GLY G 1 121 ? 125.563 130.210 117.491 1.00 123.34 121 GLY H CA 1
ATOM 13345 C C . GLY G 1 121 ? 126.133 128.988 118.168 1.00 123.34 121 GLY H C 1
ATOM 13346 O O . GLY G 1 121 ? 125.374 128.113 118.591 1.00 123.34 121 GLY H O 1
ATOM 13350 N N . GLY G 1 122 ? 127.453 128.903 118.279 1.00 118.96 122 GLY H N 1
ATOM 13351 C CA . GLY G 1 122 ? 128.089 127.816 118.982 1.00 118.96 122 GLY H CA 1
ATOM 13352 C C . GLY G 1 122 ? 127.821 127.851 120.479 1.00 118.96 122 GLY H C 1
ATOM 13353 O O . GLY G 1 122 ? 126.971 128.580 120.993 1.00 118.96 122 GLY H O 1
ATOM 13357 N N . GLN G 1 123 ? 128.571 127.011 121.185 1.00 117.80 123 GLN H N 1
ATOM 13358 C CA . GLN G 1 123 ? 128.402 126.826 122.622 1.00 117.80 123 GLN H CA 1
ATOM 13359 C C . GLN G 1 123 ? 128.685 128.115 123.392 1.00 117.80 123 GLN H C 1
ATOM 13360 O O . GLN G 1 123 ? 129.786 128.668 123.316 1.00 117.80 123 GLN H O 1
ATOM 13374 N N . ALA G 1 124 ? 127.684 128.590 124.128 1.00 109.01 124 ALA H N 1
ATOM 13375 C CA . ALA G 1 124 ? 127.832 129.762 124.980 1.00 109.01 124 ALA H CA 1
ATOM 13376 C C . ALA G 1 124 ? 128.704 129.463 126.204 1.00 109.01 124 ALA H C 1
ATOM 13377 O O . ALA G 1 124 ? 128.869 128.315 126.624 1.00 109.01 124 ALA H O 1
ATOM 13384 N N . THR G 1 125 ? 129.256 130.534 126.781 1.00 98.09 125 THR H N 1
ATOM 13385 C CA . THR G 1 125 ? 130.210 130.477 127.883 1.00 98.09 125 THR H CA 1
ATOM 13386 C C . THR G 1 125 ? 129.686 131.283 129.064 1.00 98.09 125 THR H C 1
ATOM 13387 O O . THR G 1 125 ? 129.052 132.326 128.878 1.00 98.09 125 THR H O 1
ATOM 13398 N N . VAL G 1 126 ? 129.938 130.793 130.280 1.00 87.35 126 VAL H N 1
ATOM 13399 C CA . VAL G 1 126 ? 129.550 131.480 131.508 1.00 87.35 126 VAL H CA 1
ATOM 13400 C C . VAL G 1 126 ? 130.709 131.495 132.495 1.00 87.35 126 VAL H C 1
ATOM 13401 O O . VAL G 1 126 ? 131.390 130.482 132.684 1.00 87.35 126 VAL H O 1
ATOM 13414 N N . LEU G 1 127 ? 130.937 132.652 133.114 1.00 84.16 127 LEU H N 1
ATOM 13415 C CA . LEU G 1 127 ? 131.820 132.794 134.268 1.00 84.16 127 LEU H CA 1
ATOM 13416 C C . LEU G 1 127 ? 130.995 133.160 135.496 1.00 84.16 127 LEU H C 1
ATOM 13417 O O . LEU G 1 127 ? 130.150 134.057 135.428 1.00 84.16 127 LEU H O 1
ATOM 13433 N N . THR G 1 128 ? 131.243 132.474 136.615 1.00 82.92 128 THR H N 1
ATOM 13434 C CA . THR G 1 128 ? 130.463 132.630 137.839 1.00 82.92 128 THR H CA 1
ATOM 13435 C C . THR G 1 128 ? 131.354 133.033 139.009 1.00 82.92 128 THR H C 1
ATOM 13436 O O . THR G 1 128 ? 132.490 132.564 139.125 1.00 82.92 128 THR H O 1
ATOM 13447 N N . TYR G 1 129 ? 130.837 133.912 139.869 1.00 79.48 129 TYR H N 1
ATOM 13448 C CA . TYR G 1 129 ? 131.429 134.204 141.167 1.00 79.48 129 TYR H CA 1
ATOM 13449 C C . TYR G 1 129 ? 130.357 134.194 142.247 1.00 79.48 129 TYR H C 1
ATOM 13450 O O . TYR G 1 129 ? 129.180 134.450 141.981 1.00 79.48 129 TYR H O 1
ATOM 13468 N N . ASP G 1 130 ? 130.780 133.893 143.472 1.00 82.88 130 ASP H N 1
ATOM 13469 C CA . ASP G 1 130 ? 129.869 133.563 144.563 1.00 82.88 130 ASP H CA 1
ATOM 13470 C C . ASP G 1 130 ? 130.554 133.969 145.855 1.00 82.88 130 ASP H C 1
ATOM 13471 O O . ASP G 1 130 ? 131.666 133.510 146.126 1.00 82.88 130 ASP H O 1
ATOM 13480 N N . TRP G 1 131 ? 129.908 134.821 146.648 1.00 83.97 131 TRP H N 1
ATOM 13481 C CA . TRP G 1 131 ? 130.467 135.261 147.917 1.00 83.97 131 TRP H CA 1
ATOM 13482 C C . TRP G 1 131 ? 129.834 134.572 149.125 1.00 83.97 131 TRP H C 1
ATOM 13483 O O . TRP G 1 131 ? 130.038 135.026 150.255 1.00 83.97 131 TRP H O 1
ATOM 13504 N N . SER G 1 132 ? 129.066 133.501 148.916 1.00 87.03 132 SER H N 1
ATOM 13505 C CA . SER G 1 132 ? 128.488 132.711 150.001 1.00 87.03 132 SER H CA 1
ATOM 13506 C C . SER G 1 132 ? 129.170 131.367 150.228 1.00 87.03 132 SER H C 1
ATOM 13507 O O . SER G 1 132 ? 129.458 131.010 151.375 1.00 87.03 132 SER H O 1
ATOM 13515 N N . ALA G 1 133 ? 129.418 130.596 149.167 1.00 88.10 133 ALA H N 1
ATOM 13516 C CA . ALA G 1 133 ? 129.918 129.232 149.277 1.00 88.10 133 ALA H CA 1
ATOM 13517 C C . ALA G 1 133 ? 131.173 129.040 148.434 1.00 88.10 133 ALA H C 1
ATOM 13518 O O . ALA G 1 133 ? 131.317 129.627 147.358 1.00 88.10 133 ALA H O 1
ATOM 13525 N N . ASN G 1 134 ? 132.079 128.199 148.935 1.00 93.46 134 ASN H N 1
ATOM 13526 C CA . ASN G 1 134 ? 133.371 127.965 148.304 1.00 93.46 134 ASN H CA 1
ATOM 13527 C C . ASN G 1 134 ? 133.817 126.536 148.597 1.00 93.46 134 ASN H C 1
ATOM 13528 O O . ASN G 1 134 ? 133.170 125.801 149.346 1.00 93.46 134 ASN H O 1
ATOM 13539 N N . GLY G 1 135 ? 134.946 126.157 147.997 1.00 96.21 135 GLY H N 1
ATOM 13540 C CA . GLY G 1 135 ? 135.343 124.765 147.849 1.00 96.21 135 GLY H CA 1
ATOM 13541 C C . GLY G 1 135 ? 135.246 123.892 149.085 1.00 96.21 135 GLY H C 1
ATOM 13542 O O . GLY G 1 135 ? 135.642 124.298 150.180 1.00 96.21 135 GLY H O 1
ATOM 13546 N N . VAL G 1 136 ? 134.697 122.685 148.914 1.00 103.76 136 VAL H N 1
ATOM 13547 C CA . VAL G 1 136 ? 134.551 121.750 150.029 1.00 103.76 136 VAL H CA 1
ATOM 13548 C C . VAL G 1 136 ? 135.842 120.955 150.236 1.00 103.76 136 VAL H C 1
ATOM 13549 O O . VAL G 1 136 ? 136.736 120.914 149.383 1.00 103.76 136 VAL H O 1
ATOM 13562 N N . ASN G 1 137 ? 135.937 120.319 151.404 1.00 107.55 137 ASN H N 1
ATOM 13563 C CA . ASN G 1 137 ? 137.075 119.466 151.726 1.00 107.55 137 ASN H CA 1
ATOM 13564 C C . ASN G 1 137 ? 137.211 118.339 150.709 1.00 107.55 137 ASN H C 1
ATOM 13565 O O . ASN G 1 137 ? 136.271 118.015 149.978 1.00 107.55 137 ASN H O 1
ATOM 13576 N N . SER G 1 138 ? 138.404 117.749 150.663 1.00 107.94 138 SER H N 1
ATOM 13577 C CA . SER G 1 138 ? 138.691 116.592 149.819 1.00 107.94 138 SER H CA 1
ATOM 13578 C C . SER G 1 138 ? 138.140 116.779 148.411 1.00 107.94 138 SER H C 1
ATOM 13579 O O . SER G 1 138 ? 138.592 117.652 147.670 1.00 107.94 138 SER H O 1
ATOM 13587 N N . ILE H 1 10 ? 145.822 158.181 68.404 1.00 156.17 10 ILE D N 1
ATOM 13588 C CA . ILE H 1 10 ? 146.280 159.086 69.449 1.00 156.17 10 ILE D CA 1
ATOM 13589 C C . ILE H 1 10 ? 145.068 159.542 70.255 1.00 156.17 10 ILE D C 1
ATOM 13590 O O . ILE H 1 10 ? 145.192 159.945 71.410 1.00 156.17 10 ILE D O 1
ATOM 13606 N N . ILE H 1 11 ? 143.888 159.465 69.636 1.00 154.93 11 ILE D N 1
ATOM 13607 C CA . ILE H 1 11 ? 142.659 159.822 70.337 1.00 154.93 11 ILE D CA 1
ATOM 13608 C C . ILE H 1 11 ? 142.420 158.882 71.513 1.00 154.93 11 ILE D C 1
ATOM 13609 O O . ILE H 1 11 ? 141.840 159.282 72.531 1.00 154.93 11 ILE D O 1
ATOM 13625 N N . ILE H 1 12 ? 142.858 157.626 71.398 1.00 151.84 12 ILE D N 1
ATOM 13626 C CA . ILE H 1 12 ? 142.608 156.631 72.441 1.00 151.84 12 ILE D CA 1
ATOM 13627 C C . ILE H 1 12 ? 143.207 157.070 73.773 1.00 151.84 12 ILE D C 1
ATOM 13628 O O . ILE H 1 12 ? 142.701 156.711 74.849 1.00 151.84 12 ILE D O 1
ATOM 13644 N N . ILE H 1 13 ? 144.298 157.837 73.726 1.00 152.79 13 ILE D N 1
ATOM 13645 C CA . ILE H 1 13 ? 144.982 158.238 74.951 1.00 152.79 13 ILE D CA 1
ATOM 13646 C C . ILE H 1 13 ? 144.079 159.132 75.790 1.00 152.79 13 ILE D C 1
ATOM 13647 O O . ILE H 1 13 ? 144.121 159.099 77.027 1.00 152.79 13 ILE D O 1
ATOM 13663 N N . ALA H 1 14 ? 143.261 159.958 75.135 1.00 151.79 14 ALA D N 1
ATOM 13664 C CA . ALA H 1 14 ? 142.337 160.812 75.868 1.00 151.79 14 ALA D CA 1
ATOM 13665 C C . ALA H 1 14 ? 141.315 160.005 76.656 1.00 151.79 14 ALA D C 1
ATOM 13666 O O . ALA H 1 14 ? 140.817 160.487 77.680 1.00 151.79 14 ALA D O 1
ATOM 13673 N N . ILE H 1 15 ? 140.990 158.792 76.206 1.00 149.29 15 ILE D N 1
ATOM 13674 C CA . ILE H 1 15 ? 140.089 157.931 76.964 1.00 149.29 15 ILE D CA 1
ATOM 13675 C C . ILE H 1 15 ? 140.848 157.217 78.075 1.00 149.29 15 ILE D C 1
ATOM 13676 O O . ILE H 1 15 ? 140.350 157.080 79.197 1.00 149.29 15 ILE D O 1
ATOM 13692 N N . ILE H 1 16 ? 142.060 156.748 77.775 1.00 145.90 16 ILE D N 1
ATOM 13693 C CA . ILE H 1 16 ? 142.855 156.035 78.775 1.00 145.90 16 ILE D CA 1
ATOM 13694 C C . ILE H 1 16 ? 143.184 156.943 79.959 1.00 145.90 16 ILE D C 1
ATOM 13695 O O . ILE H 1 16 ? 143.264 156.487 81.106 1.00 145.90 16 ILE D O 1
ATOM 13711 N N . ALA H 1 17 ? 143.390 158.235 79.701 1.00 143.65 17 ALA D N 1
ATOM 13712 C CA . ALA H 1 17 ? 143.657 159.222 80.746 1.00 143.65 17 ALA D CA 1
ATOM 13713 C C . ALA H 1 17 ? 142.453 159.591 81.614 1.00 143.65 17 ALA D C 1
ATOM 13714 O O . ALA H 1 17 ? 142.632 160.348 82.574 1.00 143.65 17 ALA D O 1
ATOM 13721 N N . ALA H 1 18 ? 141.248 159.107 81.318 1.00 142.45 18 ALA D N 1
ATOM 13722 C CA . ALA H 1 18 ? 140.044 159.590 81.994 1.00 142.45 18 ALA D CA 1
ATOM 13723 C C . ALA H 1 18 ? 139.847 159.044 83.411 1.00 142.45 18 ALA D C 1
ATOM 13724 O O . ALA H 1 18 ? 138.940 159.511 84.108 1.00 142.45 18 ALA D O 1
ATOM 13731 N N . VAL H 1 19 ? 140.652 158.076 83.854 1.00 129.31 19 VAL D N 1
ATOM 13732 C CA . VAL H 1 19 ? 140.423 157.436 85.149 1.00 129.31 19 VAL D CA 1
ATOM 13733 C C . VAL H 1 19 ? 140.514 158.441 86.294 1.00 129.31 19 VAL D C 1
ATOM 13734 O O . VAL H 1 19 ? 141.461 159.232 86.383 1.00 129.31 19 VAL D O 1
ATOM 13747 N N . ALA H 1 20 ? 139.508 158.414 87.171 1.00 119.39 20 ALA D N 1
ATOM 13748 C CA . ALA H 1 20 ? 139.433 159.283 88.344 1.00 119.39 20 ALA D CA 1
ATOM 13749 C C . ALA H 1 20 ? 140.538 158.961 89.351 1.00 119.39 20 ALA D C 1
ATOM 13750 O O . ALA H 1 20 ? 141.038 157.835 89.416 1.00 119.39 20 ALA D O 1
ATOM 13757 N N . ILE H 1 21 ? 140.923 159.963 90.134 1.00 109.46 21 ILE D N 1
ATOM 13758 C CA . ILE H 1 21 ? 141.989 159.857 91.130 1.00 109.46 21 ILE D CA 1
ATOM 13759 C C . ILE H 1 21 ? 141.385 159.924 92.532 1.00 109.46 21 ILE D C 1
ATOM 13760 O O . ILE H 1 21 ? 140.702 160.903 92.859 1.00 109.46 21 ILE D O 1
ATOM 13776 N N . PRO H 1 22 ? 141.610 158.922 93.386 1.00 104.95 22 PRO D N 1
ATOM 13777 C CA . PRO H 1 22 ? 141.182 159.016 94.792 1.00 104.95 22 PRO D CA 1
ATOM 13778 C C . PRO H 1 22 ? 141.932 160.106 95.552 1.00 104.95 22 PRO D C 1
ATOM 13779 O O . PRO H 1 22 ? 143.134 160.299 95.366 1.00 104.95 22 PRO D O 1
ATOM 13790 N N . ALA H 1 23 ? 141.212 160.822 96.416 1.00 97.96 23 ALA D N 1
ATOM 13791 C CA . ALA H 1 23 ? 141.789 161.911 97.202 1.00 97.96 23 ALA D CA 1
ATOM 13792 C C . ALA H 1 23 ? 142.395 161.380 98.499 1.00 97.96 23 ALA D C 1
ATOM 13793 O O . ALA H 1 23 ? 141.691 160.809 99.338 1.00 97.96 23 ALA D O 1
ATOM 13800 N N . ILE H 1 24 ? 143.707 161.580 98.652 1.00 95.75 24 ILE D N 1
ATOM 13801 C CA . ILE H 1 24 ? 144.484 161.010 99.753 1.00 95.75 24 ILE D CA 1
ATOM 13802 C C . ILE H 1 24 ? 143.997 161.482 101.120 1.00 95.75 24 ILE D C 1
ATOM 13803 O O . ILE H 1 24 ? 144.069 160.738 102.105 1.00 95.75 24 ILE D O 1
ATOM 13819 N N . THR H 1 25 ? 143.496 162.716 101.204 1.00 98.03 25 THR D N 1
ATOM 13820 C CA . THR H 1 25 ? 143.044 163.280 102.477 1.00 98.03 25 THR D CA 1
ATOM 13821 C C . THR H 1 25 ? 141.895 162.515 103.122 1.00 98.03 25 THR D C 1
ATOM 13822 O O . THR H 1 25 ? 141.798 162.480 104.354 1.00 98.03 25 THR D O 1
ATOM 13833 N N . SER H 1 26 ? 141.010 161.910 102.336 1.00 101.78 26 SER D N 1
ATOM 13834 C CA . SER H 1 26 ? 139.885 161.187 102.922 1.00 101.78 26 SER D CA 1
ATOM 13835 C C . SER H 1 26 ? 140.259 159.857 103.573 1.00 101.78 26 SER D C 1
ATOM 13836 O O . SER H 1 26 ? 139.431 159.308 104.306 1.00 101.78 26 SER D O 1
ATOM 13844 N N . PHE H 1 27 ? 141.453 159.320 103.329 1.00 94.37 27 PHE D N 1
ATOM 13845 C CA . PHE H 1 27 ? 141.900 158.084 103.970 1.00 94.37 27 PHE D CA 1
ATOM 13846 C C . PHE H 1 27 ? 142.645 158.276 105.297 1.00 94.37 27 PHE D C 1
ATOM 13847 O O . PHE H 1 27 ? 142.964 157.277 105.950 1.00 94.37 27 PHE D O 1
ATOM 13864 N N . GLN H 1 28 ? 142.952 159.513 105.703 1.00 96.65 28 GLN D N 1
ATOM 13865 C CA . GLN H 1 28 ? 143.776 159.777 106.891 1.00 96.65 28 GLN D CA 1
ATOM 13866 C C . GLN H 1 28 ? 143.029 159.637 108.222 1.00 96.65 28 GLN D C 1
ATOM 13867 O O . GLN H 1 28 ? 143.636 159.246 109.235 1.00 96.65 28 GLN D O 1
ATOM 13881 N N . ASP H 1 29 ? 141.742 159.985 108.242 1.00 99.28 29 ASP D N 1
ATOM 13882 C CA . ASP H 1 29 ? 141.011 160.170 109.494 1.00 99.28 29 ASP D CA 1
ATOM 13883 C C . ASP H 1 29 ? 141.033 158.920 110.368 1.00 99.28 29 ASP D C 1
ATOM 13884 O O . ASP H 1 29 ? 141.293 158.998 111.574 1.00 99.28 29 ASP D O 1
ATOM 13893 N N . ASN H 1 30 ? 140.690 157.768 109.793 1.00 96.81 30 ASN D N 1
ATOM 13894 C CA . ASN H 1 30 ? 140.671 156.513 110.543 1.00 96.81 30 ASN D CA 1
ATOM 13895 C C . ASN H 1 30 ? 142.036 156.090 111.077 1.00 96.81 30 ASN D C 1
ATOM 13896 O O . ASN H 1 30 ? 142.094 155.284 112.012 1.00 96.81 30 ASN D O 1
ATOM 13907 N N . ALA H 1 31 ? 143.130 156.598 110.517 1.00 95.42 31 ALA D N 1
ATOM 13908 C CA . ALA H 1 31 ? 144.449 156.364 111.102 1.00 95.42 31 ALA D CA 1
ATOM 13909 C C . ALA H 1 31 ? 144.735 157.300 112.275 1.00 95.42 31 ALA D C 1
ATOM 13910 O O . ALA H 1 31 ? 145.202 156.859 113.342 1.00 95.42 31 ALA D O 1
ATOM 13917 N N . ARG H 1 32 ? 144.532 158.603 112.076 1.00 99.46 32 ARG D N 1
ATOM 13918 C CA . ARG H 1 32 ? 144.809 159.527 113.172 1.00 99.46 32 ARG D CA 1
ATOM 13919 C C . ARG H 1 32 ? 143.921 159.233 114.379 1.00 99.46 32 ARG D C 1
ATOM 13920 O O . ARG H 1 32 ? 144.376 159.312 115.522 1.00 99.46 32 ARG D O 1
ATOM 13941 N N . LYS H 1 33 ? 142.636 158.972 114.154 1.00 96.13 33 LYS D N 1
ATOM 13942 C CA . LYS H 1 33 ? 141.746 158.552 115.233 1.00 96.13 33 LYS D CA 1
ATOM 13943 C C . LYS H 1 33 ? 142.345 157.422 116.078 1.00 96.13 33 LYS D C 1
ATOM 13944 O O . LYS H 1 33 ? 142.301 157.448 117.320 1.00 96.13 33 LYS D O 1
ATOM 13963 N N . SER H 1 34 ? 142.896 156.410 115.407 1.00 91.48 34 SER D N 1
ATOM 13964 C CA . SER H 1 34 ? 143.492 155.269 116.094 1.00 91.48 34 SER D CA 1
ATOM 13965 C C . SER H 1 34 ? 144.703 155.653 116.933 1.00 91.48 34 SER D C 1
ATOM 13966 O O . SER H 1 34 ? 144.853 155.199 118.079 1.00 91.48 34 SER D O 1
ATOM 13974 N N . ARG H 1 35 ? 145.593 156.470 116.373 1.00 89.92 35 ARG D N 1
ATOM 13975 C CA . ARG H 1 35 ? 146.753 156.904 117.161 1.00 89.92 35 ARG D CA 1
ATOM 13976 C C . ARG H 1 35 ? 146.464 158.118 118.047 1.00 89.92 35 ARG D C 1
ATOM 13977 O O . ARG H 1 35 ? 147.358 158.600 118.737 1.00 89.92 35 ARG D O 1
ATOM 13998 N N . ILE H 1 36 ? 145.203 158.505 118.177 1.00 92.71 36 ILE D N 1
ATOM 13999 C CA . ILE H 1 36 ? 144.764 159.277 119.348 1.00 92.71 36 ILE D CA 1
ATOM 14000 C C . ILE H 1 36 ? 144.274 158.369 120.472 1.00 92.71 36 ILE D C 1
ATOM 14001 O O . ILE H 1 36 ? 144.672 158.530 121.630 1.00 92.71 36 ILE D O 1
ATOM 14017 N N . GLN H 1 37 ? 143.388 157.425 120.161 1.00 93.23 37 GLN D N 1
ATOM 14018 C CA . GLN H 1 37 ? 142.845 156.543 121.199 1.00 93.23 37 GLN D CA 1
ATOM 14019 C C . GLN H 1 37 ? 143.928 155.699 121.884 1.00 93.23 37 GLN D C 1
ATOM 14020 O O . GLN H 1 37 ? 144.021 155.662 123.131 1.00 93.23 37 GLN D O 1
ATOM 14034 N N . SER H 1 38 ? 144.752 154.999 121.094 1.00 92.17 38 SER D N 1
ATOM 14035 C CA . SER H 1 38 ? 145.780 154.147 121.688 1.00 92.17 38 SER D CA 1
ATOM 14036 C C . SER H 1 38 ? 146.856 154.924 122.435 1.00 92.17 38 SER D C 1
ATOM 14037 O O . SER H 1 38 ? 147.566 154.333 123.255 1.00 92.17 38 SER D O 1
ATOM 14045 N N . GLU H 1 39 ? 147.010 156.218 122.173 1.00 93.46 39 GLU D N 1
ATOM 14046 C CA . GLU H 1 39 ? 147.971 157.037 122.905 1.00 93.46 39 GLU D CA 1
ATOM 14047 C C . GLU H 1 39 ? 147.366 157.570 124.203 1.00 93.46 39 GLU D C 1
ATOM 14048 O O . GLU H 1 39 ? 148.055 157.674 125.237 1.00 93.46 39 GLU D O 1
ATOM 14060 N N . HIS H 1 40 ? 146.091 157.958 124.143 1.00 91.36 40 HIS D N 1
ATOM 14061 C CA . HIS H 1 40 ? 145.392 158.403 125.338 1.00 91.36 40 HIS D CA 1
ATOM 14062 C C . HIS H 1 40 ? 145.444 157.344 126.427 1.00 91.36 40 HIS D C 1
ATOM 14063 O O . HIS H 1 40 ? 145.628 157.663 127.612 1.00 91.36 40 HIS D O 1
ATOM 14077 N N . ARG H 1 41 ? 145.192 156.084 126.060 1.00 94.04 41 ARG D N 1
ATOM 14078 C CA . ARG H 1 41 ? 145.192 155.052 127.099 1.00 94.04 41 ARG D CA 1
ATOM 14079 C C . ARG H 1 41 ? 146.553 154.906 127.789 1.00 94.04 41 ARG D C 1
ATOM 14080 O O . ARG H 1 41 ? 146.612 154.668 129.006 1.00 94.04 41 ARG D O 1
ATOM 14101 N N . GLU H 1 42 ? 147.650 155.200 127.083 1.00 96.28 42 GLU D N 1
ATOM 14102 C CA . GLU H 1 42 ? 148.967 155.148 127.716 1.00 96.28 42 GLU D CA 1
ATOM 14103 C C . GLU H 1 42 ? 149.223 156.339 128.626 1.00 96.28 42 GLU D C 1
ATOM 14104 O O . GLU H 1 42 ? 149.826 156.189 129.697 1.00 96.28 42 GLU D O 1
ATOM 14116 N N . LEU H 1 43 ? 148.755 157.523 128.240 1.00 92.75 43 LEU D N 1
ATOM 14117 C CA . LEU H 1 43 ? 148.883 158.656 129.157 1.00 92.75 43 LEU D CA 1
ATOM 14118 C C . LEU H 1 43 ? 148.082 158.435 130.437 1.00 92.75 43 LEU D C 1
ATOM 14119 O O . LEU H 1 43 ? 148.531 158.802 131.533 1.00 92.75 43 LEU D O 1
ATOM 14135 N N . VAL H 1 44 ? 146.889 157.853 130.326 1.00 90.98 44 VAL D N 1
ATOM 14136 C CA . VAL H 1 44 ? 146.121 157.549 131.534 1.00 90.98 44 VAL D CA 1
ATOM 14137 C C . VAL H 1 44 ? 146.835 156.526 132.416 1.00 90.98 44 VAL D C 1
ATOM 14138 O O . VAL H 1 44 ? 146.863 156.671 133.644 1.00 90.98 44 VAL D O 1
ATOM 14151 N N . SER H 1 45 ? 147.386 155.459 131.828 1.00 93.54 45 SER D N 1
ATOM 14152 C CA . SER H 1 45 ? 148.161 154.510 132.635 1.00 93.54 45 SER D CA 1
ATOM 14153 C C . SER H 1 45 ? 149.375 155.156 133.308 1.00 93.54 45 SER D C 1
ATOM 14154 O O . SER H 1 45 ? 149.672 154.872 134.479 1.00 93.54 45 SER D O 1
ATOM 14162 N N . ALA H 1 46 ? 150.018 156.111 132.639 1.00 92.58 46 ALA D N 1
ATOM 14163 C CA . ALA H 1 46 ? 151.117 156.832 133.278 1.00 92.58 46 ALA D CA 1
ATOM 14164 C C . ALA H 1 46 ? 150.641 157.657 134.468 1.00 92.58 46 ALA D C 1
ATOM 14165 O O . ALA H 1 46 ? 151.274 157.642 135.530 1.00 92.58 46 ALA D O 1
ATOM 14172 N N . ILE H 1 47 ? 149.594 158.457 134.285 1.00 92.61 47 ILE D N 1
ATOM 14173 C CA . ILE H 1 47 ? 149.053 159.239 135.399 1.00 92.61 47 ILE D CA 1
ATOM 14174 C C . ILE H 1 47 ? 148.680 158.336 136.573 1.00 92.61 47 ILE D C 1
ATOM 14175 O O . ILE H 1 47 ? 148.966 158.645 137.739 1.00 92.61 47 ILE D O 1
ATOM 14191 N N . GLN H 1 48 ? 147.951 157.253 136.289 1.00 93.48 48 GLN D N 1
ATOM 14192 C CA . GLN H 1 48 ? 147.494 156.333 137.326 1.00 93.48 48 GLN D CA 1
ATOM 14193 C C . GLN H 1 48 ? 148.631 155.606 138.027 1.00 93.48 48 GLN D C 1
ATOM 14194 O O . GLN H 1 48 ? 148.435 155.107 139.139 1.00 93.48 48 GLN D O 1
ATOM 14208 N N . SER H 1 49 ? 149.810 155.532 137.414 1.00 93.64 49 SER D N 1
ATOM 14209 C CA . SER H 1 49 ? 150.976 155.069 138.163 1.00 93.64 49 SER D CA 1
ATOM 14210 C C . SER H 1 49 ? 151.613 156.193 138.977 1.00 93.64 49 SER D C 1
ATOM 14211 O O . SER H 1 49 ? 151.904 156.019 140.164 1.00 93.64 49 SER D O 1
ATOM 14219 N N . TYR H 1 50 ? 151.841 157.349 138.354 1.00 95.67 50 TYR D N 1
ATOM 14220 C CA . TYR H 1 50 ? 152.523 158.449 139.034 1.00 95.67 50 TYR D CA 1
ATOM 14221 C C . TYR H 1 50 ? 151.811 158.873 140.311 1.00 95.67 50 TYR D C 1
ATOM 14222 O O . TYR H 1 50 ? 152.463 159.192 141.311 1.00 95.67 50 TYR D O 1
ATOM 14240 N N . ILE H 1 51 ? 150.479 158.901 140.303 1.00 96.23 51 ILE D N 1
ATOM 14241 C CA . ILE H 1 51 ? 149.748 159.316 141.495 1.00 96.23 51 ILE D CA 1
ATOM 14242 C C . ILE H 1 51 ? 149.974 158.410 142.700 1.00 96.23 51 ILE D C 1
ATOM 14243 O O . ILE H 1 51 ? 149.607 158.787 143.815 1.00 96.23 51 ILE D O 1
ATOM 14259 N N . GLY H 1 52 ? 150.582 157.241 142.523 1.00 94.43 52 GLY D N 1
ATOM 14260 C CA . GLY H 1 52 ? 150.969 156.415 143.648 1.00 94.43 52 GLY D CA 1
ATOM 14261 C C . GLY H 1 52 ? 152.428 156.447 144.058 1.00 94.43 52 GLY D C 1
ATOM 14262 O O . GLY H 1 52 ? 152.809 155.721 144.981 1.00 94.43 52 GLY D O 1
ATOM 14266 N N . ALA H 1 53 ? 153.262 157.251 143.403 1.00 97.99 53 ALA D N 1
ATOM 14267 C CA . ALA H 1 53 ? 154.695 157.237 143.671 1.00 97.99 53 ALA D CA 1
ATOM 14268 C C . ALA H 1 53 ? 155.115 158.172 144.804 1.00 97.99 53 ALA D C 1
ATOM 14269 O O . ALA H 1 53 ? 156.028 157.839 145.567 1.00 97.99 53 ALA D O 1
ATOM 14276 N N . GLN H 1 54 ? 154.476 159.332 144.939 1.00 109.73 54 GLN D N 1
ATOM 14277 C CA . GLN H 1 54 ? 154.927 160.323 145.904 1.00 109.73 54 GLN D CA 1
ATOM 14278 C C . GLN H 1 54 ? 154.479 159.964 147.321 1.00 109.73 54 GLN D C 1
ATOM 14279 O O . GLN H 1 54 ? 153.658 159.071 147.549 1.00 109.73 54 GLN D O 1
ATOM 14293 N N . ASP H 1 55 ? 155.043 160.698 148.283 1.00 115.75 55 ASP D N 1
ATOM 14294 C CA . ASP H 1 55 ? 154.975 160.345 149.695 1.00 115.75 55 ASP D CA 1
ATOM 14295 C C . ASP H 1 55 ? 153.595 160.528 150.312 1.00 115.75 55 ASP D C 1
ATOM 14296 O O . ASP H 1 55 ? 153.391 160.097 151.452 1.00 115.75 55 ASP D O 1
ATOM 14305 N N . ASP H 1 56 ? 152.648 161.139 149.606 1.00 112.05 56 ASP D N 1
ATOM 14306 C CA . ASP H 1 56 ? 151.287 161.309 150.111 1.00 112.05 56 ASP D CA 1
ATOM 14307 C C . ASP H 1 56 ? 150.326 160.756 149.068 1.00 112.05 56 ASP D C 1
ATOM 14308 O O . ASP H 1 56 ? 149.859 161.503 148.190 1.00 112.05 56 ASP D O 1
ATOM 14317 N N . PRO H 1 57 ? 149.990 159.466 149.139 1.00 102.63 57 PRO D N 1
ATOM 14318 C CA . PRO H 1 57 ? 149.161 158.869 148.084 1.00 102.63 57 PRO D CA 1
ATOM 14319 C C . PRO H 1 57 ? 147.801 159.515 147.907 1.00 102.63 57 PRO D C 1
ATOM 14320 O O . PRO H 1 57 ? 147.163 159.265 146.875 1.00 102.63 57 PRO D O 1
ATOM 14331 N N . THR H 1 58 ? 147.338 160.345 148.843 1.00 108.92 58 THR D N 1
ATOM 14332 C CA . THR H 1 58 ? 145.977 160.856 148.787 1.00 108.92 58 THR D CA 1
ATOM 14333 C C . THR H 1 58 ? 145.878 162.364 148.574 1.00 108.92 58 THR D C 1
ATOM 14334 O O . THR H 1 58 ? 144.771 162.852 148.325 1.00 108.92 58 THR D O 1
ATOM 14345 N N . ASN H 1 59 ? 146.978 163.118 148.664 1.00 114.09 59 ASN D N 1
ATOM 14346 C CA . ASN H 1 59 ? 146.973 164.499 148.198 1.00 114.09 59 ASN D CA 1
ATOM 14347 C C . ASN H 1 59 ? 147.822 164.600 146.945 1.00 114.09 59 ASN D C 1
ATOM 14348 O O . ASN H 1 59 ? 149.053 164.484 147.037 1.00 114.09 59 ASN D O 1
ATOM 14359 N N . PRO H 1 60 ? 147.236 164.813 145.765 1.00 114.83 60 PRO D N 1
ATOM 14360 C CA . PRO H 1 60 ? 148.060 164.871 144.548 1.00 114.83 60 PRO D CA 1
ATOM 14361 C C . PRO H 1 60 ? 149.002 166.064 144.556 1.00 114.83 60 PRO D C 1
ATOM 14362 O O . PRO H 1 60 ? 148.731 167.097 145.173 1.00 114.83 60 PRO D O 1
ATOM 14373 N N . SER H 1 61 ? 150.117 165.915 143.842 1.00 115.42 61 SER D N 1
ATOM 14374 C CA . SER H 1 61 ? 150.930 167.056 143.450 1.00 115.42 61 SER D CA 1
ATOM 14375 C C . SER H 1 61 ? 150.265 167.763 142.267 1.00 115.42 61 SER D C 1
ATOM 14376 O O . SER H 1 61 ? 149.215 167.347 141.773 1.00 115.42 61 SER D O 1
ATOM 14384 N N . GLU H 1 62 ? 150.881 168.851 141.802 1.00 114.64 62 GLU D N 1
ATOM 14385 C CA . GLU H 1 62 ? 150.370 169.597 140.648 1.00 114.64 62 GLU D CA 1
ATOM 14386 C C . GLU H 1 62 ? 150.823 168.898 139.367 1.00 114.64 62 GLU D C 1
ATOM 14387 O O . GLU H 1 62 ? 151.842 169.231 138.756 1.00 114.64 62 GLU D O 1
ATOM 14399 N N . ILE H 1 63 ? 150.035 167.902 138.958 1.00 103.10 63 ILE D N 1
ATOM 14400 C CA . ILE H 1 63 ? 150.370 167.101 137.787 1.00 103.10 63 ILE D CA 1
ATOM 14401 C C . ILE H 1 63 ? 150.344 167.960 136.531 1.00 103.10 63 ILE D C 1
ATOM 14402 O O . ILE H 1 63 ? 149.416 168.750 136.315 1.00 103.10 63 ILE D O 1
ATOM 14418 N N . THR H 1 64 ? 151.371 167.810 135.698 1.00 104.01 64 THR D N 1
ATOM 14419 C CA . THR H 1 64 ? 151.323 168.271 134.319 1.00 104.01 64 THR D CA 1
ATOM 14420 C C . THR H 1 64 ? 152.206 167.351 133.490 1.00 104.01 64 THR D C 1
ATOM 14421 O O . THR H 1 64 ? 153.150 166.747 134.004 1.00 104.01 64 THR D O 1
ATOM 14432 N N . LEU H 1 65 ? 151.889 167.254 132.197 1.00 100.88 65 LEU D N 1
ATOM 14433 C CA . LEU H 1 65 ? 152.515 166.240 131.352 1.00 100.88 65 LEU D CA 1
ATOM 14434 C C . LEU H 1 65 ? 154.024 166.427 131.233 1.00 100.88 65 LEU D C 1
ATOM 14435 O O . LEU H 1 65 ? 154.750 165.456 130.997 1.00 100.88 65 LEU D O 1
ATOM 14451 N N . ALA H 1 66 ? 154.518 167.653 131.397 1.00 105.55 66 ALA D N 1
ATOM 14452 C CA . ALA H 1 66 ? 155.961 167.864 131.449 1.00 105.55 66 ALA D CA 1
ATOM 14453 C C . ALA H 1 66 ? 156.625 167.148 132.618 1.00 105.55 66 ALA D C 1
ATOM 14454 O O . ALA H 1 66 ? 157.844 166.948 132.593 1.00 105.55 66 ALA D O 1
ATOM 14461 N N . LYS H 1 67 ? 155.865 166.775 133.647 1.00 105.57 67 LYS D N 1
ATOM 14462 C CA . LYS H 1 67 ? 156.377 165.964 134.745 1.00 105.57 67 LYS D CA 1
ATOM 14463 C C . LYS H 1 67 ? 156.062 164.476 134.613 1.00 105.57 67 LYS D C 1
ATOM 14464 O O . LYS H 1 67 ? 156.671 163.670 135.324 1.00 105.57 67 LYS D O 1
ATOM 14483 N N . LEU H 1 68 ? 155.134 164.092 133.733 1.00 97.50 68 LEU D N 1
ATOM 14484 C CA . LEU H 1 68 ? 154.990 162.694 133.336 1.00 97.50 68 LEU D CA 1
ATOM 14485 C C . LEU H 1 68 ? 156.119 162.214 132.430 1.00 97.50 68 LEU D C 1
ATOM 14486 O O . LEU H 1 68 ? 156.254 161.003 132.222 1.00 97.50 68 LEU D O 1
ATOM 14502 N N . ALA H 1 69 ? 156.917 163.129 131.892 1.00 101.49 69 ALA D N 1
ATOM 14503 C CA . ALA H 1 69 ? 157.788 162.832 130.758 1.00 101.49 69 ALA D CA 1
ATOM 14504 C C . ALA H 1 69 ? 158.641 161.573 130.882 1.00 101.49 69 ALA D C 1
ATOM 14505 O O . ALA H 1 69 ? 158.733 160.830 129.891 1.00 101.49 69 ALA D O 1
ATOM 14512 N N . PRO H 1 70 ? 159.279 161.271 132.011 1.00 99.39 70 PRO D N 1
ATOM 14513 C CA . PRO H 1 70 ? 160.125 160.069 132.074 1.00 99.39 70 PRO D CA 1
ATOM 14514 C C . PRO H 1 70 ? 159.430 158.729 131.872 1.00 99.39 70 PRO D C 1
ATOM 14515 O O . PRO H 1 70 ? 160.109 157.698 131.853 1.00 99.39 70 PRO D O 1
ATOM 14526 N N . TYR H 1 71 ? 158.108 158.702 131.730 1.00 94.84 71 TYR D N 1
ATOM 14527 C CA . TYR H 1 71 ? 157.396 157.447 131.514 1.00 94.84 71 TYR D CA 1
ATOM 14528 C C . TYR H 1 71 ? 157.307 156.986 130.060 1.00 94.84 71 TYR D C 1
ATOM 14529 O O . TYR H 1 71 ? 156.775 155.898 129.821 1.00 94.84 71 TYR D O 1
ATOM 14547 N N . MET H 1 72 ? 157.780 157.757 129.081 1.00 100.87 72 MET D N 1
ATOM 14548 C CA . MET H 1 72 ? 157.741 157.258 127.711 1.00 100.87 72 MET D CA 1
ATOM 14549 C C . MET H 1 72 ? 158.934 157.768 126.912 1.00 100.87 72 MET D C 1
ATOM 14550 O O . MET H 1 72 ? 159.473 158.846 127.175 1.00 100.87 72 MET D O 1
ATOM 14564 N N . SER H 1 73 ? 159.314 156.970 125.916 1.00 104.11 73 SER D N 1
ATOM 14565 C CA . SER H 1 73 ? 160.576 157.100 125.199 1.00 104.11 73 SER D CA 1
ATOM 14566 C C . SER H 1 73 ? 160.664 158.360 124.340 1.00 104.11 73 SER D C 1
ATOM 14567 O O . SER H 1 73 ? 159.671 159.022 124.029 1.00 104.11 73 SER D O 1
ATOM 14575 N N . LYS H 1 74 ? 161.903 158.669 123.960 1.00 108.43 74 LYS D N 1
ATOM 14576 C CA . LYS H 1 74 ? 162.224 159.658 122.941 1.00 108.43 74 LYS D CA 1
ATOM 14577 C C . LYS H 1 74 ? 161.595 159.309 121.595 1.00 108.43 74 LYS D C 1
ATOM 14578 O O . LYS H 1 74 ? 161.257 158.158 121.312 1.00 108.43 74 LYS D O 1
ATOM 14597 N N . ASN H 1 75 ? 161.445 160.333 120.755 1.00 112.17 75 ASN D N 1
ATOM 14598 C CA . ASN H 1 75 ? 161.100 160.115 119.357 1.00 112.17 75 ASN D CA 1
ATOM 14599 C C . ASN H 1 75 ? 162.158 159.256 118.671 1.00 112.17 75 ASN D C 1
ATOM 14600 O O . ASN H 1 75 ? 163.319 159.200 119.083 1.00 112.17 75 ASN D O 1
ATOM 14611 N N . ALA H 1 76 ? 161.737 158.571 117.608 1.00 104.87 76 ALA D N 1
ATOM 14612 C CA . ALA H 1 76 ? 162.687 157.871 116.753 1.00 104.87 76 ALA D CA 1
ATOM 14613 C C . ALA H 1 76 ? 163.699 158.821 116.125 1.00 104.87 76 ALA D C 1
ATOM 14614 O O . ALA H 1 76 ? 164.806 158.402 115.773 1.00 104.87 76 ALA D O 1
ATOM 14621 N N . LYS H 1 77 ? 163.342 160.096 115.970 1.00 115.58 77 LYS D N 1
ATOM 14622 C CA . LYS H 1 77 ? 164.278 161.119 115.512 1.00 115.58 77 LYS D CA 1
ATOM 14623 C C . LYS H 1 77 ? 165.252 161.517 116.625 1.00 115.58 77 LYS D C 1
ATOM 14624 O O . LYS H 1 77 ? 166.130 162.350 116.413 1.00 115.58 77 LYS D O 1
ATOM 14643 N N . ASN H 1 78 ? 165.138 160.937 117.817 1.00 117.56 78 ASN D N 1
ATOM 14644 C CA . ASN H 1 78 ? 165.984 161.290 118.954 1.00 117.56 78 ASN D CA 1
ATOM 14645 C C . ASN H 1 78 ? 165.812 162.731 119.438 1.00 117.56 78 ASN D C 1
ATOM 14646 O O . ASN H 1 78 ? 166.638 163.210 120.223 1.00 117.56 78 ASN D O 1
ATOM 14657 N N . GLU H 1 79 ? 164.781 163.450 118.997 1.00 117.60 79 GLU D N 1
ATOM 14658 C CA . GLU H 1 79 ? 164.425 164.692 119.674 1.00 117.60 79 GLU D CA 1
ATOM 14659 C C . GLU H 1 79 ? 163.881 164.377 121.058 1.00 117.60 79 GLU D C 1
ATOM 14660 O O . GLU H 1 79 ? 163.045 163.485 121.218 1.00 117.60 79 GLU D O 1
ATOM 14672 N N . ASP H 1 80 ? 164.356 165.106 122.060 1.00 111.32 80 ASP D N 1
ATOM 14673 C CA . ASP H 1 80 ? 163.905 164.900 123.425 1.00 111.32 80 ASP D CA 1
ATOM 14674 C C . ASP H 1 80 ? 162.731 165.815 123.765 1.00 111.32 80 ASP D C 1
ATOM 14675 O O . ASP H 1 80 ? 162.327 166.682 122.989 1.00 111.32 80 ASP D O 1
ATOM 14684 N N . GLY H 1 81 ? 162.191 165.602 124.959 1.00 107.90 81 GLY D N 1
ATOM 14685 C CA . GLY H 1 81 ? 160.960 166.220 125.404 1.00 107.90 81 GLY D CA 1
ATOM 14686 C C . GLY H 1 81 ? 159.734 165.450 124.960 1.00 107.90 81 GLY D C 1
ATOM 14687 O O . GLY H 1 81 ? 159.744 164.769 123.932 1.00 107.90 81 GLY D O 1
ATOM 14691 N N . ILE H 1 82 ? 158.671 165.547 125.756 1.00 101.06 82 ILE D N 1
ATOM 14692 C CA . ILE H 1 82 ? 157.469 164.759 125.514 1.00 101.06 82 ILE D CA 1
ATOM 14693 C C . ILE H 1 82 ? 156.588 165.383 124.437 1.00 101.06 82 ILE D C 1
ATOM 14694 O O . ILE H 1 82 ? 155.954 164.671 123.649 1.00 101.06 82 ILE D O 1
ATOM 14710 N N . VAL H 1 83 ? 156.535 166.715 124.376 1.00 102.86 83 VAL D N 1
ATOM 14711 C CA . VAL H 1 83 ? 155.593 167.383 123.480 1.00 102.86 83 VAL D CA 1
ATOM 14712 C C . VAL H 1 83 ? 155.911 167.089 122.019 1.00 102.86 83 VAL D C 1
ATOM 14713 O O . VAL H 1 83 ? 155.014 167.095 121.169 1.00 102.86 83 VAL D O 1
ATOM 14726 N N . ASN H 1 84 ? 157.179 166.831 121.698 1.00 104.80 84 ASN D N 1
ATOM 14727 C CA . ASN H 1 84 ? 157.535 166.409 120.349 1.00 104.80 84 ASN D CA 1
ATOM 14728 C C . ASN H 1 84 ? 156.994 165.027 119.999 1.00 104.80 84 ASN D C 1
ATOM 14729 O O . ASN H 1 84 ? 156.908 164.696 118.812 1.00 104.80 84 ASN D O 1
ATOM 14740 N N . SER H 1 85 ? 156.637 164.214 120.991 1.00 99.84 85 SER D N 1
ATOM 14741 C CA . SER H 1 85 ? 156.272 162.820 120.759 1.00 99.84 85 SER D CA 1
ATOM 14742 C C . SER H 1 85 ? 154.778 162.599 120.539 1.00 99.84 85 SER D C 1
ATOM 14743 O O . SER H 1 85 ? 154.398 161.772 119.705 1.00 99.84 85 SER D O 1
ATOM 14751 N N . LEU H 1 86 ? 153.916 163.305 121.265 1.00 98.94 86 LEU D N 1
ATOM 14752 C CA . LEU H 1 86 ? 152.486 163.062 121.142 1.00 98.94 86 LEU D CA 1
ATOM 14753 C C . LEU H 1 86 ? 151.955 163.494 119.775 1.00 98.94 86 LEU D C 1
ATOM 14754 O O . LEU H 1 86 ? 152.537 164.326 119.076 1.00 98.94 86 LEU D O 1
ATOM 14770 N N . ALA H 1 87 ? 150.822 162.896 119.404 1.00 99.31 87 ALA D N 1
ATOM 14771 C CA . ALA H 1 87 ? 150.081 163.297 118.216 1.00 99.31 87 ALA D CA 1
ATOM 14772 C C . ALA H 1 87 ? 149.788 164.790 118.218 1.00 99.31 87 ALA D C 1
ATOM 14773 O O . ALA H 1 87 ? 149.603 165.412 119.266 1.00 99.31 87 ALA D O 1
ATOM 14780 N N . LYS H 1 88 ? 149.751 165.362 117.018 1.00 106.00 88 LYS D N 1
ATOM 14781 C CA . LYS H 1 88 ? 149.558 166.791 116.816 1.00 106.00 88 LYS D CA 1
ATOM 14782 C C . LYS H 1 88 ? 148.135 167.081 116.357 1.00 106.00 88 LYS D C 1
ATOM 14783 O O . LYS H 1 88 ? 147.623 166.413 115.453 1.00 106.00 88 LYS D O 1
ATOM 14802 N N . ASP H 1 89 ? 147.498 168.070 116.983 1.00 111.70 89 ASP D N 1
ATOM 14803 C CA . ASP H 1 89 ? 146.284 168.670 116.433 1.00 111.70 89 ASP D CA 1
ATOM 14804 C C . ASP H 1 89 ? 146.650 169.491 115.202 1.00 111.70 89 ASP D C 1
ATOM 14805 O O . ASP H 1 89 ? 147.274 170.550 115.318 1.00 111.70 89 ASP D O 1
ATOM 14814 N N . LYS H 1 90 ? 146.260 169.010 114.020 1.00 115.38 90 LYS D N 1
ATOM 14815 C CA . LYS H 1 90 ? 146.600 169.692 112.776 1.00 115.38 90 LYS D CA 1
ATOM 14816 C C . LYS H 1 90 ? 145.895 171.032 112.602 1.00 115.38 90 LYS D C 1
ATOM 14817 O O . LYS H 1 90 ? 146.274 171.791 111.703 1.00 115.38 90 LYS D O 1
ATOM 14836 N N . SER H 1 91 ? 144.887 171.343 113.417 1.00 117.96 91 SER D N 1
ATOM 14837 C CA . SER H 1 91 ? 144.321 172.685 113.441 1.00 117.96 91 SER D CA 1
ATOM 14838 C C . SER H 1 91 ? 145.033 173.619 114.411 1.00 117.96 91 SER D C 1
ATOM 14839 O O . SER H 1 91 ? 144.782 174.828 114.377 1.00 117.96 91 SER D O 1
ATOM 14847 N N . GLY H 1 92 ? 145.910 173.100 115.263 1.00 116.80 92 GLY D N 1
ATOM 14848 C CA . GLY H 1 92 ? 146.624 173.930 116.217 1.00 116.80 92 GLY D CA 1
ATOM 14849 C C . GLY H 1 92 ? 145.757 174.386 117.373 1.00 116.80 92 GLY D C 1
ATOM 14850 O O . GLY H 1 92 ? 145.693 175.576 117.678 1.00 116.80 92 GLY D O 1
ATOM 14854 N N . GLY H 1 100 ? 150.900 172.584 120.543 1.00 107.26 100 GLY D N 1
ATOM 14855 C CA . GLY H 1 100 ? 150.120 171.969 119.485 1.00 107.26 100 GLY D CA 1
ATOM 14856 C C . GLY H 1 100 ? 149.646 170.568 119.813 1.00 107.26 100 GLY D C 1
ATOM 14857 O O . GLY H 1 100 ? 149.145 169.861 118.941 1.00 107.26 100 GLY D O 1
ATOM 14861 N N . SER H 1 101 ? 149.800 170.162 121.071 1.00 103.97 101 SER D N 1
ATOM 14862 C CA . SER H 1 101 ? 149.471 168.797 121.455 1.00 103.97 101 SER D CA 1
ATOM 14863 C C . SER H 1 101 ? 147.978 168.530 121.311 1.00 103.97 101 SER D C 1
ATOM 14864 O O . SER H 1 101 ? 147.140 169.374 121.638 1.00 103.97 101 SER D O 1
ATOM 14872 N N . ALA H 1 102 ? 147.651 167.342 120.803 1.00 101.21 102 ALA D N 1
ATOM 14873 C CA . ALA H 1 102 ? 146.283 166.845 120.814 1.00 101.21 102 ALA D CA 1
ATOM 14874 C C . ALA H 1 102 ? 145.822 166.420 122.202 1.00 101.21 102 ALA D C 1
ATOM 14875 O O . ALA H 1 102 ? 144.620 166.209 122.395 1.00 101.21 102 ALA D O 1
ATOM 14882 N N . HIS H 1 103 ? 146.735 166.285 123.161 1.00 98.05 103 HIS D N 1
ATOM 14883 C CA . HIS H 1 103 ? 146.400 165.951 124.538 1.00 98.05 103 HIS D CA 1
ATOM 14884 C C . HIS H 1 103 ? 146.679 167.140 125.446 1.00 98.05 103 HIS D C 1
ATOM 14885 O O . HIS H 1 103 ? 147.749 167.752 125.362 1.00 98.05 103 HIS D O 1
ATOM 14899 N N . GLN H 1 104 ? 145.716 167.460 126.311 1.00 97.66 104 GLN D N 1
ATOM 14900 C CA . GLN H 1 104 ? 145.786 168.613 127.198 1.00 97.66 104 GLN D CA 1
ATOM 14901 C C . GLN H 1 104 ? 145.525 168.170 128.630 1.00 97.66 104 GLN D C 1
ATOM 14902 O O . GLN H 1 104 ? 144.725 167.261 128.868 1.00 97.66 104 GLN D O 1
ATOM 14916 N N . ILE H 1 105 ? 146.213 168.802 129.578 1.00 97.75 105 ILE D N 1
ATOM 14917 C CA . ILE H 1 105 ? 145.936 168.659 131.005 1.00 97.75 105 ILE D CA 1
ATOM 14918 C C . ILE H 1 105 ? 145.382 169.979 131.522 1.00 97.75 105 ILE D C 1
ATOM 14919 O O . ILE H 1 105 ? 146.019 171.028 131.367 1.00 97.75 105 ILE D O 1
ATOM 14935 N N . ASP H 1 106 ? 144.200 169.934 132.137 1.00 102.62 106 ASP D N 1
ATOM 14936 C CA . ASP H 1 106 ? 143.598 171.110 132.771 1.00 102.62 106 ASP D CA 1
ATOM 14937 C C . ASP H 1 106 ? 143.837 171.012 134.277 1.00 102.62 106 ASP D C 1
ATOM 14938 O O . ASP H 1 106 ? 143.027 170.464 135.024 1.00 102.62 106 ASP D O 1
ATOM 14947 N N . THR H 1 107 ? 144.975 171.556 134.714 1.00 103.07 107 THR D N 1
ATOM 14948 C CA . THR H 1 107 ? 145.497 171.256 136.045 1.00 103.07 107 THR D CA 1
ATOM 14949 C C . THR H 1 107 ? 144.502 171.611 137.147 1.00 103.07 107 THR D C 1
ATOM 14950 O O . THR H 1 107 ? 144.360 170.870 138.126 1.00 103.07 107 THR D O 1
ATOM 14961 N N . THR H 1 108 ? 143.809 172.746 137.013 1.00 100.99 108 THR D N 1
ATOM 14962 C CA . THR H 1 108 ? 142.843 173.152 138.032 1.00 100.99 108 THR D CA 1
ATOM 14963 C C . THR H 1 108 ? 141.725 172.130 138.204 1.00 100.99 108 THR D C 1
ATOM 14964 O O . THR H 1 108 ? 141.253 171.906 139.324 1.00 100.99 108 THR D O 1
ATOM 14975 N N . ASN H 1 109 ? 141.291 171.494 137.120 1.00 103.30 109 ASN D N 1
ATOM 14976 C CA . ASN H 1 109 ? 140.191 170.538 137.186 1.00 103.30 109 ASN D CA 1
ATOM 14977 C C . ASN H 1 109 ? 140.639 169.100 137.426 1.00 103.30 109 ASN D C 1
ATOM 14978 O O . ASN H 1 109 ? 139.784 168.221 137.564 1.00 103.30 109 ASN D O 1
ATOM 14989 N N . HIS H 1 110 ? 141.942 168.833 137.476 1.00 103.21 110 HIS D N 1
ATOM 14990 C CA . HIS H 1 110 ? 142.443 167.462 137.514 1.00 103.21 110 HIS D CA 1
ATOM 14991 C C . HIS H 1 110 ? 141.892 166.638 136.353 1.00 103.21 110 HIS D C 1
ATOM 14992 O O . HIS H 1 110 ? 141.602 165.448 136.490 1.00 103.21 110 HIS D O 1
ATOM 15006 N N . LYS H 1 111 ? 141.754 167.272 135.193 1.00 97.42 111 LYS D N 1
ATOM 15007 C CA . LYS H 1 111 ? 141.058 166.685 134.059 1.00 97.42 111 LYS D CA 1
ATOM 15008 C C . LYS H 1 111 ? 142.028 166.566 132.893 1.00 97.42 111 LYS D C 1
ATOM 15009 O O . LYS H 1 111 ? 142.777 167.505 132.606 1.00 97.42 111 LYS D O 1
ATOM 15028 N N . LEU H 1 112 ? 142.021 165.410 132.234 1.00 92.89 112 LEU D N 1
ATOM 15029 C CA . LEU H 1 112 ? 142.728 165.207 130.974 1.00 92.89 112 LEU D CA 1
ATOM 15030 C C . LEU H 1 112 ? 141.735 165.182 129.818 1.00 92.89 112 LEU D C 1
ATOM 15031 O O . LEU H 1 112 ? 140.715 164.490 129.893 1.00 92.89 112 LEU D O 1
ATOM 15047 N N . ILE H 1 113 ? 142.032 165.929 128.753 1.00 94.87 113 ILE D N 1
ATOM 15048 C CA . ILE H 1 113 ? 141.183 165.992 127.566 1.00 94.87 113 ILE D CA 1
ATOM 15049 C C . ILE H 1 113 ? 142.011 165.699 126.320 1.00 94.87 113 ILE D C 1
ATOM 15050 O O . ILE H 1 113 ? 143.139 166.186 126.187 1.00 94.87 113 ILE D O 1
ATOM 15066 N N . SER H 1 114 ? 141.447 164.903 125.408 1.00 98.47 114 SER D N 1
ATOM 15067 C CA . SER H 1 114 ? 142.045 164.616 124.106 1.00 98.47 114 SER D CA 1
ATOM 15068 C C . SER H 1 114 ? 141.012 164.866 123.013 1.00 98.47 114 SER D C 1
ATOM 15069 O O . SER H 1 114 ? 139.861 164.439 123.142 1.00 98.47 114 SER D O 1
ATOM 15077 N N . THR H 1 115 ? 141.422 165.546 121.937 1.00 101.12 115 THR D N 1
ATOM 15078 C CA . THR H 1 115 ? 140.507 166.084 120.935 1.00 101.12 115 THR D CA 1
ATOM 15079 C C . THR H 1 115 ? 140.876 165.586 119.542 1.00 101.12 115 THR D C 1
ATOM 15080 O O . THR H 1 115 ? 142.058 165.450 119.216 1.00 101.12 115 THR D O 1
ATOM 15091 N N . PHE H 1 116 ? 139.855 165.306 118.726 1.00 104.67 116 PHE D N 1
ATOM 15092 C CA . PHE H 1 116 ? 140.022 164.978 117.314 1.00 104.67 116 PHE D CA 1
ATOM 15093 C C . PHE H 1 116 ? 138.950 165.666 116.478 1.00 104.67 116 PHE D C 1
ATOM 15094 O O . PHE H 1 116 ? 137.787 165.730 116.884 1.00 104.67 116 PHE D O 1
ATOM 15111 N N . THR H 1 117 ? 139.344 166.175 115.305 1.00 109.08 117 THR D N 1
ATOM 15112 C CA . THR H 1 117 ? 138.414 166.811 114.377 1.00 109.08 117 THR D CA 1
ATOM 15113 C C . THR H 1 117 ? 138.664 166.326 112.952 1.00 109.08 117 THR D C 1
ATOM 15114 O O . THR H 1 117 ? 139.809 166.389 112.470 1.00 109.08 117 THR D O 1
ATOM 15125 N N . PRO H 1 118 ? 137.639 165.844 112.246 1.00 115.70 118 PRO D N 1
ATOM 15126 C CA . PRO H 1 118 ? 137.821 165.476 110.836 1.00 115.70 118 PRO D CA 1
ATOM 15127 C C . PRO H 1 118 ? 138.172 166.674 109.962 1.00 115.70 118 PRO D C 1
ATOM 15128 O O . PRO H 1 118 ? 137.707 167.792 110.191 1.00 115.70 118 PRO D O 1
ATOM 15139 N N . SER H 1 119 ? 139.012 166.426 108.953 1.00 119.45 119 SER D N 1
ATOM 15140 C CA . SER H 1 119 ? 139.488 167.508 108.094 1.00 119.45 119 SER D CA 1
ATOM 15141 C C . SER H 1 119 ? 138.352 168.162 107.316 1.00 119.45 119 SER D C 1
ATOM 15142 O O . SER H 1 119 ? 138.415 169.362 107.023 1.00 119.45 119 SER D O 1
ATOM 15150 N N . ASN H 1 120 ? 137.313 167.403 106.970 1.00 126.54 120 ASN D N 1
ATOM 15151 C CA . ASN H 1 120 ? 136.183 167.950 106.229 1.00 126.54 120 ASN D CA 1
ATOM 15152 C C . ASN H 1 120 ? 135.238 168.769 107.099 1.00 126.54 120 ASN D C 1
ATOM 15153 O O . ASN H 1 120 ? 134.215 169.245 106.594 1.00 126.54 120 ASN D O 1
ATOM 15164 N N . GLY H 1 121 ? 135.549 168.953 108.381 1.00 127.59 121 GLY D N 1
ATOM 15165 C CA . GLY H 1 121 ? 134.746 169.820 109.219 1.00 127.59 121 GLY D CA 1
ATOM 15166 C C . GLY H 1 121 ? 133.523 169.191 109.842 1.00 127.59 121 GLY D C 1
ATOM 15167 O O . GLY H 1 121 ? 132.586 169.911 110.200 1.00 127.59 121 GLY D O 1
ATOM 15171 N N . GLY H 1 122 ? 133.491 167.870 109.973 1.00 124.85 122 GLY D N 1
ATOM 15172 C CA . GLY H 1 122 ? 132.448 167.209 110.728 1.00 124.85 122 GLY D CA 1
ATOM 15173 C C . GLY H 1 122 ? 132.538 167.496 112.220 1.00 124.85 122 GLY D C 1
ATOM 15174 O O . GLY H 1 122 ? 133.406 168.221 112.708 1.00 124.85 122 GLY D O 1
ATOM 15178 N N . GLN H 1 123 ? 131.595 166.914 112.957 1.00 118.81 123 GLN D N 1
ATOM 15179 C CA . GLN H 1 123 ? 131.510 167.136 114.396 1.00 118.81 123 GLN D CA 1
ATOM 15180 C C . GLN H 1 123 ? 132.723 166.556 115.119 1.00 118.81 123 GLN D C 1
ATOM 15181 O O . GLN H 1 123 ? 133.198 165.465 114.795 1.00 118.81 123 GLN D O 1
ATOM 15195 N N . ALA H 1 124 ? 133.219 167.296 116.106 1.00 112.34 124 ALA D N 1
ATOM 15196 C CA . ALA H 1 124 ? 134.378 166.883 116.885 1.00 112.34 124 ALA D CA 1
ATOM 15197 C C . ALA H 1 124 ? 134.073 165.680 117.784 1.00 112.34 124 ALA D C 1
ATOM 15198 O O . ALA H 1 124 ? 132.919 165.356 118.075 1.00 112.34 124 ALA D O 1
ATOM 15205 N N . THR H 1 125 ? 135.149 165.018 118.224 1.00 106.00 125 THR D N 1
ATOM 15206 C CA . THR H 1 125 ? 135.116 163.968 119.237 1.00 106.00 125 THR D CA 1
ATOM 15207 C C . THR H 1 125 ? 136.141 164.300 120.314 1.00 106.00 125 THR D C 1
ATOM 15208 O O . THR H 1 125 ? 137.259 164.718 120.000 1.00 106.00 125 THR D O 1
ATOM 15219 N N . VAL H 1 126 ? 135.761 164.121 121.581 1.00 99.91 126 VAL D N 1
ATOM 15220 C CA . VAL H 1 126 ? 136.666 164.298 122.715 1.00 99.91 126 VAL D CA 1
ATOM 15221 C C . VAL H 1 126 ? 136.620 163.075 123.624 1.00 99.91 126 VAL D C 1
ATOM 15222 O O . VAL H 1 126 ? 135.536 162.612 123.993 1.00 99.91 126 VAL D O 1
ATOM 15235 N N . LEU H 1 127 ? 137.794 162.552 123.975 1.00 95.69 127 LEU D N 1
ATOM 15236 C CA . LEU H 1 127 ? 137.956 161.649 125.108 1.00 95.69 127 LEU D CA 1
ATOM 15237 C C . LEU H 1 127 ? 138.178 162.454 126.388 1.00 95.69 127 LEU D C 1
ATOM 15238 O O . LEU H 1 127 ? 138.586 163.616 126.350 1.00 95.69 127 LEU D O 1
ATOM 15254 N N . THR H 1 128 ? 137.905 161.824 127.533 1.00 94.49 128 THR D N 1
ATOM 15255 C CA . THR H 1 128 ? 138.118 162.478 128.820 1.00 94.49 128 THR D CA 1
ATOM 15256 C C . THR H 1 128 ? 138.521 161.456 129.876 1.00 94.49 128 THR D C 1
ATOM 15257 O O . THR H 1 128 ? 138.133 160.287 129.811 1.00 94.49 128 THR D O 1
ATOM 15268 N N . TYR H 1 129 ? 139.316 161.912 130.843 1.00 92.92 129 TYR D N 1
ATOM 15269 C CA . TYR H 1 129 ? 139.586 161.171 132.067 1.00 92.92 129 TYR D CA 1
ATOM 15270 C C . TYR H 1 129 ? 139.742 162.152 133.220 1.00 92.92 129 TYR D C 1
ATOM 15271 O O . TYR H 1 129 ? 140.184 163.287 133.028 1.00 92.92 129 TYR D O 1
ATOM 15289 N N . ASP H 1 130 ? 139.378 161.707 134.422 1.00 98.77 130 ASP D N 1
ATOM 15290 C CA . ASP H 1 130 ? 139.277 162.598 135.578 1.00 98.77 130 ASP D CA 1
ATOM 15291 C C . ASP H 1 130 ? 139.415 161.740 136.824 1.00 98.77 130 ASP D C 1
ATOM 15292 O O . ASP H 1 130 ? 138.612 160.828 137.036 1.00 98.77 130 ASP D O 1
ATOM 15301 N N . TRP H 1 131 ? 140.426 162.032 137.643 1.00 97.31 131 TRP D N 1
ATOM 15302 C CA . TRP H 1 131 ? 140.852 161.151 138.724 1.00 97.31 131 TRP D CA 1
ATOM 15303 C C . TRP H 1 131 ? 140.474 161.635 140.122 1.00 97.31 131 TRP D C 1
ATOM 15304 O O . TRP H 1 131 ? 141.034 161.129 141.099 1.00 97.31 131 TRP D O 1
ATOM 15325 N N . SER H 1 132 ? 139.562 162.598 140.259 1.00 101.44 132 SER D N 1
ATOM 15326 C CA . SER H 1 132 ? 139.132 163.031 141.585 1.00 101.44 132 SER D CA 1
ATOM 15327 C C . SER H 1 132 ? 137.634 163.288 141.643 1.00 101.44 132 SER D C 1
ATOM 15328 O O . SER H 1 132 ? 137.091 163.999 140.793 1.00 101.44 132 SER D O 1
ATOM 15336 N N . ALA H 1 133 ? 136.972 162.713 142.649 1.00 98.70 133 ALA D N 1
ATOM 15337 C CA . ALA H 1 133 ? 135.524 162.843 142.815 1.00 98.70 133 ALA D CA 1
ATOM 15338 C C . ALA H 1 133 ? 134.777 162.565 141.513 1.00 98.70 133 ALA D C 1
ATOM 15339 O O . ALA H 1 133 ? 133.995 163.386 141.029 1.00 98.70 133 ALA D O 1
ATOM 15346 N N . ASN H 1 134 ? 135.031 161.391 140.928 1.00 102.75 134 ASN D N 1
ATOM 15347 C CA . ASN H 1 134 ? 134.506 161.096 139.600 1.00 102.75 134 ASN D CA 1
ATOM 15348 C C . ASN H 1 134 ? 133.989 159.664 139.494 1.00 102.75 134 ASN D C 1
ATOM 15349 O O . ASN H 1 134 ? 134.147 159.019 138.453 1.00 102.75 134 ASN D O 1
ATOM 15360 N N . GLY H 1 135 ? 133.389 159.146 140.564 1.00 103.69 135 GLY D N 1
ATOM 15361 C CA . GLY H 1 135 ? 132.536 157.984 140.431 1.00 103.69 135 GLY D CA 1
ATOM 15362 C C . GLY H 1 135 ? 131.212 158.342 139.783 1.00 103.69 135 GLY D C 1
ATOM 15363 O O . GLY H 1 135 ? 130.720 159.464 139.892 1.00 103.69 135 GLY D O 1
ATOM 15367 N N . VAL H 1 136 ? 130.620 157.364 139.096 1.00 102.70 136 VAL D N 1
ATOM 15368 C CA . VAL H 1 136 ? 129.449 157.657 138.273 1.00 102.70 136 VAL D CA 1
ATOM 15369 C C . VAL H 1 136 ? 128.247 158.050 139.125 1.00 102.70 136 VAL D C 1
ATOM 15370 O O . VAL H 1 136 ? 127.456 158.913 138.726 1.00 102.70 136 VAL D O 1
ATOM 15383 N N . ASN H 1 137 ? 128.092 157.454 140.306 1.00 109.06 137 ASN D N 1
ATOM 15384 C CA . ASN H 1 137 ? 126.931 157.698 141.164 1.00 109.06 137 ASN D CA 1
ATOM 15385 C C . ASN H 1 137 ? 125.636 157.461 140.377 1.00 109.06 137 ASN D C 1
ATOM 15386 O O . ASN H 1 137 ? 124.859 158.371 140.091 1.00 109.06 137 ASN D O 1
ATOM 15397 N N . SER H 1 138 ? 125.439 156.192 140.024 1.00 107.92 138 SER D N 1
ATOM 15398 C CA . SER H 1 138 ? 124.376 155.816 139.099 1.00 107.92 138 SER D CA 1
ATOM 15399 C C . SER H 1 138 ? 122.997 156.142 139.662 1.00 107.92 138 SER D C 1
ATOM 15400 O O . SER H 1 138 ? 122.770 156.079 140.873 1.00 107.92 138 SER D O 1
ATOM 15408 N N . ASN H 1 139 ? 122.075 156.481 138.760 1.00 116.24 139 ASN D N 1
ATOM 15409 C CA . ASN H 1 139 ? 120.678 156.779 139.090 1.00 116.24 139 ASN D CA 1
ATOM 15410 C C . ASN H 1 139 ? 120.480 157.371 140.485 1.00 116.24 139 ASN D C 1
ATOM 15411 O O . ASN H 1 139 ? 119.470 158.024 140.752 1.00 116.24 139 ASN D O 1
ATOM 15422 N N . ILE I 1 16 ? 154.533 163.791 69.639 1.00 155.99 16 ILE E N 1
ATOM 15423 C CA . ILE I 1 16 ? 154.268 162.541 70.337 1.00 155.99 16 ILE E CA 1
ATOM 15424 C C . ILE I 1 16 ? 155.583 161.929 70.818 1.00 155.99 16 ILE E C 1
ATOM 15425 O O . ILE I 1 16 ? 155.639 161.286 71.865 1.00 155.99 16 ILE E O 1
ATOM 15441 N N . ALA I 1 17 ? 156.644 162.149 70.040 1.00 155.50 17 ALA E N 1
ATOM 15442 C CA . ALA I 1 17 ? 157.982 161.707 70.417 1.00 155.50 17 ALA E CA 1
ATOM 15443 C C . ALA I 1 17 ? 158.569 162.487 71.590 1.00 155.50 17 ALA E C 1
ATOM 15444 O O . ALA I 1 17 ? 159.498 161.994 72.238 1.00 155.50 17 ALA E O 1
ATOM 15451 N N . ALA I 1 18 ? 158.062 163.688 71.872 1.00 154.23 18 ALA E N 1
ATOM 15452 C CA . ALA I 1 18 ? 158.638 164.567 72.886 1.00 154.23 18 ALA E CA 1
ATOM 15453 C C . ALA I 1 18 ? 158.221 164.233 74.318 1.00 154.23 18 ALA E C 1
ATOM 15454 O O . ALA I 1 18 ? 158.786 164.808 75.254 1.00 154.23 18 ALA E O 1
ATOM 15461 N N . VAL I 1 19 ? 157.256 163.333 74.518 1.00 153.07 19 VAL E N 1
ATOM 15462 C CA . VAL I 1 19 ? 156.735 163.083 75.858 1.00 153.07 19 VAL E CA 1
ATOM 15463 C C . VAL I 1 19 ? 157.813 162.489 76.761 1.00 153.07 19 VAL E C 1
ATOM 15464 O O . VAL I 1 19 ? 158.546 161.571 76.372 1.00 153.07 19 VAL E O 1
ATOM 15477 N N . ALA I 1 20 ? 157.905 163.025 77.979 1.00 142.14 20 ALA E N 1
ATOM 15478 C CA . ALA I 1 20 ? 158.935 162.674 78.955 1.00 142.14 20 ALA E CA 1
ATOM 15479 C C . ALA I 1 20 ? 158.761 161.251 79.488 1.00 142.14 20 ALA E C 1
ATOM 15480 O O . ALA I 1 20 ? 157.644 160.745 79.614 1.00 142.14 20 ALA E O 1
ATOM 15487 N N . ILE I 1 21 ? 159.879 160.609 79.807 1.00 138.34 21 ILE E N 1
ATOM 15488 C CA . ILE I 1 21 ? 159.904 159.295 80.449 1.00 138.34 21 ILE E CA 1
ATOM 15489 C C . ILE I 1 21 ? 160.459 159.436 81.867 1.00 138.34 21 ILE E C 1
ATOM 15490 O O . ILE I 1 21 ? 161.606 159.870 82.035 1.00 138.34 21 ILE E O 1
ATOM 15506 N N . PRO I 1 22 ? 159.693 159.089 82.906 1.00 134.87 22 PRO E N 1
ATOM 15507 C CA . PRO I 1 22 ? 160.227 159.133 84.281 1.00 134.87 22 PRO E CA 1
ATOM 15508 C C . PRO I 1 22 ? 161.183 157.984 84.598 1.00 134.87 22 PRO E C 1
ATOM 15509 O O . PRO I 1 22 ? 161.119 156.904 84.006 1.00 134.87 22 PRO E O 1
ATOM 15520 N N . ALA I 1 23 ? 162.090 158.239 85.547 1.00 129.22 23 ALA E N 1
ATOM 15521 C CA . ALA I 1 23 ? 163.019 157.221 86.040 1.00 129.22 23 ALA E CA 1
ATOM 15522 C C . ALA I 1 23 ? 162.354 156.290 87.058 1.00 129.22 23 ALA E C 1
ATOM 15523 O O . ALA I 1 23 ? 161.526 156.717 87.867 1.00 129.22 23 ALA E O 1
ATOM 15530 N N . ILE I 1 24 ? 162.730 155.006 87.010 1.00 121.38 24 ILE E N 1
ATOM 15531 C CA . ILE I 1 24 ? 162.214 154.002 87.945 1.00 121.38 24 ILE E CA 1
ATOM 15532 C C . ILE I 1 24 ? 162.755 154.211 89.364 1.00 121.38 24 ILE E C 1
ATOM 15533 O O . ILE I 1 24 ? 162.033 154.033 90.360 1.00 121.38 24 ILE E O 1
ATOM 15549 N N . THR I 1 25 ? 164.040 154.559 89.477 1.00 121.53 25 THR E N 1
ATOM 15550 C CA . THR I 1 25 ? 164.717 154.587 90.772 1.00 121.53 25 THR E CA 1
ATOM 15551 C C . THR I 1 25 ? 164.045 155.524 91.768 1.00 121.53 25 THR E C 1
ATOM 15552 O O . THR I 1 25 ? 164.084 155.269 92.978 1.00 121.53 25 THR E O 1
ATOM 15563 N N . SER I 1 26 ? 163.379 156.571 91.283 1.00 120.29 26 SER E N 1
ATOM 15564 C CA . SER I 1 26 ? 162.685 157.490 92.178 1.00 120.29 26 SER E CA 1
ATOM 15565 C C . SER I 1 26 ? 161.548 156.815 92.934 1.00 120.29 26 SER E C 1
ATOM 15566 O O . SER I 1 26 ? 161.380 157.046 94.137 1.00 120.29 26 SER E O 1
ATOM 15574 N N . PHE I 1 27 ? 160.755 155.986 92.261 1.00 114.04 27 PHE E N 1
ATOM 15575 C CA . PHE I 1 27 ? 159.692 155.255 92.944 1.00 114.04 27 PHE E CA 1
ATOM 15576 C C . PHE I 1 27 ? 160.235 154.072 93.748 1.00 114.04 27 PHE E C 1
ATOM 15577 O O . PHE I 1 27 ? 159.774 153.799 94.872 1.00 114.04 27 PHE E O 1
ATOM 15594 N N . GLN I 1 28 ? 161.264 153.413 93.214 1.00 113.32 28 GLN E N 1
ATOM 15595 C CA . GLN I 1 28 ? 161.899 152.302 93.918 1.00 113.32 28 GLN E CA 1
ATOM 15596 C C . GLN I 1 28 ? 162.414 152.712 95.297 1.00 113.32 28 GLN E C 1
ATOM 15597 O O . GLN I 1 28 ? 162.090 152.079 96.315 1.00 113.32 28 GLN E O 1
ATOM 15611 N N . ASP I 1 29 ? 163.246 153.751 95.349 1.00 111.63 29 ASP E N 1
ATOM 15612 C CA . ASP I 1 29 ? 163.849 154.138 96.619 1.00 111.63 29 ASP E CA 1
ATOM 15613 C C . ASP I 1 29 ? 162.796 154.526 97.655 1.00 111.63 29 ASP E C 1
ATOM 15614 O O . ASP I 1 29 ? 162.905 154.150 98.829 1.00 111.63 29 ASP E O 1
ATOM 15623 N N . ASN I 1 30 ? 161.793 155.306 97.254 1.00 112.27 30 ASN E N 1
ATOM 15624 C CA . ASN I 1 30 ? 160.750 155.711 98.190 1.00 112.27 30 ASN E CA 1
ATOM 15625 C C . ASN I 1 30 ? 159.846 154.566 98.645 1.00 112.27 30 ASN E C 1
ATOM 15626 O O . ASN I 1 30 ? 159.151 154.722 99.654 1.00 112.27 30 ASN E O 1
ATOM 15637 N N . ALA I 1 31 ? 159.812 153.433 97.935 1.00 103.59 31 ALA E N 1
ATOM 15638 C CA . ALA I 1 31 ? 159.174 152.249 98.525 1.00 103.59 31 ALA E CA 1
ATOM 15639 C C . ALA I 1 31 ? 160.092 151.532 99.520 1.00 103.59 31 ALA E C 1
ATOM 15640 O O . ALA I 1 31 ? 159.650 151.067 100.589 1.00 103.59 31 ALA E O 1
ATOM 15647 N N . ARG I 1 32 ? 161.368 151.412 99.171 1.00 106.93 32 ARG E N 1
ATOM 15648 C CA . ARG I 1 32 ? 162.337 150.824 100.089 1.00 106.93 32 ARG E CA 1
ATOM 15649 C C . ARG I 1 32 ? 162.360 151.562 101.430 1.00 106.93 32 ARG E C 1
ATOM 15650 O O . ARG I 1 32 ? 162.518 150.943 102.499 1.00 106.93 32 ARG E O 1
ATOM 15671 N N . LYS I 1 33 ? 162.225 152.889 101.384 1.00 102.75 33 LYS E N 1
ATOM 15672 C CA . LYS I 1 33 ? 162.081 153.690 102.598 1.00 102.75 33 LYS E CA 1
ATOM 15673 C C . LYS I 1 33 ? 160.891 153.272 103.458 1.00 102.75 33 LYS E C 1
ATOM 15674 O O . LYS I 1 33 ? 160.923 153.458 104.679 1.00 102.75 33 LYS E O 1
ATOM 15693 N N . SER I 1 34 ? 159.829 152.730 102.857 1.00 98.40 34 SER E N 1
ATOM 15694 C CA . SER I 1 34 ? 158.727 152.176 103.644 1.00 98.40 34 SER E CA 1
ATOM 15695 C C . SER I 1 34 ? 159.062 150.813 104.243 1.00 98.40 34 SER E C 1
ATOM 15696 O O . SER I 1 34 ? 158.687 150.515 105.388 1.00 98.40 34 SER E O 1
ATOM 15704 N N . ARG I 1 35 ? 159.779 149.982 103.489 1.00 99.17 35 ARG E N 1
ATOM 15705 C CA . ARG I 1 35 ? 160.143 148.663 104.014 1.00 99.17 35 ARG E CA 1
ATOM 15706 C C . ARG I 1 35 ? 160.992 148.780 105.279 1.00 99.17 35 ARG E C 1
ATOM 15707 O O . ARG I 1 35 ? 160.733 148.101 106.287 1.00 99.17 35 ARG E O 1
ATOM 15728 N N . ILE I 1 36 ? 162.043 149.598 105.229 1.00 97.85 36 ILE E N 1
ATOM 15729 C CA . ILE I 1 36 ? 162.911 149.747 106.400 1.00 97.85 36 ILE E CA 1
ATOM 15730 C C . ILE I 1 36 ? 162.110 150.214 107.614 1.00 97.85 36 ILE E C 1
ATOM 15731 O O . ILE I 1 36 ? 162.274 149.698 108.731 1.00 97.85 36 ILE E O 1
ATOM 15747 N N . GLN I 1 37 ? 161.226 151.192 107.410 1.00 96.38 37 GLN E N 1
ATOM 15748 C CA . GLN I 1 37 ? 160.406 151.757 108.478 1.00 96.38 37 GLN E CA 1
ATOM 15749 C C . GLN I 1 37 ? 159.389 150.774 109.048 1.00 96.38 37 GLN E C 1
ATOM 15750 O O . GLN I 1 37 ? 158.949 150.959 110.186 1.00 96.38 37 GLN E O 1
ATOM 15764 N N . SER I 1 38 ? 158.985 149.757 108.289 1.00 98.19 38 SER E N 1
ATOM 15765 C CA . SER I 1 38 ? 158.149 148.702 108.870 1.00 98.19 38 SER E CA 1
ATOM 15766 C C . SER I 1 38 ? 158.984 147.729 109.704 1.00 98.19 38 SER E C 1
ATOM 15767 O O . SER I 1 38 ? 158.650 147.425 110.866 1.00 98.19 38 SER E O 1
ATOM 15775 N N . GLU I 1 39 ? 160.053 147.197 109.111 1.00 99.62 39 GLU E N 1
ATOM 15776 C CA . GLU I 1 39 ? 160.861 146.211 109.822 1.00 99.62 39 GLU E CA 1
ATOM 15777 C C . GLU I 1 39 ? 161.384 146.761 111.150 1.00 99.62 39 GLU E C 1
ATOM 15778 O O . GLU I 1 39 ? 161.454 146.024 112.146 1.00 99.62 39 GLU E O 1
ATOM 15790 N N . HIS I 1 40 ? 161.813 148.026 111.179 1.00 93.65 40 HIS E N 1
ATOM 15791 C CA . HIS I 1 40 ? 162.241 148.613 112.448 1.00 93.65 40 HIS E CA 1
ATOM 15792 C C . HIS I 1 40 ? 161.178 148.482 113.535 1.00 93.65 40 HIS E C 1
ATOM 15793 O O . HIS I 1 40 ? 161.476 148.105 114.679 1.00 93.65 40 HIS E O 1
ATOM 15807 N N . ARG I 1 41 ? 159.926 148.789 113.194 1.00 98.23 41 ARG E N 1
ATOM 15808 C CA . ARG I 1 41 ? 158.855 148.754 114.182 1.00 98.23 41 ARG E CA 1
ATOM 15809 C C . ARG I 1 41 ? 158.474 147.337 114.571 1.00 98.23 41 ARG E C 1
ATOM 15810 O O . ARG I 1 41 ? 157.828 147.148 115.605 1.00 98.23 41 ARG E O 1
ATOM 15831 N N . GLU I 1 42 ? 158.847 146.339 113.770 1.00 98.17 42 GLU E N 1
ATOM 15832 C CA . GLU I 1 42 ? 158.703 144.965 114.259 1.00 98.17 42 GLU E CA 1
ATOM 15833 C C . GLU I 1 42 ? 159.822 144.572 115.231 1.00 98.17 42 GLU E C 1
ATOM 15834 O O . GLU I 1 42 ? 159.562 143.986 116.294 1.00 98.17 42 GLU E O 1
ATOM 15846 N N . LEU I 1 43 ? 161.074 144.870 114.877 1.00 97.09 43 LEU E N 1
ATOM 15847 C CA . LEU I 1 43 ? 162.191 144.557 115.769 1.00 97.09 43 LEU E CA 1
ATOM 15848 C C . LEU I 1 43 ? 162.051 145.217 117.139 1.00 97.09 43 LEU E C 1
ATOM 15849 O O . LEU I 1 43 ? 162.443 144.634 118.160 1.00 97.09 43 LEU E O 1
ATOM 15865 N N . VAL I 1 44 ? 161.522 146.443 117.186 1.00 99.31 44 VAL E N 1
ATOM 15866 C CA . VAL I 1 44 ? 161.359 147.131 118.468 1.00 99.31 44 VAL E CA 1
ATOM 15867 C C . VAL I 1 44 ? 160.400 146.437 119.435 1.00 99.31 44 VAL E C 1
ATOM 15868 O O . VAL I 1 44 ? 160.482 146.678 120.644 1.00 99.31 44 VAL E O 1
ATOM 15881 N N . SER I 1 45 ? 159.499 145.575 118.958 1.00 99.29 45 SER E N 1
ATOM 15882 C CA . SER I 1 45 ? 158.709 144.742 119.865 1.00 99.29 45 SER E CA 1
ATOM 15883 C C . SER I 1 45 ? 159.235 143.320 120.026 1.00 99.29 45 SER E C 1
ATOM 15884 O O . SER I 1 45 ? 159.021 142.709 121.084 1.00 99.29 45 SER E O 1
ATOM 15892 N N . ALA I 1 46 ? 159.985 142.811 119.051 1.00 99.61 46 ALA E N 1
ATOM 15893 C CA . ALA I 1 46 ? 160.708 141.561 119.270 1.00 99.61 46 ALA E CA 1
ATOM 15894 C C . ALA I 1 46 ? 161.690 141.693 120.433 1.00 99.61 46 ALA E C 1
ATOM 15895 O O . ALA I 1 46 ? 161.737 140.841 121.331 1.00 99.61 46 ALA E O 1
ATOM 15902 N N . ILE I 1 47 ? 162.507 142.743 120.415 1.00 102.37 47 ILE E N 1
ATOM 15903 C CA . ILE I 1 47 ? 163.451 142.980 121.505 1.00 102.37 47 ILE E CA 1
ATOM 15904 C C . ILE I 1 47 ? 162.721 143.181 122.835 1.00 102.37 47 ILE E C 1
ATOM 15905 O O . ILE I 1 47 ? 163.212 142.766 123.894 1.00 102.37 47 ILE E O 1
ATOM 15921 N N . GLN I 1 48 ? 161.549 143.825 122.809 1.00 101.48 48 GLN E N 1
ATOM 15922 C CA . GLN I 1 48 ? 160.738 143.945 124.021 1.00 101.48 48 GLN E CA 1
ATOM 15923 C C . GLN I 1 48 ? 160.342 142.582 124.571 1.00 101.48 48 GLN E C 1
ATOM 15924 O O . GLN I 1 48 ? 160.390 142.359 125.785 1.00 101.48 48 GLN E O 1
ATOM 15938 N N . SER I 1 49 ? 160.000 141.642 123.692 1.00 106.13 49 SER E N 1
ATOM 15939 C CA . SER I 1 49 ? 159.685 140.293 124.157 1.00 106.13 49 SER E CA 1
ATOM 15940 C C . SER I 1 49 ? 160.917 139.596 124.723 1.00 106.13 49 SER E C 1
ATOM 15941 O O . SER I 1 49 ? 160.836 138.915 125.755 1.00 106.13 49 SER E O 1
ATOM 15949 N N . TYR I 1 50 ? 162.071 139.776 124.082 1.00 107.84 50 TYR E N 1
ATOM 15950 C CA . TYR I 1 50 ? 163.287 139.160 124.604 1.00 107.84 50 TYR E CA 1
ATOM 15951 C C . TYR I 1 50 ? 163.603 139.659 126.010 1.00 107.84 50 TYR E C 1
ATOM 15952 O O . TYR I 1 50 ? 163.871 138.859 126.913 1.00 107.84 50 TYR E O 1
ATOM 15970 N N . ILE I 1 51 ? 163.596 140.976 126.219 1.00 108.97 51 ILE E N 1
ATOM 15971 C CA . ILE I 1 51 ? 163.817 141.469 127.579 1.00 108.97 51 ILE E CA 1
ATOM 15972 C C . ILE I 1 51 ? 162.706 141.009 128.517 1.00 108.97 51 ILE E C 1
ATOM 15973 O O . ILE I 1 51 ? 162.949 140.777 129.706 1.00 108.97 51 ILE E O 1
ATOM 15989 N N . GLY I 1 52 ? 161.478 140.870 128.014 1.00 107.52 52 GLY E N 1
ATOM 15990 C CA . GLY I 1 52 ? 160.401 140.306 128.808 1.00 107.52 52 GLY E CA 1
ATOM 15991 C C . GLY I 1 52 ? 160.595 138.860 129.216 1.00 107.52 52 GLY E C 1
ATOM 15992 O O . GLY I 1 52 ? 159.943 138.403 130.162 1.00 107.52 52 GLY E O 1
ATOM 15996 N N . ALA I 1 53 ? 161.476 138.127 128.536 1.00 111.08 53 ALA E N 1
ATOM 15997 C CA . ALA I 1 53 ? 161.575 136.685 128.725 1.00 111.08 53 ALA E CA 1
ATOM 15998 C C . ALA I 1 53 ? 162.965 136.196 129.112 1.00 111.08 53 ALA E C 1
ATOM 15999 O O . ALA I 1 53 ? 163.129 134.998 129.367 1.00 111.08 53 ALA E O 1
ATOM 16006 N N . GLN I 1 54 ? 163.967 137.070 129.162 1.00 119.35 54 GLN E N 1
ATOM 16007 C CA . GLN I 1 54 ? 165.261 136.676 129.702 1.00 119.35 54 GLN E CA 1
ATOM 16008 C C . GLN I 1 54 ? 165.105 136.205 131.145 1.00 119.35 54 GLN E C 1
ATOM 16009 O O . GLN I 1 54 ? 164.215 136.649 131.876 1.00 119.35 54 GLN E O 1
ATOM 16023 N N . ASP I 1 55 ? 165.989 135.289 131.555 1.00 126.35 55 ASP E N 1
ATOM 16024 C CA . ASP I 1 55 ? 165.754 134.505 132.765 1.00 126.35 55 ASP E CA 1
ATOM 16025 C C . ASP I 1 55 ? 165.651 135.359 134.024 1.00 126.35 55 ASP E C 1
ATOM 16026 O O . ASP I 1 55 ? 165.136 134.875 135.038 1.00 126.35 55 ASP E O 1
ATOM 16035 N N . ASP I 1 56 ? 166.126 136.600 133.989 1.00 123.65 56 ASP E N 1
ATOM 16036 C CA . ASP I 1 56 ? 165.786 137.605 134.994 1.00 123.65 56 ASP E CA 1
ATOM 16037 C C . ASP I 1 56 ? 165.441 138.876 134.230 1.00 123.65 56 ASP E C 1
ATOM 16038 O O . ASP I 1 56 ? 166.345 139.643 133.855 1.00 123.65 56 ASP E O 1
ATOM 16047 N N . PRO I 1 57 ? 164.156 139.138 133.976 1.00 116.67 57 PRO E N 1
ATOM 16048 C CA . PRO I 1 57 ? 163.793 140.288 133.136 1.00 116.67 57 PRO E CA 1
ATOM 16049 C C . PRO I 1 57 ? 164.010 141.636 133.801 1.00 116.67 57 PRO E C 1
ATOM 16050 O O . PRO I 1 57 ? 163.877 142.662 133.123 1.00 116.67 57 PRO E O 1
ATOM 16061 N N . THR I 1 58 ? 164.339 141.673 135.092 1.00 114.97 58 THR E N 1
ATOM 16062 C CA . THR I 1 58 ? 164.555 142.936 135.783 1.00 114.97 58 THR E CA 1
ATOM 16063 C C . THR I 1 58 ? 165.945 143.514 135.549 1.00 114.97 58 THR E C 1
ATOM 16064 O O . THR I 1 58 ? 166.177 144.680 135.888 1.00 114.97 58 THR E O 1
ATOM 16075 N N . ASN I 1 59 ? 166.870 142.737 134.986 1.00 121.14 59 ASN E N 1
ATOM 16076 C CA . ASN I 1 59 ? 168.261 143.153 134.799 1.00 121.14 59 ASN E CA 1
ATOM 16077 C C . ASN I 1 59 ? 168.677 142.830 133.370 1.00 121.14 59 ASN E C 1
ATOM 16078 O O . ASN I 1 59 ? 169.175 141.731 133.091 1.00 121.14 59 ASN E O 1
ATOM 16089 N N . PRO I 1 60 ? 168.482 143.760 132.434 1.00 117.56 60 PRO E N 1
ATOM 16090 C CA . PRO I 1 60 ? 168.841 143.485 131.036 1.00 117.56 60 PRO E CA 1
ATOM 16091 C C . PRO I 1 60 ? 170.307 143.102 130.902 1.00 117.56 60 PRO E C 1
ATOM 16092 O O . PRO I 1 60 ? 171.171 143.630 131.605 1.00 117.56 60 PRO E O 1
ATOM 16103 N N . SER I 1 61 ? 170.584 142.169 129.992 1.00 117.79 61 SER E N 1
ATOM 16104 C CA . SER I 1 61 ? 171.929 141.625 129.846 1.00 117.79 61 SER E CA 1
ATOM 16105 C C . SER I 1 61 ? 172.225 141.324 128.385 1.00 117.79 61 SER E C 1
ATOM 16106 O O . SER I 1 61 ? 171.635 140.403 127.812 1.00 117.79 61 SER E O 1
ATOM 16114 N N . GLU I 1 62 ? 173.139 142.097 127.798 1.00 116.33 62 GLU E N 1
ATOM 16115 C CA . GLU I 1 62 ? 173.850 141.729 126.569 1.00 116.33 62 GLU E CA 1
ATOM 16116 C C . GLU I 1 62 ? 172.867 141.183 125.537 1.00 116.33 62 GLU E C 1
ATOM 16117 O O . GLU I 1 62 ? 172.713 139.974 125.363 1.00 116.33 62 GLU E O 1
ATOM 16129 N N . ILE I 1 63 ? 172.089 142.090 124.949 1.00 109.86 63 ILE E N 1
ATOM 16130 C CA . ILE I 1 63 ? 171.258 141.726 123.810 1.00 109.86 63 ILE E CA 1
ATOM 16131 C C . ILE I 1 63 ? 172.080 141.827 122.535 1.00 109.86 63 ILE E C 1
ATOM 16132 O O . ILE I 1 63 ? 172.867 142.766 122.356 1.00 109.86 63 ILE E O 1
ATOM 16148 N N . THR I 1 64 ? 171.904 140.857 121.639 1.00 113.95 64 THR E N 1
ATOM 16149 C CA . THR I 1 64 ? 172.598 140.870 120.359 1.00 113.95 64 THR E CA 1
ATOM 16150 C C . THR I 1 64 ? 171.725 140.221 119.292 1.00 113.95 64 THR E C 1
ATOM 16151 O O . THR I 1 64 ? 170.939 139.312 119.573 1.00 113.95 64 THR E O 1
ATOM 16162 N N . LEU I 1 65 ? 171.886 140.706 118.057 1.00 109.64 65 LEU E N 1
ATOM 16163 C CA . LEU I 1 65 ? 170.920 140.437 116.992 1.00 109.64 65 LEU E CA 1
ATOM 16164 C C . LEU I 1 65 ? 170.821 138.953 116.648 1.00 109.64 65 LEU E C 1
ATOM 16165 O O . LEU I 1 65 ? 169.722 138.433 116.424 1.00 109.64 65 LEU E O 1
ATOM 16181 N N . ALA I 1 66 ? 171.956 138.258 116.585 1.00 110.72 66 ALA E N 1
ATOM 16182 C CA . ALA I 1 66 ? 171.942 136.834 116.262 1.00 110.72 66 ALA E CA 1
ATOM 16183 C C . ALA I 1 66 ? 171.127 136.007 117.250 1.00 110.72 66 ALA E C 1
ATOM 16184 O O . ALA I 1 66 ? 170.537 134.991 116.863 1.00 110.72 66 ALA E O 1
ATOM 16191 N N . LYS I 1 67 ? 171.075 136.412 118.514 1.00 113.31 67 LYS E N 1
ATOM 16192 C CA . LYS I 1 67 ? 170.307 135.694 119.524 1.00 113.31 67 LYS E CA 1
ATOM 16193 C C . LYS I 1 67 ? 168.853 136.142 119.617 1.00 113.31 67 LYS E C 1
ATOM 16194 O O . LYS I 1 67 ? 168.049 135.452 120.253 1.00 113.31 67 LYS E O 1
ATOM 16213 N N . LEU I 1 68 ? 168.502 137.275 119.014 1.00 107.75 68 LEU E N 1
ATOM 16214 C CA . LEU I 1 68 ? 167.116 137.709 118.869 1.00 107.75 68 LEU E CA 1
ATOM 16215 C C . LEU I 1 68 ? 166.376 136.966 117.758 1.00 107.75 68 LEU E C 1
ATOM 16216 O O . LEU I 1 68 ? 165.152 137.093 117.652 1.00 107.75 68 LEU E O 1
ATOM 16232 N N . ALA I 1 69 ? 167.098 136.205 116.940 1.00 109.60 69 ALA E N 1
ATOM 16233 C CA . ALA I 1 69 ? 166.546 135.569 115.744 1.00 109.60 69 ALA E CA 1
ATOM 16234 C C . ALA I 1 69 ? 165.289 134.718 115.921 1.00 109.60 69 ALA E C 1
ATOM 16235 O O . ALA I 1 69 ? 164.414 134.786 115.042 1.00 109.60 69 ALA E O 1
ATOM 16242 N N . PRO I 1 70 ? 165.117 133.909 116.973 1.00 105.81 70 PRO E N 1
ATOM 16243 C CA . PRO I 1 70 ? 164.012 132.936 116.963 1.00 105.81 70 PRO E CA 1
ATOM 16244 C C . PRO I 1 70 ? 162.621 133.540 117.074 1.00 105.81 70 PRO E C 1
ATOM 16245 O O . PRO I 1 70 ? 161.640 132.789 117.029 1.00 105.81 70 PRO E O 1
ATOM 16256 N N . TYR I 1 71 ? 162.494 134.851 117.221 1.00 103.35 71 TYR E N 1
ATOM 16257 C CA . TYR I 1 71 ? 161.205 135.530 117.210 1.00 103.35 71 TYR E CA 1
ATOM 16258 C C . TYR I 1 71 ? 160.725 135.913 115.814 1.00 103.35 71 TYR E C 1
ATOM 16259 O O . TYR I 1 71 ? 159.618 136.447 115.689 1.00 103.35 71 TYR E O 1
ATOM 16277 N N . MET I 1 72 ? 161.518 135.675 114.770 1.00 105.67 72 MET E N 1
ATOM 16278 C CA . MET I 1 72 ? 161.230 136.182 113.435 1.00 105.67 72 MET E CA 1
ATOM 16279 C C . MET I 1 72 ? 161.207 135.038 112.433 1.00 105.67 72 MET E C 1
ATOM 16280 O O . MET I 1 72 ? 162.066 134.152 112.466 1.00 105.67 72 MET E O 1
ATOM 16294 N N . SER I 1 73 ? 160.219 135.066 111.543 1.00 105.91 73 SER E N 1
ATOM 16295 C CA . SER I 1 73 ? 160.044 133.988 110.585 1.00 105.91 73 SER E CA 1
ATOM 16296 C C . SER I 1 73 ? 161.134 133.992 109.518 1.00 105.91 73 SER E C 1
ATOM 16297 O O . SER I 1 73 ? 161.830 134.984 109.287 1.00 105.91 73 SER E O 1
ATOM 16305 N N . LYS I 1 74 ? 161.268 132.841 108.867 1.00 114.54 74 LYS E N 1
ATOM 16306 C CA . LYS I 1 74 ? 162.124 132.677 107.700 1.00 114.54 74 LYS E CA 1
ATOM 16307 C C . LYS I 1 74 ? 161.647 133.541 106.533 1.00 114.54 74 LYS E C 1
ATOM 16308 O O . LYS I 1 74 ? 160.481 133.932 106.448 1.00 114.54 74 LYS E O 1
ATOM 16327 N N . ASN I 1 75 ? 162.576 133.838 105.625 1.00 120.86 75 ASN E N 1
ATOM 16328 C CA . ASN I 1 75 ? 162.237 134.519 104.383 1.00 120.86 75 ASN E CA 1
ATOM 16329 C C . ASN I 1 75 ? 161.420 133.606 103.464 1.00 120.86 75 ASN E C 1
ATOM 16330 O O . ASN I 1 75 ? 161.255 132.408 103.709 1.00 120.86 75 ASN E O 1
ATOM 16341 N N . ALA I 1 76 ? 160.900 134.202 102.389 1.00 119.30 76 ALA E N 1
ATOM 16342 C CA . ALA I 1 76 ? 160.104 133.478 101.402 1.00 119.30 76 ALA E CA 1
ATOM 16343 C C . ALA I 1 76 ? 160.882 132.417 100.633 1.00 119.30 76 ALA E C 1
ATOM 16344 O O . ALA I 1 76 ? 160.262 131.662 99.876 1.00 119.30 76 ALA E O 1
ATOM 16351 N N . LYS I 1 77 ? 162.202 132.335 100.785 1.00 123.76 77 LYS E N 1
ATOM 16352 C CA . LYS I 1 77 ? 162.978 131.242 100.204 1.00 123.76 77 LYS E CA 1
ATOM 16353 C C . LYS I 1 77 ? 163.329 130.147 101.204 1.00 123.76 77 LYS E C 1
ATOM 16354 O O . LYS I 1 77 ? 164.036 129.201 100.844 1.00 123.76 77 LYS E O 1
ATOM 16373 N N . ASN I 1 78 ? 162.855 130.252 102.442 1.00 128.75 78 ASN E N 1
ATOM 16374 C CA . ASN I 1 78 ? 163.126 129.265 103.486 1.00 128.75 78 ASN E CA 1
ATOM 16375 C C . ASN I 1 78 ? 164.618 129.145 103.792 1.00 128.75 78 ASN E C 1
ATOM 16376 O O . ASN I 1 78 ? 165.111 128.061 104.111 1.00 128.75 78 ASN E O 1
ATOM 16387 N N . GLU I 1 79 ? 165.347 130.251 103.693 1.00 128.75 79 GLU E N 1
ATOM 16388 C CA . GLU I 1 79 ? 166.775 130.253 103.966 1.00 128.75 79 GLU E CA 1
ATOM 16389 C C . GLU I 1 79 ? 167.011 130.315 105.475 1.00 128.75 79 GLU E C 1
ATOM 16390 O O . GLU I 1 79 ? 166.078 130.428 106.273 1.00 128.75 79 GLU E O 1
ATOM 16402 N N . ASP I 1 80 ? 168.281 130.232 105.868 1.00 133.27 80 ASP E N 1
ATOM 16403 C CA . ASP I 1 80 ? 168.659 129.694 107.168 1.00 133.27 80 ASP E CA 1
ATOM 16404 C C . ASP I 1 80 ? 169.121 130.751 108.166 1.00 133.27 80 ASP E C 1
ATOM 16405 O O . ASP I 1 80 ? 169.674 130.394 109.211 1.00 133.27 80 ASP E O 1
ATOM 16414 N N . GLY I 1 81 ? 168.915 132.036 107.883 1.00 127.57 81 GLY E N 1
ATOM 16415 C CA . GLY I 1 81 ? 169.266 133.058 108.855 1.00 127.57 81 GLY E CA 1
ATOM 16416 C C . GLY I 1 81 ? 168.717 134.434 108.540 1.00 127.57 81 GLY E C 1
ATOM 16417 O O . GLY I 1 81 ? 168.557 134.798 107.371 1.00 127.57 81 GLY E O 1
ATOM 16421 N N . ILE I 1 82 ? 168.427 135.214 109.585 1.00 114.18 82 ILE E N 1
ATOM 16422 C CA . ILE I 1 82 ? 167.641 136.432 109.415 1.00 114.18 82 ILE E CA 1
ATOM 16423 C C . ILE I 1 82 ? 168.382 137.524 108.657 1.00 114.18 82 ILE E C 1
ATOM 16424 O O . ILE I 1 82 ? 167.746 138.477 108.193 1.00 114.18 82 ILE E O 1
ATOM 16440 N N . VAL I 1 83 ? 169.705 137.416 108.509 1.00 118.43 83 VAL E N 1
ATOM 16441 C CA . VAL I 1 83 ? 170.424 138.310 107.605 1.00 118.43 83 VAL E CA 1
ATOM 16442 C C . VAL I 1 83 ? 169.955 138.131 106.168 1.00 118.43 83 VAL E C 1
ATOM 16443 O O . VAL I 1 83 ? 170.133 139.030 105.342 1.00 118.43 83 VAL E O 1
ATOM 16456 N N . ASN I 1 84 ? 169.365 136.983 105.847 1.00 124.02 84 ASN E N 1
ATOM 16457 C CA . ASN I 1 84 ? 168.728 136.768 104.556 1.00 124.02 84 ASN E CA 1
ATOM 16458 C C . ASN I 1 84 ? 167.289 137.265 104.503 1.00 124.02 84 ASN E C 1
ATOM 16459 O O . ASN I 1 84 ? 166.685 137.239 103.425 1.00 124.02 84 ASN E O 1
ATOM 16470 N N . SER I 1 85 ? 166.723 137.708 105.625 1.00 112.80 85 SER E N 1
ATOM 16471 C CA . SER I 1 85 ? 165.363 138.234 105.665 1.00 112.80 85 SER E CA 1
ATOM 16472 C C . SER I 1 85 ? 165.301 139.736 105.901 1.00 112.80 85 SER E C 1
ATOM 16473 O O . SER I 1 85 ? 164.592 140.443 105.180 1.00 112.80 85 SER E O 1
ATOM 16481 N N . LEU I 1 86 ? 166.024 140.250 106.893 1.00 106.26 86 LEU E N 1
ATOM 16482 C CA . LEU I 1 86 ? 166.049 141.687 107.130 1.00 106.26 86 LEU E CA 1
ATOM 16483 C C . LEU I 1 86 ? 166.648 142.429 105.940 1.00 106.26 86 LEU E C 1
ATOM 16484 O O . LEU I 1 86 ? 167.493 141.908 105.209 1.00 106.26 86 LEU E O 1
ATOM 16500 N N . ALA I 1 87 ? 166.190 143.666 105.755 1.00 103.74 87 ALA E N 1
ATOM 16501 C CA . ALA I 1 87 ? 166.515 144.457 104.579 1.00 103.74 87 ALA E CA 1
ATOM 16502 C C . ALA I 1 87 ? 167.998 144.817 104.519 1.00 103.74 87 ALA E C 1
ATOM 16503 O O . ALA I 1 87 ? 168.767 144.630 105.465 1.00 103.74 87 ALA E O 1
ATOM 16510 N N . LYS I 1 88 ? 168.382 145.344 103.357 1.00 107.86 88 LYS E N 1
ATOM 16511 C CA . LYS I 1 88 ? 169.764 145.617 102.993 1.00 107.86 88 LYS E CA 1
ATOM 16512 C C . LYS I 1 88 ? 169.907 147.063 102.538 1.00 107.86 88 LYS E C 1
ATOM 16513 O O . LYS I 1 88 ? 169.047 147.575 101.815 1.00 107.86 88 LYS E O 1
ATOM 16532 N N . ASP I 1 89 ? 170.987 147.723 102.956 1.00 114.26 89 ASP E N 1
ATOM 16533 C CA . ASP I 1 89 ? 171.177 149.129 102.625 1.00 114.26 89 ASP E CA 1
ATOM 16534 C C . ASP I 1 89 ? 172.666 149.439 102.547 1.00 114.26 89 ASP E C 1
ATOM 16535 O O . ASP I 1 89 ? 173.504 148.703 103.077 1.00 114.26 89 ASP E O 1
ATOM 16544 N N . LYS I 1 90 ? 172.987 150.542 101.859 1.00 117.46 90 LYS E N 1
ATOM 16545 C CA . LYS I 1 90 ? 174.362 151.037 101.823 1.00 117.46 90 LYS E CA 1
ATOM 16546 C C . LYS I 1 90 ? 174.877 151.429 103.204 1.00 117.46 90 LYS E C 1
ATOM 16547 O O . LYS I 1 90 ? 176.086 151.362 103.453 1.00 117.46 90 LYS E O 1
ATOM 16566 N N . SER I 1 91 ? 173.990 151.838 104.112 1.00 117.41 91 SER E N 1
ATOM 16567 C CA . SER I 1 91 ? 174.390 152.282 105.448 1.00 117.41 91 SER E CA 1
ATOM 16568 C C . SER I 1 91 ? 175.382 153.443 105.366 1.00 117.41 91 SER E C 1
ATOM 16569 O O . SER I 1 91 ? 176.488 153.387 105.909 1.00 117.41 91 SER E O 1
ATOM 16577 N N . GLY I 1 92 ? 174.979 154.502 104.668 1.00 121.50 92 GLY E N 1
ATOM 16578 C CA . GLY I 1 92 ? 175.814 155.681 104.507 1.00 121.50 92 GLY E CA 1
ATOM 16579 C C . GLY I 1 92 ? 176.253 156.300 105.821 1.00 121.50 92 GLY E C 1
ATOM 16580 O O . GLY I 1 92 ? 175.428 156.741 106.622 1.00 121.50 92 GLY E O 1
ATOM 16584 N N . GLY I 1 100 ? 176.506 145.768 105.702 1.00 110.83 100 GLY E N 1
ATOM 16585 C CA . GLY I 1 100 ? 175.480 146.169 104.758 1.00 110.83 100 GLY E CA 1
ATOM 16586 C C . GLY I 1 100 ? 174.072 145.943 105.269 1.00 110.83 100 GLY E C 1
ATOM 16587 O O . GLY I 1 100 ? 173.106 146.384 104.649 1.00 110.83 100 GLY E O 1
ATOM 16591 N N . SER I 1 101 ? 173.953 145.248 106.397 1.00 105.63 101 SER E N 1
ATOM 16592 C CA . SER I 1 101 ? 172.646 145.019 106.994 1.00 105.63 101 SER E CA 1
ATOM 16593 C C . SER I 1 101 ? 172.015 146.346 107.385 1.00 105.63 101 SER E C 1
ATOM 16594 O O . SER I 1 101 ? 172.636 147.167 108.063 1.00 105.63 101 SER E O 1
ATOM 16602 N N . ALA I 1 102 ? 170.771 146.552 106.961 1.00 102.94 102 ALA E N 1
ATOM 16603 C CA . ALA I 1 102 ? 170.081 147.801 107.247 1.00 102.94 102 ALA E CA 1
ATOM 16604 C C . ALA I 1 102 ? 169.781 147.980 108.727 1.00 102.94 102 ALA E C 1
ATOM 16605 O O . ALA I 1 102 ? 169.365 149.072 109.126 1.00 102.94 102 ALA E O 1
ATOM 16612 N N . HIS I 1 103 ? 169.966 146.946 109.543 1.00 97.37 103 HIS E N 1
ATOM 16613 C CA . HIS I 1 103 ? 169.823 147.046 110.985 1.00 97.37 103 HIS E CA 1
ATOM 16614 C C . HIS I 1 103 ? 171.135 146.669 111.664 1.00 97.37 103 HIS E C 1
ATOM 16615 O O . HIS I 1 103 ? 171.873 145.806 111.183 1.00 97.37 103 HIS E O 1
ATOM 16629 N N . GLN I 1 104 ? 171.424 147.332 112.785 1.00 103.43 104 GLN E N 1
ATOM 16630 C CA . GLN I 1 104 ? 172.579 146.997 113.609 1.00 103.43 104 GLN E CA 1
ATOM 16631 C C . GLN I 1 104 ? 172.257 147.248 115.074 1.00 103.43 104 GLN E C 1
ATOM 16632 O O . GLN I 1 104 ? 171.407 148.079 115.402 1.00 103.43 104 GLN E O 1
ATOM 16646 N N . ILE I 1 105 ? 172.937 146.510 115.949 1.00 106.65 105 ILE E N 1
ATOM 16647 C CA . ILE I 1 105 ? 172.817 146.667 117.394 1.00 106.65 105 ILE E CA 1
ATOM 16648 C C . ILE I 1 105 ? 174.165 147.108 117.950 1.00 106.65 105 ILE E C 1
ATOM 16649 O O . ILE I 1 105 ? 175.187 146.460 117.698 1.00 106.65 105 ILE E O 1
ATOM 16665 N N . ASP I 1 106 ? 174.166 148.208 118.706 1.00 114.39 106 ASP E N 1
ATOM 16666 C CA . ASP I 1 106 ? 175.358 148.677 119.420 1.00 114.39 106 ASP E CA 1
ATOM 16667 C C . ASP I 1 106 ? 175.427 148.000 120.790 1.00 114.39 106 ASP E C 1
ATOM 16668 O O . ASP I 1 106 ? 175.138 148.591 121.833 1.00 114.39 106 ASP E O 1
ATOM 16677 N N . THR I 1 107 ? 175.833 146.726 120.773 1.00 115.13 107 THR E N 1
ATOM 16678 C CA . THR I 1 107 ? 175.501 145.802 121.857 1.00 115.13 107 THR E CA 1
ATOM 16679 C C . THR I 1 107 ? 175.933 146.332 123.220 1.00 115.13 107 THR E C 1
ATOM 16680 O O . THR I 1 107 ? 175.167 146.286 124.188 1.00 115.13 107 THR E O 1
ATOM 16691 N N . THR I 1 108 ? 177.165 146.839 123.318 1.00 119.38 108 THR E N 1
ATOM 16692 C CA . THR I 1 108 ? 177.649 147.351 124.597 1.00 119.38 108 THR E CA 1
ATOM 16693 C C . THR I 1 108 ? 177.017 148.677 124.993 1.00 119.38 108 THR E C 1
ATOM 16694 O O . THR I 1 108 ? 177.111 149.060 126.164 1.00 119.38 108 THR E O 1
ATOM 16705 N N . ASN I 1 109 ? 176.384 149.389 124.065 1.00 115.50 109 ASN E N 1
ATOM 16706 C CA . ASN I 1 109 ? 175.745 150.659 124.382 1.00 115.50 109 ASN E CA 1
ATOM 16707 C C . ASN I 1 109 ? 174.225 150.572 124.350 1.00 115.50 109 ASN E C 1
ATOM 16708 O O . ASN I 1 109 ? 173.551 151.590 124.538 1.00 115.50 109 ASN E O 1
ATOM 16719 N N . HIS I 1 110 ? 173.673 149.382 124.124 1.00 112.14 110 HIS E N 1
ATOM 16720 C CA . HIS I 1 110 ? 172.253 149.113 124.331 1.00 112.14 110 HIS E CA 1
ATOM 16721 C C . HIS I 1 110 ? 171.353 149.946 123.421 1.00 112.14 110 HIS E C 1
ATOM 16722 O O . HIS I 1 110 ? 170.320 150.460 123.856 1.00 112.14 110 HIS E O 1
ATOM 16736 N N . LYS I 1 111 ? 171.732 150.099 122.152 1.00 107.74 111 LYS E N 1
ATOM 16737 C CA . LYS I 1 111 ? 170.922 150.874 121.220 1.00 107.74 111 LYS E CA 1
ATOM 16738 C C . LYS I 1 111 ? 170.708 150.075 119.943 1.00 107.74 111 LYS E C 1
ATOM 16739 O O . LYS I 1 111 ? 171.599 149.344 119.500 1.00 107.74 111 LYS E O 1
ATOM 16758 N N . LEU I 1 112 ? 169.519 150.211 119.361 1.00 98.49 112 LEU E N 1
ATOM 16759 C CA . LEU I 1 112 ? 169.196 149.667 118.046 1.00 98.49 112 LEU E CA 1
ATOM 16760 C C . LEU I 1 112 ? 169.100 150.802 117.031 1.00 98.49 112 LEU E C 1
ATOM 16761 O O . LEU I 1 112 ? 168.433 151.807 117.291 1.00 98.49 112 LEU E O 1
ATOM 16777 N N . ILE I 1 113 ? 169.758 150.641 115.879 1.00 98.43 113 ILE E N 1
ATOM 16778 C CA . ILE I 1 113 ? 169.777 151.661 114.832 1.00 98.43 113 ILE E CA 1
ATOM 16779 C C . ILE I 1 113 ? 169.442 151.052 113.472 1.00 98.43 113 ILE E C 1
ATOM 16780 O O . ILE I 1 113 ? 169.952 149.985 113.116 1.00 98.43 113 ILE E O 1
ATOM 16796 N N . SER I 1 114 ? 168.585 151.744 112.713 1.00 98.02 114 SER E N 1
ATOM 16797 C CA . SER I 1 114 ? 168.138 151.338 111.381 1.00 98.02 114 SER E CA 1
ATOM 16798 C C . SER I 1 114 ? 168.319 152.509 110.420 1.00 98.02 114 SER E C 1
ATOM 16799 O O . SER I 1 114 ? 167.920 153.631 110.743 1.00 98.02 114 SER E O 1
ATOM 16807 N N . THR I 1 115 ? 168.903 152.259 109.240 1.00 103.51 115 THR E N 1
ATOM 16808 C CA . THR I 1 115 ? 169.301 153.325 108.322 1.00 103.51 115 THR E CA 1
ATOM 16809 C C . THR I 1 115 ? 168.720 153.117 106.928 1.00 103.51 115 THR E C 1
ATOM 16810 O O . THR I 1 115 ? 168.707 151.997 106.409 1.00 103.51 115 THR E O 1
ATOM 16821 N N . PHE I 1 116 ? 168.243 154.213 106.331 1.00 107.80 116 PHE E N 1
ATOM 16822 C CA . PHE I 1 116 ? 167.895 154.308 104.914 1.00 107.80 116 PHE E CA 1
ATOM 16823 C C . PHE I 1 116 ? 168.795 155.332 104.232 1.00 107.80 116 PHE E C 1
ATOM 16824 O O . PHE I 1 116 ? 168.848 156.491 104.659 1.00 107.80 116 PHE E O 1
ATOM 16841 N N . THR I 1 117 ? 169.503 154.911 103.180 1.00 113.12 117 THR E N 1
ATOM 16842 C CA . THR I 1 117 ? 170.371 155.808 102.417 1.00 113.12 117 THR E CA 1
ATOM 16843 C C . THR I 1 117 ? 169.839 156.014 101.004 1.00 113.12 117 THR E C 1
ATOM 16844 O O . THR I 1 117 ? 169.741 155.038 100.247 1.00 113.12 117 THR E O 1
ATOM 16855 N N . PRO I 1 118 ? 169.487 157.236 100.599 1.00 114.48 118 PRO E N 1
ATOM 16856 C CA . PRO I 1 118 ? 169.035 157.458 99.219 1.00 114.48 118 PRO E CA 1
ATOM 16857 C C . PRO I 1 118 ? 170.130 157.177 98.197 1.00 114.48 118 PRO E C 1
ATOM 16858 O O . PRO I 1 118 ? 171.324 157.186 98.502 1.00 114.48 118 PRO E O 1
ATOM 16869 N N . SER I 1 119 ? 169.699 156.903 96.961 1.00 115.18 119 SER E N 1
ATOM 16870 C CA . SER I 1 119 ? 170.628 156.822 95.835 1.00 115.18 119 SER E CA 1
ATOM 16871 C C . SER I 1 119 ? 171.054 158.190 95.310 1.00 115.18 119 SER E C 1
ATOM 16872 O O . SER I 1 119 ? 172.150 158.317 94.754 1.00 115.18 119 SER E O 1
ATOM 16880 N N . ASN I 1 120 ? 170.218 159.215 95.465 1.00 123.88 120 ASN E N 1
ATOM 16881 C CA . ASN I 1 120 ? 170.409 160.481 94.768 1.00 123.88 120 ASN E CA 1
ATOM 16882 C C . ASN I 1 120 ? 171.340 161.437 95.500 1.00 123.88 120 ASN E C 1
ATOM 16883 O O . ASN I 1 120 ? 171.549 162.559 95.027 1.00 123.88 120 ASN E O 1
ATOM 16894 N N . GLY I 1 121 ? 171.911 161.023 96.627 1.00 125.71 121 GLY E N 1
ATOM 16895 C CA . GLY I 1 121 ? 172.689 161.926 97.448 1.00 125.71 121 GLY E CA 1
ATOM 16896 C C . GLY I 1 121 ? 171.895 162.787 98.403 1.00 125.71 121 GLY E C 1
ATOM 16897 O O . GLY I 1 121 ? 172.479 163.664 99.048 1.00 125.71 121 GLY E O 1
ATOM 16901 N N . GLY I 1 122 ? 170.587 162.576 98.513 1.00 123.28 122 GLY E N 1
ATOM 16902 C CA . GLY I 1 122 ? 169.833 163.224 99.562 1.00 123.28 122 GLY E CA 1
ATOM 16903 C C . GLY I 1 122 ? 170.227 162.724 100.938 1.00 123.28 122 GLY E C 1
ATOM 16904 O O . GLY I 1 122 ? 170.764 161.629 101.113 1.00 123.28 122 GLY E O 1
ATOM 16908 N N . GLN I 1 123 ? 169.949 163.556 101.937 1.00 118.14 123 GLN E N 1
ATOM 16909 C CA . GLN I 1 123 ? 170.368 163.262 103.301 1.00 118.14 123 GLN E CA 1
ATOM 16910 C C . GLN I 1 123 ? 169.690 162.006 103.841 1.00 118.14 123 GLN E C 1
ATOM 16911 O O . GLN I 1 123 ? 168.499 161.771 103.620 1.00 118.14 123 GLN E O 1
ATOM 16925 N N . ALA I 1 124 ? 170.473 161.197 104.550 1.00 112.48 124 ALA E N 1
ATOM 16926 C CA . ALA I 1 124 ? 170.024 159.911 105.069 1.00 112.48 124 ALA E CA 1
ATOM 16927 C C . ALA I 1 124 ? 169.088 160.050 106.269 1.00 112.48 124 ALA E C 1
ATOM 16928 O O . ALA I 1 124 ? 169.111 161.044 106.999 1.00 112.48 124 ALA E O 1
ATOM 16935 N N . THR I 1 125 ? 168.259 159.023 106.460 1.00 108.81 125 THR E N 1
ATOM 16936 C CA . THR I 1 125 ? 167.326 158.911 107.578 1.00 108.81 125 THR E CA 1
ATOM 16937 C C . THR I 1 125 ? 167.783 157.794 108.509 1.00 108.81 125 THR E C 1
ATOM 16938 O O . THR I 1 125 ? 168.014 156.667 108.060 1.00 108.81 125 THR E O 1
ATOM 16949 N N . VAL I 1 126 ? 167.924 158.109 109.797 1.00 101.45 126 VAL E N 1
ATOM 16950 C CA . VAL I 1 126 ? 168.290 157.135 110.825 1.00 101.45 126 VAL E CA 1
ATOM 16951 C C . VAL I 1 126 ? 167.203 157.082 111.894 1.00 101.45 126 VAL E C 1
ATOM 16952 O O . VAL I 1 126 ? 166.859 158.112 112.485 1.00 101.45 126 VAL E O 1
ATOM 16965 N N . LEU I 1 127 ? 166.665 155.889 112.136 1.00 100.06 127 LEU E N 1
ATOM 16966 C CA . LEU I 1 127 ? 165.798 155.617 113.276 1.00 100.06 127 LEU E CA 1
ATOM 16967 C C . LEU I 1 127 ? 166.607 155.015 114.426 1.00 100.06 127 LEU E C 1
ATOM 16968 O O . LEU I 1 127 ? 167.697 154.477 114.226 1.00 100.06 127 LEU E O 1
ATOM 16984 N N . THR I 1 128 ? 166.060 155.109 115.642 1.00 102.22 128 THR E N 1
ATOM 16985 C CA . THR I 1 128 ? 166.765 154.647 116.835 1.00 102.22 128 THR E CA 1
ATOM 16986 C C . THR I 1 128 ? 165.774 154.155 117.886 1.00 102.22 128 THR E C 1
ATOM 16987 O O . THR I 1 128 ? 164.630 154.610 117.939 1.00 102.22 128 THR E O 1
ATOM 16998 N N . TYR I 1 129 ? 166.228 153.215 118.719 1.00 101.94 129 TYR E N 1
ATOM 16999 C CA . TYR I 1 129 ? 165.529 152.819 119.936 1.00 101.94 129 TYR E CA 1
ATOM 17000 C C . TYR I 1 129 ? 166.542 152.501 121.030 1.00 101.94 129 TYR E C 1
ATOM 17001 O O . TYR I 1 129 ? 167.676 152.111 120.747 1.00 101.94 129 TYR E O 1
ATOM 17019 N N . ASP I 1 130 ? 166.125 152.667 122.286 1.00 110.07 130 ASP E N 1
ATOM 17020 C CA . ASP I 1 130 ? 167.072 152.809 123.393 1.00 110.07 130 ASP E CA 1
ATOM 17021 C C . ASP I 1 130 ? 166.365 152.404 124.681 1.00 110.07 130 ASP E C 1
ATOM 17022 O O . ASP I 1 130 ? 165.478 153.124 125.147 1.00 110.07 130 ASP E O 1
ATOM 17031 N N . TRP I 1 131 ? 166.760 151.263 125.252 1.00 107.79 131 TRP E N 1
ATOM 17032 C CA . TRP I 1 131 ? 166.074 150.672 126.396 1.00 107.79 131 TRP E CA 1
ATOM 17033 C C . TRP I 1 131 ? 166.811 150.808 127.724 1.00 107.79 131 TRP E C 1
ATOM 17034 O O . TRP I 1 131 ? 166.249 150.428 128.756 1.00 107.79 131 TRP E O 1
ATOM 17055 N N . SER I 1 132 ? 168.042 151.318 127.740 1.00 114.20 132 SER E N 1
ATOM 17056 C CA . SER I 1 132 ? 168.846 151.342 128.966 1.00 114.20 132 SER E CA 1
ATOM 17057 C C . SER I 1 132 ? 168.584 152.578 129.835 1.00 114.20 132 SER E C 1
ATOM 17058 O O . SER I 1 132 ? 169.451 153.425 130.048 1.00 114.20 132 SER E O 1
ATOM 17066 N N . ALA I 1 133 ? 167.357 152.672 130.338 1.00 109.35 133 ALA E N 1
ATOM 17067 C CA . ALA I 1 133 ? 166.969 153.619 131.382 1.00 109.35 133 ALA E CA 1
ATOM 17068 C C . ALA I 1 133 ? 167.193 155.084 131.016 1.00 109.35 133 ALA E C 1
ATOM 17069 O O . ALA I 1 133 ? 167.096 155.952 131.893 1.00 109.35 133 ALA E O 1
ATOM 17076 N N . ASN I 1 134 ? 167.507 155.401 129.761 1.00 112.58 134 ASN E N 1
ATOM 17077 C CA . ASN I 1 134 ? 167.751 156.797 129.406 1.00 112.58 134 ASN E CA 1
ATOM 17078 C C . ASN I 1 134 ? 166.464 157.617 129.447 1.00 112.58 134 ASN E C 1
ATOM 17079 O O . ASN I 1 134 ? 166.377 158.620 130.165 1.00 112.58 134 ASN E O 1
ATOM 17090 N N . GLY I 1 135 ? 165.451 157.204 128.692 1.00 105.90 135 GLY E N 1
ATOM 17091 C CA . GLY I 1 135 ? 164.219 157.965 128.701 1.00 105.90 135 GLY E CA 1
ATOM 17092 C C . GLY I 1 135 ? 164.425 159.344 128.093 1.00 105.90 135 GLY E C 1
ATOM 17093 O O . GLY I 1 135 ? 165.391 159.604 127.373 1.00 105.90 135 GLY E O 1
ATOM 17097 N N . VAL I 1 136 ? 163.501 160.251 128.414 1.00 107.45 136 VAL E N 1
ATOM 17098 C CA . VAL I 1 136 ? 163.528 161.593 127.840 1.00 107.45 136 VAL E CA 1
ATOM 17099 C C . VAL I 1 136 ? 164.213 162.618 128.741 1.00 107.45 136 VAL E C 1
ATOM 17100 O O . VAL I 1 136 ? 164.746 163.613 128.227 1.00 107.45 136 VAL E O 1
ATOM 17113 N N . ASN I 1 137 ? 164.226 162.407 130.057 1.00 115.33 137 ASN E N 1
ATOM 17114 C CA . ASN I 1 137 ? 165.018 163.237 130.969 1.00 115.33 137 ASN E CA 1
ATOM 17115 C C . ASN I 1 137 ? 164.726 164.726 130.793 1.00 115.33 137 ASN E C 1
ATOM 17116 O O . ASN I 1 137 ? 165.626 165.564 130.893 1.00 115.33 137 ASN E O 1
ATOM 17127 N N . SER I 1 138 ? 163.467 165.068 130.542 1.00 108.16 138 SER E N 1
ATOM 17128 C CA . SER I 1 138 ? 163.088 166.461 130.331 1.00 108.16 138 SER E CA 1
ATOM 17129 C C . SER I 1 138 ? 161.689 166.733 130.872 1.00 108.16 138 SER E C 1
ATOM 17130 O O . SER I 1 138 ? 160.699 166.610 130.151 1.00 108.16 138 SER E O 1
#

Sequence (1136 aa):
FTLVELIVVIIIIAIIAAVAIPAITSFQDNARKSRIQSEHRELVSAIQSYIGAQTLAKLAPYMSKNAKNEDGIVNSLAKDKSGGSAHQIDTTNHKLISTFTPSNGGQATVLTYDWSANGVNFTLVELIVVIIIIAIIAAVAIPAITSFQDNARKSRIQSEHRELVSAIQSYIGAQDDPTNPSEITLAKLAPYMSKNAKNEDGIVNSLAKDKSSAHQIDTTNHKLISTFTPSNGGQATVLTYDWSANFTLVELIVVIIIIAIIAAVAIPAITSFQDNARKSRIQSEHRELVSAIQSYIGAQDDPTNPSEITLAKLAPYMSKNAKNEDGIVNSLAKDKSGGSAHQIDTTNHKLISTFTPSNGGQATVLTYDWSANGVNSFTLVELIVVIIIIAIIAAVAIPAITSFQDNARKSRIQSEHRELVSAIQSYIGAQDDPTNPSEITLAKLAPYMSKNAKNEDGIVNSLAKDKSGGSAHQIDTTNHKLISTFTPSNGGQATVLTYDWSANGVNFTLVELIVVIIIIAIIAAVAIPAITSFQDNARKSRIQSEHRELVSAIQSYIGAQDDPTNPSEITLAKLAPYMSKNAKNEDGIVNSLAKDKSGGSAHQIDTTNHKLISTFTPSNGGQATVLTYDWSANGVNFTLVELIVVIIIIAIIAAVAIPAITSFQDNARKSRIQSEHRELVSAIQSYIGAQDDPTNPSEITLAKLAPYMSKNAKNEDGIVNSLAKDKSGGSAHQIDTTNHKLISTFTPSNGGQATVLTYDWSANGVNTLVELIVVIIIIAIIAAVAIPAITSFQDNARKSRIQSEHRELVSAIQSYIGAQDDPTNPSEITLAKLAPYMSKNAKNEDGIVNSLAKDKSGGSAHQIDTTNHKLISTFTPSNGGQATVLTYDWSANGVNSIIIIAIIAAVAIPAITSFQDNARKSRIQSEHRELVSAIQSYIGAQDDPTNPSEITLAKLAPYMSKNAKNEDGIVNSLAKDKSGGSAHQIDTTNHKLISTFTPSNGGQATVLTYDWSANGVNSNIAAVAIPAITSFQDNARKSRIQSEHRELVSAIQSYIGAQDDPTNPSEITLAKLAPYMSKNAKNEDGIVNSLAKDKSGGSAHQIDTTNHKLISTFTPSNGGQATVLTYDWSANGVNS

InterPro domains:
  IPR012902 Prokaryotic N-terminal methylation site [PF07963] (14-38)
  IPR012902 Prokaryotic N-terminal methylation site [PS00409] (17-37)
  IPR012902 Prokaryotic N-terminal methylation site [TIGR02532] (17-39)
  IPR045584 Pilin-like [SSF54523] (19-155)

Solvent-accessible surface area: 61014 Å² total; per-residue (Å²): 43,49,12,17,37,14,16,10,60,23,4,57,80,21,11,75,29,56,26,12,33,55,9,71,43,12,68,69,6,45,67,59,32,69,103,5,83,68,35,15,170,97,6,15,57,9,22,104,52,79,98,56,72,176,73,40,78,117,10,30,110,111,25,74,96,63,30,135,102,54,124,19,7,90,81,21,12,6,162,45,135,74,125,91,38,3,5,78,37,68,74,121,72,96,54,1,58,0,48,16,48,23,51,106,68,44,158,43,51,90,57,71,63,44,82,68,99,149,52,138,192,31,66,13,12,4,13,1,4,4,20,3,12,14,33,30,48,17,38,23,10,32,62,40,79,76,58,93,100,38,46,67,80,53,66,110,6,88,58,20,13,161,102,20,10,61,12,0,117,64,37,35,61,66,61,154,55,77,105,107,52,85,109,2,43,69,66,95,6,3,73,90,56,59,65,32,54,154,91,104,49,30,26,94,70,27,13,6,120,20,165,95,45,6,25,106,50,45,58,108,82,72,72,6,37,0,46,10,48,31,112,128,68,44,156,55,41,80,36,23,59,55,42,63,72,112,46,33,48,19,24,20,45,10,5,39,60,2,28,48,54,10,23,50,16,12,32,61,28,55,78,50,110,87,45,52,62,51,62,68,108,2,78,70,29,8,169,103,6,11,70,14,1,119,72,35,31,58,72,59,150,68,73,119,118,37,79,111,6,30,41,72,107,8,10,80,90,37,54,74,43,49,144,86,102,74,30,20,80,89,35,10,4,135,21,130,79,79,65,18,5,2,118,26,73,52,116,94,81,65,1,57,0,37,9,48,32,96,136,67,40,152,38,58,78,28,19,46,24,53,39,98,111,3,54,71,110,94,65,27,62,28,68,12,11,9,45,44,4,35,36,51,19,20,57,33,13,27,5,9,13,42,32,21,21,45,64,6,48,70,54,28,7,84,40,3,12,171,56,5,10,62,4,2,115,36,41,37,60,30,46,137,62,81,107,108,35,116,101,10,53,42,58,111,5,2,35,18,7,21,53,34,50,128,66,90,87,23,15,80,100,14,6,4,114,24,174,88,62,75,23,6,9,110,46,48,90,110,77,86,58,0,53,1,41,16,51,36,106,126,68,31,163,46,40,75,17,29,42,29,62,34,99,122,4,53,88,81,81,31,50,65,2,62,9,12,37,54,22,26,46,43,26,17,52,35,6,33,8,18,24,32,23,14,42,22,35,0,57,37,14,30,4,51,21,0,19,81,50,9,4,57,7,3,70,24,28,21,31,31,54,115,67,72,80,103,51,71,90,8,40,48,67,79,8,2,61,32,8,17,54,46,31,144,78,66,89,34,22,81,96,13,4,4,142,12,199,72,67,58,33,7,4,133,28,70,69,115,84,70,48,2,71,1,26,16,43,25,65,95,65,34,164,47,53,64,32,13,21,23,31,50,67,90,19,11,156,105,18,56,22,60,23,68,5,11,92,56,11,58,62,40,18,71,61,37,9,98,28,32,96,92,49,4,72,49,43,0,63,52,7,42,5,42,22,4,12,79,37,4,8,74,9,1,70,26,44,16,21,34,79,118,86,63,72,111,56,63,96,3,39,50,47,102,4,2,55,38,4,19,94,44,50,111,132,50,116,11,12,104,79,12,15,5,127,10,159,99,50,59,44,1,6,87,36,52,52,100,84,69,71,0,36,1,32,6,40,36,118,132,71,38,166,41,37,77,23,12,23,27,26,48,108,68,10,88,111,98,105,117,60,23,111,56,3,88,98,55,83,59,112,48,82,84,83,101,161,80,92,78,82,62,85,80,41,81,3,84,66,11,43,9,44,31,1,11,62,17,10,2,30,0,2,53,33,52,5,39,45,53,149,45,54,68,108,46,70,142,4,63,59,43,112,11,0,46,17,1,9,80,45,42,141,92,68,113,11,4,82,89,15,7,6,155,37,155,109,116,56,24,2,6,86,39,54,24,124,87,81,75,3,44,1,35,16,35,28,104,129,62,31,169,54,54,76,34,39,20,44,34,80,55,56,4,106,93,126,120,132,87,53,69,107,44,66,80,113,88,120,60,63,68,97,85,85,30,50,76,1,29,75,11,35,14,56,27,1,8,30,14,4,5,7,4,1,8,15,35,13,12,26,42,112,49,15,55,68,57,49,158,9,41,31,58,114,3,0,49,21,5,19,73,32,45,154,81,81,83,12,6,77,76,18,5,3,130,49,164,95,84,75,26,4,5,101,29,55,72,123,81,64,65,0,39,2,46,20,55,32,94,136,66,36,163,47,52,78,23,32,19,25,18,48,95,22,27,13,120,25,166,134,111,100,100,85,142,59,62,61,84,64,76,48,21,97,3,43,82,14,36,6,51,13,1,14,37,11,4,6,21,11,4,12,11,43,16,4,29,40,142,57,25,20,91,71,58,114,6,31,36,85,136,6,27,95,33,9,38,136,29,110,145,127,55,147,33,24,105,80,11,16,3,154,10,174,52,80,70,40,2,3,105,26,62,46,113,82,69,62,1,64,1,13,13,17,28,86,130,73,29,164,52,54,71,30,25,19,39,38,37,48,77,18,5,123,73